Protein AF-A0A937PT64-F1 (afdb_monomer_lite)

pLDDT: mean 83.58, std 12.87, range [31.83, 97.75]

Secondary structure (DSSP, 8-state):
-----HHHHHHHHHHHHHHHHS-SSS------SEEEEETTS-EEEES-EESTTSTTSPPEETTEESEETTEEEEEEEETTSPPP-GGG--S-EEEETTS-EEEEEEEEEE--EEETTEEEPPEEEEEEEEEEE-TTSPEEEEEEE-GGGEEEEE-S----PPP-TTEEEETTS-EEE-SEEEE-SSEEEEEETTEEEEEEGGGEEEEEPPP--HHHHHHHHHHHH-TTS-SPEEEEEETT--EEEEESTT-EEES-SSHHHHHHHHHHHHHHHHHHHHHHHHHHHHHHHHHHHHHHHHHHHHHHHHHHHHHHHHHHHHHHHHHHHHHHHHHHHHHHHHHHHHHHHHHHHHHHHHHHHHHHTS-HHHHHHHHHHHHHHHHHHHHHHHHHHHHHHHHHHHHHHHHHHHHHHHHHHHHHHHHHHHHHHHHHHHHHHHHHHHHHHHHHHHHHHHHHHHHHHT--TTT-EEEE--TTBSS-EEEEGGGEEEEEEE-TTEEEGGGS--SEEE--TTS--EESS-TTSS--EETTEE-SSEEEEESSEEEEEEPPTTEEEEEEEEEE-GGGTTT-EEEEEEEES-TTSPPSEEPPPEESSS-EEE---EE----SSS--EEEEEEE--GGGPPBTB-SSGGG-EEEEEEEEEEEPHHHHHHHHHHHHTTT-GGGTTSEEEE-TT-EEEEEEEEE--TT-SS-EEEEEEEEESS-EEEEEEEE--TT-SEEEEEEE-TTSPPPPGGGSEEEETTEEEPPPPPPPPPTT-SSPPPEEEE-GGGTT-EEEEEEEEPTTPPPBEEEEEEEESS--HHHHHHHHHHHTT-TT----HHHHHHHH-SSS-HHHHHHHHHHHHTTEEEE---SSSS---TT---EEEE-TT--SHHHHHGGGGG-TT--EEEEETTS---HHHHHHHHHH-TT-EEEEESS-PPPP--EEEEEEEE-SSS-EEEEEE-TTS-EEEEEEE-STT-EEEEEEETT-EEEEEETTEEEEEEE--TT-EEEE--TT-

Sequence (1009 aa):
MTSLDISAHISILIAALLSLIAAPAVNAQSEVRYEAALSDGTRVEGNRLTGWHEHNAVPHLEGVRLHDGNRQLLWFRNRRIKPYSPSSNRVGFVEFVGGDRFVGRVVGGQPSSEIDGLDVPAHLLVASSAPLYVPGLQSLTQVRILPGRIQRVVWGRASQRRLQPGTLYYADGRQLGFLRLRWQQNSVLLLLKDGTRNVELSQIAEVHLLKIDPWQAYYQEVAILSPACRSRLVRLETTGGLIATGSRSRFRAAPFATPGQKQRAVDHLKRLDDQITKGNAAREANQKELQQARADYQRQLAEGETRKKAAKQISDKAVADTRQRIDNQRKADAARLATQRKQFEQQLRAAEQAMQQRLAAMPADKRDKELKAFRQKQAQTRKSRAKSFEQERLKLESQRKKELDDFIKGQTQKLKKLEGDLTRQVAPAKQRVAKWEQRLKQLEALRSQRATVARSLKGQPGSWYHMVQPVWSLDPLWMPFRSIHTRWSFAPDQVPLSRVYPAATVSPALLPWHLDRNFDGGPLRSGGRQHGWGFAVHAYSELSFALPQCARSFRSRLGLDRMVGAGGCARARIYVGSTKAKPLYQSPLLIGSKKAADTGWIQLRPPAKGPKHLILQADPAHENRPRGADPLNIRDKLDWLDPQIGLDAAKLQAEVRGQIGGLITASQEWKLTLDKRGVYTWTNYLHKPEGSPVGRFLMIIQAQGQPLRLSREMTIGPADKWLAVYVSLPTGENPPPDAVTLHVGERQIQPRKIPIRQLWQGWPAPLLFALDEYQGKKVTLHLTQPAGGKPLHWQAVKTSKKLPQAYHFVRILELAGQSNLQVPQVLASALYSRRMNDQEKIALIQIYRHGGIMNFRSPTLGTSQPNEIKNVLVGEDWTGGDKTFMAFQKVPSLKSLILVKDSGVSSAAVKKLLAVMPDLEVTRFERTPSSEGQGCIFWMQNRTGKEVEIYWINREGNLSLRDKLDNRGHRKRHTSVVGARFEAHVDGKRISKFTVTPGRIWEIRPPGK

Radius of gyration: 51.93 Å; chains: 1; bounding box: 130×107×173 Å

Foldseek 3Di:
DDDDDPPVVVVVVVVVVVVVVPPDPPPPPVPFFKWWAKPVRDIDTHDDWDDPQFLPGQIDGVNHGCDDPVIHTQKMFGPVADFADPLPDFFKWWAFQQGFIATFAFQFWDPFDQDLNFTDHIWTWTQHPDFFAQQADHTDRTFTFAPPGTQKIFGGNDDPDDADAQKWAWPVGDIDGAPDWDIGGFWIWGHHPVGIDIGGSNGTGMHGHHDDDSVLVLLLQCLQQPLLLPWWKKWFGFNSGGTFIHTSQQKGKHQFRHPVLLVVLVVVLVVLVVVLVVLVVVLVVLVVLLVVLVVVLVVLVVVLVVVLVVLVVVLVVVLVVLVVVLVVVLVVLVVVLVVVVVVVVVVLVVVVVVLVVVLVPDDPVCNVVVVVVSVVVSVVVVVVVVVVSVVVSVVSVVVSVVVSVVSNVVSVVVSVVSVVVSVVVSVVSVVSSVVSVVVSVVSVVVSVVSVVVSVCSSHDLQRMKMWGDGPRTQFIGIDRSVRTRMMGIDRSQKAFCLSFAFPDKDADPVWDKDWQAEPVRHFFAFLNDGFRIWIKGFPQMKGKTFDDPQFWWKKWKKAFGQVLAFAAKKKKFKDWQDPPDDTLDIDDIHGGRNDIDIRPIRTQPHDPDDTTMIMIGIHSPQVDDDPRYDNDSPRNTMIGGRMITGGDSVVSSVSSVVSNCVVQQANPQWDKDDDPPKDKDWHFAFAAFVVRSRTGTFIWIAIAPFKIKTKHKDAQALFQQKKWWFKAASNQDADDQVQKWKDWVNDTFGFDDFADDASPSRHGGTGMTGCNVRHRHTTMIMIIGGHPDGIMGGRHIDGGNDDPLRVLLQVLCVVLVRRPDHDPVLLSLQSSAPVDDSLLNSLSVLCVVQPKDFADDDPDDDDDDSHAGAEIEQFLSGRCALVSLLSVLSNLSYQEYEYEPNSNYDPVSVVVSCVSRVNYHYHYEPHDAFGAADKAKEKEFEQAQAKKFKWWLHRRRDTDTDDIAGGHGRMDMDIDGARTKMFIDDPNHTADIDGDDHYYYHYRYGHPD

Structure (mmCIF, N/CA/C/O backbone):
data_AF-A0A937PT64-F1
#
_entry.id   AF-A0A937PT64-F1
#
loop_
_atom_site.group_PDB
_atom_site.id
_atom_site.type_symbol
_atom_site.label_atom_id
_atom_site.label_alt_id
_atom_site.label_comp_id
_atom_site.label_asym_id
_atom_site.label_entity_id
_atom_site.label_seq_id
_atom_site.pdbx_PDB_ins_code
_atom_site.Cartn_x
_atom_site.Cartn_y
_atom_site.Cartn_z
_atom_site.occupancy
_atom_site.B_iso_or_equiv
_atom_site.auth_seq_id
_atom_site.auth_comp_id
_atom_site.auth_asym_id
_atom_site.auth_atom_id
_atom_site.pdbx_PDB_model_num
ATOM 1 N N . MET A 1 1 ? 74.661 -36.359 -5.642 1.00 48.50 1 MET A N 1
ATOM 2 C CA . MET A 1 1 ? 75.045 -35.406 -6.703 1.00 48.50 1 MET A CA 1
ATOM 3 C C . MET A 1 1 ? 74.459 -35.903 -8.008 1.00 48.50 1 MET A C 1
ATOM 5 O O . MET A 1 1 ? 75.002 -36.850 -8.545 1.00 48.50 1 MET A O 1
ATOM 9 N N . THR A 1 2 ? 73.348 -35.315 -8.446 1.00 31.83 2 THR A N 1
ATOM 10 C CA . THR A 1 2 ? 72.831 -35.304 -9.827 1.00 31.83 2 THR A CA 1
ATOM 11 C C . THR A 1 2 ? 71.560 -34.457 -9.831 1.00 31.83 2 THR A C 1
ATOM 13 O O . THR A 1 2 ? 70.802 -34.434 -8.864 1.00 31.83 2 THR A O 1
ATOM 16 N N . SER A 1 3 ? 71.408 -33.688 -10.901 1.00 44.50 3 SER A N 1
ATOM 17 C CA . SER A 1 3 ? 70.380 -32.687 -11.150 1.00 44.50 3 SER A CA 1
ATOM 18 C C . SER A 1 3 ? 68.970 -33.274 -11.202 1.00 44.50 3 SER A C 1
ATOM 20 O O . SER A 1 3 ? 68.735 -34.204 -11.968 1.00 44.50 3 SER A O 1
ATOM 22 N N . LEU A 1 4 ? 68.022 -32.669 -10.483 1.00 34.28 4 LEU A N 1
ATOM 23 C CA . LEU A 1 4 ? 66.588 -32.892 -10.678 1.00 34.28 4 LEU A CA 1
ATOM 24 C C . LEU A 1 4 ? 65.828 -31.565 -10.518 1.00 34.28 4 LEU A C 1
ATOM 26 O O . LEU A 1 4 ? 65.490 -31.113 -9.431 1.00 34.28 4 LEU A O 1
ATOM 30 N N . ASP A 1 5 ? 65.664 -30.925 -11.672 1.00 43.06 5 ASP A N 1
ATOM 31 C CA . ASP A 1 5 ? 64.421 -30.337 -12.172 1.00 43.06 5 ASP A CA 1
ATOM 32 C C . ASP A 1 5 ? 63.669 -29.287 -11.328 1.00 43.06 5 ASP A C 1
ATOM 34 O O . ASP A 1 5 ? 62.512 -29.434 -10.936 1.00 43.06 5 ASP A O 1
ATOM 38 N N . ILE A 1 6 ? 64.304 -28.125 -11.158 1.00 44.03 6 ILE A N 1
ATOM 39 C CA . ILE A 1 6 ? 63.659 -26.899 -10.650 1.00 44.03 6 ILE A CA 1
ATOM 40 C C . ILE A 1 6 ? 62.669 -26.298 -11.687 1.00 44.03 6 ILE A C 1
ATOM 42 O O . ILE A 1 6 ? 61.808 -25.488 -11.339 1.00 44.03 6 ILE A O 1
ATOM 46 N N . SER A 1 7 ? 62.700 -26.742 -12.952 1.00 37.72 7 SER A N 1
ATOM 47 C CA . SER A 1 7 ? 61.824 -26.235 -14.027 1.00 37.72 7 SER A CA 1
ATOM 48 C C . SER A 1 7 ? 60.372 -26.742 -13.922 1.00 37.72 7 SER A C 1
ATOM 50 O O . SER A 1 7 ? 59.415 -25.997 -14.176 1.00 37.72 7 SER A O 1
ATOM 52 N N . ALA A 1 8 ? 60.176 -27.982 -13.457 1.00 40.47 8 ALA A N 1
ATOM 53 C CA . ALA A 1 8 ? 58.848 -28.590 -13.338 1.00 40.47 8 ALA A CA 1
ATOM 54 C C . ALA A 1 8 ? 58.011 -27.980 -12.196 1.00 40.47 8 ALA A C 1
ATOM 56 O O . ALA A 1 8 ? 56.796 -27.815 -12.324 1.00 40.47 8 ALA A O 1
ATOM 57 N N . HIS A 1 9 ? 58.645 -27.570 -11.094 1.00 42.03 9 HIS A N 1
ATOM 58 C CA . HIS A 1 9 ? 57.938 -26.981 -9.952 1.00 42.03 9 HIS A CA 1
ATOM 59 C C . HIS A 1 9 ? 57.596 -25.502 -10.142 1.00 42.03 9 HIS A C 1
ATOM 61 O O . HIS A 1 9 ? 56.534 -25.073 -9.693 1.00 42.03 9 HIS A O 1
ATOM 67 N N . ILE A 1 10 ? 58.404 -24.743 -10.890 1.00 48.34 10 ILE A N 1
ATOM 68 C CA . ILE A 1 10 ? 58.073 -23.353 -11.241 1.00 48.34 10 ILE A CA 1
ATOM 69 C C . ILE A 1 10 ? 56.930 -23.309 -12.270 1.00 48.34 10 ILE A C 1
ATOM 71 O O . ILE A 1 10 ? 56.031 -22.479 -12.145 1.00 48.34 10 ILE A O 1
ATOM 75 N N . SER A 1 11 ? 56.872 -24.256 -13.212 1.00 41.22 11 SER A N 1
ATOM 76 C CA . SER A 1 11 ? 55.775 -24.338 -14.191 1.00 41.22 11 SER A CA 1
ATOM 77 C C . SER A 1 11 ? 54.439 -24.766 -13.562 1.00 41.22 11 SER A C 1
ATOM 79 O O . SER A 1 11 ? 53.392 -24.239 -13.937 1.00 41.22 11 SER A O 1
ATOM 81 N N . ILE A 1 12 ? 54.454 -25.649 -12.554 1.00 48.56 12 ILE A N 1
ATOM 82 C CA . ILE A 1 12 ? 53.245 -26.054 -11.810 1.00 48.56 12 ILE A CA 1
ATOM 83 C C . ILE A 1 12 ? 52.776 -24.938 -10.863 1.00 48.56 12 ILE A C 1
ATOM 85 O O . ILE A 1 12 ? 51.571 -24.702 -10.769 1.00 48.56 12 ILE A O 1
ATOM 89 N N . LEU A 1 13 ? 53.686 -24.188 -10.226 1.00 41.94 13 LEU A N 1
ATOM 90 C CA . LEU A 1 13 ? 53.301 -23.032 -9.407 1.00 41.94 13 LEU A CA 1
ATOM 91 C C . LEU A 1 13 ? 52.783 -21.864 -10.254 1.00 41.94 13 LEU A C 1
ATOM 93 O O . LEU A 1 13 ? 51.817 -21.227 -9.850 1.00 41.94 13 LEU A O 1
ATOM 97 N N . ILE A 1 14 ? 53.356 -21.609 -11.435 1.00 51.03 14 ILE A N 1
ATOM 98 C CA . ILE A 1 14 ? 52.885 -20.565 -12.356 1.00 51.03 14 ILE A CA 1
ATOM 99 C C . ILE A 1 14 ? 51.558 -20.973 -13.016 1.00 51.03 14 ILE A C 1
ATOM 101 O O . ILE A 1 14 ? 50.676 -20.128 -13.128 1.00 51.03 14 ILE A O 1
ATOM 105 N N . ALA A 1 15 ? 51.336 -22.249 -13.355 1.00 41.44 15 ALA A N 1
ATOM 106 C CA . ALA A 1 15 ? 50.037 -22.736 -13.834 1.00 41.44 15 ALA A CA 1
ATOM 107 C C . ALA A 1 15 ? 48.957 -22.736 -12.733 1.00 41.44 15 ALA A C 1
ATOM 109 O O . ALA A 1 15 ? 47.807 -22.402 -13.019 1.00 41.44 15 ALA A O 1
ATOM 110 N N . ALA A 1 16 ? 49.307 -23.028 -11.475 1.00 44.97 16 ALA A N 1
ATOM 111 C CA . ALA A 1 16 ? 48.401 -22.921 -10.328 1.00 44.97 16 ALA A CA 1
ATOM 112 C C . ALA A 1 16 ? 48.099 -21.453 -9.965 1.00 44.97 16 ALA A C 1
ATOM 114 O O . ALA A 1 16 ? 46.950 -21.125 -9.672 1.00 44.97 16 ALA A O 1
ATOM 115 N N . LEU A 1 17 ? 49.078 -20.541 -10.074 1.00 40.81 17 LEU A N 1
ATOM 116 C CA . LEU A 1 17 ? 48.849 -19.103 -9.884 1.00 40.81 17 LEU A CA 1
ATOM 117 C C . LEU A 1 17 ? 48.059 -18.483 -11.050 1.00 40.81 17 LEU A C 1
ATOM 119 O O . LEU A 1 17 ? 47.181 -17.659 -10.810 1.00 40.81 17 LEU A O 1
ATOM 123 N N . LEU A 1 18 ? 48.296 -18.895 -12.303 1.00 35.69 18 LEU A N 1
ATOM 124 C CA . LEU A 1 18 ? 47.538 -18.419 -13.472 1.00 35.69 18 LEU A CA 1
ATOM 125 C C . LEU A 1 18 ? 46.122 -19.010 -13.551 1.00 35.69 18 LEU A C 1
ATOM 127 O O . LEU A 1 18 ? 45.218 -18.318 -14.016 1.00 35.69 18 LEU A O 1
ATOM 131 N N . SER A 1 19 ? 45.871 -20.218 -13.034 1.00 32.12 19 SER A N 1
ATOM 132 C CA . SER A 1 19 ? 44.503 -20.757 -12.912 1.00 32.12 19 SER A CA 1
ATOM 133 C C . SER A 1 19 ? 43.731 -20.215 -11.697 1.00 32.12 19 SER A C 1
ATOM 135 O O . SER A 1 19 ? 42.501 -20.209 -11.723 1.00 32.12 19 SER A O 1
ATOM 137 N N . LEU A 1 20 ? 44.415 -19.632 -10.704 1.00 37.75 20 LEU A N 1
ATOM 138 C CA . LEU A 1 20 ? 43.808 -18.804 -9.646 1.00 37.75 20 LEU A CA 1
ATOM 139 C C . LEU A 1 20 ? 43.539 -17.346 -10.071 1.00 37.75 20 LEU A C 1
ATOM 141 O O . LEU A 1 20 ? 42.762 -16.659 -9.409 1.00 37.75 20 LEU A O 1
ATOM 145 N N . ILE A 1 21 ? 44.113 -16.880 -11.187 1.00 39.69 21 ILE A N 1
ATOM 146 C CA . ILE A 1 21 ? 43.910 -15.516 -11.718 1.00 39.69 21 ILE A CA 1
ATOM 147 C C . ILE A 1 21 ? 42.981 -15.503 -12.957 1.00 39.69 21 ILE A C 1
ATOM 149 O O . ILE A 1 21 ? 42.411 -14.464 -13.288 1.00 39.69 21 ILE A O 1
ATOM 153 N N . ALA A 1 22 ? 42.706 -16.655 -13.583 1.00 35.84 22 ALA A N 1
ATOM 154 C CA . ALA A 1 22 ? 41.846 -16.775 -14.772 1.00 35.84 22 ALA A CA 1
ATOM 155 C C . ALA A 1 22 ? 40.427 -17.344 -14.526 1.00 35.84 22 ALA A C 1
ATOM 157 O O . ALA A 1 22 ? 39.809 -17.886 -15.442 1.00 35.84 22 ALA A O 1
ATOM 158 N N . ALA A 1 23 ? 39.852 -17.178 -13.329 1.00 38.09 23 ALA A N 1
ATOM 159 C CA . ALA A 1 23 ? 38.404 -17.321 -13.128 1.00 38.09 23 ALA A CA 1
ATOM 160 C C . ALA A 1 23 ? 37.885 -16.326 -12.073 1.00 38.09 23 ALA A C 1
ATOM 162 O O . ALA A 1 23 ? 37.770 -16.653 -10.894 1.00 38.09 23 ALA A O 1
ATOM 163 N N . PRO A 1 24 ? 37.525 -15.103 -12.507 1.00 35.34 24 PRO A N 1
ATOM 164 C CA . PRO A 1 24 ? 36.104 -14.767 -12.461 1.00 35.34 24 PRO A CA 1
ATOM 165 C C . PRO A 1 24 ? 35.690 -13.905 -13.666 1.00 35.34 24 PRO A C 1
ATOM 167 O O . PRO A 1 24 ? 35.247 -12.775 -13.501 1.00 35.34 24 PRO A O 1
ATOM 170 N N . ALA A 1 25 ? 35.822 -14.404 -14.897 1.00 34.56 25 ALA A N 1
ATOM 171 C CA . ALA A 1 25 ? 35.346 -13.664 -16.078 1.00 34.56 25 ALA A CA 1
ATOM 172 C C . ALA A 1 25 ? 34.298 -14.409 -16.922 1.00 34.56 25 ALA A C 1
ATOM 174 O O . ALA A 1 25 ? 33.812 -13.861 -17.906 1.00 34.56 25 ALA A O 1
ATOM 175 N N . VAL A 1 26 ? 33.864 -15.606 -16.506 1.00 35.31 26 VAL A N 1
ATOM 176 C CA . VAL A 1 26 ? 32.751 -16.341 -17.141 1.00 35.31 26 VAL A CA 1
ATOM 177 C C . VAL A 1 26 ? 31.727 -16.778 -16.087 1.00 35.31 26 VAL A C 1
ATOM 179 O O . VAL A 1 26 ? 31.443 -17.953 -15.909 1.00 35.31 26 VAL A O 1
ATOM 182 N N . ASN A 1 27 ? 31.226 -15.818 -15.303 1.00 33.78 27 ASN A N 1
ATOM 183 C CA . ASN A 1 27 ? 29.875 -15.864 -14.710 1.00 33.78 27 ASN A CA 1
ATOM 184 C C . ASN A 1 27 ? 29.462 -14.549 -14.027 1.00 33.78 27 ASN A C 1
ATOM 186 O O . ASN A 1 27 ? 28.580 -14.529 -13.171 1.00 33.78 27 ASN A O 1
ATOM 190 N N . ALA A 1 28 ? 30.028 -13.414 -14.442 1.00 34.94 28 ALA A N 1
ATOM 191 C CA . ALA A 1 28 ? 29.432 -12.117 -14.152 1.00 34.94 28 ALA A CA 1
ATOM 192 C C . ALA A 1 28 ? 28.272 -11.857 -15.133 1.00 34.94 28 ALA A C 1
ATOM 194 O O . ALA A 1 28 ? 28.266 -10.871 -15.866 1.00 34.94 28 ALA A O 1
ATOM 195 N N . GLN A 1 29 ? 27.262 -12.740 -15.157 1.00 38.94 29 GLN A N 1
ATOM 196 C CA . GLN A 1 29 ? 25.928 -12.287 -15.544 1.00 38.94 29 GLN A CA 1
ATOM 197 C C . GLN A 1 29 ? 25.622 -11.137 -14.591 1.00 38.94 29 GLN A C 1
ATOM 199 O O . GLN A 1 29 ? 25.558 -11.359 -13.382 1.00 38.94 29 GLN A O 1
ATOM 204 N N . SER A 1 30 ? 25.524 -9.908 -15.110 1.00 45.44 30 SER A N 1
ATOM 205 C CA . SER A 1 30 ? 25.194 -8.738 -14.296 1.00 45.44 30 SER A CA 1
ATOM 206 C C . SER A 1 30 ? 23.988 -9.122 -13.444 1.00 45.44 30 SER A C 1
ATOM 208 O O . SER A 1 30 ? 22.936 -9.429 -14.011 1.00 45.44 30 SER A O 1
ATOM 210 N N . GLU A 1 31 ? 24.159 -9.230 -12.124 1.00 71.12 31 GLU A N 1
ATOM 211 C CA . GLU A 1 31 ? 23.160 -9.938 -11.333 1.00 71.12 31 GLU A CA 1
ATOM 212 C C . GLU A 1 31 ? 21.831 -9.190 -11.455 1.00 71.12 31 GLU A C 1
ATOM 214 O O . GLU A 1 31 ? 21.723 -7.994 -11.123 1.00 71.12 31 GLU A O 1
ATOM 219 N N . VAL A 1 32 ? 20.855 -9.879 -12.049 1.00 87.69 32 VAL A N 1
ATOM 220 C CA . VAL A 1 32 ? 19.574 -9.290 -12.402 1.00 87.69 32 VAL A CA 1
ATOM 221 C C . VAL A 1 32 ? 18.912 -8.808 -11.121 1.00 87.69 32 VAL A C 1
ATOM 223 O O . VAL A 1 32 ? 18.771 -9.555 -10.152 1.00 87.69 32 VAL A O 1
ATOM 226 N N . ARG A 1 33 ? 18.560 -7.520 -11.076 1.00 90.81 33 ARG A N 1
ATOM 227 C CA . ARG A 1 33 ? 18.151 -6.871 -9.829 1.00 90.81 33 ARG A CA 1
ATOM 228 C C . ARG A 1 33 ? 16.831 -7.404 -9.295 1.00 90.81 33 ARG A C 1
ATOM 230 O O . ARG A 1 33 ? 16.686 -7.530 -8.081 1.00 90.81 33 ARG A O 1
ATOM 237 N N . TYR A 1 34 ? 15.863 -7.646 -10.168 1.00 93.88 34 TYR A N 1
ATOM 238 C CA . TYR A 1 34 ? 14.516 -8.036 -9.788 1.00 93.88 34 TYR A CA 1
ATOM 239 C C . TYR A 1 34 ? 14.141 -9.383 -10.389 1.00 93.88 34 TYR A C 1
ATOM 241 O O . TYR A 1 34 ? 14.442 -9.660 -11.545 1.00 93.88 34 TYR A O 1
ATOM 249 N N . GLU A 1 35 ? 13.427 -10.181 -9.606 1.00 93.56 35 GLU A N 1
ATOM 250 C CA . GLU A 1 35 ? 12.829 -11.446 -10.027 1.00 93.56 35 GLU A CA 1
ATOM 251 C C . GLU A 1 35 ? 11.353 -11.452 -9.617 1.00 93.56 35 GLU A C 1
ATOM 253 O O . GLU A 1 35 ? 11.004 -11.027 -8.511 1.00 93.56 35 GLU A O 1
ATOM 258 N N . ALA A 1 36 ? 10.481 -11.936 -10.495 1.00 94.56 36 ALA A N 1
ATOM 259 C CA . ALA A 1 36 ? 9.064 -12.115 -10.231 1.00 94.56 36 ALA A CA 1
ATOM 260 C C . ALA A 1 36 ? 8.581 -13.498 -10.676 1.00 94.56 36 ALA A C 1
ATOM 262 O O . ALA A 1 36 ? 9.027 -14.035 -11.692 1.00 94.56 36 ALA A O 1
ATOM 263 N N . ALA A 1 37 ? 7.621 -14.038 -9.929 1.00 93.25 37 ALA A N 1
ATOM 264 C CA . ALA A 1 37 ? 6.906 -15.261 -10.268 1.00 93.25 37 ALA A CA 1
ATOM 265 C C . ALA A 1 37 ? 5.412 -14.971 -10.440 1.00 93.25 37 ALA A C 1
ATOM 267 O O . ALA A 1 37 ? 4.799 -14.304 -9.596 1.00 93.25 37 ALA A O 1
ATOM 268 N N . LEU A 1 38 ? 4.832 -15.484 -11.523 1.00 92.44 38 LEU A N 1
ATOM 269 C CA . LEU A 1 38 ? 3.418 -15.331 -11.864 1.00 92.44 38 LEU A CA 1
ATOM 270 C C . LEU A 1 38 ? 2.631 -16.625 -11.589 1.00 92.44 38 LEU A C 1
ATOM 272 O O . LEU A 1 38 ? 3.203 -17.702 -11.409 1.00 92.44 38 LEU A O 1
ATOM 276 N N . SER A 1 39 ? 1.303 -16.514 -11.516 1.00 88.25 39 SER A N 1
ATOM 277 C CA . SER A 1 39 ? 0.386 -17.602 -11.141 1.00 88.25 39 SER A CA 1
ATOM 278 C C . SER A 1 39 ? 0.356 -18.781 -12.116 1.00 88.25 39 SER A C 1
ATOM 280 O O . SER A 1 39 ? 0.006 -19.886 -11.715 1.00 88.25 39 SER A O 1
ATOM 282 N N . ASP A 1 40 ? 0.740 -18.555 -13.369 1.00 86.94 40 ASP A N 1
ATOM 283 C CA . ASP A 1 40 ? 0.897 -19.570 -14.418 1.00 86.94 40 ASP A CA 1
ATOM 284 C C . ASP A 1 40 ? 2.250 -20.311 -14.343 1.00 86.94 40 ASP A C 1
ATOM 286 O O . ASP A 1 40 ? 2.491 -21.243 -15.102 1.00 86.94 40 ASP A O 1
ATOM 290 N N . GLY A 1 41 ? 3.134 -19.920 -13.418 1.00 84.88 41 GLY A N 1
ATOM 291 C CA . GLY A 1 41 ? 4.486 -20.463 -13.278 1.00 84.88 41 GLY A CA 1
ATOM 292 C C . GLY A 1 41 ? 5.566 -19.680 -14.030 1.00 84.88 41 GLY A C 1
ATOM 293 O O . GLY A 1 41 ? 6.748 -19.974 -13.836 1.00 84.88 41 GLY A O 1
ATOM 294 N N . THR A 1 42 ? 5.195 -18.665 -14.820 1.00 90.31 42 THR A N 1
ATOM 295 C CA . THR A 1 42 ? 6.135 -17.816 -15.563 1.00 90.31 42 THR A CA 1
ATOM 296 C C . THR A 1 42 ? 7.083 -17.082 -14.613 1.00 90.31 42 THR A C 1
ATOM 298 O O . THR A 1 42 ? 6.680 -16.575 -13.558 1.00 90.31 42 THR A O 1
ATOM 301 N N . ARG A 1 43 ? 8.359 -17.005 -15.009 1.00 91.31 43 ARG A N 1
ATOM 302 C CA . ARG A 1 43 ? 9.412 -16.250 -14.323 1.00 91.31 43 ARG A CA 1
ATOM 303 C C . ARG A 1 43 ? 9.844 -15.068 -15.163 1.00 91.31 43 ARG A C 1
ATOM 305 O O . ARG A 1 43 ? 10.081 -15.208 -16.356 1.00 91.31 43 ARG A O 1
ATOM 312 N N . VAL A 1 44 ? 9.932 -13.912 -14.518 1.00 93.75 44 VAL A N 1
ATOM 313 C CA . VAL A 1 44 ? 10.373 -12.671 -15.148 1.00 93.75 44 VAL A CA 1
ATOM 314 C C . VAL A 1 44 ? 11.537 -12.133 -14.339 1.00 93.75 44 VAL A C 1
ATOM 316 O O . VAL A 1 44 ? 11.396 -11.871 -13.144 1.00 93.75 44 VAL A O 1
ATOM 319 N N . GLU A 1 45 ? 12.676 -11.958 -14.989 1.00 94.25 45 GLU A N 1
ATOM 320 C CA . GLU A 1 45 ? 13.864 -11.357 -14.398 1.00 94.25 45 GLU A CA 1
ATOM 321 C C . GLU A 1 45 ? 14.181 -10.056 -15.134 1.00 94.25 45 GLU A C 1
ATOM 323 O O . GLU A 1 45 ? 14.040 -9.973 -16.353 1.00 94.25 45 GLU A O 1
ATOM 328 N N . GLY A 1 46 ? 14.578 -9.017 -14.401 1.00 92.00 46 GLY A N 1
ATOM 329 C CA . GLY A 1 46 ? 14.942 -7.754 -15.025 1.00 92.00 46 GLY A CA 1
ATOM 330 C C . GLY A 1 46 ? 15.533 -6.694 -14.109 1.00 92.00 46 GLY A C 1
ATOM 331 O O . GLY A 1 46 ? 15.553 -6.814 -12.885 1.00 92.00 46 GLY A O 1
ATOM 332 N N . ASN A 1 47 ? 15.984 -5.600 -14.712 1.00 90.50 47 ASN A N 1
ATOM 333 C CA . ASN A 1 47 ? 16.499 -4.422 -14.016 1.00 90.50 47 ASN A CA 1
ATOM 334 C C . ASN A 1 47 ? 15.541 -3.227 -14.116 1.00 90.50 47 ASN A C 1
ATOM 336 O O . ASN A 1 47 ? 15.557 -2.342 -13.253 1.00 90.50 47 ASN A O 1
ATOM 340 N N . ARG A 1 48 ? 14.694 -3.196 -15.149 1.00 88.88 48 ARG A N 1
ATOM 341 C CA . ARG A 1 48 ? 13.798 -2.085 -15.454 1.00 88.88 48 ARG A CA 1
ATOM 342 C C . ARG A 1 48 ? 12.384 -2.345 -14.950 1.00 88.88 48 ARG A C 1
ATOM 344 O O . ARG A 1 48 ? 11.630 -3.126 -15.523 1.00 88.88 48 ARG A O 1
ATOM 351 N N . LEU A 1 49 ? 12.009 -1.595 -13.920 1.00 90.69 49 LEU A N 1
ATOM 352 C CA . LEU A 1 49 ? 10.670 -1.590 -13.344 1.00 90.69 49 LEU A CA 1
ATOM 353 C C . LEU A 1 49 ? 9.954 -0.272 -13.669 1.00 90.69 49 LEU A C 1
ATOM 355 O O . LEU A 1 49 ? 10.533 0.801 -13.492 1.00 90.69 49 LEU A O 1
ATOM 359 N N . THR A 1 50 ? 8.700 -0.332 -14.122 1.00 87.69 50 THR A N 1
ATOM 360 C CA . THR A 1 50 ? 7.885 0.855 -14.452 1.00 87.69 50 THR A CA 1
ATOM 361 C C . THR A 1 50 ? 6.456 0.737 -13.919 1.00 87.69 50 THR A C 1
ATOM 363 O O . THR A 1 50 ? 5.981 -0.354 -13.613 1.00 87.69 50 THR A O 1
ATOM 366 N N . GLY A 1 51 ? 5.769 1.873 -13.763 1.00 84.50 51 GLY A N 1
ATOM 367 C CA . GLY A 1 51 ? 4.361 1.946 -13.344 1.00 84.50 51 GLY A CA 1
ATOM 368 C C . GLY A 1 51 ? 4.093 1.713 -11.852 1.00 84.50 51 GLY A C 1
ATOM 369 O O . GLY A 1 51 ? 3.072 2.157 -11.349 1.00 84.50 51 GLY A O 1
ATOM 370 N N . TRP A 1 52 ? 5.002 1.094 -11.090 1.00 88.94 52 TRP A N 1
ATOM 371 C CA . TRP A 1 52 ? 4.713 0.747 -9.686 1.00 88.94 52 TRP A CA 1
ATOM 372 C C . TRP A 1 52 ? 4.642 1.942 -8.714 1.00 88.94 52 TRP A C 1
ATOM 374 O O . TRP A 1 52 ? 4.177 1.792 -7.589 1.00 88.94 52 TRP A O 1
ATOM 384 N N . HIS A 1 53 ? 5.069 3.133 -9.135 1.00 83.75 53 HIS A N 1
ATOM 385 C CA . HIS A 1 53 ? 4.950 4.365 -8.346 1.00 83.75 53 HIS A CA 1
ATOM 386 C C . HIS A 1 53 ? 3.573 5.030 -8.429 1.00 83.75 53 HIS A C 1
ATOM 388 O O . HIS A 1 53 ? 3.311 5.973 -7.681 1.00 83.75 53 HIS A O 1
ATOM 394 N N . GLU A 1 54 ? 2.701 4.557 -9.318 1.00 81.38 54 GLU A N 1
ATOM 395 C CA . GLU A 1 54 ? 1.356 5.085 -9.506 1.00 81.38 54 GLU A CA 1
ATOM 396 C C . GLU A 1 54 ? 0.334 4.099 -8.943 1.00 81.38 54 GLU A C 1
ATOM 398 O O . GLU A 1 54 ? 0.368 2.904 -9.227 1.00 81.38 54 GLU A O 1
ATOM 403 N N . HIS A 1 55 ? -0.601 4.598 -8.134 1.00 77.38 55 HIS A N 1
ATOM 404 C CA . HIS A 1 55 ? -1.569 3.749 -7.437 1.00 77.38 55 HIS A CA 1
ATOM 405 C C . HIS A 1 55 ? -2.416 2.876 -8.382 1.00 77.38 55 HIS A C 1
ATOM 407 O O . HIS A 1 55 ? -2.674 1.716 -8.059 1.00 77.38 55 HIS A O 1
ATOM 413 N N . ASN A 1 56 ? -2.819 3.429 -9.529 1.00 79.25 56 ASN A N 1
ATOM 414 C CA . ASN A 1 56 ? -3.760 2.798 -10.459 1.00 79.25 56 ASN A CA 1
ATOM 415 C C . ASN A 1 56 ? -3.081 2.162 -11.680 1.00 79.25 56 ASN A C 1
ATOM 417 O O . ASN A 1 56 ? -3.767 1.571 -12.511 1.00 79.25 56 ASN A O 1
ATOM 421 N N . ALA A 1 57 ? -1.758 2.271 -11.811 1.00 84.12 57 ALA A N 1
ATOM 422 C CA . ALA A 1 57 ? -1.053 1.700 -12.949 1.00 84.12 57 ALA A CA 1
ATOM 423 C C . ALA A 1 57 ? -0.787 0.202 -12.755 1.00 84.12 57 ALA A C 1
ATOM 425 O O . ALA A 1 57 ? -0.623 -0.302 -11.640 1.00 84.12 57 ALA A O 1
ATOM 426 N N . VAL A 1 58 ? -0.692 -0.515 -13.874 1.00 87.81 58 VAL A N 1
ATOM 427 C CA . VAL A 1 58 ? -0.200 -1.893 -13.889 1.00 87.81 58 VAL A CA 1
ATOM 428 C C . VAL A 1 58 ? 1.333 -1.852 -13.887 1.00 87.81 58 VAL A C 1
ATOM 430 O O . VAL A 1 58 ? 1.921 -1.276 -14.805 1.00 87.81 58 VAL A O 1
ATOM 433 N N . PRO A 1 59 ? 2.015 -2.430 -12.883 1.00 91.50 59 PRO A N 1
ATOM 434 C CA . PRO A 1 59 ? 3.469 -2.460 -12.863 1.00 91.50 59 PRO A CA 1
ATOM 435 C C . PRO A 1 59 ? 4.017 -3.428 -13.915 1.00 91.50 59 PRO A C 1
ATOM 437 O O . PRO A 1 59 ? 3.441 -4.492 -14.158 1.00 91.50 59 PRO A O 1
ATOM 440 N N . HIS A 1 60 ? 5.146 -3.053 -14.516 1.00 93.19 60 HIS A N 1
ATOM 441 C CA . HIS A 1 60 ? 5.846 -3.859 -15.514 1.00 93.19 60 HIS A CA 1
ATOM 442 C C . HIS A 1 60 ? 7.301 -4.102 -15.099 1.00 93.19 60 HIS A C 1
ATOM 444 O O . HIS A 1 60 ? 7.945 -3.191 -14.570 1.00 93.19 60 HIS A O 1
ATOM 450 N N . LEU A 1 61 ? 7.819 -5.298 -15.386 1.00 94.12 61 LEU A N 1
ATOM 451 C CA . LEU A 1 61 ? 9.234 -5.664 -15.277 1.00 94.12 61 LEU A CA 1
ATOM 452 C C . LEU A 1 61 ? 9.742 -6.060 -16.667 1.00 94.12 61 LEU A C 1
ATOM 454 O O . LEU A 1 61 ? 9.193 -6.975 -17.267 1.00 94.12 61 LEU A O 1
ATOM 458 N N . GLU A 1 62 ? 10.724 -5.327 -17.198 1.00 91.81 62 GLU A N 1
ATOM 459 C CA . GLU A 1 62 ? 11.216 -5.479 -18.586 1.00 91.81 62 GLU A CA 1
ATOM 460 C C . GLU A 1 62 ? 10.086 -5.485 -19.629 1.00 91.81 62 GLU A C 1
ATOM 462 O O . GLU A 1 62 ? 10.087 -6.236 -20.596 1.00 91.81 62 GLU A O 1
ATOM 467 N N . GLY A 1 63 ? 9.067 -4.647 -19.409 1.00 90.00 63 GLY A N 1
ATOM 468 C CA . GLY A 1 63 ? 7.896 -4.562 -20.286 1.00 90.00 63 GLY A CA 1
ATOM 469 C C . GLY A 1 63 ? 6.852 -5.665 -20.080 1.00 90.00 63 GLY A C 1
ATOM 470 O O . GLY A 1 63 ? 5.754 -5.545 -20.615 1.00 90.00 63 GLY A O 1
ATOM 471 N N . VAL A 1 64 ? 7.116 -6.680 -19.253 1.00 92.38 64 VAL A N 1
ATOM 472 C CA . VAL A 1 64 ? 6.132 -7.714 -18.902 1.00 92.38 64 VAL A CA 1
ATOM 473 C C . VAL A 1 64 ? 5.215 -7.207 -17.792 1.00 92.38 64 VAL A C 1
ATOM 475 O O . VAL A 1 64 ? 5.683 -6.777 -16.735 1.00 92.38 64 VAL A O 1
ATOM 478 N N . ARG A 1 65 ? 3.896 -7.267 -18.011 1.00 93.31 65 ARG A N 1
ATOM 479 C CA . ARG A 1 65 ? 2.885 -6.939 -16.993 1.00 93.31 65 ARG A CA 1
ATOM 480 C C . ARG A 1 65 ? 2.991 -7.912 -15.822 1.00 93.31 65 ARG A C 1
ATOM 482 O O . ARG A 1 65 ? 2.866 -9.116 -16.004 1.00 93.31 65 ARG A O 1
ATOM 489 N N . LEU A 1 66 ? 3.155 -7.384 -14.611 1.00 92.00 66 LEU A N 1
ATOM 490 C CA . LEU A 1 66 ? 3.169 -8.203 -13.392 1.00 92.00 66 LEU A CA 1
ATOM 491 C C . LEU A 1 66 ? 1.756 -8.551 -12.902 1.00 92.00 66 LEU A C 1
ATOM 493 O O . LEU A 1 66 ? 1.576 -9.453 -12.089 1.00 92.00 66 LEU A O 1
ATOM 497 N N . HIS A 1 67 ? 0.747 -7.826 -13.384 1.00 86.56 67 HIS A N 1
ATOM 498 C CA . HIS A 1 67 ? -0.657 -8.116 -13.132 1.00 86.56 67 HIS A CA 1
ATOM 499 C C . HIS A 1 67 ? -1.429 -8.027 -14.444 1.00 86.56 67 HIS A C 1
ATOM 501 O O . HIS A 1 67 ? -1.591 -6.947 -15.006 1.00 86.56 67 HIS A O 1
ATOM 507 N N . ASP A 1 68 ? -1.919 -9.166 -14.900 1.00 80.38 68 ASP A N 1
ATOM 508 C CA . ASP A 1 68 ? -2.748 -9.329 -16.087 1.00 80.38 68 ASP A CA 1
ATOM 509 C C . ASP A 1 68 ? -3.867 -10.307 -15.703 1.00 80.38 68 ASP A C 1
ATOM 511 O O . ASP A 1 68 ? -3.609 -11.193 -14.894 1.00 80.38 68 ASP A O 1
ATOM 515 N N . GLY A 1 69 ? -5.108 -10.142 -16.166 1.00 75.62 69 GLY A N 1
ATOM 516 C CA . GLY A 1 69 ? -6.285 -10.853 -15.619 1.00 75.62 69 GLY A CA 1
ATOM 517 C C . GLY A 1 69 ? -6.041 -12.345 -15.326 1.00 75.62 69 GLY A C 1
ATOM 518 O O . GLY A 1 69 ? -6.277 -12.797 -14.204 1.00 75.62 69 GLY A O 1
ATOM 519 N N . ASN A 1 70 ? -5.415 -13.042 -16.280 1.00 77.19 70 ASN A N 1
ATOM 520 C CA . ASN A 1 70 ? -5.082 -14.471 -16.208 1.00 77.19 70 ASN A CA 1
ATOM 521 C C . ASN A 1 70 ? -3.700 -14.789 -15.597 1.00 77.19 70 ASN A C 1
ATOM 523 O O . ASN A 1 70 ? -3.417 -15.941 -15.278 1.00 77.19 70 ASN A O 1
ATOM 527 N N . ARG A 1 71 ? -2.826 -13.791 -15.417 1.00 87.19 71 ARG A N 1
ATOM 528 C CA . ARG A 1 71 ? -1.464 -13.933 -14.874 1.00 87.19 71 ARG A CA 1
ATOM 529 C C . ARG A 1 71 ? -1.247 -12.943 -13.740 1.00 87.19 71 ARG A C 1
ATOM 531 O O . ARG A 1 71 ? -0.924 -11.770 -13.935 1.00 87.19 71 ARG A O 1
ATOM 538 N N . GLN A 1 72 ? -1.442 -13.426 -12.522 1.00 90.88 72 GLN A N 1
ATOM 539 C CA . GLN A 1 72 ? -1.296 -12.620 -11.320 1.00 90.88 72 GLN A CA 1
ATOM 540 C C . GLN A 1 72 ? 0.095 -12.809 -10.723 1.00 90.88 72 GLN A C 1
ATOM 542 O O . GLN A 1 72 ? 0.573 -13.936 -10.610 1.00 90.88 72 GLN A O 1
ATOM 547 N N . LEU A 1 73 ? 0.717 -11.722 -10.264 1.00 93.25 73 LEU A N 1
ATOM 548 C CA . LEU A 1 73 ? 1.905 -11.799 -9.418 1.00 93.25 73 LEU A CA 1
ATOM 549 C C . LEU A 1 73 ? 1.641 -12.709 -8.208 1.00 93.25 73 LEU A C 1
ATOM 551 O O . LEU A 1 73 ? 0.690 -12.478 -7.455 1.00 93.25 73 LEU A O 1
ATOM 555 N N . LEU A 1 74 ? 2.509 -13.698 -8.004 1.00 92.38 74 LEU A N 1
ATOM 556 C CA . LEU A 1 74 ? 2.601 -14.459 -6.758 1.00 92.38 74 LEU A CA 1
ATOM 557 C C . LEU A 1 74 ? 3.607 -13.805 -5.825 1.00 92.38 74 LEU A C 1
ATOM 559 O O . LEU A 1 74 ? 3.317 -13.568 -4.654 1.00 92.38 74 LEU A O 1
ATOM 563 N N . TRP A 1 75 ? 4.778 -13.463 -6.357 1.00 93.75 75 TRP A N 1
ATOM 564 C CA . TRP A 1 75 ? 5.771 -12.706 -5.619 1.00 93.75 75 TRP A CA 1
ATOM 565 C C . TRP A 1 75 ? 6.748 -11.963 -6.522 1.00 93.75 75 TRP A C 1
ATOM 567 O O . TRP A 1 75 ? 6.945 -12.306 -7.684 1.00 93.75 75 TRP A O 1
ATOM 577 N N . PHE A 1 76 ? 7.370 -10.940 -5.949 1.00 94.88 76 PHE A N 1
ATOM 578 C CA . PHE A 1 76 ? 8.414 -10.106 -6.528 1.00 94.88 76 PHE A CA 1
ATOM 579 C C . PHE A 1 76 ? 9.530 -9.927 -5.498 1.00 94.88 76 PHE A C 1
ATOM 581 O O . PHE A 1 76 ? 9.237 -9.680 -4.326 1.00 94.88 76 PHE A O 1
ATOM 588 N N . ARG A 1 77 ? 10.792 -10.010 -5.918 1.00 93.19 77 ARG A N 1
ATOM 589 C CA . ARG A 1 77 ? 11.962 -9.894 -5.042 1.00 93.19 77 ARG A CA 1
ATOM 590 C C . ARG A 1 77 ? 13.030 -8.990 -5.645 1.00 93.19 77 ARG A C 1
ATOM 592 O O . ARG A 1 77 ? 13.302 -9.041 -6.841 1.00 93.19 77 ARG A O 1
ATOM 599 N N . ASN A 1 78 ? 13.657 -8.180 -4.797 1.00 92.94 78 ASN A N 1
ATOM 600 C CA . ASN A 1 78 ? 14.861 -7.423 -5.120 1.00 92.94 78 ASN A CA 1
ATOM 601 C C . ASN A 1 78 ? 16.090 -8.209 -4.645 1.00 92.94 78 ASN A C 1
ATOM 603 O O . ASN A 1 78 ? 16.339 -8.308 -3.448 1.00 92.94 78 ASN A O 1
ATOM 607 N N . ARG A 1 79 ? 16.855 -8.754 -5.592 1.00 89.69 79 ARG A N 1
ATOM 608 C CA . ARG A 1 79 ? 18.005 -9.638 -5.353 1.00 89.69 79 ARG A CA 1
ATOM 609 C C . ARG A 1 79 ? 19.251 -8.907 -4.851 1.00 89.69 79 ARG A C 1
ATOM 611 O O . ARG A 1 79 ? 20.146 -9.540 -4.311 1.00 89.69 79 ARG A O 1
ATOM 618 N N . ARG A 1 80 ? 19.305 -7.577 -4.989 1.00 88.56 80 ARG A N 1
ATOM 619 C CA . ARG A 1 80 ? 20.471 -6.765 -4.586 1.00 88.56 80 ARG A CA 1
ATOM 620 C C . ARG A 1 80 ? 20.480 -6.352 -3.119 1.00 88.56 80 ARG A C 1
ATOM 622 O O . ARG A 1 80 ? 21.431 -5.718 -2.675 1.00 88.56 80 ARG A O 1
ATOM 629 N N . ILE A 1 81 ? 19.412 -6.635 -2.381 1.00 87.19 81 ILE A N 1
ATOM 630 C CA . ILE A 1 81 ? 19.312 -6.296 -0.961 1.00 87.19 81 ILE A CA 1
ATOM 631 C C . ILE A 1 81 ? 19.093 -7.570 -0.161 1.00 87.19 81 ILE A C 1
ATOM 633 O O . ILE A 1 81 ? 18.315 -8.432 -0.560 1.00 87.19 81 ILE A O 1
ATOM 637 N N . LYS A 1 82 ? 19.800 -7.698 0.963 1.00 83.50 82 LYS A N 1
ATOM 638 C CA . LYS A 1 82 ? 19.687 -8.877 1.823 1.00 83.50 82 LYS A CA 1
ATOM 639 C C . LYS A 1 82 ? 18.361 -8.844 2.600 1.00 83.50 82 LYS A C 1
ATOM 641 O O . LYS A 1 82 ? 17.936 -7.758 3.006 1.00 83.50 82 LYS A O 1
ATOM 646 N N . PRO A 1 83 ? 17.709 -10.000 2.820 1.00 80.44 83 PRO A N 1
ATOM 647 C CA . PRO A 1 83 ? 16.575 -10.082 3.731 1.00 80.44 83 PRO A CA 1
ATOM 648 C C . PRO A 1 83 ? 16.998 -9.705 5.151 1.00 80.44 83 PRO A C 1
ATOM 650 O O . PRO A 1 83 ? 18.163 -9.836 5.532 1.00 80.44 83 PRO A O 1
ATOM 653 N N . TYR A 1 84 ? 16.033 -9.264 5.950 1.00 81.00 84 TYR A N 1
ATOM 654 C CA . TYR A 1 84 ? 16.268 -9.006 7.363 1.00 81.00 84 TYR A CA 1
ATOM 655 C C . TYR A 1 84 ? 16.515 -10.316 8.126 1.00 81.00 84 TYR A C 1
ATOM 657 O O . TYR A 1 84 ? 15.727 -11.256 8.003 1.00 81.00 84 TYR A O 1
ATOM 665 N N . SER A 1 85 ? 17.559 -10.349 8.962 1.00 72.44 85 SER A N 1
ATOM 666 C CA . SER A 1 85 ? 17.832 -11.461 9.879 1.00 72.44 85 SER A CA 1
ATOM 667 C C . SER A 1 85 ? 17.545 -11.066 11.336 1.00 72.44 85 SER A C 1
ATOM 669 O O . SER A 1 85 ? 18.214 -10.173 11.869 1.00 72.44 85 SER A O 1
ATOM 671 N N . PRO A 1 86 ? 16.597 -11.735 12.023 1.00 64.56 86 PRO A N 1
ATOM 672 C CA . PRO A 1 86 ? 16.286 -11.455 13.425 1.00 64.56 86 PRO A CA 1
ATOM 673 C C . PRO A 1 86 ? 17.466 -11.672 14.378 1.00 64.56 86 PRO A C 1
ATOM 675 O O . PRO A 1 86 ? 17.616 -10.904 15.321 1.00 64.56 86 PRO A O 1
ATOM 678 N N . SER A 1 87 ? 18.324 -12.669 14.126 1.00 61.31 87 SER A N 1
ATOM 679 C CA . SER A 1 87 ? 19.440 -13.027 15.020 1.00 61.31 87 SER A CA 1
ATOM 680 C C . SER A 1 87 ? 20.509 -11.935 15.130 1.00 61.31 87 SER A C 1
ATOM 682 O O . SER A 1 87 ? 21.203 -11.841 16.140 1.00 61.31 87 SER A O 1
ATOM 684 N N . SER A 1 88 ? 20.618 -11.078 14.112 1.00 58.09 88 SER A N 1
ATOM 685 C CA . SER A 1 88 ? 21.553 -9.948 14.103 1.00 58.09 88 SER A CA 1
ATOM 686 C C . SER A 1 88 ? 21.042 -8.693 14.815 1.00 58.09 88 SER A C 1
ATOM 688 O O . SER A 1 88 ? 21.836 -7.789 15.072 1.00 58.09 88 SER A O 1
ATOM 690 N N . ASN A 1 89 ? 19.745 -8.602 15.136 1.00 58.56 89 ASN A N 1
ATOM 691 C CA . ASN A 1 89 ? 19.155 -7.347 15.591 1.00 58.56 89 ASN A CA 1
ATOM 692 C C . ASN A 1 89 ? 18.942 -7.320 17.113 1.00 58.56 89 ASN A C 1
ATOM 694 O O . ASN A 1 89 ? 18.360 -8.232 17.690 1.00 58.56 89 ASN A O 1
ATOM 698 N N . ARG A 1 90 ? 19.392 -6.244 17.771 1.00 66.69 90 ARG A N 1
ATOM 699 C CA . ARG A 1 90 ? 19.211 -6.023 19.223 1.00 66.69 90 ARG A CA 1
ATOM 700 C C . ARG A 1 90 ? 17.884 -5.337 19.571 1.00 66.69 90 ARG A C 1
ATOM 702 O O . ARG A 1 90 ? 17.624 -5.052 20.736 1.00 66.69 90 ARG A O 1
ATOM 709 N N . VAL A 1 91 ? 17.082 -5.025 18.561 1.00 76.62 91 VAL A N 1
ATOM 710 C CA . VAL A 1 91 ? 15.855 -4.241 18.680 1.00 76.62 91 VAL A CA 1
ATOM 711 C C . VAL A 1 91 ? 14.653 -5.155 18.926 1.00 76.62 91 VAL A C 1
ATOM 713 O O . VAL A 1 91 ? 14.533 -6.207 18.299 1.00 76.62 91 VAL A O 1
ATOM 716 N N . GLY A 1 92 ? 13.749 -4.725 19.809 1.00 87.75 92 GLY A N 1
ATOM 717 C CA . GLY A 1 92 ? 12.465 -5.382 20.041 1.00 87.75 92 GLY A CA 1
ATOM 718 C C . GLY A 1 92 ? 11.556 -5.446 18.805 1.00 87.75 92 GLY A C 1
ATOM 719 O O . GLY A 1 92 ? 11.768 -4.773 17.792 1.00 87.75 92 GLY A O 1
ATOM 720 N N . PHE A 1 93 ? 10.521 -6.274 18.877 1.00 92.00 93 PHE A N 1
ATOM 721 C CA . PHE A 1 93 ? 9.526 -6.405 17.821 1.00 92.00 93 PHE A CA 1
ATOM 722 C C . PHE A 1 93 ? 8.171 -6.865 18.363 1.00 92.00 93 PHE A C 1
ATOM 724 O O . PHE A 1 93 ? 8.060 -7.453 19.437 1.00 92.00 93 PHE A O 1
ATOM 731 N N . VAL A 1 94 ? 7.132 -6.631 17.569 1.00 94.44 94 VAL A N 1
ATOM 732 C CA . VAL A 1 94 ? 5.778 -7.150 17.766 1.00 94.44 94 VAL A CA 1
ATOM 733 C C . VAL A 1 94 ? 5.488 -8.127 16.636 1.00 94.44 94 VAL A C 1
ATOM 735 O O . VAL A 1 94 ? 5.614 -7.770 15.465 1.00 94.44 94 VAL A O 1
ATOM 738 N N . GLU A 1 95 ? 5.100 -9.350 16.970 1.00 93.44 95 GLU A N 1
ATOM 739 C CA . GLU A 1 95 ? 4.646 -10.347 16.003 1.00 93.44 95 GLU A CA 1
ATOM 740 C C . GLU A 1 95 ? 3.150 -10.597 16.137 1.00 93.44 95 GLU A C 1
ATOM 742 O O . GLU A 1 95 ? 2.589 -10.630 17.236 1.00 93.44 95 GLU A O 1
ATOM 747 N N . PHE A 1 96 ? 2.510 -10.795 14.990 1.00 95.00 96 PHE A N 1
ATOM 748 C CA . PHE A 1 96 ? 1.071 -10.952 14.876 1.00 95.00 96 PHE A CA 1
ATOM 749 C C . PHE A 1 96 ? 0.710 -12.341 14.372 1.00 95.00 96 PHE A C 1
ATOM 751 O O . PHE A 1 96 ? 1.435 -12.955 13.583 1.00 95.00 96 PHE A O 1
ATOM 758 N N . VAL A 1 97 ? -0.479 -12.793 14.758 1.00 92.00 97 VAL A N 1
ATOM 759 C CA . VAL A 1 97 ? -1.098 -13.979 14.161 1.00 92.00 97 VAL A CA 1
ATOM 760 C C . VAL A 1 97 ? -1.214 -13.761 12.649 1.00 92.00 97 VAL A C 1
ATOM 762 O O . VAL A 1 97 ? -1.651 -12.700 12.205 1.00 92.00 97 VAL A O 1
ATOM 765 N N . GLY A 1 98 ? -0.775 -14.740 11.857 1.00 89.50 98 GLY A N 1
ATOM 766 C CA . GLY A 1 98 ? -0.593 -14.595 10.407 1.00 89.50 98 GLY A CA 1
ATOM 767 C C . GLY A 1 98 ? 0.873 -14.434 9.979 1.00 89.50 98 GLY A C 1
ATOM 768 O O . GLY A 1 98 ? 1.197 -14.583 8.800 1.00 89.50 98 GLY A O 1
ATOM 769 N N . GLY A 1 99 ? 1.783 -14.135 10.911 1.00 89.62 99 GLY A N 1
ATOM 770 C CA . GLY A 1 99 ? 3.214 -13.971 10.634 1.00 89.62 99 GLY A CA 1
ATOM 771 C C . GLY A 1 99 ? 3.619 -12.558 10.199 1.00 89.62 99 GLY A C 1
ATOM 772 O O . GLY A 1 99 ? 4.732 -12.354 9.712 1.00 89.62 99 GLY A O 1
ATOM 773 N N . ASP A 1 100 ? 2.737 -11.568 10.331 1.00 94.94 100 ASP A N 1
ATOM 774 C CA . ASP A 1 100 ? 3.154 -10.165 10.244 1.00 94.94 100 ASP A CA 1
ATOM 775 C C . ASP A 1 100 ? 4.083 -9.817 11.419 1.00 94.94 100 ASP A C 1
ATOM 777 O O . ASP A 1 100 ? 3.993 -10.404 12.500 1.00 94.94 100 ASP A O 1
ATOM 781 N N . ARG A 1 101 ? 4.969 -8.839 11.218 1.00 93.38 101 ARG A N 1
ATOM 782 C CA . ARG A 1 101 ? 5.937 -8.395 12.223 1.00 93.38 101 ARG A CA 1
ATOM 783 C C . ARG A 1 101 ? 6.230 -6.913 12.090 1.00 93.38 101 ARG A C 1
ATOM 785 O O . ARG A 1 101 ? 6.577 -6.447 11.009 1.00 93.38 101 ARG A O 1
ATOM 792 N N . PHE A 1 102 ? 6.202 -6.195 13.201 1.00 94.12 102 PHE A N 1
ATOM 793 C CA . PHE A 1 102 ? 6.646 -4.812 13.296 1.00 94.12 102 PHE A CA 1
ATOM 794 C C . PHE A 1 102 ? 7.915 -4.724 14.148 1.00 94.12 102 PHE A C 1
ATOM 796 O O . PHE A 1 102 ? 7.915 -5.178 15.287 1.00 94.12 102 PHE A O 1
ATOM 803 N N . VAL A 1 103 ? 8.997 -4.156 13.611 1.00 90.88 103 VAL A N 1
ATOM 804 C CA . VAL A 1 103 ? 10.266 -3.991 14.345 1.00 90.88 103 VAL A CA 1
ATOM 805 C C . VAL A 1 103 ? 10.260 -2.642 15.058 1.00 90.88 103 VAL A C 1
ATOM 807 O O . VAL A 1 103 ? 10.213 -1.587 14.421 1.00 90.88 103 VAL A O 1
ATOM 810 N N . GLY A 1 104 ? 10.280 -2.685 16.385 1.00 90.50 104 GLY A N 1
ATOM 811 C CA . GLY A 1 104 ? 10.084 -1.528 17.242 1.00 90.50 104 GLY A CA 1
ATOM 812 C C . GLY A 1 104 ? 9.838 -1.925 18.693 1.00 90.50 104 GLY A C 1
ATOM 813 O O . GLY A 1 104 ? 9.536 -3.078 19.000 1.00 90.50 104 GLY A O 1
ATOM 814 N N . ARG A 1 105 ? 9.951 -0.951 19.594 1.00 91.56 105 ARG A N 1
ATOM 815 C CA . ARG A 1 105 ? 9.750 -1.153 21.033 1.00 91.56 105 ARG A CA 1
ATOM 816 C C . ARG A 1 105 ? 8.371 -0.651 21.435 1.00 91.56 105 ARG A C 1
ATOM 818 O O . ARG A 1 105 ? 8.031 0.495 21.153 1.00 91.56 105 ARG A O 1
ATOM 825 N N . VAL A 1 106 ? 7.584 -1.483 22.113 1.00 93.94 106 VAL A N 1
ATOM 826 C CA . VAL A 1 106 ? 6.335 -1.025 22.736 1.00 93.94 106 VAL A CA 1
ATOM 827 C C . VAL A 1 106 ? 6.701 -0.102 23.897 1.00 93.94 106 VAL A C 1
ATOM 829 O O . VAL A 1 106 ? 7.444 -0.492 24.798 1.00 93.94 106 VAL A O 1
ATOM 832 N N . VAL A 1 107 ? 6.217 1.136 23.843 1.00 93.31 107 VAL A N 1
ATOM 833 C CA . VAL A 1 107 ? 6.517 2.182 24.834 1.00 93.31 107 VAL A CA 1
ATOM 834 C C . VAL A 1 107 ? 5.324 2.512 25.722 1.00 93.31 107 VAL A C 1
ATOM 836 O O . VAL A 1 107 ? 5.506 3.182 26.727 1.00 93.31 107 VAL A O 1
ATOM 839 N N . GLY A 1 108 ? 4.128 2.029 25.378 1.00 93.19 108 GLY A N 1
ATOM 840 C CA . GLY A 1 108 ? 2.963 2.155 26.243 1.00 93.19 108 GLY A CA 1
ATOM 841 C C . GLY A 1 108 ? 1.660 1.677 25.621 1.00 93.19 108 GLY A C 1
ATOM 842 O O . GLY A 1 108 ? 1.584 1.431 24.416 1.00 93.19 108 GLY A O 1
ATOM 843 N N . GLY A 1 109 ? 0.627 1.551 26.449 1.00 92.94 109 GLY A N 1
ATOM 844 C CA . GLY A 1 109 ? -0.755 1.293 26.051 1.00 92.94 109 GLY A CA 1
ATOM 845 C C . GLY A 1 109 ? -1.652 2.507 26.288 1.00 92.94 109 GLY A C 1
ATOM 846 O O . GLY A 1 109 ? -1.513 3.214 27.280 1.00 92.94 109 GLY A O 1
ATOM 847 N N . GLN A 1 110 ? -2.595 2.734 25.381 1.00 90.94 110 GLN A N 1
ATOM 848 C CA . GLN A 1 110 ? -3.628 3.759 25.486 1.00 90.94 110 GLN A CA 1
ATOM 849 C C . GLN A 1 110 ? -4.999 3.084 25.609 1.00 90.94 110 GLN A C 1
ATOM 851 O O . GLN A 1 110 ? -5.298 2.183 24.812 1.00 90.94 110 GLN A O 1
ATOM 856 N N . PRO A 1 111 ? -5.836 3.472 26.591 1.00 86.38 111 PRO A N 1
ATOM 857 C CA . PRO A 1 111 ? -7.211 2.993 26.667 1.00 86.38 111 PRO A CA 1
ATOM 858 C C . PRO A 1 111 ? -8.027 3.512 25.477 1.00 86.38 111 PRO A C 1
ATOM 860 O O . PRO A 1 111 ? -7.602 4.416 24.757 1.00 86.38 111 PRO A O 1
ATOM 863 N N . SER A 1 112 ? -9.210 2.937 25.266 1.00 81.94 112 SER A N 1
ATOM 864 C CA . SER A 1 112 ? -10.162 3.508 24.316 1.00 81.94 112 SER A CA 1
ATOM 865 C C . SER A 1 112 ? -10.553 4.913 24.760 1.00 81.94 112 SER A C 1
ATOM 867 O O . SER A 1 112 ? -10.806 5.137 25.946 1.00 81.94 112 SER A O 1
ATOM 869 N N . SER A 1 113 ? -10.620 5.843 23.819 1.00 73.50 113 SER A N 1
ATOM 870 C CA . SER A 1 113 ? -10.983 7.233 24.078 1.00 73.50 113 SER A CA 1
ATOM 871 C C . SER A 1 113 ? -11.858 7.773 22.957 1.00 73.50 113 SER A C 1
ATOM 873 O O . SER A 1 113 ? -11.817 7.274 21.836 1.00 73.50 113 SER A O 1
ATOM 875 N N . GLU A 1 114 ? -12.649 8.798 23.257 1.00 63.62 114 GLU A N 1
ATOM 876 C CA . GLU A 1 114 ? -13.408 9.534 22.250 1.00 63.62 114 GLU A CA 1
ATOM 877 C C . GLU A 1 114 ? -12.632 10.807 21.889 1.00 63.62 114 GLU A C 1
ATOM 879 O O . GLU A 1 114 ? -12.394 11.655 22.750 1.00 63.62 114 GLU A O 1
ATOM 884 N N . ILE A 1 115 ? -12.196 10.932 20.633 1.00 55.53 115 ILE A N 1
ATOM 885 C CA . ILE A 1 115 ? -11.488 12.117 20.124 1.00 55.53 115 ILE A CA 1
ATOM 886 C C . ILE A 1 115 ? -12.314 12.705 18.984 1.00 55.53 115 ILE A C 1
ATOM 888 O O . ILE A 1 115 ? -12.546 12.030 17.983 1.00 55.53 115 ILE A O 1
ATOM 892 N N . ASP A 1 116 ? -12.767 13.952 19.136 1.00 49.59 116 ASP A N 1
ATOM 893 C CA . ASP A 1 116 ? -13.594 14.664 18.148 1.00 49.59 116 ASP A CA 1
ATOM 894 C C . ASP A 1 116 ? -14.844 13.875 17.699 1.00 49.59 116 ASP A C 1
ATOM 896 O O . ASP A 1 116 ? -15.234 13.912 16.531 1.00 49.59 116 ASP A O 1
ATOM 900 N N . GLY A 1 117 ? -15.463 13.128 18.623 1.00 49.38 117 GLY A N 1
ATOM 901 C CA . GLY A 1 117 ? -16.644 12.300 18.351 1.00 49.38 117 GLY A CA 1
ATOM 902 C C . GLY A 1 117 ? -16.350 10.920 17.750 1.00 49.38 117 GLY A C 1
ATOM 903 O O . GLY A 1 117 ? -17.280 10.224 17.347 1.00 49.38 117 GLY A O 1
ATOM 904 N N . LEU A 1 118 ? -15.079 10.510 17.668 1.00 53.16 118 LEU A N 1
ATOM 905 C CA . LEU A 1 118 ? -14.674 9.179 17.217 1.00 53.16 118 LEU A CA 1
ATOM 906 C C . LEU A 1 118 ? -14.180 8.328 18.374 1.00 53.16 118 LEU A C 1
ATOM 908 O O . LEU A 1 118 ? -13.224 8.706 19.052 1.00 53.16 118 LEU A O 1
ATOM 912 N N . ASP A 1 119 ? -14.722 7.122 18.484 1.00 66.19 119 ASP A N 1
ATOM 913 C CA . ASP A 1 119 ? -14.149 6.097 19.345 1.00 66.19 119 ASP A CA 1
ATOM 914 C C . ASP A 1 119 ? -12.812 5.626 18.744 1.00 66.19 119 ASP A C 1
ATOM 916 O O . ASP A 1 119 ? -12.746 4.936 17.722 1.00 66.19 119 ASP A O 1
ATOM 920 N N . VAL A 1 120 ? -11.713 6.036 19.369 1.00 74.75 120 VAL A N 1
ATOM 921 C CA . VAL A 1 120 ? -10.383 5.489 19.124 1.00 74.75 120 VAL A CA 1
ATOM 922 C C . VAL A 1 120 ? -10.252 4.238 19.989 1.00 74.75 120 VAL A C 1
ATOM 924 O O . VAL A 1 120 ? -10.321 4.336 21.216 1.00 74.75 120 VAL A O 1
ATOM 927 N N . PRO A 1 121 ? -10.066 3.046 19.396 1.00 83.56 121 PRO A N 1
ATOM 928 C CA . PRO A 1 121 ? -9.948 1.823 20.174 1.00 83.56 121 PRO A CA 1
ATOM 929 C C . PRO A 1 121 ? -8.668 1.830 21.013 1.00 83.56 121 PRO A C 1
ATOM 931 O O . PRO A 1 121 ? -7.679 2.491 20.674 1.00 83.56 121 PRO A O 1
ATOM 934 N N . ALA A 1 122 ? -8.672 1.037 22.085 1.00 88.75 122 ALA A N 1
ATOM 935 C CA . ALA A 1 122 ? -7.471 0.800 22.872 1.00 88.75 122 ALA A CA 1
ATOM 936 C C . ALA A 1 122 ? -6.344 0.264 21.972 1.00 88.75 122 ALA A C 1
ATOM 938 O O . ALA A 1 122 ? -6.554 -0.643 21.158 1.00 88.75 122 ALA A O 1
ATOM 939 N N . HIS A 1 123 ? -5.152 0.834 22.104 1.00 93.31 123 HIS A N 1
ATOM 940 C CA . HIS A 1 123 ? -4.026 0.551 21.218 1.00 93.31 123 HIS A CA 1
ATOM 941 C C . HIS A 1 123 ? -2.690 0.685 21.945 1.00 93.31 123 HIS A C 1
ATOM 943 O O . HIS A 1 123 ? -2.588 1.323 22.987 1.00 93.31 123 HIS A O 1
ATOM 949 N N . LEU A 1 124 ? -1.651 0.081 21.383 1.00 95.38 124 LEU A N 1
ATOM 950 C CA . LEU A 1 124 ? -0.274 0.236 21.830 1.00 95.38 124 LEU A CA 1
ATOM 951 C C . LEU A 1 124 ? 0.411 1.339 21.040 1.00 95.38 124 LEU A C 1
ATOM 953 O O . LEU A 1 124 ? 0.206 1.459 19.832 1.00 95.38 124 LEU A O 1
ATOM 957 N N . LEU A 1 125 ? 1.269 2.090 21.715 1.00 94.25 125 LEU A N 1
ATOM 958 C CA . LEU A 1 125 ? 2.242 2.981 21.108 1.00 94.25 125 LEU A CA 1
ATOM 959 C C . LEU A 1 125 ? 3.550 2.216 20.951 1.00 94.25 125 LEU A C 1
ATOM 961 O O . LEU A 1 125 ? 4.133 1.739 21.929 1.00 94.25 125 LEU A O 1
ATOM 965 N N . VAL A 1 126 ? 4.007 2.080 19.709 1.00 94.12 126 VAL A N 1
ATOM 966 C CA . VAL A 1 126 ? 5.234 1.349 19.389 1.00 94.12 126 VAL A CA 1
ATOM 967 C C . VAL A 1 126 ? 6.200 2.285 18.687 1.00 94.12 126 VAL A C 1
ATOM 969 O O . VAL A 1 126 ? 5.914 2.778 17.596 1.00 94.12 126 VAL A O 1
ATOM 972 N N . ALA A 1 127 ? 7.341 2.541 19.323 1.00 91.50 127 ALA A N 1
ATOM 973 C CA . ALA A 1 127 ? 8.417 3.328 18.747 1.00 91.50 127 ALA A CA 1
ATOM 974 C C . ALA A 1 127 ? 9.043 2.546 17.589 1.00 91.50 127 ALA A C 1
ATOM 976 O O . ALA A 1 127 ? 9.537 1.430 17.777 1.00 91.50 127 ALA A O 1
ATOM 977 N N . SER A 1 128 ? 8.993 3.120 16.388 1.00 88.00 128 SER A N 1
ATOM 978 C CA . SER A 1 128 ? 9.498 2.467 15.183 1.00 88.00 128 SER A CA 1
ATOM 979 C C . SER A 1 128 ? 11.020 2.507 15.158 1.00 88.00 128 SER A C 1
ATOM 981 O O . SER A 1 128 ? 11.620 3.561 15.351 1.00 88.00 128 SER A O 1
ATOM 983 N N . SER A 1 129 ? 11.658 1.377 14.862 1.00 79.69 129 SER A N 1
ATOM 984 C CA . SER A 1 129 ? 13.117 1.326 14.681 1.00 79.69 129 SER A CA 1
ATOM 985 C C . SER A 1 129 ? 13.545 1.413 13.219 1.00 79.69 129 SER A C 1
ATOM 987 O O . SER A 1 129 ? 14.724 1.581 12.923 1.00 79.69 129 SER A O 1
ATOM 989 N N . ALA A 1 130 ? 12.582 1.329 12.301 1.00 72.38 130 ALA A N 1
ATOM 990 C CA . ALA A 1 130 ? 12.771 1.627 10.891 1.00 72.38 130 ALA A CA 1
ATOM 991 C C . ALA A 1 130 ? 12.107 2.969 10.555 1.00 72.38 130 ALA A C 1
ATOM 993 O O . ALA A 1 130 ? 11.061 3.304 11.122 1.00 72.38 130 ALA A O 1
ATOM 994 N N . PRO A 1 131 ? 12.656 3.742 9.611 1.00 66.62 131 PRO A N 1
ATOM 995 C CA . PRO A 1 131 ? 12.043 5.000 9.247 1.00 66.62 131 PRO A CA 1
ATOM 996 C C . PRO A 1 131 ? 10.775 4.747 8.417 1.00 66.62 131 PRO A C 1
ATOM 998 O O . PRO A 1 131 ? 10.821 4.208 7.307 1.00 66.62 131 PRO A O 1
ATOM 1001 N N . LEU A 1 132 ? 9.632 5.141 8.976 1.00 77.50 132 LEU A N 1
ATOM 1002 C CA . LEU A 1 132 ? 8.339 5.179 8.299 1.00 77.50 132 LEU A CA 1
ATOM 1003 C C . LEU A 1 132 ? 8.081 6.616 7.863 1.00 77.50 132 LEU A C 1
ATOM 1005 O O . LEU A 1 132 ? 8.151 7.537 8.676 1.00 77.50 132 LEU A O 1
ATOM 1009 N N . TYR A 1 133 ? 7.804 6.824 6.581 1.00 72.88 133 TYR A N 1
ATOM 1010 C CA . TYR A 1 133 ? 7.767 8.165 5.998 1.00 72.88 133 TYR A CA 1
ATOM 1011 C C . TYR A 1 133 ? 6.419 8.449 5.394 1.00 72.88 133 TYR A C 1
ATOM 1013 O O . TYR A 1 133 ? 6.099 7.856 4.377 1.00 72.88 133 TYR A O 1
ATOM 1021 N N . VAL A 1 134 ? 5.675 9.422 5.893 1.00 73.12 134 VAL A N 1
ATOM 1022 C CA . VAL A 1 134 ? 4.493 9.868 5.157 1.00 73.12 134 VAL A CA 1
ATOM 1023 C C . VAL A 1 134 ? 4.950 10.818 4.048 1.00 73.12 134 VAL A C 1
ATOM 1025 O O . VAL A 1 134 ? 5.570 11.838 4.360 1.00 73.12 134 VAL A O 1
ATOM 1028 N N . PRO A 1 135 ? 4.681 10.528 2.758 1.00 68.56 135 PRO A N 1
ATOM 1029 C CA . PRO A 1 135 ? 5.088 11.421 1.686 1.00 68.56 135 PRO A CA 1
ATOM 1030 C C . PRO A 1 135 ? 4.519 12.827 1.899 1.00 68.56 135 PRO A C 1
ATOM 1032 O O . PRO A 1 135 ? 3.308 13.024 1.955 1.00 68.56 135 PRO A O 1
ATOM 1035 N N . GLY A 1 136 ? 5.409 13.807 2.004 1.00 62.84 136 GLY A N 1
ATOM 1036 C CA . GLY A 1 136 ? 5.111 15.212 2.246 1.00 62.84 136 GLY A CA 1
ATOM 1037 C C . GLY A 1 136 ? 5.204 15.673 3.689 1.00 62.84 136 GLY A C 1
ATOM 1038 O O . GLY A 1 136 ? 4.993 16.860 3.916 1.00 62.84 136 GLY A O 1
ATOM 1039 N N . LEU A 1 137 ? 5.568 14.796 4.626 1.00 64.19 137 LEU A N 1
ATOM 1040 C CA . LEU A 1 137 ? 5.674 15.108 6.050 1.00 64.19 137 LEU A CA 1
ATOM 1041 C C . LEU A 1 137 ? 6.945 14.556 6.696 1.00 64.19 137 LEU A C 1
ATOM 1043 O O . LEU A 1 137 ? 7.752 13.874 6.065 1.00 64.19 137 LEU A O 1
ATOM 1047 N N . GLN A 1 138 ? 7.068 14.827 7.995 1.00 62.66 138 GLN A N 1
ATOM 1048 C CA . GLN A 1 138 ? 8.013 14.169 8.885 1.00 62.66 138 GLN A CA 1
ATOM 1049 C C . GLN A 1 138 ? 7.715 12.668 9.046 1.00 62.66 138 GLN A C 1
ATOM 1051 O O . GLN A 1 138 ? 6.599 12.190 8.827 1.00 62.66 138 GLN A O 1
ATOM 1056 N N . SER A 1 139 ? 8.756 11.923 9.412 1.00 68.12 139 SER A N 1
ATOM 1057 C CA . SER A 1 139 ? 8.688 10.492 9.700 1.00 68.12 139 SER A CA 1
ATOM 1058 C C . SER A 1 139 ? 7.818 10.197 10.920 1.00 68.12 139 SER A C 1
ATOM 1060 O O . SER A 1 139 ? 7.869 10.927 11.909 1.00 68.12 139 SER A O 1
ATOM 1062 N N . LEU A 1 140 ? 7.082 9.086 10.879 1.00 73.25 140 LEU A N 1
ATOM 1063 C CA . LEU A 1 140 ? 6.382 8.567 12.051 1.00 73.25 140 LEU A CA 1
ATOM 1064 C C . LEU A 1 140 ? 7.413 7.982 13.021 1.00 73.25 140 LEU A C 1
ATOM 1066 O O . LEU A 1 140 ? 8.112 7.025 12.687 1.00 73.25 140 LEU A O 1
ATOM 1070 N N . THR A 1 141 ? 7.504 8.560 14.216 1.00 78.81 141 THR A N 1
ATOM 1071 C CA . THR A 1 141 ? 8.353 8.055 15.308 1.00 78.81 141 THR A CA 1
ATOM 1072 C C . THR A 1 141 ? 7.655 6.956 16.108 1.00 78.81 141 THR A C 1
ATOM 1074 O O . THR A 1 141 ? 8.315 6.076 16.660 1.00 78.81 141 THR A O 1
ATOM 1077 N N . GLN A 1 142 ? 6.320 6.966 16.125 1.00 88.69 142 GLN A N 1
ATOM 1078 C CA . GLN A 1 142 ? 5.480 5.976 16.788 1.00 88.69 142 GLN A CA 1
ATOM 1079 C C . GLN A 1 142 ? 4.356 5.506 15.864 1.00 88.69 142 GLN A C 1
ATOM 1081 O O . GLN A 1 142 ? 3.851 6.269 15.040 1.00 88.69 142 GLN A O 1
ATOM 1086 N N . VAL A 1 143 ? 3.968 4.243 16.022 1.00 91.25 143 VAL A N 1
ATOM 1087 C CA . VAL A 1 143 ? 2.843 3.614 15.325 1.00 91.25 143 VAL A CA 1
ATOM 1088 C C . VAL A 1 143 ? 1.852 3.092 16.352 1.00 91.25 143 VAL A C 1
ATOM 1090 O O . VAL A 1 143 ? 2.244 2.483 17.350 1.00 91.25 143 VAL A O 1
ATOM 1093 N N . ARG A 1 144 ? 0.563 3.300 16.084 1.00 92.38 144 ARG A N 1
ATOM 1094 C CA . ARG A 1 144 ? -0.541 2.791 16.892 1.00 92.38 144 ARG A CA 1
ATOM 1095 C C . ARG A 1 144 ? -0.929 1.389 16.432 1.00 92.38 144 ARG A C 1
ATOM 1097 O O . ARG A 1 144 ? -1.343 1.186 15.284 1.00 92.38 144 ARG A O 1
ATOM 1104 N N . ILE A 1 145 ? -0.795 0.423 17.336 1.00 94.81 145 ILE A N 1
ATOM 1105 C CA . ILE A 1 145 ? -1.004 -1.004 17.068 1.00 94.81 145 ILE A CA 1
ATOM 1106 C C . ILE A 1 145 ? -2.181 -1.537 17.885 1.00 94.81 145 ILE A C 1
ATOM 1108 O O . ILE A 1 145 ? -2.255 -1.344 19.093 1.00 94.81 145 ILE A O 1
ATOM 1112 N N . LEU A 1 146 ? -3.093 -2.253 17.235 1.00 93.06 146 LEU A N 1
ATOM 1113 C CA . LEU A 1 146 ? -4.214 -2.920 17.886 1.00 93.06 146 LEU A CA 1
ATOM 1114 C C . LEU A 1 146 ? -3.742 -4.201 18.598 1.00 93.06 146 LEU A C 1
ATOM 1116 O O . LEU A 1 146 ? -3.170 -5.083 17.951 1.00 93.06 146 LEU A O 1
ATOM 1120 N N . PRO A 1 147 ? -4.020 -4.361 19.906 1.00 92.00 147 PRO A N 1
ATOM 1121 C CA . PRO A 1 147 ? -3.491 -5.474 20.689 1.00 92.00 147 PRO A CA 1
ATOM 1122 C C . PRO A 1 147 ? -4.131 -6.826 20.347 1.00 92.00 147 PRO A C 1
ATOM 1124 O O . PRO A 1 147 ? -3.482 -7.857 20.490 1.00 92.00 147 PRO A O 1
ATOM 1127 N N . GLY A 1 148 ? -5.371 -6.843 19.842 1.00 88.75 148 GLY A N 1
ATOM 1128 C CA . GLY A 1 148 ? -6.154 -8.069 19.609 1.00 88.75 148 GLY A CA 1
ATOM 1129 C C . GLY A 1 148 ? -5.618 -9.021 18.529 1.00 88.75 148 GLY A C 1
ATOM 1130 O O . GLY A 1 148 ? -6.242 -10.038 18.248 1.00 88.75 148 GLY A O 1
ATOM 1131 N N . ARG A 1 149 ? -4.489 -8.693 17.892 1.00 88.50 149 ARG A N 1
ATOM 1132 C CA . ARG A 1 149 ? -3.815 -9.516 16.870 1.00 88.50 149 ARG A CA 1
ATOM 1133 C C . ARG A 1 149 ? -2.423 -9.972 17.282 1.00 88.50 149 ARG A C 1
ATOM 1135 O O . ARG A 1 149 ? -1.785 -10.716 16.536 1.00 88.50 149 ARG A O 1
ATOM 1142 N N . ILE A 1 150 ? -1.928 -9.470 18.407 1.00 94.88 150 ILE A N 1
ATOM 1143 C CA . ILE A 1 150 ? -0.557 -9.697 18.834 1.00 94.88 150 ILE A CA 1
ATOM 1144 C C . ILE A 1 150 ? -0.435 -11.135 19.318 1.00 94.88 150 ILE A C 1
ATOM 1146 O O . ILE A 1 150 ? -1.201 -11.587 20.163 1.00 94.88 150 ILE A O 1
ATOM 1150 N N . GLN A 1 151 ? 0.548 -11.839 18.774 1.00 93.00 151 GLN A N 1
ATOM 1151 C CA . GLN A 1 151 ? 0.917 -13.184 19.192 1.00 93.00 151 GLN A CA 1
ATOM 1152 C C . GLN A 1 151 ? 2.033 -13.129 20.233 1.00 93.00 151 GLN A C 1
ATOM 1154 O O . GLN A 1 151 ? 1.963 -13.810 21.256 1.00 93.00 151 GLN A O 1
ATOM 1159 N N . ARG A 1 152 ? 3.040 -12.280 19.998 1.00 92.75 152 ARG A N 1
ATOM 1160 C CA . ARG A 1 152 ? 4.084 -11.987 20.979 1.00 92.75 152 ARG A CA 1
ATOM 1161 C C . ARG A 1 152 ? 4.656 -10.587 20.833 1.00 92.75 152 ARG A C 1
ATOM 1163 O O . ARG A 1 152 ? 4.641 -10.006 19.747 1.00 92.75 152 ARG A O 1
ATOM 1170 N N . VAL A 1 153 ? 5.211 -10.083 21.926 1.00 94.56 153 VAL A N 1
ATOM 1171 C CA . VAL A 1 153 ? 6.016 -8.860 21.955 1.00 94.56 153 VAL A CA 1
ATOM 1172 C C . VAL A 1 153 ? 7.361 -9.175 22.585 1.00 94.56 153 VAL A C 1
ATOM 1174 O O . VAL A 1 153 ? 7.408 -9.823 23.624 1.00 94.56 153 VAL A O 1
ATOM 1177 N N . VAL A 1 154 ? 8.437 -8.690 21.976 1.00 91.94 154 VAL A N 1
ATOM 1178 C CA . VAL A 1 154 ? 9.816 -8.834 22.450 1.00 91.94 154 VAL A CA 1
ATOM 1179 C C . VAL A 1 154 ? 10.415 -7.440 22.615 1.00 91.94 154 VAL A C 1
ATOM 1181 O O . VAL A 1 154 ? 10.358 -6.640 21.685 1.00 91.94 154 VAL A O 1
ATOM 1184 N N . TRP A 1 155 ? 10.994 -7.128 23.776 1.00 89.88 155 TRP A N 1
ATOM 1185 C CA . TRP A 1 155 ? 11.594 -5.813 24.059 1.00 89.88 155 TRP A CA 1
ATOM 1186 C C . TRP A 1 155 ? 13.103 -5.745 23.802 1.00 89.88 155 TRP A C 1
ATOM 1188 O O . TRP A 1 155 ? 13.631 -4.645 23.630 1.00 89.88 155 TRP A O 1
ATOM 1198 N N . GLY A 1 156 ? 13.800 -6.884 23.745 1.00 76.56 156 GLY A N 1
ATOM 1199 C CA . GLY A 1 156 ? 15.258 -6.924 23.619 1.00 76.56 156 GLY A CA 1
ATOM 1200 C C . GLY A 1 156 ? 15.809 -8.230 23.047 1.00 76.56 156 GLY A C 1
ATOM 1201 O O . GLY A 1 156 ? 15.121 -8.953 22.333 1.00 76.56 156 GLY A O 1
ATOM 1202 N N . ARG A 1 157 ? 17.079 -8.518 23.358 1.00 66.44 157 ARG A N 1
ATOM 1203 C CA . ARG A 1 157 ? 17.888 -9.625 22.815 1.00 66.44 157 ARG A CA 1
ATOM 1204 C C . ARG A 1 157 ? 17.469 -10.991 23.386 1.00 66.44 157 ARG A C 1
ATOM 1206 O O . ARG A 1 157 ? 18.291 -11.710 23.941 1.00 66.44 157 ARG A O 1
ATOM 1213 N N . ALA A 1 158 ? 16.190 -11.339 23.308 1.00 56.28 158 ALA A N 1
ATOM 1214 C CA . ALA A 1 158 ? 15.747 -12.686 23.631 1.00 56.28 158 ALA A CA 1
ATOM 1215 C C . ALA A 1 158 ? 16.224 -13.640 22.524 1.00 56.28 158 ALA A C 1
ATOM 1217 O O . ALA A 1 158 ? 15.987 -13.395 21.338 1.00 56.28 158 ALA A O 1
ATOM 1218 N N . SER A 1 159 ? 16.890 -14.733 22.904 1.00 57.06 159 SER A N 1
ATOM 1219 C CA . SER A 1 159 ? 16.946 -15.934 22.069 1.00 57.06 159 SER A CA 1
ATOM 1220 C C . SER A 1 159 ? 15.510 -16.268 21.670 1.00 57.06 159 SER A C 1
ATOM 1222 O O . SER A 1 159 ? 14.635 -16.233 22.528 1.00 57.06 159 SER A O 1
ATOM 1224 N N . GLN A 1 160 ? 15.232 -16.492 20.380 1.00 61.88 160 GLN A N 1
ATOM 1225 C CA . GLN A 1 160 ? 13.866 -16.754 19.914 1.00 61.88 160 GLN A CA 1
ATOM 1226 C C . GLN A 1 160 ? 13.274 -17.929 20.699 1.00 61.88 160 GLN A C 1
ATOM 1228 O O . GLN A 1 160 ? 13.583 -19.087 20.421 1.00 61.88 160 GLN A O 1
ATOM 1233 N N . ARG A 1 161 ? 12.441 -17.629 21.702 1.00 78.44 161 ARG A N 1
ATOM 1234 C CA . ARG A 1 161 ? 11.825 -18.652 22.537 1.00 78.44 161 ARG A CA 1
ATOM 1235 C C . ARG A 1 161 ? 10.724 -19.329 21.746 1.00 78.44 161 ARG A C 1
ATOM 1237 O O . ARG A 1 161 ? 10.054 -18.715 20.907 1.00 78.44 161 ARG A O 1
ATOM 1244 N N . ARG A 1 162 ? 10.519 -20.613 22.031 1.00 78.25 162 ARG A N 1
ATOM 1245 C CA . ARG A 1 162 ? 9.340 -21.326 21.546 1.00 78.25 162 ARG A CA 1
ATOM 1246 C C . ARG A 1 162 ? 8.102 -20.628 22.106 1.00 78.25 162 ARG A C 1
ATOM 1248 O O . ARG A 1 162 ? 8.046 -20.337 23.298 1.00 78.25 162 ARG A O 1
ATOM 1255 N N . LEU A 1 163 ? 7.116 -20.379 21.250 1.00 84.38 163 LEU A N 1
ATOM 1256 C CA . LEU A 1 163 ? 5.876 -19.732 21.660 1.00 84.38 163 LEU A CA 1
ATOM 1257 C C . LEU A 1 163 ? 5.158 -20.571 22.731 1.00 84.38 163 LEU A C 1
ATOM 1259 O O . LEU A 1 163 ? 4.841 -21.739 22.507 1.00 84.38 163 LEU A O 1
ATOM 1263 N N . GLN A 1 164 ? 4.879 -19.943 23.867 1.00 89.94 164 GLN A N 1
ATOM 1264 C CA . GLN A 1 164 ? 4.152 -20.487 25.016 1.00 89.94 164 GLN A CA 1
ATOM 1265 C C . GLN A 1 164 ? 3.032 -19.501 25.374 1.00 89.94 164 GLN A C 1
ATOM 1267 O O . GLN A 1 164 ? 3.300 -18.532 26.077 1.00 89.94 164 GLN A O 1
ATOM 1272 N N . PRO A 1 165 ? 1.818 -19.662 24.820 1.00 92.38 165 PRO A N 1
ATOM 1273 C CA . PRO A 1 165 ? 0.728 -18.709 25.020 1.00 92.38 165 PRO A CA 1
ATOM 1274 C C . PRO A 1 165 ? 0.375 -18.493 26.496 1.00 92.38 165 PRO A C 1
ATOM 1276 O O . PRO A 1 165 ? 0.247 -19.462 27.238 1.00 92.38 165 PRO A O 1
ATOM 1279 N N . GLY A 1 166 ? 0.146 -17.238 26.894 1.00 95.56 166 GLY A N 1
ATOM 1280 C CA . GLY A 1 166 ? -0.197 -16.890 28.278 1.00 95.56 166 GLY A CA 1
ATOM 1281 C C . GLY A 1 166 ? 1.008 -16.811 29.218 1.00 95.56 166 GLY A C 1
ATOM 1282 O O . GLY A 1 166 ? 0.843 -16.997 30.419 1.00 95.56 166 GLY A O 1
ATOM 1283 N N . THR A 1 167 ? 2.205 -16.540 28.693 1.00 96.19 167 THR A N 1
ATOM 1284 C CA . THR A 1 167 ? 3.449 -16.473 29.475 1.00 96.19 167 THR A CA 1
ATOM 1285 C C . THR A 1 167 ? 4.140 -15.125 29.290 1.00 96.19 167 THR A C 1
ATOM 1287 O O . THR A 1 167 ? 4.293 -14.635 28.170 1.00 96.19 167 THR A O 1
ATOM 1290 N N . LEU A 1 168 ? 4.583 -14.526 30.392 1.00 95.88 168 LEU A N 1
ATOM 1291 C CA . LEU A 1 168 ? 5.471 -13.369 30.434 1.00 95.88 168 LEU A CA 1
ATOM 1292 C C . LEU A 1 168 ? 6.868 -13.814 30.872 1.00 95.88 168 LEU A C 1
ATOM 1294 O O . LEU A 1 168 ? 6.998 -14.581 31.823 1.00 95.88 168 LEU A O 1
ATOM 1298 N N . TYR A 1 169 ? 7.903 -13.295 30.216 1.00 94.31 169 TYR A N 1
ATOM 1299 C CA . TYR A 1 169 ? 9.302 -13.464 30.602 1.00 94.31 169 TYR A CA 1
ATOM 1300 C C . TYR A 1 169 ? 9.875 -12.129 31.062 1.00 94.31 169 TYR A C 1
ATOM 1302 O O . TYR A 1 169 ? 9.819 -11.126 30.342 1.00 94.31 169 TYR A O 1
ATOM 1310 N N . TYR A 1 170 ? 10.457 -12.131 32.252 1.00 93.75 170 TYR A N 1
ATOM 1311 C CA . TYR A 1 170 ? 11.172 -10.998 32.812 1.00 93.75 170 TYR A CA 1
ATOM 1312 C C . TYR A 1 170 ? 12.548 -10.832 32.156 1.00 93.75 170 TYR A C 1
ATOM 1314 O O . TYR A 1 170 ? 13.124 -11.777 31.610 1.00 93.75 170 TYR A O 1
ATOM 1322 N N . ALA A 1 171 ? 13.090 -9.618 32.234 1.00 90.06 171 ALA A N 1
ATOM 1323 C CA . ALA A 1 171 ? 14.445 -9.292 31.789 1.00 90.06 171 ALA A CA 1
ATOM 1324 C C . ALA A 1 171 ? 15.530 -10.101 32.521 1.00 90.06 171 ALA A C 1
ATOM 1326 O O . ALA A 1 171 ? 16.566 -10.395 31.934 1.00 90.06 171 ALA A O 1
ATOM 1327 N N . ASP A 1 172 ? 15.259 -10.508 33.763 1.00 89.88 172 ASP A N 1
ATOM 1328 C CA . ASP A 1 172 ? 16.134 -11.347 34.590 1.00 89.88 172 ASP A CA 1
ATOM 1329 C C . ASP A 1 172 ? 16.018 -12.858 34.295 1.00 89.88 172 ASP A C 1
ATOM 1331 O O . ASP A 1 172 ? 16.703 -13.665 34.915 1.00 89.88 172 ASP A O 1
ATOM 1335 N N . GLY A 1 173 ? 15.161 -13.256 33.347 1.00 87.00 173 GLY A N 1
ATOM 1336 C CA . GLY A 1 173 ? 14.966 -14.651 32.950 1.00 87.00 173 GLY A CA 1
ATOM 1337 C C . GLY A 1 173 ? 13.841 -15.388 33.679 1.00 87.00 173 GLY A C 1
ATOM 1338 O O . GLY A 1 173 ? 13.472 -16.478 33.236 1.00 87.00 173 GLY A O 1
ATOM 1339 N N . ARG A 1 174 ? 13.233 -14.812 34.728 1.00 93.31 174 ARG A N 1
ATOM 1340 C CA . ARG A 1 174 ? 12.043 -15.403 35.366 1.00 93.31 174 ARG A CA 1
ATOM 1341 C C . ARG A 1 174 ? 10.868 -15.467 34.390 1.00 93.31 174 ARG A C 1
ATOM 1343 O O . ARG A 1 174 ? 10.752 -14.652 33.476 1.00 93.31 174 ARG A O 1
ATOM 1350 N N . GLN A 1 175 ? 9.951 -16.403 34.623 1.00 94.50 175 GLN A N 1
ATOM 1351 C CA . GLN A 1 175 ? 8.720 -16.553 33.844 1.00 94.50 175 GLN A CA 1
ATOM 1352 C C . GLN A 1 175 ? 7.479 -16.491 34.735 1.00 94.50 175 GLN A C 1
ATOM 1354 O O . GLN A 1 175 ? 7.523 -16.878 35.901 1.00 94.50 175 GLN A O 1
ATOM 1359 N N . LEU A 1 176 ? 6.369 -16.019 34.174 1.00 95.44 176 LEU A N 1
ATOM 1360 C CA . LEU A 1 176 ? 5.087 -15.900 34.857 1.00 95.44 176 LEU A CA 1
ATOM 1361 C C . LEU A 1 176 ? 3.941 -16.236 33.899 1.00 95.44 176 LEU A C 1
ATOM 1363 O O . LEU A 1 176 ? 3.780 -15.586 32.868 1.00 95.44 176 LEU A O 1
ATOM 1367 N N . GLY A 1 177 ? 3.135 -17.236 34.251 1.00 96.31 177 GLY A N 1
ATOM 1368 C CA . GLY A 1 177 ? 1.902 -17.554 33.530 1.00 96.31 177 GLY A CA 1
ATOM 1369 C C . GLY A 1 177 ? 0.765 -16.603 33.911 1.00 96.31 177 GLY A C 1
ATOM 1370 O O . GLY A 1 177 ? 0.656 -16.215 35.071 1.00 96.31 177 GLY A O 1
ATOM 1371 N N . PHE A 1 178 ? -0.098 -16.245 32.961 1.00 97.19 178 PHE A N 1
ATOM 1372 C CA . PHE A 1 178 ? -1.258 -15.379 33.183 1.00 97.19 178 PHE A CA 1
ATOM 1373 C C . PHE A 1 178 ? -2.503 -15.870 32.430 1.00 97.19 178 PHE A C 1
ATOM 1375 O O . PHE A 1 178 ? -2.422 -16.482 31.366 1.00 97.19 178 PHE A O 1
ATOM 1382 N N . LEU A 1 179 ? -3.678 -15.555 32.976 1.00 95.88 179 LEU A N 1
ATOM 1383 C CA . LEU A 1 179 ? -4.991 -15.863 32.401 1.00 95.88 179 LEU A CA 1
ATOM 1384 C C . LEU A 1 179 ? -5.499 -14.748 31.487 1.00 95.88 179 LEU A C 1
ATOM 1386 O O . LEU A 1 179 ? -6.154 -15.022 30.486 1.00 95.88 179 LEU A O 1
ATOM 1390 N N . ARG A 1 180 ? -5.221 -13.484 31.830 1.00 94.25 180 ARG A N 1
ATOM 1391 C CA . ARG A 1 180 ? -5.523 -12.301 31.005 1.00 94.25 180 ARG A CA 1
ATOM 1392 C C . ARG A 1 180 ? -4.453 -11.234 31.186 1.00 94.25 180 ARG A C 1
ATOM 1394 O O . ARG A 1 180 ? -3.795 -11.178 32.219 1.00 94.25 180 ARG A O 1
ATOM 1401 N N . LEU A 1 181 ? -4.325 -10.369 30.185 1.00 94.69 181 LEU A N 1
ATOM 1402 C CA . LEU A 1 181 ? -3.421 -9.224 30.196 1.00 94.69 181 LEU A CA 1
ATOM 1403 C C . LEU A 1 181 ? -4.180 -7.975 29.752 1.00 94.69 181 LEU A C 1
ATOM 1405 O O . LEU A 1 181 ? -4.876 -7.997 28.734 1.00 94.69 181 LEU A O 1
ATOM 1409 N N . ARG A 1 182 ? -4.011 -6.877 30.490 1.00 93.44 182 ARG A N 1
ATOM 1410 C CA . ARG A 1 182 ? -4.470 -5.541 30.108 1.00 93.44 182 ARG A CA 1
ATOM 1411 C C . ARG A 1 182 ? -3.276 -4.600 30.002 1.00 93.44 182 ARG A C 1
ATOM 1413 O O . ARG A 1 182 ? -2.492 -4.465 30.934 1.00 93.44 182 ARG A O 1
ATOM 1420 N N . TRP A 1 183 ? -3.171 -3.928 28.863 1.00 94.19 183 TRP A N 1
ATOM 1421 C CA . TRP A 1 183 ? -2.148 -2.917 28.623 1.00 94.19 183 TRP A CA 1
ATOM 1422 C C . TRP A 1 183 ? -2.476 -1.625 29.373 1.00 94.19 183 TRP A C 1
ATOM 1424 O O . TRP A 1 183 ? -3.620 -1.166 29.342 1.00 94.19 183 TRP A O 1
ATOM 1434 N N . GLN A 1 184 ? -1.474 -1.045 30.025 1.00 92.94 184 GLN A N 1
ATOM 1435 C CA . GLN A 1 184 ? -1.535 0.265 30.671 1.00 92.94 184 GLN A CA 1
ATOM 1436 C C . GLN A 1 184 ? -0.462 1.182 30.071 1.00 92.94 184 GLN A C 1
ATOM 1438 O O . GLN A 1 184 ? 0.282 0.777 29.176 1.00 92.94 184 GLN A O 1
ATOM 1443 N N . GLN A 1 185 ? -0.396 2.432 30.534 1.00 91.62 185 GLN A N 1
ATOM 1444 C CA . GLN A 1 185 ? 0.497 3.431 29.950 1.00 91.62 185 GLN A CA 1
ATOM 1445 C C . GLN A 1 185 ? 1.970 3.012 30.015 1.00 91.62 185 GLN A C 1
ATOM 1447 O O . GLN A 1 185 ? 2.629 3.071 28.987 1.00 91.62 185 GLN A O 1
ATOM 1452 N N . ASN A 1 186 ? 2.451 2.523 31.164 1.00 93.75 186 ASN A N 1
ATOM 1453 C CA . ASN A 1 186 ? 3.857 2.132 31.362 1.00 93.75 186 ASN A CA 1
ATOM 1454 C C . ASN A 1 186 ? 4.036 0.694 31.881 1.00 93.75 186 ASN A C 1
ATOM 1456 O O . ASN A 1 186 ? 5.158 0.257 32.129 1.00 93.75 186 ASN A O 1
ATOM 1460 N N . SER A 1 187 ? 2.948 -0.068 31.989 1.00 95.50 187 SER A N 1
ATOM 1461 C CA . SER A 1 187 ? 2.934 -1.401 32.590 1.00 95.50 187 SER A CA 1
ATOM 1462 C C . SER A 1 187 ? 1.912 -2.325 31.916 1.00 95.50 187 SER A C 1
ATOM 1464 O O . SER A 1 187 ? 1.138 -1.923 31.038 1.00 95.50 187 SER A O 1
ATOM 1466 N N . VAL A 1 188 ? 1.910 -3.591 32.325 1.00 95.94 188 VAL A N 1
ATOM 1467 C CA . VAL A 1 188 ? 0.847 -4.555 32.030 1.00 95.94 188 VAL A CA 1
ATOM 1468 C C . VAL A 1 188 ? 0.222 -5.049 33.328 1.00 95.94 188 VAL A C 1
ATOM 1470 O O . VAL A 1 188 ? 0.921 -5.475 34.245 1.00 95.94 188 VAL A O 1
ATOM 1473 N N . LEU A 1 189 ? -1.109 -5.042 33.380 1.00 96.50 189 LEU A N 1
ATOM 1474 C CA . LEU A 1 189 ? -1.872 -5.662 34.454 1.00 96.50 189 LEU A CA 1
ATOM 1475 C C . LEU A 1 189 ? -2.221 -7.096 34.049 1.00 96.50 189 LEU A C 1
ATOM 1477 O O . LEU A 1 189 ? -2.943 -7.322 33.074 1.00 96.50 189 LEU A O 1
ATOM 1481 N N . LEU A 1 190 ? -1.707 -8.059 34.801 1.00 97.06 190 LEU A N 1
ATOM 1482 C CA . LEU A 1 190 ? -1.921 -9.484 34.598 1.00 97.06 190 LEU A CA 1
ATOM 1483 C C . LEU A 1 190 ? -2.984 -9.994 35.564 1.00 97.06 190 LEU A C 1
ATOM 1485 O O . LEU A 1 190 ? -2.934 -9.691 36.753 1.00 97.06 190 LEU A O 1
ATOM 1489 N N . LEU A 1 191 ? -3.901 -10.815 35.061 1.00 97.38 191 LEU A N 1
ATOM 1490 C CA . LEU A 1 191 ? -4.758 -11.661 35.884 1.00 97.38 191 LEU A CA 1
ATOM 1491 C C . LEU A 1 191 ? -4.087 -13.027 36.020 1.00 97.38 191 LEU A C 1
ATOM 1493 O O . LEU A 1 191 ? -3.861 -13.706 35.017 1.00 97.38 191 LEU A O 1
ATOM 1497 N N . LEU A 1 192 ? -3.767 -13.409 37.246 1.00 96.25 192 LEU A N 1
ATOM 1498 C CA . LEU A 1 192 ? -3.207 -14.700 37.632 1.00 96.25 192 LEU A CA 1
ATOM 1499 C C . LEU A 1 192 ? -4.326 -15.579 38.214 1.00 96.25 192 LEU A C 1
ATOM 1501 O O . LEU A 1 192 ? -5.470 -15.139 38.317 1.00 96.25 192 LEU A O 1
ATOM 1505 N N . LYS A 1 193 ? -4.010 -16.823 38.589 1.00 93.31 193 LYS A N 1
ATOM 1506 C CA . LYS A 1 193 ? -4.974 -17.686 39.293 1.00 93.31 193 LYS A CA 1
ATOM 1507 C C . LYS A 1 193 ? -5.365 -17.107 40.660 1.00 93.31 193 LYS A C 1
ATOM 1509 O O . LYS A 1 193 ? -6.545 -17.092 40.981 1.00 93.31 193 LYS A O 1
ATOM 1514 N N . ASP A 1 194 ? -4.392 -16.545 41.378 1.00 92.69 194 ASP A N 1
ATOM 1515 C CA . ASP A 1 194 ? -4.544 -16.129 42.781 1.00 92.69 194 ASP A CA 1
ATOM 1516 C C . ASP A 1 194 ? -4.636 -14.599 42.957 1.00 92.69 194 ASP A C 1
ATOM 1518 O O . ASP A 1 194 ? -4.370 -14.068 44.031 1.00 92.69 194 ASP A O 1
ATOM 1522 N N . GLY A 1 195 ? -4.971 -13.857 41.891 1.00 95.12 195 GLY A N 1
ATOM 1523 C CA . GLY A 1 195 ? -5.155 -12.402 41.950 1.00 95.12 195 GLY A CA 1
ATOM 1524 C C . GLY A 1 195 ? -4.621 -11.656 40.732 1.00 95.12 195 GLY A C 1
ATOM 1525 O O . GLY A 1 195 ? -4.496 -12.208 39.640 1.00 95.12 195 GLY A O 1
ATOM 1526 N N . THR A 1 196 ? -4.303 -10.372 40.901 1.00 97.00 196 THR A N 1
ATOM 1527 C CA . THR A 1 196 ? -3.748 -9.529 39.831 1.00 97.00 196 THR A CA 1
ATOM 1528 C C . THR A 1 196 ? -2.329 -9.083 40.139 1.00 97.00 196 THR A C 1
ATOM 1530 O O . THR A 1 196 ? -2.001 -8.811 41.289 1.00 97.00 196 THR A O 1
ATOM 1533 N N . ARG A 1 197 ? -1.501 -8.923 39.106 1.00 97.06 197 ARG A N 1
ATOM 1534 C CA . ARG A 1 197 ? -0.134 -8.409 39.237 1.00 97.06 197 ARG A CA 1
ATOM 1535 C C . ARG A 1 197 ? 0.148 -7.351 38.184 1.00 97.06 197 ARG A C 1
ATOM 1537 O O . ARG A 1 197 ? -0.044 -7.604 36.999 1.00 97.06 197 ARG A O 1
ATOM 1544 N N . ASN A 1 198 ? 0.632 -6.190 38.609 1.00 97.31 198 ASN A N 1
ATOM 1545 C CA . ASN A 1 198 ? 1.129 -5.163 37.699 1.00 97.31 198 ASN A CA 1
ATOM 1546 C C . ASN A 1 198 ? 2.631 -5.374 37.447 1.00 97.31 198 ASN A C 1
ATOM 1548 O O . ASN A 1 198 ? 3.377 -5.647 38.389 1.00 97.31 198 ASN A O 1
ATOM 1552 N N . VAL A 1 199 ? 3.069 -5.284 36.191 1.00 97.25 199 VAL A N 1
ATOM 1553 C CA . VAL A 1 199 ? 4.477 -5.448 35.792 1.00 97.25 199 VAL A CA 1
ATOM 1554 C C . VAL A 1 199 ? 4.879 -4.300 34.873 1.00 97.25 199 VAL A C 1
ATOM 1556 O O . VAL A 1 199 ? 4.260 -4.094 33.830 1.00 97.25 199 VAL A O 1
ATOM 1559 N N . GLU A 1 200 ? 5.922 -3.562 35.244 1.00 96.50 200 GLU A N 1
ATOM 1560 C CA . GLU A 1 200 ? 6.431 -2.430 34.463 1.00 96.50 200 GLU A CA 1
ATOM 1561 C C . GLU A 1 200 ? 7.031 -2.893 33.133 1.00 96.50 200 GLU A C 1
ATOM 1563 O O . GLU A 1 200 ? 7.739 -3.900 33.080 1.00 96.50 200 GLU A O 1
ATOM 1568 N N . LEU A 1 201 ? 6.825 -2.131 32.052 1.00 94.12 201 LEU A N 1
ATOM 1569 C CA . LEU A 1 201 ? 7.342 -2.495 30.725 1.00 94.12 201 LEU A CA 1
ATOM 1570 C C . LEU A 1 201 ? 8.875 -2.616 30.690 1.00 94.12 201 LEU A C 1
ATOM 1572 O O . LEU A 1 201 ? 9.416 -3.343 29.859 1.00 94.12 201 LEU A O 1
ATOM 1576 N N . SER A 1 202 ? 9.590 -1.923 31.580 1.00 92.31 202 SER A N 1
ATOM 1577 C CA . SER A 1 202 ? 11.051 -2.005 31.714 1.00 92.31 202 SER A CA 1
ATOM 1578 C C . SER A 1 202 ? 11.544 -3.346 32.269 1.00 92.31 202 SER A C 1
ATOM 1580 O O . SER A 1 202 ? 12.692 -3.710 32.028 1.00 92.31 202 SER A O 1
ATOM 1582 N N . GLN A 1 203 ? 10.689 -4.091 32.975 1.00 94.38 203 GLN A N 1
ATOM 1583 C CA . GLN A 1 203 ? 11.022 -5.377 33.594 1.00 94.38 203 GLN A CA 1
ATOM 1584 C C . GLN A 1 203 ? 10.788 -6.568 32.657 1.00 94.38 203 GLN A C 1
ATOM 1586 O O . GLN A 1 203 ? 11.136 -7.698 32.996 1.00 94.38 203 GLN A O 1
ATOM 1591 N N . ILE A 1 204 ? 10.182 -6.338 31.492 1.00 93.62 204 ILE A N 1
ATOM 1592 C CA . ILE A 1 204 ? 9.695 -7.381 30.590 1.00 93.62 204 ILE A CA 1
ATOM 1593 C C . ILE A 1 204 ? 10.702 -7.599 29.460 1.00 93.62 204 ILE A C 1
ATOM 1595 O O . ILE A 1 204 ? 11.075 -6.664 28.755 1.00 93.62 204 ILE A O 1
ATOM 1599 N N . ALA A 1 205 ? 11.104 -8.851 29.240 1.00 91.81 205 ALA A N 1
ATOM 1600 C CA . ALA A 1 205 ? 11.867 -9.245 28.057 1.00 91.81 205 ALA A CA 1
ATOM 1601 C C . ALA A 1 205 ? 10.947 -9.604 26.888 1.00 91.81 205 ALA A C 1
ATOM 1603 O O . ALA A 1 205 ? 11.197 -9.211 25.746 1.00 91.81 205 ALA A O 1
ATOM 1604 N N . GLU A 1 206 ? 9.906 -10.387 27.169 1.00 93.38 206 GLU A N 1
ATOM 1605 C CA . GLU A 1 206 ? 9.034 -10.982 26.161 1.00 93.38 206 GLU A CA 1
ATOM 1606 C C . GLU A 1 206 ? 7.669 -11.332 26.766 1.00 93.38 206 GLU A C 1
ATOM 1608 O O . GLU A 1 206 ? 7.577 -11.734 27.923 1.00 93.38 206 GLU A O 1
ATOM 1613 N N . VAL A 1 207 ? 6.602 -11.197 25.981 1.00 94.75 207 VAL A N 1
ATOM 1614 C CA . VAL A 1 207 ? 5.251 -11.639 26.350 1.00 94.75 207 VAL A CA 1
ATOM 1615 C C . VAL A 1 207 ? 4.673 -12.450 25.207 1.00 94.75 207 VAL A C 1
ATOM 1617 O O . VAL A 1 207 ? 4.625 -11.980 24.071 1.00 94.75 207 VAL A O 1
ATOM 1620 N N . HIS A 1 208 ? 4.180 -13.640 25.521 1.00 94.50 208 HIS A N 1
ATOM 1621 C CA . HIS A 1 208 ? 3.399 -14.485 24.633 1.00 94.50 208 HIS A CA 1
ATOM 1622 C C . HIS A 1 208 ? 1.921 -14.367 24.998 1.00 94.50 208 HIS A C 1
ATOM 1624 O O . HIS A 1 208 ? 1.497 -14.752 26.088 1.00 94.50 208 HIS A O 1
ATOM 1630 N N . LEU A 1 209 ? 1.122 -13.829 24.084 1.00 94.44 209 LEU A N 1
ATOM 1631 C CA . LEU A 1 209 ? -0.296 -13.587 24.322 1.00 94.44 209 LEU A CA 1
ATOM 1632 C C . LEU A 1 209 ? -1.083 -14.902 24.228 1.00 94.44 209 LEU A C 1
ATOM 1634 O O . LEU A 1 209 ? -0.573 -15.928 23.773 1.00 94.44 209 LEU A O 1
ATOM 1638 N N . LEU A 1 210 ? -2.333 -14.878 24.693 1.00 89.81 210 LEU A N 1
ATOM 1639 C CA . LEU A 1 210 ? -3.218 -16.041 24.640 1.00 89.81 210 LEU A CA 1
ATOM 1640 C C . LEU A 1 210 ? -3.407 -16.529 23.200 1.00 89.81 210 LEU A C 1
ATOM 1642 O O . LEU A 1 210 ? -3.375 -15.751 22.245 1.00 89.81 210 LEU A O 1
ATOM 1646 N N . LYS A 1 211 ? -3.624 -17.838 23.052 1.00 87.81 211 LYS A N 1
ATOM 1647 C CA . LYS A 1 211 ? -3.773 -18.475 21.744 1.00 87.81 211 LYS A CA 1
ATOM 1648 C C . LYS A 1 211 ? -5.016 -17.935 21.032 1.00 87.81 211 LYS A C 1
ATOM 1650 O O . LYS A 1 211 ? -6.124 -18.026 21.550 1.00 87.81 211 LYS A O 1
ATOM 1655 N N . ILE A 1 212 ? -4.816 -17.430 19.821 1.00 88.88 212 ILE A N 1
ATOM 1656 C CA . ILE A 1 212 ? -5.877 -17.019 18.898 1.00 88.88 212 ILE A CA 1
ATOM 1657 C C . ILE A 1 212 ? -5.951 -18.071 17.790 1.00 88.88 212 ILE A C 1
ATOM 1659 O O . ILE A 1 212 ? -4.914 -18.520 17.297 1.00 88.88 212 ILE A O 1
ATOM 1663 N N . ASP A 1 213 ? -7.162 -18.463 17.393 1.00 90.12 213 ASP A N 1
ATOM 1664 C CA . ASP A 1 213 ? -7.352 -19.331 16.230 1.00 90.12 213 ASP A CA 1
ATOM 1665 C C . ASP A 1 213 ? -6.858 -18.608 14.955 1.00 90.12 213 ASP A C 1
ATOM 1667 O O . ASP A 1 213 ? -7.361 -17.525 14.625 1.00 90.12 213 ASP A O 1
ATOM 1671 N N . PRO A 1 214 ? -5.870 -19.168 14.229 1.00 91.25 214 PRO A N 1
ATOM 1672 C CA . PRO A 1 214 ? -5.313 -18.534 13.040 1.00 91.25 214 PRO A CA 1
ATOM 1673 C C . PRO A 1 214 ? -6.331 -18.362 11.905 1.00 91.25 214 PRO A C 1
ATOM 1675 O O . PRO A 1 214 ? -6.236 -17.382 11.167 1.00 91.25 214 PRO A O 1
ATOM 1678 N N . TRP A 1 215 ? -7.315 -19.254 11.763 1.00 93.06 215 TRP A N 1
ATOM 1679 C CA . TRP A 1 215 ? -8.339 -19.152 10.719 1.00 93.06 215 TRP A CA 1
ATOM 1680 C C . TRP A 1 215 ? -9.373 -18.093 11.051 1.00 93.06 215 TRP A C 1
ATOM 1682 O O . TRP A 1 215 ? -9.698 -17.266 10.201 1.00 93.06 215 TRP A O 1
ATOM 1692 N N . GLN A 1 216 ? -9.794 -18.032 12.312 1.00 91.94 216 GLN A N 1
ATOM 1693 C CA . GLN A 1 216 ? -10.639 -16.943 12.788 1.00 91.94 216 GLN A CA 1
ATOM 1694 C C . GLN A 1 216 ? -9.941 -15.586 12.616 1.00 91.94 216 GLN A C 1
ATOM 1696 O O . GLN A 1 216 ? -10.551 -14.608 12.175 1.00 91.94 216 GLN A O 1
ATOM 1701 N N . ALA A 1 217 ? -8.634 -15.526 12.896 1.00 92.50 217 ALA A N 1
ATOM 1702 C CA . ALA A 1 217 ? -7.851 -14.325 12.653 1.00 92.50 217 ALA A CA 1
ATOM 1703 C C . ALA A 1 217 ? -7.764 -13.971 11.160 1.00 92.50 217 ALA A C 1
ATOM 1705 O O . ALA A 1 217 ? -7.887 -12.797 10.803 1.00 92.50 217 ALA A O 1
ATOM 1706 N N . TYR A 1 218 ? -7.610 -14.978 10.299 1.00 95.19 218 TYR A N 1
ATOM 1707 C CA . TYR A 1 218 ? -7.585 -14.816 8.851 1.00 95.19 218 TYR A CA 1
ATOM 1708 C C . TYR A 1 218 ? -8.911 -14.280 8.296 1.00 95.19 218 TYR A C 1
ATOM 1710 O O . TYR A 1 218 ? -8.900 -13.323 7.526 1.00 95.19 218 TYR A O 1
ATOM 1718 N N . TYR A 1 219 ? -10.063 -14.813 8.717 1.00 94.81 219 TYR A N 1
ATOM 1719 C CA . TYR A 1 219 ? -11.369 -14.328 8.249 1.00 94.81 219 TYR A CA 1
ATOM 1720 C C . TYR A 1 219 ? -11.606 -12.868 8.607 1.00 94.81 219 TYR A C 1
ATOM 1722 O O . TYR A 1 219 ? -12.088 -12.094 7.782 1.00 94.81 219 TYR A O 1
ATOM 1730 N N . GLN A 1 220 ? -11.223 -12.468 9.816 1.00 92.44 220 GLN A N 1
ATOM 1731 C CA . GLN A 1 220 ? -11.341 -11.080 10.241 1.00 92.44 220 GLN A CA 1
ATOM 1732 C C . GLN A 1 220 ? -10.349 -10.167 9.502 1.00 92.44 220 GLN A C 1
ATOM 1734 O O . GLN A 1 220 ? -10.681 -9.026 9.181 1.00 92.44 220 GLN A O 1
ATOM 1739 N N . GLU A 1 221 ? -9.145 -10.661 9.191 1.00 94.19 221 GLU A N 1
ATOM 1740 C CA . GLU A 1 221 ? -8.197 -9.946 8.336 1.00 94.19 221 GLU A CA 1
ATOM 1741 C C . GLU A 1 221 ? -8.777 -9.728 6.929 1.00 94.19 221 GLU A C 1
ATOM 1743 O O . GLU A 1 221 ? -8.789 -8.600 6.431 1.00 94.19 221 GLU A O 1
ATOM 1748 N N . VAL A 1 222 ? -9.320 -10.780 6.308 1.00 95.00 222 VAL A N 1
ATOM 1749 C CA . VAL A 1 222 ? -9.973 -10.711 4.994 1.00 95.00 222 VAL A CA 1
ATOM 1750 C C . VAL A 1 222 ? -11.193 -9.793 5.037 1.00 95.00 222 VAL A C 1
ATOM 1752 O O . VAL A 1 222 ? -11.361 -8.993 4.124 1.00 95.00 222 VAL A O 1
ATOM 1755 N N . ALA A 1 223 ? -11.993 -9.809 6.101 1.00 91.94 223 ALA A N 1
ATOM 1756 C CA . ALA A 1 223 ? -13.143 -8.917 6.248 1.00 91.94 223 ALA A CA 1
ATOM 1757 C C . ALA A 1 223 ? -12.756 -7.427 6.216 1.00 91.94 223 ALA A C 1
ATOM 1759 O O . ALA A 1 223 ? -13.491 -6.611 5.666 1.00 91.94 223 ALA A O 1
ATOM 1760 N N . ILE A 1 224 ? -11.571 -7.064 6.716 1.00 91.31 224 ILE A N 1
ATOM 1761 C CA . ILE A 1 224 ? -11.058 -5.689 6.629 1.00 91.31 224 ILE A CA 1
ATOM 1762 C C . ILE A 1 224 ? -10.388 -5.435 5.274 1.00 91.31 224 ILE A C 1
ATOM 1764 O O . ILE A 1 224 ? -10.606 -4.401 4.644 1.00 91.31 224 ILE A O 1
ATOM 1768 N N . LEU A 1 225 ? -9.535 -6.348 4.809 1.00 93.19 225 LEU A N 1
ATOM 1769 C CA . LEU A 1 225 ? -8.672 -6.117 3.649 1.00 93.19 225 LEU A CA 1
ATOM 1770 C C . LEU A 1 225 ? -9.371 -6.366 2.304 1.00 93.19 225 LEU A C 1
ATOM 1772 O O . LEU A 1 225 ? -9.067 -5.679 1.324 1.00 93.19 225 LEU A O 1
ATOM 1776 N N . SER A 1 226 ? -10.290 -7.325 2.253 1.00 92.81 226 SER A N 1
ATOM 1777 C CA . SER A 1 226 ? -11.010 -7.810 1.071 1.00 92.81 226 SER A CA 1
ATOM 1778 C C . SER A 1 226 ? -12.409 -8.345 1.452 1.00 92.81 226 SER A C 1
ATOM 1780 O O . SER A 1 226 ? -12.673 -9.536 1.305 1.00 92.81 226 SER A O 1
ATOM 1782 N N . PRO A 1 227 ? -13.335 -7.493 1.933 1.00 88.94 227 PRO A N 1
ATOM 1783 C CA . PRO A 1 227 ? -14.642 -7.923 2.467 1.00 88.94 227 PRO A CA 1
ATOM 1784 C C . PRO A 1 227 ? -15.518 -8.709 1.475 1.00 88.94 227 PRO A C 1
ATOM 1786 O O . PRO A 1 227 ? -16.305 -9.571 1.863 1.00 88.94 227 PRO A O 1
ATOM 1789 N N . ALA A 1 228 ? -15.378 -8.428 0.177 1.00 86.19 228 ALA A N 1
ATOM 1790 C CA . ALA A 1 228 ? -16.050 -9.162 -0.897 1.00 86.19 228 ALA A CA 1
ATOM 1791 C C . ALA A 1 228 ? -15.235 -10.362 -1.425 1.00 86.19 228 ALA A C 1
ATOM 1793 O O . ALA A 1 228 ? -15.556 -10.888 -2.484 1.00 86.19 228 ALA A O 1
ATOM 1794 N N . CYS A 1 229 ? -14.122 -10.712 -0.772 1.00 91.31 229 CYS A N 1
ATOM 1795 C CA . CYS A 1 229 ? -13.160 -11.752 -1.159 1.00 91.31 229 CYS A CA 1
ATOM 1796 C C . CYS A 1 229 ? -12.581 -11.629 -2.585 1.00 91.31 229 CYS A C 1
ATOM 1798 O O . CYS A 1 229 ? -12.020 -12.581 -3.114 1.00 91.31 229 CYS A O 1
ATOM 1800 N N . ARG A 1 230 ? -12.670 -10.448 -3.216 1.00 89.19 230 ARG A N 1
ATOM 1801 C CA . ARG A 1 230 ? -12.209 -10.198 -4.601 1.00 89.19 230 ARG A CA 1
ATOM 1802 C C . ARG A 1 230 ? -10.833 -9.538 -4.689 1.00 89.19 230 ARG A C 1
ATOM 1804 O O . ARG A 1 230 ? -10.085 -9.754 -5.638 1.00 89.19 230 ARG A O 1
ATOM 1811 N N . SER A 1 231 ? -10.497 -8.688 -3.721 1.00 90.88 231 SER A N 1
ATOM 1812 C CA . SER A 1 231 ? -9.216 -7.978 -3.684 1.00 90.88 231 SER A CA 1
ATOM 1813 C C . SER A 1 231 ? -8.113 -8.941 -3.248 1.00 90.88 231 SER A C 1
ATOM 1815 O O . SER A 1 231 ? -8.230 -9.588 -2.206 1.00 90.88 231 SER A O 1
ATOM 1817 N N . ARG A 1 232 ? -7.032 -9.033 -4.029 1.00 93.31 232 ARG A N 1
ATOM 1818 C CA . ARG A 1 232 ? -5.854 -9.819 -3.638 1.00 93.31 232 ARG A CA 1
ATOM 1819 C C . ARG A 1 232 ? -5.190 -9.202 -2.412 1.00 93.31 232 ARG A C 1
ATOM 1821 O O . ARG A 1 232 ? -5.022 -7.976 -2.330 1.00 93.31 232 ARG A O 1
ATOM 1828 N N . LEU A 1 233 ? -4.756 -10.067 -1.507 1.00 95.88 233 LEU A N 1
ATOM 1829 C CA . LEU A 1 233 ? -3.915 -9.688 -0.384 1.00 95.88 233 LEU A CA 1
ATOM 1830 C C . LEU A 1 233 ? -2.484 -9.460 -0.877 1.00 95.88 233 LEU A C 1
ATOM 1832 O O . LEU A 1 233 ? -2.053 -10.003 -1.903 1.00 95.88 233 LEU A O 1
ATOM 1836 N N . VAL A 1 234 ? -1.769 -8.583 -0.179 1.00 94.62 234 VAL A N 1
ATOM 1837 C CA . VAL A 1 234 ? -0.393 -8.196 -0.488 1.00 94.62 234 VAL A CA 1
ATOM 1838 C C . VAL A 1 234 ? 0.396 -8.188 0.805 1.00 94.62 234 VAL A C 1
ATOM 1840 O O . VAL A 1 234 ? 0.086 -7.400 1.692 1.00 94.62 234 VAL A O 1
ATOM 1843 N N . ARG A 1 235 ? 1.445 -9.002 0.888 1.00 95.50 235 ARG A N 1
ATOM 1844 C CA . ARG A 1 235 ? 2.385 -8.997 2.013 1.00 95.50 235 ARG A CA 1
ATOM 1845 C C . ARG A 1 235 ? 3.708 -8.407 1.551 1.00 95.50 235 ARG A C 1
ATOM 1847 O O . ARG A 1 235 ? 4.162 -8.716 0.452 1.00 95.50 235 ARG A O 1
ATOM 1854 N N . LEU A 1 236 ? 4.307 -7.543 2.355 1.00 94.69 236 LEU A N 1
ATOM 1855 C CA . LEU A 1 236 ? 5.602 -6.925 2.077 1.00 94.69 236 LEU A CA 1
ATOM 1856 C C . LEU A 1 236 ? 6.586 -7.308 3.169 1.00 94.69 236 LEU A C 1
ATOM 1858 O O . LEU A 1 236 ? 6.206 -7.333 4.333 1.00 94.69 236 LEU A O 1
ATOM 1862 N N . GLU A 1 237 ? 7.837 -7.539 2.792 1.00 93.38 237 GLU A N 1
ATOM 1863 C CA . GLU A 1 237 ? 8.976 -7.631 3.697 1.00 93.38 237 GLU A CA 1
ATOM 1864 C C . GLU A 1 237 ? 9.977 -6.524 3.366 1.00 93.38 237 GLU A C 1
ATOM 1866 O O . GLU A 1 237 ? 10.360 -6.353 2.202 1.00 93.38 237 GLU A O 1
ATOM 1871 N N . THR A 1 238 ? 10.439 -5.807 4.390 1.00 92.50 238 THR A N 1
ATOM 1872 C CA . THR A 1 238 ? 11.502 -4.809 4.248 1.00 92.50 238 THR A CA 1
ATOM 1873 C C . THR A 1 238 ? 12.838 -5.287 4.811 1.00 92.50 238 THR A C 1
ATOM 1875 O O . THR A 1 238 ? 12.898 -6.157 5.678 1.00 92.50 238 THR A O 1
ATOM 1878 N N . THR A 1 239 ? 13.927 -4.658 4.373 1.00 89.62 239 THR A N 1
ATOM 1879 C CA . THR A 1 239 ? 15.280 -4.865 4.919 1.00 89.62 239 THR A CA 1
ATOM 1880 C C . THR A 1 239 ? 15.396 -4.484 6.397 1.00 89.62 239 THR A C 1
ATOM 1882 O O . THR A 1 239 ? 16.300 -4.956 7.075 1.00 89.62 239 THR A O 1
ATOM 1885 N N . GLY A 1 240 ? 14.476 -3.657 6.909 1.00 86.25 240 GLY A N 1
ATOM 1886 C CA . GLY A 1 240 ? 14.367 -3.312 8.330 1.00 86.25 240 GLY A CA 1
ATOM 1887 C C . GLY A 1 240 ? 13.555 -4.317 9.155 1.00 86.25 240 GLY A C 1
ATOM 1888 O O . GLY A 1 240 ? 13.339 -4.087 10.339 1.00 86.25 240 GLY A O 1
ATOM 1889 N N . GLY A 1 241 ? 13.067 -5.400 8.541 1.00 88.88 241 GLY A N 1
ATOM 1890 C CA . GLY A 1 241 ? 12.383 -6.500 9.222 1.00 88.88 241 GLY A CA 1
ATOM 1891 C C . GLY A 1 241 ? 10.874 -6.359 9.375 1.00 88.88 241 GLY A C 1
ATOM 1892 O O . GLY A 1 241 ? 10.246 -7.301 9.871 1.00 88.88 241 GLY A O 1
ATOM 1893 N N . LEU A 1 242 ? 10.287 -5.246 8.913 1.00 92.75 242 LEU A N 1
ATOM 1894 C CA . LEU A 1 242 ? 8.834 -5.090 8.812 1.00 92.75 242 LEU A CA 1
ATOM 1895 C C . LEU A 1 242 ? 8.277 -6.151 7.863 1.00 92.75 242 LEU A C 1
ATOM 1897 O O . LEU A 1 242 ? 8.710 -6.242 6.713 1.00 92.75 242 LEU A O 1
ATOM 1901 N N . ILE A 1 243 ? 7.278 -6.885 8.338 1.00 94.19 243 ILE A N 1
ATOM 1902 C CA . ILE A 1 243 ? 6.421 -7.745 7.538 1.00 94.19 243 ILE A CA 1
ATOM 1903 C C . ILE A 1 243 ? 4.982 -7.275 7.735 1.00 94.19 243 ILE A C 1
ATOM 1905 O O . ILE A 1 243 ? 4.459 -7.346 8.844 1.00 94.19 243 ILE A O 1
ATOM 1909 N N . ALA A 1 244 ? 4.347 -6.792 6.672 1.00 95.44 244 ALA A N 1
ATOM 1910 C CA . ALA A 1 244 ? 2.999 -6.234 6.748 1.00 95.44 244 ALA A CA 1
ATOM 1911 C C . ALA A 1 244 ? 2.111 -6.755 5.618 1.00 95.44 244 ALA A C 1
ATOM 1913 O O . ALA A 1 244 ? 2.485 -6.682 4.443 1.00 95.44 244 ALA A O 1
ATOM 1914 N N . THR A 1 245 ? 0.923 -7.232 5.980 1.00 96.56 245 THR A N 1
ATOM 1915 C CA . THR A 1 245 ? -0.109 -7.721 5.070 1.00 96.56 245 THR A CA 1
ATOM 1916 C C . THR A 1 245 ? -1.221 -6.688 4.931 1.00 96.56 245 THR A C 1
ATOM 1918 O O . THR A 1 245 ? -1.884 -6.313 5.891 1.00 96.56 245 THR A O 1
ATOM 1921 N N . GLY A 1 246 ? -1.426 -6.213 3.707 1.00 95.38 246 GLY A N 1
ATOM 1922 C CA . GLY A 1 246 ? -2.542 -5.369 3.301 1.00 95.38 246 GLY A CA 1
ATOM 1923 C C . GLY A 1 246 ? -3.278 -5.977 2.107 1.00 95.38 246 GLY A C 1
ATOM 1924 O O . GLY A 1 246 ? -3.208 -7.175 1.840 1.00 95.38 246 GLY A O 1
ATOM 1925 N N . SER A 1 247 ? -3.964 -5.140 1.337 1.00 93.69 247 SER A N 1
ATOM 1926 C CA . SER A 1 247 ? -4.608 -5.543 0.083 1.00 93.69 247 SER A CA 1
ATOM 1927 C C . SER A 1 247 ? -4.359 -4.535 -1.019 1.00 93.69 247 SER A C 1
ATOM 1929 O O . SER A 1 247 ? -3.974 -3.395 -0.759 1.00 93.69 247 SER A O 1
ATOM 1931 N N . ARG A 1 248 ? -4.628 -4.927 -2.268 1.00 88.81 248 ARG A N 1
ATOM 1932 C CA . ARG A 1 248 ? -4.561 -3.994 -3.404 1.00 88.81 248 ARG A CA 1
ATOM 1933 C C . ARG A 1 248 ? -5.492 -2.789 -3.228 1.00 88.81 248 ARG A C 1
ATOM 1935 O O . ARG A 1 248 ? -5.104 -1.679 -3.574 1.00 88.81 248 ARG A O 1
ATOM 1942 N N . SER A 1 249 ? -6.670 -2.979 -2.634 1.00 86.56 249 SER A N 1
ATOM 1943 C CA . SER A 1 249 ? -7.619 -1.892 -2.335 1.00 86.56 249 SER A CA 1
ATOM 1944 C C . SER A 1 249 ? -7.092 -0.901 -1.287 1.00 86.56 249 SER A C 1
ATOM 1946 O O . SER A 1 249 ? -7.368 0.298 -1.376 1.00 86.56 249 SER A O 1
ATOM 1948 N N . ARG A 1 250 ? -6.277 -1.377 -0.335 1.00 88.38 250 ARG A N 1
ATOM 1949 C CA . ARG A 1 250 ? -5.629 -0.562 0.709 1.00 88.38 250 ARG A CA 1
ATOM 1950 C C . ARG A 1 250 ? -4.163 -0.212 0.414 1.00 88.38 250 ARG A C 1
ATOM 1952 O O . ARG A 1 250 ? -3.450 0.262 1.292 1.00 88.38 250 ARG A O 1
ATOM 1959 N N . PHE A 1 251 ? -3.702 -0.436 -0.814 1.00 88.75 251 PHE A N 1
ATOM 1960 C CA . PHE A 1 251 ? -2.353 -0.089 -1.258 1.00 88.75 251 PHE A CA 1
ATOM 1961 C C . PHE A 1 251 ? -2.347 1.315 -1.865 1.00 88.75 251 PHE A C 1
ATOM 1963 O O . PHE A 1 251 ? -3.275 1.670 -2.590 1.00 88.75 251 PHE A O 1
ATOM 1970 N N . ARG A 1 252 ? -1.304 2.112 -1.624 1.00 88.12 252 ARG A N 1
ATOM 1971 C CA . ARG A 1 252 ? -1.026 3.345 -2.386 1.00 88.12 252 ARG A CA 1
ATOM 1972 C C . ARG A 1 252 ? 0.452 3.398 -2.758 1.00 88.12 252 ARG A C 1
ATOM 1974 O O . ARG A 1 252 ? 1.283 2.788 -2.093 1.00 88.12 252 ARG A O 1
ATOM 1981 N N . ALA A 1 253 ? 0.771 4.144 -3.808 1.00 89.00 253 ALA A N 1
ATOM 1982 C CA . ALA A 1 253 ? 2.140 4.400 -4.228 1.00 89.00 253 ALA A CA 1
ATOM 1983 C C . ALA A 1 253 ? 2.347 5.898 -4.464 1.00 89.00 253 ALA A C 1
ATOM 1985 O O . ALA A 1 253 ? 1.398 6.616 -4.794 1.00 89.00 253 ALA A O 1
ATOM 1986 N N . ALA A 1 254 ? 3.576 6.359 -4.253 1.00 84.50 254 ALA A N 1
ATOM 1987 C CA . ALA A 1 254 ? 3.991 7.724 -4.529 1.00 84.50 254 ALA A CA 1
ATOM 1988 C C . ALA A 1 254 ? 5.385 7.736 -5.188 1.00 84.50 254 ALA A C 1
ATOM 1990 O O . ALA A 1 254 ? 6.275 7.012 -4.736 1.00 84.50 254 ALA A O 1
ATOM 1991 N N . PRO A 1 255 ? 5.612 8.571 -6.218 1.00 80.44 255 PRO A N 1
ATOM 1992 C CA . PRO A 1 255 ? 6.905 8.650 -6.906 1.00 80.44 255 PRO A CA 1
ATOM 1993 C C . PRO A 1 255 ? 7.997 9.398 -6.127 1.00 80.44 255 PRO A C 1
ATOM 1995 O O . PRO A 1 255 ? 9.182 9.199 -6.409 1.00 80.44 255 PRO A O 1
ATOM 1998 N N . PHE A 1 256 ? 7.610 10.244 -5.162 1.00 74.56 256 PHE A N 1
ATOM 1999 C CA . PHE A 1 256 ? 8.518 11.107 -4.398 1.00 74.56 256 PHE A CA 1
ATOM 2000 C C . PHE A 1 256 ? 8.128 11.193 -2.925 1.00 74.56 256 PHE A C 1
ATOM 2002 O O . PHE A 1 256 ? 6.957 11.036 -2.574 1.00 74.56 256 PHE A O 1
ATOM 2009 N N . ALA A 1 257 ? 9.111 11.533 -2.088 1.00 66.12 257 ALA A N 1
ATOM 2010 C CA . ALA A 1 257 ? 8.927 11.698 -0.654 1.00 66.12 257 ALA A CA 1
ATOM 2011 C C . ALA A 1 257 ? 8.279 13.035 -0.281 1.00 66.12 257 ALA A C 1
ATOM 2013 O O . ALA A 1 257 ? 7.709 13.119 0.796 1.00 66.12 257 ALA A O 1
ATOM 2014 N N . THR A 1 258 ? 8.369 14.090 -1.106 1.00 63.78 258 THR A N 1
ATOM 2015 C CA . THR A 1 258 ? 7.799 15.410 -0.768 1.00 63.78 258 THR A CA 1
ATOM 2016 C C . THR A 1 258 ? 7.123 16.115 -1.952 1.00 63.78 258 THR A C 1
ATOM 2018 O O . THR A 1 258 ? 7.559 15.954 -3.097 1.00 63.78 258 THR A O 1
ATOM 2021 N N . PRO A 1 259 ? 6.104 16.969 -1.706 1.00 60.75 259 PRO A N 1
ATOM 2022 C CA . PRO A 1 259 ? 5.530 17.858 -2.714 1.00 60.75 259 PRO A CA 1
ATOM 2023 C C . PRO A 1 259 ? 6.573 18.741 -3.401 1.00 60.75 259 PRO A C 1
ATOM 2025 O O . PRO A 1 259 ? 6.484 18.947 -4.602 1.00 60.75 259 PRO A O 1
ATOM 2028 N N . GLY A 1 260 ? 7.602 19.206 -2.684 1.00 63.72 260 GLY A N 1
ATOM 2029 C CA . GLY A 1 260 ? 8.683 20.007 -3.271 1.00 63.72 260 GLY A CA 1
ATOM 2030 C C . GLY A 1 260 ? 9.604 19.213 -4.205 1.00 63.72 260 GLY A C 1
ATOM 2031 O O . GLY A 1 260 ? 10.096 19.757 -5.190 1.00 63.72 260 GLY A O 1
ATOM 2032 N N . GLN A 1 261 ? 9.845 17.924 -3.937 1.00 66.75 261 GLN A N 1
ATOM 2033 C CA . GLN A 1 261 ? 10.524 17.036 -4.892 1.00 66.75 261 GLN A CA 1
ATOM 2034 C C . GLN A 1 261 ? 9.649 16.782 -6.119 1.00 66.75 261 GLN A C 1
ATOM 2036 O O . GLN A 1 261 ? 10.142 16.883 -7.238 1.00 66.75 261 GLN A O 1
ATOM 2041 N N . LYS A 1 262 ? 8.350 16.525 -5.909 1.00 68.12 262 LYS A N 1
ATOM 2042 C CA . LYS A 1 262 ? 7.379 16.374 -6.996 1.00 68.12 262 LYS A CA 1
ATOM 2043 C C . LYS A 1 262 ? 7.331 17.626 -7.870 1.00 68.12 262 LYS A C 1
ATOM 2045 O O . LYS A 1 262 ? 7.417 17.502 -9.082 1.00 68.12 262 LYS A O 1
ATOM 2050 N N . GLN A 1 263 ? 7.244 18.813 -7.272 1.00 67.88 263 GLN A N 1
ATOM 2051 C CA . GLN A 1 263 ? 7.169 20.070 -8.012 1.00 67.88 263 GLN A CA 1
ATOM 2052 C C . GLN A 1 263 ? 8.453 20.326 -8.801 1.00 67.88 263 GLN A C 1
ATOM 2054 O O . GLN A 1 263 ? 8.379 20.568 -9.996 1.00 67.88 263 GLN A O 1
ATOM 2059 N N . ARG A 1 264 ? 9.633 20.150 -8.187 1.00 73.12 264 ARG A N 1
ATOM 2060 C CA . ARG A 1 264 ? 10.916 20.257 -8.904 1.00 73.12 264 ARG A CA 1
ATOM 2061 C C . ARG A 1 264 ? 11.015 19.274 -10.070 1.00 73.12 264 ARG A C 1
ATOM 2063 O O . ARG A 1 264 ? 11.508 19.641 -11.131 1.00 73.12 264 ARG A O 1
ATOM 2070 N N . ALA A 1 265 ? 10.545 18.041 -9.885 1.00 71.00 265 ALA A N 1
ATOM 2071 C CA . ALA A 1 265 ? 10.495 17.051 -10.952 1.00 71.00 265 ALA A CA 1
ATOM 2072 C C . ALA A 1 265 ? 9.525 17.465 -12.069 1.00 71.00 265 ALA A C 1
ATOM 2074 O O . ALA A 1 265 ? 9.883 17.350 -13.234 1.00 71.00 265 ALA A O 1
ATOM 2075 N N . VAL A 1 266 ? 8.343 17.991 -11.731 1.00 74.31 266 VAL A N 1
ATOM 2076 C CA . VAL A 1 266 ? 7.363 18.521 -12.694 1.00 74.31 266 VAL A CA 1
ATOM 2077 C C . VAL A 1 266 ? 7.939 19.702 -13.478 1.00 74.31 266 VAL A C 1
ATOM 2079 O O . VAL A 1 266 ? 7.876 19.700 -14.704 1.00 74.31 266 VAL A O 1
ATOM 2082 N N . ASP A 1 267 ? 8.560 20.667 -12.802 1.00 78.88 267 ASP A N 1
ATOM 2083 C CA . ASP A 1 267 ? 9.160 21.840 -13.442 1.00 78.88 267 ASP A CA 1
ATOM 2084 C C . ASP A 1 267 ? 10.306 21.430 -14.378 1.00 78.88 267 ASP A C 1
ATOM 2086 O O . ASP A 1 267 ? 10.437 21.941 -15.491 1.00 78.88 267 ASP A O 1
ATOM 2090 N N . HIS A 1 268 ? 11.126 20.465 -13.953 1.00 78.56 268 HIS A N 1
ATOM 2091 C CA . HIS A 1 268 ? 12.217 19.936 -14.766 1.00 78.56 268 HIS A CA 1
ATOM 2092 C C . HIS A 1 268 ? 11.697 19.109 -15.953 1.00 78.56 268 HIS A C 1
ATOM 2094 O O . HIS A 1 268 ? 12.210 19.248 -17.061 1.00 78.56 268 HIS A O 1
ATOM 2100 N N . LEU A 1 269 ? 10.649 18.303 -15.757 1.00 77.81 269 LEU A N 1
ATOM 2101 C CA . LEU A 1 269 ? 9.972 17.577 -16.832 1.00 77.81 269 LEU A CA 1
ATOM 2102 C C . LEU A 1 269 ? 9.429 18.535 -17.886 1.00 77.81 269 LEU A C 1
ATOM 2104 O O . LEU A 1 269 ? 9.673 18.309 -19.064 1.00 77.81 269 LEU A O 1
ATOM 2108 N N . LYS A 1 270 ? 8.777 19.626 -17.467 1.00 82.88 270 LYS A N 1
ATOM 2109 C CA . LYS A 1 270 ? 8.284 20.659 -18.382 1.00 82.88 270 LYS A CA 1
ATOM 2110 C C . LYS A 1 270 ? 9.423 21.250 -19.219 1.00 82.88 270 LYS A C 1
ATOM 2112 O O . LYS A 1 270 ? 9.337 21.264 -20.439 1.00 82.88 270 LYS A O 1
ATOM 2117 N N . ARG A 1 271 ? 10.539 21.636 -18.584 1.00 83.81 271 ARG A N 1
ATOM 2118 C CA . ARG A 1 271 ? 11.725 22.147 -19.302 1.00 83.81 271 ARG A CA 1
ATOM 2119 C C . ARG A 1 271 ? 12.300 21.136 -20.295 1.00 83.81 271 ARG A C 1
ATOM 2121 O O . ARG A 1 271 ? 12.739 21.525 -21.373 1.00 83.81 271 ARG A O 1
ATOM 2128 N N . LEU A 1 272 ? 12.348 19.854 -19.934 1.00 82.19 272 LEU A N 1
ATOM 2129 C CA . LEU A 1 272 ? 12.838 18.805 -20.830 1.00 82.19 272 LEU A CA 1
ATOM 2130 C C . LEU A 1 272 ? 11.893 18.567 -22.003 1.00 82.19 272 LEU A C 1
ATOM 2132 O O . LEU A 1 272 ? 12.373 18.349 -23.110 1.00 82.19 272 LEU A O 1
ATOM 2136 N N . ASP A 1 273 ? 10.585 18.622 -21.775 1.00 78.69 273 ASP A N 1
ATOM 2137 C CA . ASP A 1 273 ? 9.578 18.467 -22.824 1.00 78.69 273 ASP A CA 1
ATOM 2138 C C . ASP A 1 273 ? 9.653 19.625 -23.831 1.00 78.69 273 ASP A C 1
ATOM 2140 O O . ASP A 1 273 ? 9.734 19.398 -25.041 1.00 78.69 273 ASP A O 1
ATOM 2144 N N . ASP A 1 274 ? 9.811 20.859 -23.338 1.00 84.94 274 ASP A N 1
ATOM 2145 C CA . ASP A 1 274 ? 10.087 22.036 -24.169 1.00 84.94 274 ASP A CA 1
ATOM 2146 C C . ASP A 1 274 ? 11.381 21.849 -24.990 1.00 84.94 274 ASP A C 1
ATOM 2148 O O . ASP A 1 274 ? 11.437 22.154 -26.184 1.00 84.94 274 ASP A O 1
ATOM 2152 N N . GLN A 1 275 ? 12.442 21.309 -24.377 1.00 83.56 275 GLN A N 1
ATOM 2153 C CA . GLN A 1 275 ? 13.713 21.029 -25.055 1.00 83.56 275 GLN A CA 1
ATOM 2154 C C . GLN A 1 275 ? 13.624 19.894 -26.086 1.00 83.56 275 GLN A C 1
ATOM 2156 O O . GLN A 1 275 ? 14.328 19.942 -27.098 1.00 83.56 275 GLN A O 1
ATOM 2161 N N . ILE A 1 276 ? 12.820 18.858 -25.834 1.00 81.81 276 ILE A N 1
ATOM 2162 C CA . ILE A 1 276 ? 12.569 17.764 -26.782 1.00 81.81 276 ILE A CA 1
ATOM 2163 C C . ILE A 1 276 ? 11.767 18.297 -27.967 1.00 81.81 276 ILE A C 1
ATOM 2165 O O . ILE A 1 276 ? 12.131 18.021 -29.106 1.00 81.81 276 ILE A O 1
ATOM 2169 N N . THR A 1 277 ? 10.750 19.119 -27.711 1.00 85.19 277 THR A N 1
ATOM 2170 C CA . THR A 1 277 ? 9.925 19.757 -28.744 1.00 85.19 277 THR A CA 1
ATOM 2171 C C . THR A 1 277 ? 10.771 20.647 -29.651 1.00 85.19 277 THR A C 1
ATOM 2173 O O . THR A 1 277 ? 10.788 20.452 -30.866 1.00 85.19 277 THR A O 1
ATOM 2176 N N . LYS A 1 278 ? 11.588 21.540 -29.071 1.00 86.19 278 LYS A N 1
ATOM 2177 C CA . LYS A 1 278 ? 12.563 22.346 -29.829 1.00 86.19 278 LYS A CA 1
ATOM 2178 C C . LYS A 1 278 ? 13.562 21.477 -30.600 1.00 86.19 278 LYS A C 1
ATOM 2180 O O . LYS A 1 278 ? 13.914 21.792 -31.733 1.00 86.19 278 LYS A O 1
ATOM 2185 N N . GLY A 1 279 ? 14.010 20.370 -30.005 1.00 84.50 279 GLY A N 1
ATOM 2186 C CA . GLY A 1 279 ? 14.898 19.406 -30.658 1.00 84.50 279 GLY A CA 1
ATOM 2187 C C . GLY A 1 279 ? 14.257 18.695 -31.854 1.00 84.50 279 GLY A C 1
ATOM 2188 O O . GLY A 1 279 ? 14.937 18.476 -32.853 1.00 84.50 279 GLY A O 1
ATOM 2189 N N . ASN A 1 280 ? 12.963 18.370 -31.783 1.00 83.75 280 ASN A N 1
ATOM 2190 C CA . ASN A 1 280 ? 12.216 17.774 -32.893 1.00 83.75 280 ASN A CA 1
ATOM 2191 C C . ASN A 1 280 ? 12.066 18.766 -34.053 1.00 83.75 280 ASN A C 1
ATOM 2193 O O . ASN A 1 280 ? 12.370 18.402 -35.184 1.00 83.75 280 ASN A O 1
ATOM 2197 N N . ALA A 1 281 ? 11.723 20.026 -33.769 1.00 86.25 281 ALA A N 1
ATOM 2198 C CA . ALA A 1 281 ? 11.675 21.073 -34.791 1.00 86.25 281 ALA A CA 1
ATOM 2199 C C . ALA A 1 281 ? 13.046 21.278 -35.471 1.00 86.25 281 ALA A C 1
ATOM 2201 O O . ALA A 1 281 ? 13.142 21.343 -36.695 1.00 86.25 281 ALA A O 1
ATOM 2202 N N . ALA A 1 282 ? 14.136 21.292 -34.693 1.00 86.06 282 ALA A N 1
ATOM 2203 C CA . ALA A 1 282 ? 15.493 21.376 -35.239 1.00 86.06 282 ALA A CA 1
ATOM 2204 C C . ALA A 1 282 ? 15.884 20.141 -36.075 1.00 86.06 282 ALA A C 1
ATOM 2206 O O . ALA A 1 282 ? 16.615 20.264 -37.056 1.00 86.06 282 ALA A O 1
ATOM 2207 N N . ARG A 1 283 ? 15.404 18.944 -35.706 1.00 88.81 283 ARG A N 1
ATOM 2208 C CA . ARG A 1 283 ? 15.593 17.716 -36.493 1.00 88.81 283 ARG A CA 1
ATOM 2209 C C . ARG A 1 283 ? 14.886 17.823 -37.839 1.00 88.81 283 ARG A C 1
ATOM 2211 O O . ARG A 1 283 ? 15.509 17.516 -38.847 1.00 88.81 283 ARG A O 1
ATOM 2218 N N . GLU A 1 284 ? 13.630 18.258 -37.858 1.00 88.19 284 GLU A N 1
ATOM 2219 C CA . GLU A 1 284 ? 12.867 18.437 -39.098 1.00 88.19 284 GLU A CA 1
ATOM 2220 C C . GLU A 1 284 ? 13.532 19.457 -40.027 1.00 88.19 284 GLU A C 1
ATOM 2222 O O . GLU A 1 284 ? 13.711 19.175 -41.211 1.00 88.19 284 GLU A O 1
ATOM 2227 N N . ALA A 1 285 ? 13.985 20.594 -39.489 1.00 88.25 285 ALA A N 1
ATOM 2228 C CA . ALA A 1 285 ? 14.739 21.585 -40.256 1.00 88.25 285 ALA A CA 1
ATOM 2229 C C . ALA A 1 285 ? 16.029 20.988 -40.852 1.00 88.25 285 ALA A C 1
ATOM 2231 O O . ALA A 1 285 ? 16.244 21.056 -42.060 1.00 88.25 285 ALA A O 1
ATOM 2232 N N . ASN A 1 286 ? 16.846 20.305 -40.043 1.00 88.12 286 ASN A N 1
ATOM 2233 C CA . ASN A 1 286 ? 18.084 19.678 -40.524 1.00 88.12 286 ASN A CA 1
ATOM 2234 C C . ASN A 1 286 ? 17.835 18.523 -41.507 1.00 88.12 286 ASN A C 1
ATOM 2236 O O . ASN A 1 286 ? 18.691 18.223 -42.336 1.00 88.12 286 ASN A O 1
ATOM 2240 N N . GLN A 1 287 ? 16.688 17.851 -41.418 1.00 89.88 287 GLN A N 1
ATOM 2241 C CA . GLN A 1 287 ? 16.308 16.801 -42.357 1.00 89.88 287 GLN A CA 1
ATOM 2242 C C . GLN A 1 287 ? 15.976 17.385 -43.736 1.00 89.88 287 GLN A C 1
ATOM 2244 O O . GLN A 1 287 ? 16.374 16.795 -44.740 1.00 89.88 287 GLN A O 1
ATOM 2249 N N . LYS A 1 288 ? 15.339 18.563 -43.789 1.00 91.06 288 LYS A N 1
ATOM 2250 C CA . LYS A 1 288 ? 15.155 19.322 -45.037 1.00 91.06 288 LYS A CA 1
ATOM 2251 C C . LYS A 1 288 ? 16.498 19.758 -45.629 1.00 91.06 288 LYS A C 1
ATOM 2253 O O . LYS A 1 288 ? 16.743 19.527 -46.808 1.00 91.06 288 LYS A O 1
ATOM 2258 N N . GLU A 1 289 ? 17.408 20.276 -44.804 1.00 90.88 289 GLU A N 1
ATOM 2259 C CA . GLU A 1 289 ? 18.767 20.644 -45.241 1.00 90.88 289 GLU A CA 1
ATOM 2260 C C . GLU A 1 289 ? 19.562 19.444 -45.777 1.00 90.88 289 GLU A C 1
ATOM 2262 O O . GLU A 1 289 ? 20.248 19.544 -46.793 1.00 90.88 289 GLU A O 1
ATOM 2267 N N . LEU A 1 290 ? 19.446 18.273 -45.138 1.00 91.81 290 LEU A N 1
ATOM 2268 C CA . LEU A 1 290 ? 20.065 17.044 -45.635 1.00 91.81 290 LEU A CA 1
ATOM 2269 C C . LEU A 1 290 ? 19.476 16.624 -46.989 1.00 91.81 290 LEU A C 1
ATOM 2271 O O . LEU A 1 290 ? 20.226 16.203 -47.870 1.00 91.81 290 LEU A O 1
ATOM 2275 N N . GLN A 1 291 ? 18.155 16.721 -47.165 1.00 89.62 291 GLN A N 1
ATOM 2276 C CA . GLN A 1 291 ? 17.506 16.430 -48.446 1.00 89.62 291 GLN A CA 1
ATOM 2277 C C . GLN A 1 291 ? 18.011 17.369 -49.544 1.00 89.62 291 GLN A C 1
ATOM 2279 O O . GLN A 1 291 ? 18.404 16.886 -50.606 1.00 89.62 291 GLN A O 1
ATOM 2284 N N . GLN A 1 292 ? 18.101 18.670 -49.263 1.00 90.19 292 GLN A N 1
ATOM 2285 C CA . GLN A 1 292 ? 18.650 19.648 -50.201 1.00 90.19 292 GLN A CA 1
ATOM 2286 C C . GLN A 1 292 ? 20.123 19.362 -50.521 1.00 90.19 292 GLN A C 1
ATOM 2288 O O . GLN A 1 292 ? 20.517 19.316 -51.683 1.00 90.19 292 GLN A O 1
ATOM 2293 N N . ALA A 1 293 ? 20.945 19.081 -49.506 1.00 89.12 293 ALA A N 1
ATOM 2294 C CA . ALA A 1 293 ? 22.352 18.750 -49.703 1.00 89.12 293 ALA A CA 1
ATOM 2295 C C . ALA A 1 293 ? 22.546 17.475 -50.540 1.00 89.12 293 ALA A C 1
ATOM 2297 O O . ALA A 1 293 ? 23.464 17.423 -51.359 1.00 89.12 293 ALA A O 1
ATOM 2298 N N . ARG A 1 294 ? 21.682 16.465 -50.361 1.00 91.38 294 ARG A N 1
ATOM 2299 C CA . ARG A 1 294 ? 21.673 15.245 -51.181 1.00 91.38 294 ARG A CA 1
ATOM 2300 C C . ARG A 1 294 ? 21.254 15.537 -52.618 1.00 91.38 294 ARG A C 1
ATOM 2302 O O . ARG A 1 294 ? 21.903 15.028 -53.525 1.00 91.38 294 ARG A O 1
ATOM 2309 N N . ALA A 1 295 ? 20.222 16.354 -52.824 1.00 89.44 295 ALA A N 1
ATOM 2310 C CA . ALA A 1 295 ? 19.783 16.759 -54.157 1.00 89.44 295 ALA A CA 1
ATOM 2311 C C . ALA A 1 295 ? 20.898 17.498 -54.915 1.00 89.44 295 ALA A C 1
ATOM 2313 O O . ALA A 1 295 ? 21.201 17.148 -56.054 1.00 89.44 295 ALA A O 1
ATOM 2314 N N . ASP A 1 296 ? 21.575 18.442 -54.258 1.00 87.88 296 ASP A N 1
ATOM 2315 C CA . ASP A 1 296 ? 22.692 19.187 -54.847 1.00 87.88 296 ASP A CA 1
ATOM 2316 C C . ASP A 1 296 ? 23.884 18.272 -55.177 1.00 87.88 296 ASP A C 1
ATOM 2318 O O . ASP A 1 296 ? 24.468 18.379 -56.254 1.00 87.88 296 ASP A O 1
ATOM 2322 N N . TYR A 1 297 ? 24.227 17.333 -54.286 1.00 89.81 297 TYR A N 1
ATOM 2323 C CA . TYR A 1 297 ? 25.281 16.343 -54.538 1.00 89.81 297 TYR A CA 1
ATOM 2324 C C . TYR A 1 297 ? 24.955 15.447 -55.743 1.00 89.81 297 TYR A C 1
ATOM 2326 O O . TYR A 1 297 ? 25.814 15.227 -56.595 1.00 89.81 297 TYR A O 1
ATOM 2334 N N . GLN A 1 298 ? 23.711 14.967 -55.852 1.00 87.88 298 GLN A N 1
ATOM 2335 C CA . GLN A 1 298 ? 23.268 14.152 -56.989 1.00 87.88 298 GLN A CA 1
ATOM 2336 C C . GLN A 1 298 ? 23.268 14.942 -58.301 1.00 87.88 298 GLN A C 1
ATOM 2338 O O . GLN A 1 298 ? 23.698 14.420 -59.329 1.00 87.88 298 GLN A O 1
ATOM 2343 N N . ARG A 1 299 ? 22.858 16.216 -58.268 1.00 88.88 299 ARG A N 1
ATOM 2344 C CA . ARG A 1 299 ? 22.925 17.106 -59.432 1.00 88.88 299 ARG A CA 1
ATOM 2345 C C . ARG A 1 299 ? 24.364 17.267 -59.928 1.00 88.88 299 ARG A C 1
ATOM 2347 O O . ARG A 1 299 ? 24.621 17.058 -61.108 1.00 88.88 299 ARG A O 1
ATOM 2354 N N . GLN A 1 300 ? 25.309 17.551 -59.030 1.00 87.69 300 GLN A N 1
ATOM 2355 C CA . GLN A 1 300 ? 26.724 17.711 -59.392 1.00 87.69 300 GLN A CA 1
ATOM 2356 C C . GLN A 1 300 ? 27.359 16.413 -59.912 1.00 87.69 300 GLN A C 1
ATOM 2358 O O . GLN A 1 300 ? 28.177 16.456 -60.831 1.00 87.69 300 GLN A O 1
ATOM 2363 N N . LEU A 1 301 ? 26.969 15.253 -59.369 1.00 85.88 301 LEU A N 1
ATOM 2364 C CA . LEU A 1 301 ? 27.375 13.952 -59.910 1.00 85.88 301 LEU A CA 1
ATOM 2365 C C . LEU A 1 301 ? 26.864 13.746 -61.341 1.00 85.88 301 LEU A C 1
ATOM 2367 O O . LEU A 1 301 ? 27.637 13.351 -62.212 1.00 85.88 301 LEU A O 1
ATOM 2371 N N . ALA A 1 302 ? 25.587 14.042 -61.597 1.00 85.06 302 ALA A N 1
ATOM 2372 C CA . ALA A 1 302 ? 24.987 13.908 -62.923 1.00 85.06 302 ALA A CA 1
ATOM 2373 C C . ALA A 1 302 ? 25.623 14.864 -63.950 1.00 85.06 302 ALA A C 1
ATOM 2375 O O . ALA A 1 302 ? 25.921 14.463 -65.079 1.00 85.06 302 ALA A O 1
ATOM 2376 N N . GLU A 1 303 ? 25.894 16.112 -63.559 1.00 85.88 303 GLU A N 1
ATOM 2377 C CA . GLU A 1 303 ? 26.622 17.086 -64.382 1.00 85.88 303 GLU A CA 1
ATOM 2378 C C . GLU A 1 303 ? 28.057 16.621 -64.676 1.00 85.88 303 GLU A C 1
ATOM 2380 O O . GLU A 1 303 ? 28.521 16.714 -65.816 1.00 85.88 303 GLU A O 1
ATOM 2385 N N . GLY A 1 304 ? 28.750 16.067 -63.675 1.00 86.06 304 GLY A N 1
ATOM 2386 C CA . GLY A 1 304 ? 30.092 15.505 -63.828 1.00 86.06 304 GLY A CA 1
ATOM 2387 C C . GLY A 1 304 ? 30.137 14.313 -64.787 1.00 86.06 304 GLY A C 1
ATOM 2388 O O . GLY A 1 304 ? 30.984 14.277 -65.679 1.00 86.06 304 GLY A O 1
ATOM 2389 N N . GLU A 1 305 ? 29.189 13.381 -64.673 1.00 84.44 305 GLU A N 1
ATOM 2390 C CA . GLU A 1 305 ? 29.029 12.252 -65.602 1.00 84.44 305 GLU A CA 1
ATOM 2391 C C . GLU A 1 305 ? 28.737 12.721 -67.031 1.00 84.44 305 GLU A C 1
ATOM 2393 O O . GLU A 1 305 ? 29.318 12.217 -67.995 1.00 84.44 305 GLU A O 1
ATOM 2398 N N . THR A 1 306 ? 27.892 13.741 -67.184 1.00 84.88 306 THR A N 1
ATOM 2399 C CA . THR A 1 306 ? 27.581 14.329 -68.495 1.00 84.88 306 THR A CA 1
ATOM 2400 C C . THR A 1 306 ? 28.833 14.935 -69.136 1.00 84.88 306 THR A C 1
ATOM 2402 O O . THR A 1 306 ? 29.134 14.657 -70.299 1.00 84.88 306 THR A O 1
ATOM 2405 N N . ARG A 1 307 ? 29.631 15.689 -68.367 1.00 85.06 307 ARG A N 1
ATOM 2406 C CA . ARG A 1 307 ? 30.915 16.249 -68.827 1.00 85.06 307 ARG A CA 1
ATOM 2407 C C . ARG A 1 307 ? 31.936 15.165 -69.168 1.00 85.06 307 ARG A C 1
ATOM 2409 O O . ARG A 1 307 ? 32.632 15.289 -70.173 1.00 85.06 307 ARG A O 1
ATOM 2416 N N . LYS A 1 308 ? 32.005 14.089 -68.377 1.00 85.25 308 LYS A N 1
ATOM 2417 C CA . LYS A 1 308 ? 32.883 12.938 -68.635 1.00 85.25 308 LYS A CA 1
ATOM 2418 C C . LYS A 1 308 ? 32.514 12.239 -69.945 1.00 85.25 308 LYS A C 1
ATOM 2420 O O . LYS A 1 308 ? 33.402 11.953 -70.747 1.00 85.25 308 LYS A O 1
ATOM 2425 N N . LYS A 1 309 ? 31.218 12.020 -70.200 1.00 84.25 309 LYS A N 1
ATOM 2426 C CA . LYS A 1 309 ? 30.719 11.449 -71.464 1.00 84.25 309 LYS A CA 1
ATOM 2427 C C . LYS A 1 309 ? 31.047 12.340 -72.663 1.00 84.25 309 LYS A C 1
ATOM 2429 O O . LYS A 1 309 ? 31.582 11.832 -73.645 1.00 84.25 309 LYS A O 1
ATOM 2434 N N . ALA A 1 310 ? 30.806 13.648 -72.564 1.00 83.94 310 ALA A N 1
ATOM 2435 C CA . ALA A 1 310 ? 31.127 14.600 -73.630 1.00 83.94 310 ALA A CA 1
ATOM 2436 C C . ALA A 1 310 ? 32.638 14.651 -73.928 1.00 83.94 310 ALA A C 1
ATOM 2438 O O . ALA A 1 310 ? 33.052 14.550 -75.081 1.00 83.94 310 ALA A O 1
ATOM 2439 N N . ALA A 1 311 ? 33.483 14.726 -72.894 1.00 83.69 311 ALA A N 1
ATOM 2440 C CA . ALA A 1 311 ? 34.937 14.726 -73.055 1.00 83.69 311 ALA A CA 1
ATOM 2441 C C . ALA A 1 311 ? 35.460 13.415 -73.659 1.00 83.69 311 ALA A C 1
ATOM 2443 O O . ALA A 1 311 ? 36.361 13.440 -74.498 1.00 83.69 311 ALA A O 1
ATOM 2444 N N . LYS A 1 312 ? 34.873 12.273 -73.278 1.00 86.62 312 LYS A N 1
ATOM 2445 C CA . LYS A 1 312 ? 35.194 10.973 -73.873 1.00 86.62 312 LYS A CA 1
ATOM 2446 C C . LYS A 1 312 ? 34.814 10.925 -75.353 1.00 86.62 312 LYS A C 1
ATOM 2448 O O . LYS A 1 312 ? 35.643 10.531 -76.156 1.00 86.62 312 LYS A O 1
ATOM 2453 N N . GLN A 1 313 ? 33.625 11.393 -75.732 1.00 85.62 313 GLN A N 1
ATOM 2454 C CA . GLN A 1 313 ? 33.215 11.457 -77.141 1.00 85.62 313 GLN A CA 1
ATOM 2455 C C . GLN A 1 313 ? 34.155 12.331 -77.984 1.00 85.62 313 GLN A C 1
ATOM 2457 O O . GLN A 1 313 ? 34.536 11.938 -79.085 1.00 85.62 313 GLN A O 1
ATOM 2462 N N . ILE A 1 314 ? 34.574 13.488 -77.460 1.00 85.00 314 ILE A N 1
ATOM 2463 C CA . ILE A 1 314 ? 35.546 14.370 -78.127 1.00 85.00 314 ILE A CA 1
ATOM 2464 C C . ILE A 1 314 ? 36.906 13.671 -78.273 1.00 85.00 314 ILE A C 1
ATOM 2466 O O . ILE A 1 314 ? 37.512 13.716 -79.341 1.00 85.00 314 ILE A O 1
ATOM 2470 N N . SER A 1 315 ? 37.371 13.003 -77.214 1.00 85.94 315 SER A N 1
ATOM 2471 C CA . SER A 1 315 ? 38.608 12.218 -77.209 1.00 85.94 315 SER A CA 1
ATOM 2472 C C . SER A 1 315 ? 38.567 11.081 -78.234 1.00 85.94 315 SER A C 1
ATOM 2474 O O . SER A 1 315 ? 39.489 10.945 -79.035 1.00 85.94 315 SER A O 1
ATOM 2476 N N . ASP A 1 316 ? 37.495 10.289 -78.239 1.00 84.56 316 ASP A N 1
ATOM 2477 C CA . ASP A 1 316 ? 37.303 9.153 -79.143 1.00 84.56 316 ASP A CA 1
ATOM 2478 C C . ASP A 1 316 ? 37.260 9.622 -80.607 1.00 84.56 316 ASP A C 1
ATOM 2480 O O . ASP A 1 316 ? 37.920 9.030 -81.463 1.00 84.56 316 ASP A O 1
ATOM 2484 N N . LYS A 1 317 ? 36.577 10.743 -80.888 1.00 87.75 317 LYS A N 1
ATOM 2485 C CA . LYS A 1 317 ? 36.575 11.378 -82.214 1.00 87.75 317 LYS A CA 1
ATOM 2486 C C . LYS A 1 317 ? 37.976 11.832 -82.631 1.00 87.75 317 LYS A C 1
ATOM 2488 O O . LYS A 1 317 ? 38.424 11.501 -83.722 1.00 87.75 317 LYS A O 1
ATOM 2493 N N . ALA A 1 318 ? 38.710 12.512 -81.750 1.00 84.75 318 ALA A N 1
ATOM 2494 C CA . ALA A 1 318 ? 40.069 12.970 -82.043 1.00 84.75 318 ALA A CA 1
ATOM 2495 C C . ALA A 1 318 ? 41.048 11.806 -82.301 1.00 84.75 318 ALA A C 1
ATOM 2497 O O . ALA A 1 318 ? 41.952 11.920 -83.135 1.00 84.75 318 ALA A O 1
ATOM 2498 N N . VAL A 1 319 ? 40.877 10.679 -81.599 1.00 86.94 319 VAL A N 1
ATOM 2499 C CA . VAL A 1 319 ? 41.637 9.442 -81.845 1.00 86.94 319 VAL A CA 1
ATOM 2500 C C . VAL A 1 319 ? 41.273 8.845 -83.205 1.00 86.94 319 VAL A C 1
ATOM 2502 O O . VAL A 1 319 ? 42.180 8.469 -83.949 1.00 86.94 319 VAL A O 1
ATOM 2505 N N . ALA A 1 320 ? 39.986 8.794 -83.560 1.00 83.88 320 ALA A N 1
ATOM 2506 C CA . ALA A 1 320 ? 39.531 8.307 -84.862 1.00 83.88 320 ALA A CA 1
ATOM 2507 C C . ALA A 1 320 ? 40.088 9.150 -86.024 1.00 83.88 320 ALA A C 1
ATOM 2509 O O . ALA A 1 320 ? 40.692 8.593 -86.943 1.00 83.88 320 ALA A O 1
ATOM 2510 N N . ASP A 1 321 ? 39.992 10.480 -85.932 1.00 87.00 321 ASP A N 1
ATOM 2511 C CA . ASP A 1 321 ? 40.509 11.415 -86.940 1.00 87.00 321 ASP A CA 1
ATOM 2512 C C . ASP A 1 321 ? 42.032 11.262 -87.115 1.00 87.00 321 ASP A C 1
ATOM 2514 O O . ASP A 1 321 ? 42.560 11.228 -88.231 1.00 87.00 321 ASP A O 1
ATOM 2518 N N . THR A 1 322 ? 42.764 11.101 -86.006 1.00 87.38 322 THR A N 1
ATOM 2519 C CA . THR A 1 322 ? 44.222 10.900 -86.030 1.00 87.38 322 THR A CA 1
ATOM 2520 C C . THR A 1 322 ? 44.599 9.559 -86.653 1.00 87.38 322 THR A C 1
ATOM 2522 O O . THR A 1 322 ? 45.559 9.491 -87.424 1.00 87.38 322 THR A O 1
ATOM 2525 N N . ARG A 1 323 ? 43.834 8.500 -86.368 1.00 86.94 323 ARG A N 1
ATOM 2526 C CA . ARG A 1 323 ? 44.024 7.176 -86.970 1.00 86.94 323 ARG A CA 1
ATOM 2527 C C . ARG A 1 323 ? 43.841 7.235 -88.484 1.00 86.94 323 ARG A C 1
ATOM 2529 O O . ARG A 1 323 ? 44.711 6.771 -89.214 1.00 86.94 323 ARG A O 1
ATOM 2536 N N . GLN A 1 324 ? 42.783 7.900 -88.947 1.00 86.44 324 GLN A N 1
ATOM 2537 C CA . GLN A 1 324 ? 42.521 8.104 -90.371 1.00 86.44 324 GLN A CA 1
ATOM 2538 C C . GLN A 1 324 ? 43.632 8.916 -91.051 1.00 86.44 324 GLN A C 1
ATOM 2540 O O . GLN A 1 324 ? 44.081 8.562 -92.142 1.00 86.44 324 GLN A O 1
ATOM 2545 N N . ARG A 1 325 ? 44.138 9.970 -90.397 1.00 87.44 325 ARG A N 1
ATOM 2546 C CA . ARG A 1 325 ? 45.285 10.743 -90.896 1.00 87.44 325 ARG A CA 1
ATOM 2547 C C . ARG A 1 325 ? 46.539 9.877 -91.038 1.00 87.44 325 ARG A C 1
ATOM 2549 O O . ARG A 1 325 ? 47.212 9.962 -92.062 1.00 87.44 325 ARG A O 1
ATOM 2556 N N . ILE A 1 326 ? 46.843 9.047 -90.040 1.00 86.69 326 ILE A N 1
ATOM 2557 C CA . ILE A 1 326 ? 47.999 8.140 -90.070 1.00 86.69 326 ILE A CA 1
ATOM 2558 C C . ILE A 1 326 ? 47.840 7.078 -91.164 1.00 86.69 326 ILE A C 1
ATOM 2560 O O . ILE A 1 326 ? 48.805 6.782 -91.865 1.00 86.69 326 ILE A O 1
ATOM 2564 N N . ASP A 1 327 ? 46.638 6.545 -91.379 1.00 83.56 327 ASP A N 1
ATOM 2565 C CA . ASP A 1 327 ? 46.389 5.587 -92.460 1.00 83.56 327 ASP A CA 1
ATOM 2566 C C . ASP A 1 327 ? 46.522 6.232 -93.850 1.00 83.56 327 ASP A C 1
ATOM 2568 O O . ASP A 1 327 ? 47.087 5.625 -94.763 1.00 83.56 327 ASP A O 1
ATOM 2572 N N . ASN A 1 328 ? 46.101 7.489 -94.011 1.00 85.06 328 ASN A N 1
ATOM 2573 C CA . ASN A 1 328 ? 46.352 8.256 -95.234 1.00 85.06 328 ASN A CA 1
ATOM 2574 C C . ASN A 1 328 ? 47.854 8.493 -95.459 1.00 85.06 328 ASN A C 1
ATOM 2576 O O . ASN A 1 328 ? 48.339 8.342 -96.580 1.00 85.06 328 ASN A O 1
ATOM 2580 N N . GLN A 1 329 ? 48.609 8.799 -94.398 1.00 84.88 329 GLN A N 1
ATOM 2581 C CA . GLN A 1 329 ? 50.068 8.928 -94.466 1.00 84.88 329 GLN A CA 1
ATOM 2582 C C . GLN A 1 329 ? 50.741 7.602 -94.826 1.00 84.88 329 GLN A C 1
ATOM 2584 O O . GLN A 1 329 ? 51.610 7.595 -95.687 1.00 84.88 329 GLN A O 1
ATOM 2589 N N . ARG A 1 330 ? 50.298 6.471 -94.262 1.00 85.31 330 ARG A N 1
ATOM 2590 C CA . ARG A 1 330 ? 50.790 5.133 -94.638 1.00 85.31 330 ARG A CA 1
ATOM 2591 C C . ARG A 1 330 ? 50.578 4.842 -96.121 1.00 85.31 330 ARG A C 1
ATOM 2593 O O . ARG A 1 330 ? 51.485 4.334 -96.775 1.00 85.31 330 ARG A O 1
ATOM 2600 N N . LYS A 1 331 ? 49.407 5.188 -96.668 1.00 83.50 331 LYS A N 1
ATOM 2601 C CA . LYS A 1 331 ? 49.121 5.052 -98.107 1.00 83.50 331 LYS A CA 1
ATOM 2602 C C . LYS A 1 331 ? 50.038 5.938 -98.955 1.00 83.50 331 LYS A C 1
ATOM 2604 O O . LYS A 1 331 ? 50.545 5.473 -99.972 1.00 83.50 331 LYS A O 1
ATOM 2609 N N . ALA A 1 332 ? 50.284 7.178 -98.530 1.00 82.31 332 ALA A N 1
ATOM 2610 C CA . ALA A 1 332 ? 51.196 8.094 -99.214 1.00 82.31 332 ALA A CA 1
ATOM 2611 C C . ALA A 1 332 ? 52.660 7.616 -99.154 1.00 82.31 332 ALA A C 1
ATOM 2613 O O . ALA A 1 332 ? 53.345 7.608 -100.176 1.00 82.31 332 ALA A O 1
ATOM 2614 N N . ASP A 1 333 ? 53.117 7.150 -97.989 1.00 84.62 333 ASP A N 1
ATOM 2615 C CA . ASP A 1 333 ? 54.449 6.580 -97.771 1.00 84.62 333 ASP A CA 1
ATOM 2616 C C . ASP A 1 333 ? 54.647 5.322 -98.648 1.00 84.62 333 ASP A C 1
ATOM 2618 O O . ASP A 1 333 ? 55.666 5.185 -99.329 1.00 84.62 333 ASP A O 1
ATOM 2622 N N . ALA A 1 334 ? 53.635 4.449 -98.735 1.00 81.12 334 ALA A N 1
ATOM 2623 C CA . ALA A 1 334 ? 53.642 3.278 -99.614 1.00 81.12 334 ALA A CA 1
ATOM 2624 C C . ALA A 1 334 ? 53.670 3.651 -101.109 1.00 81.12 334 ALA A C 1
ATOM 2626 O O . ALA A 1 334 ? 54.440 3.067 -101.875 1.00 81.12 334 ALA A O 1
ATOM 2627 N N . ALA A 1 335 ? 52.881 4.645 -101.532 1.00 81.44 335 ALA A N 1
ATOM 2628 C CA . ALA A 1 335 ? 52.879 5.141 -102.910 1.00 81.44 335 ALA A CA 1
ATOM 2629 C C . ALA A 1 335 ? 54.223 5.789 -103.293 1.00 81.44 335 ALA A C 1
ATOM 2631 O O . ALA A 1 335 ? 54.727 5.586 -104.404 1.00 81.44 335 ALA A O 1
ATOM 2632 N N . ARG A 1 336 ? 54.849 6.518 -102.359 1.00 84.31 336 ARG A N 1
ATOM 2633 C CA . ARG A 1 336 ? 56.186 7.100 -102.525 1.00 84.31 336 ARG A CA 1
ATOM 2634 C C . ARG A 1 336 ? 57.246 6.013 -102.702 1.00 84.31 336 ARG A C 1
ATOM 2636 O O . ARG A 1 336 ? 58.013 6.079 -103.661 1.00 84.31 336 ARG A O 1
ATOM 2643 N N . LEU A 1 337 ? 57.253 4.996 -101.838 1.00 83.81 337 LEU A N 1
ATOM 2644 C CA . LEU A 1 337 ? 58.175 3.858 -101.942 1.00 83.81 337 LEU A CA 1
ATOM 2645 C C . LEU A 1 337 ? 57.962 3.068 -103.246 1.00 83.81 337 LEU A C 1
ATOM 2647 O O . LEU A 1 337 ? 58.932 2.681 -103.897 1.00 83.81 337 LEU A O 1
ATOM 2651 N N . ALA A 1 338 ? 56.712 2.884 -103.684 1.00 79.44 338 ALA A N 1
ATOM 2652 C CA . ALA A 1 338 ? 56.394 2.242 -104.962 1.00 79.44 338 ALA A CA 1
ATOM 2653 C C . ALA A 1 338 ? 56.911 3.049 -106.168 1.00 79.44 338 ALA A C 1
ATOM 2655 O O . ALA A 1 338 ? 57.475 2.479 -107.103 1.00 79.44 338 ALA A O 1
ATOM 2656 N N . THR A 1 339 ? 56.783 4.377 -106.126 1.00 80.50 339 THR A N 1
ATOM 2657 C CA . THR A 1 339 ? 57.293 5.277 -107.174 1.00 80.50 339 THR A CA 1
ATOM 2658 C C . THR A 1 339 ? 58.820 5.241 -107.241 1.00 80.50 339 THR A C 1
ATOM 2660 O O . THR A 1 339 ? 59.384 5.077 -108.321 1.00 80.50 339 THR A O 1
ATOM 2663 N N . GLN A 1 340 ? 59.497 5.303 -106.090 1.00 81.06 340 GLN A N 1
ATOM 2664 C CA . GLN A 1 340 ? 60.956 5.188 -106.006 1.00 81.06 340 GLN A CA 1
ATOM 2665 C C . GLN A 1 340 ? 61.459 3.827 -106.501 1.00 81.06 340 GLN A C 1
ATOM 2667 O O . GLN A 1 340 ? 62.479 3.754 -107.187 1.00 81.06 340 GLN A O 1
ATOM 2672 N N . ARG A 1 341 ? 60.729 2.745 -106.203 1.00 80.75 341 ARG A N 1
ATOM 2673 C CA . ARG A 1 341 ? 61.029 1.403 -106.715 1.00 80.75 341 ARG A CA 1
ATOM 2674 C C . ARG A 1 341 ? 60.896 1.339 -108.238 1.00 80.75 341 ARG A C 1
ATOM 2676 O O . ARG A 1 341 ? 61.787 0.807 -108.893 1.00 80.75 341 ARG A O 1
ATOM 2683 N N . LYS A 1 342 ? 59.848 1.944 -108.804 1.00 80.00 342 LYS A N 1
ATOM 2684 C CA . LYS A 1 342 ? 59.622 2.018 -110.257 1.00 80.00 342 LYS A CA 1
ATOM 2685 C C . LYS A 1 342 ? 60.703 2.836 -110.976 1.00 80.00 342 LYS A C 1
ATOM 2687 O O . LYS A 1 342 ? 61.206 2.404 -112.008 1.00 80.00 342 LYS A O 1
ATOM 2692 N N . GLN A 1 343 ? 61.104 3.978 -110.413 1.00 79.50 343 GLN A N 1
ATOM 2693 C CA . GLN A 1 343 ? 62.206 4.797 -110.936 1.00 79.50 343 GLN A CA 1
ATOM 2694 C C . GLN A 1 343 ? 63.543 4.047 -110.891 1.00 79.50 343 GLN A C 1
ATOM 2696 O O . GLN A 1 343 ? 64.309 4.083 -111.851 1.00 79.50 343 GLN A O 1
ATOM 2701 N N . PHE A 1 344 ? 63.806 3.312 -109.809 1.00 81.75 344 PHE A N 1
ATOM 2702 C CA . PHE A 1 344 ? 64.996 2.472 -109.696 1.00 81.75 344 PHE A CA 1
ATOM 2703 C C . PHE A 1 344 ? 65.000 1.319 -110.718 1.00 81.75 344 PHE A C 1
ATOM 2705 O O . PHE A 1 344 ? 66.028 1.039 -111.331 1.00 81.75 344 PHE A O 1
ATOM 2712 N N . GLU A 1 345 ? 63.852 0.683 -110.970 1.00 76.50 345 GLU A N 1
ATOM 2713 C CA . GLU A 1 345 ? 63.710 -0.330 -112.028 1.00 76.50 345 GLU A CA 1
ATOM 2714 C C . GLU A 1 345 ? 63.919 0.255 -113.433 1.00 76.50 345 GLU A C 1
ATOM 2716 O O . GLU A 1 345 ? 64.559 -0.378 -114.272 1.00 76.50 345 GLU A O 1
ATOM 2721 N N . GLN A 1 346 ? 63.444 1.476 -113.692 1.00 76.81 346 GLN A N 1
ATOM 2722 C CA . GLN A 1 346 ? 63.704 2.185 -114.949 1.00 76.81 346 GLN A CA 1
ATOM 2723 C C . GLN A 1 346 ? 65.191 2.521 -115.126 1.00 76.81 346 GLN A C 1
ATOM 2725 O O . GLN A 1 346 ? 65.727 2.319 -116.213 1.00 76.81 346 GLN A O 1
ATOM 2730 N N . GLN A 1 347 ? 65.881 2.956 -114.067 1.00 77.12 347 GLN A N 1
ATOM 2731 C CA . GLN A 1 347 ? 67.332 3.184 -114.090 1.00 77.12 347 GLN A CA 1
ATOM 2732 C C . GLN A 1 347 ? 68.115 1.893 -114.368 1.00 77.12 347 GLN A C 1
ATOM 2734 O O . GLN A 1 347 ? 69.075 1.909 -115.136 1.00 77.12 347 GLN A O 1
ATOM 2739 N N . LEU A 1 348 ? 67.686 0.761 -113.796 1.00 76.44 348 LEU A N 1
ATOM 2740 C CA . LEU A 1 348 ? 68.270 -0.553 -114.083 1.00 76.44 348 LEU A CA 1
ATOM 2741 C C . LEU A 1 348 ? 68.084 -0.961 -115.551 1.00 76.44 348 LEU A C 1
ATOM 2743 O O . LEU A 1 348 ? 69.036 -1.465 -116.145 1.00 76.44 348 LEU A O 1
ATOM 2747 N N . ARG A 1 349 ? 66.907 -0.709 -116.142 1.00 73.50 349 ARG A N 1
ATOM 2748 C CA . ARG A 1 349 ? 66.635 -0.975 -117.568 1.00 73.50 349 ARG A CA 1
ATOM 2749 C C . ARG A 1 349 ? 67.435 -0.063 -118.498 1.00 73.50 349 ARG A C 1
ATOM 2751 O O . ARG A 1 349 ? 67.983 -0.537 -119.485 1.00 73.50 349 ARG A O 1
ATOM 2758 N N . ALA A 1 350 ? 67.556 1.223 -118.170 1.00 72.81 350 ALA A N 1
ATOM 2759 C CA . ALA A 1 350 ? 68.389 2.156 -118.928 1.00 72.81 350 ALA A CA 1
ATOM 2760 C C . ALA A 1 350 ? 69.874 1.747 -118.883 1.00 72.81 350 ALA A C 1
ATOM 2762 O O . ALA A 1 350 ? 70.561 1.778 -119.902 1.00 72.81 350 ALA A O 1
ATOM 2763 N N . ALA A 1 351 ? 70.357 1.280 -117.726 1.00 72.19 351 ALA A N 1
ATOM 2764 C CA . ALA A 1 351 ? 71.701 0.722 -117.597 1.00 72.19 351 ALA A CA 1
ATOM 2765 C C . ALA A 1 351 ? 71.877 -0.587 -118.393 1.00 72.19 351 ALA A C 1
ATOM 2767 O O . ALA A 1 351 ? 72.949 -0.809 -118.953 1.00 72.19 351 ALA A O 1
ATOM 2768 N N . GLU A 1 352 ? 70.851 -1.449 -118.469 1.00 74.19 352 GLU A N 1
ATOM 2769 C CA . GLU A 1 352 ? 70.852 -2.650 -119.327 1.00 74.19 352 GLU A CA 1
ATOM 2770 C C . GLU A 1 352 ? 70.955 -2.277 -120.813 1.00 74.19 352 GLU A C 1
ATOM 2772 O O . GLU A 1 352 ? 71.775 -2.854 -121.525 1.00 74.19 352 GLU A O 1
ATOM 2777 N N . GLN A 1 353 ? 70.189 -1.285 -121.272 1.00 70.88 353 GLN A N 1
ATOM 2778 C CA . GLN A 1 353 ? 70.208 -0.814 -122.663 1.00 70.88 353 GLN A CA 1
ATOM 2779 C C . GLN A 1 353 ? 71.541 -0.151 -123.042 1.00 70.88 353 GLN A C 1
ATOM 2781 O O . GLN A 1 353 ? 72.100 -0.457 -124.094 1.00 70.88 353 GLN A O 1
ATOM 2786 N N . ALA A 1 354 ? 72.102 0.688 -122.165 1.00 70.88 354 ALA A N 1
ATOM 2787 C CA . ALA A 1 354 ? 73.422 1.288 -122.372 1.00 70.88 354 ALA A CA 1
ATOM 2788 C C . ALA A 1 354 ? 74.535 0.223 -122.434 1.00 70.88 354 ALA A C 1
ATOM 2790 O O . ALA A 1 354 ? 75.459 0.325 -123.242 1.00 70.88 354 ALA A O 1
ATOM 2791 N N . MET A 1 355 ? 74.434 -0.838 -121.624 1.00 72.62 355 MET A N 1
ATOM 2792 C CA . MET A 1 355 ? 75.366 -1.967 -121.682 1.00 72.62 355 MET A CA 1
ATOM 2793 C C . MET A 1 355 ? 75.204 -2.774 -122.977 1.00 72.62 355 MET A C 1
ATOM 2795 O O . MET A 1 355 ? 76.202 -3.177 -123.565 1.00 72.62 355 MET A O 1
ATOM 2799 N N . GLN A 1 356 ? 73.975 -2.985 -123.460 1.00 67.06 356 GLN A N 1
ATOM 2800 C CA . GLN A 1 356 ? 73.733 -3.660 -124.741 1.00 67.06 356 GLN A CA 1
ATOM 2801 C C . GLN A 1 356 ? 74.343 -2.899 -125.924 1.00 67.06 356 GLN A C 1
ATOM 2803 O O . GLN A 1 356 ? 74.971 -3.515 -126.783 1.00 67.06 356 GLN A O 1
ATOM 2808 N N . GLN A 1 357 ? 74.233 -1.568 -125.937 1.00 70.31 357 GLN A N 1
ATOM 2809 C CA . GLN A 1 357 ? 74.884 -0.725 -126.945 1.00 70.31 357 GLN A CA 1
ATOM 2810 C C . GLN A 1 357 ? 76.416 -0.809 -126.860 1.00 70.31 357 GLN A C 1
ATOM 2812 O O . GLN A 1 357 ? 77.089 -0.926 -127.882 1.00 70.31 357 GLN A O 1
ATOM 2817 N N . ARG A 1 358 ? 76.974 -0.830 -125.643 1.00 70.69 358 ARG A N 1
ATOM 2818 C CA . ARG A 1 358 ? 78.420 -0.976 -125.414 1.00 70.69 358 ARG A CA 1
ATOM 2819 C C . ARG A 1 358 ? 78.952 -2.347 -125.848 1.00 70.69 358 ARG A C 1
ATOM 2821 O O . ARG A 1 358 ? 80.015 -2.421 -126.454 1.00 70.69 358 ARG A O 1
ATOM 2828 N N . LEU A 1 359 ? 78.194 -3.417 -125.606 1.00 64.50 359 LEU A N 1
ATOM 2829 C CA . LEU A 1 359 ? 78.537 -4.777 -126.035 1.00 64.50 359 LEU A CA 1
ATOM 2830 C C . LEU A 1 359 ? 78.513 -4.933 -127.565 1.00 64.50 359 LEU A C 1
ATOM 2832 O O . LEU A 1 359 ? 79.324 -5.686 -128.107 1.00 64.50 359 LEU A O 1
ATOM 2836 N N . ALA A 1 360 ? 77.636 -4.211 -128.274 1.00 63.44 360 ALA A N 1
ATOM 2837 C CA . ALA A 1 360 ? 77.569 -4.232 -129.739 1.00 63.44 360 ALA A CA 1
ATOM 2838 C C . ALA A 1 360 ? 78.846 -3.676 -130.403 1.00 63.44 360 ALA A C 1
ATOM 2840 O O . ALA A 1 360 ? 79.269 -4.196 -131.433 1.00 63.44 360 ALA A O 1
ATOM 2841 N N . ALA A 1 361 ? 79.505 -2.699 -129.770 1.00 63.22 361 ALA A N 1
ATOM 2842 C CA . ALA A 1 361 ? 80.751 -2.088 -130.241 1.00 63.22 361 ALA A CA 1
ATOM 2843 C C . ALA A 1 361 ? 82.028 -2.871 -129.864 1.00 63.22 361 ALA A C 1
ATOM 2845 O O . ALA A 1 361 ? 83.130 -2.456 -130.221 1.00 63.22 361 ALA A O 1
ATOM 2846 N N . MET A 1 362 ? 81.911 -3.988 -129.134 1.00 69.75 362 MET A N 1
ATOM 2847 C CA . MET A 1 362 ? 83.065 -4.770 -128.675 1.00 69.75 362 MET A CA 1
ATOM 2848 C C . MET A 1 362 ? 83.364 -6.001 -129.548 1.00 69.75 362 MET A C 1
ATOM 2850 O O . MET A 1 362 ? 82.424 -6.654 -130.017 1.00 69.75 362 MET A O 1
ATOM 2854 N N . PRO A 1 363 ? 84.655 -6.370 -129.694 1.00 66.25 363 PRO A N 1
ATOM 2855 C CA . PRO A 1 363 ? 85.098 -7.642 -130.270 1.00 66.25 363 PRO A CA 1
ATOM 2856 C C . PRO A 1 363 ? 84.481 -8.866 -129.567 1.00 66.25 363 PRO A C 1
ATOM 2858 O O . PRO A 1 363 ? 84.265 -8.860 -128.350 1.00 66.25 363 PRO A O 1
ATOM 2861 N N . ALA A 1 364 ? 84.169 -9.914 -130.338 1.00 60.22 364 ALA A N 1
ATOM 2862 C CA . ALA A 1 364 ? 83.385 -11.069 -129.884 1.00 60.22 364 ALA A CA 1
ATOM 2863 C C . ALA A 1 364 ? 84.025 -11.851 -128.715 1.00 60.22 364 ALA A C 1
ATOM 2865 O O . ALA A 1 364 ? 83.304 -12.386 -127.877 1.00 60.22 364 ALA A O 1
ATOM 2866 N N . ASP A 1 365 ? 85.354 -11.841 -128.599 1.00 65.94 365 ASP A N 1
ATOM 2867 C CA . ASP A 1 365 ? 86.149 -12.485 -127.544 1.00 65.94 365 ASP A CA 1
ATOM 2868 C C . ASP A 1 365 ? 86.037 -11.797 -126.166 1.00 65.94 365 ASP A C 1
ATOM 2870 O O . ASP A 1 365 ? 86.355 -12.400 -125.138 1.00 65.94 365 ASP A O 1
ATOM 2874 N N . LYS A 1 366 ? 85.536 -10.551 -126.108 1.00 64.00 366 LYS A N 1
ATOM 2875 C CA . LYS A 1 366 ? 85.376 -9.777 -124.858 1.00 64.00 366 LYS A CA 1
ATOM 2876 C C . LYS A 1 366 ? 83.932 -9.656 -124.353 1.00 64.00 366 LYS A C 1
ATOM 2878 O O . LYS A 1 366 ? 83.739 -9.328 -123.179 1.00 64.00 366 LYS A O 1
ATOM 2883 N N . ARG A 1 367 ? 82.920 -9.959 -125.180 1.00 65.75 367 ARG A N 1
ATOM 2884 C CA . ARG A 1 367 ? 81.488 -9.782 -124.838 1.00 65.75 367 ARG A CA 1
ATOM 2885 C C . ARG A 1 367 ? 81.023 -10.618 -123.645 1.00 65.75 367 ARG A C 1
ATOM 2887 O O . ARG A 1 367 ? 80.347 -10.094 -122.759 1.00 65.75 367 ARG A O 1
ATOM 2894 N N . ASP A 1 368 ? 81.397 -11.894 -123.586 1.00 67.94 368 ASP A N 1
ATOM 2895 C CA . ASP A 1 368 ? 80.859 -12.815 -122.573 1.00 67.94 368 ASP A CA 1
ATOM 2896 C C . ASP A 1 368 ? 81.349 -12.505 -121.153 1.00 67.94 368 ASP A C 1
ATOM 2898 O O . ASP A 1 368 ? 80.594 -12.617 -120.179 1.00 67.94 368 ASP A O 1
ATOM 2902 N N . LYS A 1 369 ? 82.598 -12.045 -121.016 1.00 73.69 369 LYS A N 1
ATOM 2903 C CA . LYS A 1 369 ? 83.188 -11.712 -119.713 1.00 73.69 369 LYS A CA 1
ATOM 2904 C C . LYS A 1 369 ? 82.560 -10.449 -119.115 1.00 73.69 369 LYS A C 1
ATOM 2906 O O . LYS A 1 369 ? 82.258 -10.420 -117.920 1.00 73.69 369 LYS A O 1
ATOM 2911 N N . GLU A 1 370 ? 82.305 -9.431 -119.937 1.00 72.88 370 GLU A N 1
ATOM 2912 C CA . GLU A 1 370 ? 81.694 -8.172 -119.494 1.00 72.88 370 GLU A CA 1
ATOM 2913 C C . GLU A 1 370 ? 80.189 -8.319 -119.203 1.00 72.88 370 GLU A C 1
ATOM 2915 O O . GLU A 1 370 ? 79.697 -7.792 -118.200 1.00 72.88 370 GLU A O 1
ATOM 2920 N N . LEU A 1 371 ? 79.460 -9.113 -119.999 1.00 73.38 371 LEU A N 1
ATOM 2921 C CA . LEU A 1 371 ? 78.040 -9.397 -119.767 1.00 73.38 371 LEU A CA 1
ATOM 2922 C C . LEU A 1 371 ? 77.809 -10.142 -118.440 1.00 73.38 371 LEU A C 1
ATOM 2924 O O . LEU A 1 371 ? 76.875 -9.823 -117.694 1.00 73.38 371 LEU A O 1
ATOM 2928 N N . LYS A 1 372 ? 78.673 -11.112 -118.112 1.00 74.38 372 LYS A N 1
ATOM 2929 C CA . LYS A 1 372 ? 78.577 -11.880 -116.861 1.00 74.38 372 LYS A CA 1
ATOM 2930 C C . LYS A 1 372 ? 78.864 -11.001 -115.636 1.00 74.38 372 LYS A C 1
ATOM 2932 O O . LYS A 1 372 ? 78.096 -11.041 -114.673 1.00 74.38 372 LYS A O 1
ATOM 2937 N N . ALA A 1 373 ? 79.886 -10.142 -115.703 1.00 75.62 373 ALA A N 1
ATOM 2938 C CA . ALA A 1 373 ? 80.211 -9.186 -114.640 1.00 75.62 373 ALA A CA 1
ATOM 2939 C C . ALA A 1 373 ? 79.090 -8.151 -114.412 1.00 75.62 373 ALA A C 1
ATOM 2941 O O . ALA A 1 373 ? 78.733 -7.853 -113.268 1.00 75.62 373 ALA A O 1
ATOM 2942 N N . PHE A 1 374 ? 78.472 -7.646 -115.484 1.00 78.81 374 PHE A N 1
ATOM 2943 C CA . PHE A 1 374 ? 77.352 -6.707 -115.396 1.00 78.81 374 PHE A CA 1
ATOM 2944 C C . PHE A 1 374 ? 76.102 -7.334 -114.761 1.00 78.81 374 PHE A C 1
ATOM 2946 O O . PHE A 1 374 ? 75.510 -6.738 -113.858 1.00 78.81 374 PHE A O 1
ATOM 2953 N N . ARG A 1 375 ? 75.727 -8.560 -115.161 1.00 76.00 375 ARG A N 1
ATOM 2954 C CA . ARG A 1 375 ? 74.589 -9.290 -114.563 1.00 76.00 375 ARG A CA 1
ATOM 2955 C C . ARG A 1 375 ? 74.792 -9.554 -113.072 1.00 76.00 375 ARG A C 1
ATOM 2957 O O . ARG A 1 375 ? 73.856 -9.397 -112.288 1.00 76.00 375 ARG A O 1
ATOM 2964 N N . GLN A 1 376 ? 76.013 -9.902 -112.666 1.00 77.44 376 GLN A N 1
ATOM 2965 C CA . GLN A 1 376 ? 76.340 -10.147 -111.262 1.00 77.44 376 GLN A CA 1
ATOM 2966 C C . GLN A 1 376 ? 76.264 -8.853 -110.433 1.00 77.44 376 GLN A C 1
ATOM 2968 O O . GLN A 1 376 ? 75.651 -8.842 -109.363 1.00 77.44 376 GLN A O 1
ATOM 2973 N N . LYS A 1 377 ? 76.769 -7.733 -110.973 1.00 78.50 377 LYS A N 1
ATOM 2974 C CA . LYS A 1 377 ? 76.645 -6.401 -110.360 1.00 78.50 377 LYS A CA 1
ATOM 2975 C C . LYS A 1 377 ? 75.179 -5.965 -110.240 1.00 78.50 377 LYS A C 1
ATOM 2977 O O . LYS A 1 377 ? 74.757 -5.565 -109.158 1.00 78.50 377 LYS A O 1
ATOM 2982 N N . GLN A 1 378 ? 74.376 -6.131 -111.294 1.00 75.38 378 GLN A N 1
ATOM 2983 C CA . GLN A 1 378 ? 72.933 -5.847 -111.290 1.00 75.38 378 GLN A CA 1
ATOM 2984 C C . GLN A 1 378 ? 72.165 -6.655 -110.237 1.00 75.38 378 GLN A C 1
ATOM 2986 O O . GLN A 1 378 ? 71.356 -6.091 -109.498 1.00 75.38 378 GLN A O 1
ATOM 2991 N N . ALA A 1 379 ? 72.425 -7.961 -110.129 1.00 74.69 379 ALA A N 1
ATOM 2992 C CA . ALA A 1 379 ? 71.782 -8.815 -109.131 1.00 74.69 379 ALA A CA 1
ATOM 2993 C C . ALA A 1 379 ? 72.112 -8.363 -107.697 1.00 74.69 379 ALA A C 1
ATOM 2995 O O . ALA A 1 379 ? 71.230 -8.311 -106.834 1.00 74.69 379 ALA A O 1
ATOM 2996 N N . GLN A 1 380 ? 73.362 -7.961 -107.449 1.00 78.12 380 GLN A N 1
ATOM 2997 C CA . GLN A 1 380 ? 73.801 -7.462 -106.147 1.00 78.12 380 GLN A CA 1
ATOM 2998 C C . GLN A 1 380 ? 73.182 -6.092 -105.815 1.00 78.12 380 GLN A C 1
ATOM 3000 O O . GLN A 1 380 ? 72.730 -5.888 -104.686 1.00 78.12 380 GLN A O 1
ATOM 3005 N N . THR A 1 381 ? 73.061 -5.189 -106.798 1.00 78.38 381 THR A N 1
ATOM 3006 C CA . THR A 1 381 ? 72.381 -3.889 -106.633 1.00 78.38 381 THR A CA 1
ATOM 3007 C C . THR A 1 381 ? 70.872 -4.049 -106.399 1.00 78.38 381 THR A C 1
ATOM 3009 O O . THR A 1 381 ? 70.315 -3.372 -105.535 1.00 78.38 381 THR A O 1
ATOM 3012 N N . ARG A 1 382 ? 70.196 -4.981 -107.091 1.00 77.50 382 ARG A N 1
ATOM 3013 C CA . ARG A 1 382 ? 68.774 -5.296 -106.839 1.00 77.50 382 ARG A CA 1
ATOM 3014 C C . ARG A 1 382 ? 68.560 -5.803 -105.411 1.00 77.50 382 ARG A C 1
ATOM 3016 O O . ARG A 1 382 ? 67.646 -5.342 -104.731 1.00 77.50 382 ARG A O 1
ATOM 3023 N N . LYS A 1 383 ? 69.425 -6.703 -104.929 1.00 78.56 383 LYS A N 1
ATOM 3024 C CA . LYS A 1 383 ? 69.322 -7.289 -103.582 1.00 78.56 383 LYS A CA 1
ATOM 3025 C C . LYS A 1 383 ? 69.579 -6.264 -102.470 1.00 78.56 383 LYS A C 1
ATOM 3027 O O . LYS A 1 383 ? 68.833 -6.239 -101.492 1.00 78.56 383 LYS A O 1
ATOM 3032 N N . SER A 1 384 ? 70.590 -5.398 -102.611 1.00 79.50 384 SER A N 1
ATOM 3033 C CA . SER A 1 384 ? 70.881 -4.363 -101.605 1.00 79.50 384 SER A CA 1
ATOM 3034 C C . SER A 1 384 ? 69.788 -3.292 -101.546 1.00 79.50 384 SER A C 1
ATOM 3036 O O . SER A 1 384 ? 69.364 -2.906 -100.455 1.00 79.50 384 SER A O 1
ATOM 3038 N N . ARG A 1 385 ? 69.258 -2.862 -102.700 1.00 80.56 385 ARG A N 1
ATOM 3039 C CA . ARG A 1 385 ? 68.215 -1.832 -102.750 1.00 80.56 385 ARG A CA 1
ATOM 3040 C C . ARG A 1 385 ? 66.846 -2.344 -102.303 1.00 80.56 385 ARG A C 1
ATOM 3042 O O . ARG A 1 385 ? 66.153 -1.626 -101.590 1.00 80.56 385 ARG A O 1
ATOM 3049 N N . ALA A 1 386 ? 66.489 -3.590 -102.623 1.00 78.19 386 ALA A N 1
ATOM 3050 C CA . ALA A 1 386 ? 65.277 -4.223 -102.094 1.00 78.19 386 ALA A CA 1
ATOM 3051 C C . ALA A 1 386 ? 65.293 -4.289 -100.556 1.00 78.19 386 ALA A C 1
ATOM 3053 O O . ALA A 1 386 ? 64.301 -3.952 -99.915 1.00 78.19 386 ALA A O 1
ATOM 3054 N N . LYS A 1 387 ? 66.444 -4.633 -99.957 1.00 81.50 387 LYS A N 1
ATOM 3055 C CA . LYS A 1 387 ? 66.616 -4.631 -98.496 1.00 81.50 387 LYS A CA 1
ATOM 3056 C C . LYS A 1 387 ? 66.513 -3.219 -97.901 1.00 81.50 387 LYS A C 1
ATOM 3058 O O . LYS A 1 387 ? 65.906 -3.056 -96.848 1.00 81.50 387 LYS A O 1
ATOM 3063 N N . SER A 1 388 ? 67.050 -2.207 -98.588 1.00 81.31 388 SER A N 1
ATOM 3064 C CA . SER A 1 388 ? 66.934 -0.797 -98.184 1.00 81.31 388 SER A CA 1
ATOM 3065 C C . SER A 1 388 ? 65.479 -0.312 -98.171 1.00 81.31 388 SER A C 1
ATOM 3067 O O . SER A 1 388 ? 65.070 0.312 -97.197 1.00 81.31 388 SER A O 1
ATOM 3069 N N . PHE A 1 389 ? 64.688 -0.617 -99.207 1.00 82.81 389 PHE A N 1
ATOM 3070 C CA . PHE A 1 389 ? 63.270 -0.233 -99.259 1.00 82.81 389 PHE A CA 1
ATOM 3071 C C . PHE A 1 389 ? 62.435 -0.931 -98.179 1.00 82.81 389 PHE A C 1
ATOM 3073 O O . PHE A 1 389 ? 61.554 -0.315 -97.586 1.00 82.81 389 PHE A O 1
ATOM 3080 N N . GLU A 1 390 ? 62.735 -2.198 -97.884 1.00 82.06 390 GLU A N 1
ATOM 3081 C CA . GLU A 1 390 ? 62.047 -2.945 -96.827 1.00 82.06 390 GLU A CA 1
ATOM 3082 C C . GLU A 1 390 ? 62.362 -2.388 -95.428 1.00 82.06 390 GLU A C 1
ATOM 3084 O O . GLU A 1 390 ? 61.468 -2.225 -94.599 1.00 82.06 390 GLU A O 1
ATOM 3089 N N . GLN A 1 391 ? 63.620 -2.016 -95.174 1.00 83.25 391 GLN A N 1
ATOM 3090 C CA . GLN A 1 391 ? 64.010 -1.349 -93.929 1.00 83.25 391 GLN A CA 1
ATOM 3091 C C . GLN A 1 391 ? 63.362 0.033 -93.785 1.00 83.25 391 GLN A C 1
ATOM 3093 O O . GLN A 1 391 ? 62.937 0.399 -92.689 1.00 83.25 391 GLN A O 1
ATOM 3098 N N . GLU A 1 392 ? 63.254 0.791 -94.877 1.00 84.38 392 GLU A N 1
ATOM 3099 C CA . GLU A 1 392 ? 62.586 2.094 -94.887 1.00 84.38 392 GLU A CA 1
ATOM 3100 C C . GLU A 1 392 ? 61.077 1.960 -94.620 1.00 84.38 392 GLU A C 1
ATOM 3102 O O . GLU A 1 392 ? 60.537 2.704 -93.800 1.00 84.38 392 GLU A O 1
ATOM 3107 N N . ARG A 1 393 ? 60.419 0.942 -95.196 1.00 85.25 393 ARG A N 1
ATOM 3108 C CA . ARG A 1 393 ? 59.018 0.595 -94.904 1.00 85.25 393 ARG A CA 1
ATOM 3109 C C . ARG A 1 393 ? 58.801 0.292 -93.422 1.00 85.25 393 ARG A C 1
ATOM 3111 O O . ARG A 1 393 ? 57.951 0.918 -92.793 1.00 85.25 393 ARG A O 1
ATOM 3118 N N . LEU A 1 394 ? 59.590 -0.620 -92.850 1.00 84.50 394 LEU A N 1
ATOM 3119 C CA . LEU A 1 394 ? 59.471 -1.009 -91.439 1.00 84.50 394 LEU A CA 1
ATOM 3120 C C . LEU A 1 394 ? 59.756 0.162 -90.487 1.00 84.50 394 LEU A C 1
ATOM 3122 O O . LEU A 1 394 ? 59.096 0.305 -89.455 1.00 84.50 394 LEU A O 1
ATOM 3126 N N . LYS A 1 395 ? 60.713 1.033 -90.837 1.00 85.94 395 LYS A N 1
ATOM 3127 C CA . LYS A 1 395 ? 61.017 2.244 -90.065 1.00 85.94 395 LYS A CA 1
ATOM 3128 C C . LYS A 1 395 ? 59.834 3.214 -90.060 1.00 85.94 395 LYS A C 1
ATOM 3130 O O . LYS A 1 395 ? 59.457 3.687 -88.988 1.00 85.94 395 LYS A O 1
ATOM 3135 N N . LEU A 1 396 ? 59.232 3.473 -91.223 1.00 85.38 396 LEU A N 1
ATOM 3136 C CA . LEU A 1 396 ? 58.056 4.337 -91.342 1.00 85.38 396 LEU A CA 1
ATOM 3137 C C . LEU A 1 396 ? 56.849 3.737 -90.609 1.00 85.38 396 LEU A C 1
ATOM 3139 O O . LEU A 1 396 ? 56.198 4.440 -89.843 1.00 85.38 396 LEU A O 1
ATOM 3143 N N . GLU A 1 397 ? 56.584 2.436 -90.739 1.00 84.25 397 GLU A N 1
ATOM 3144 C CA . GLU A 1 397 ? 55.492 1.771 -90.013 1.00 84.25 397 GLU A CA 1
ATOM 3145 C C . GLU A 1 397 ? 55.652 1.852 -88.490 1.00 84.25 397 GLU A C 1
ATOM 3147 O O . GLU A 1 397 ? 54.690 2.173 -87.785 1.00 84.25 397 GLU A O 1
ATOM 3152 N N . SER A 1 398 ? 56.865 1.607 -87.987 1.00 85.31 398 SER A N 1
ATOM 3153 C CA . SER A 1 398 ? 57.195 1.729 -86.564 1.00 85.31 398 SER A CA 1
ATOM 3154 C C . SER A 1 398 ? 57.015 3.166 -86.065 1.00 85.31 398 SER A C 1
ATOM 3156 O O . SER A 1 398 ? 56.393 3.392 -85.025 1.00 85.31 398 SER A O 1
ATOM 3158 N N . GLN A 1 399 ? 57.468 4.153 -86.846 1.00 86.56 399 GLN A N 1
ATOM 3159 C CA . GLN A 1 399 ? 57.301 5.569 -86.524 1.00 86.56 399 GLN A CA 1
ATOM 3160 C C . GLN A 1 399 ? 55.820 5.973 -86.474 1.00 86.56 399 GLN A C 1
ATOM 3162 O O . GLN A 1 399 ? 55.384 6.565 -85.488 1.00 86.56 399 GLN A O 1
ATOM 3167 N N . ARG A 1 400 ? 55.018 5.583 -87.474 1.00 85.69 400 ARG A N 1
ATOM 3168 C CA . ARG A 1 400 ? 53.569 5.855 -87.512 1.00 85.69 400 ARG A CA 1
ATOM 3169 C C . ARG A 1 400 ? 52.814 5.184 -86.370 1.00 85.69 400 ARG A C 1
ATOM 3171 O O . ARG A 1 400 ? 51.882 5.764 -85.820 1.00 85.69 400 ARG A O 1
ATOM 3178 N N . LYS A 1 401 ? 53.206 3.962 -86.002 1.00 86.38 401 LYS A N 1
ATOM 3179 C CA . LYS A 1 401 ? 52.620 3.253 -84.859 1.00 86.38 401 LYS A CA 1
ATOM 3180 C C . LYS A 1 401 ? 52.910 3.992 -83.551 1.00 86.38 401 LYS A C 1
ATOM 3182 O O . LYS A 1 401 ? 51.985 4.245 -82.787 1.00 86.38 401 LYS A O 1
ATOM 3187 N N . LYS A 1 402 ? 54.162 4.408 -83.341 1.00 88.94 402 LYS A N 1
ATOM 3188 C CA . LYS A 1 402 ? 54.566 5.180 -82.161 1.00 88.94 402 LYS A CA 1
ATOM 3189 C C . LYS A 1 402 ? 53.828 6.522 -82.063 1.00 88.94 402 LYS A C 1
ATOM 3191 O O . LYS A 1 402 ? 53.336 6.857 -80.992 1.00 88.94 402 LYS A O 1
ATOM 3196 N N . GLU A 1 403 ? 53.685 7.248 -83.175 1.00 87.56 403 GLU A N 1
ATOM 3197 C CA . GLU A 1 403 ? 52.927 8.511 -83.233 1.00 87.56 403 GLU A CA 1
ATOM 3198 C C . GLU A 1 403 ? 51.459 8.336 -82.791 1.00 87.56 403 GLU A C 1
ATOM 3200 O O . GLU A 1 403 ? 50.931 9.173 -82.053 1.00 87.56 403 GLU A O 1
ATOM 3205 N N . LEU A 1 404 ? 50.801 7.243 -83.199 1.00 88.31 404 LEU A N 1
ATOM 3206 C CA . LEU A 1 404 ? 49.429 6.935 -82.780 1.00 88.31 404 LEU A CA 1
ATOM 3207 C C . LEU A 1 404 ? 49.347 6.583 -81.288 1.00 88.31 404 LEU A C 1
ATOM 3209 O O . LEU A 1 404 ? 48.475 7.093 -80.581 1.00 88.31 404 LEU A O 1
ATOM 3213 N N . ASP A 1 405 ? 50.253 5.729 -80.811 1.00 86.62 405 ASP A N 1
ATOM 3214 C CA . ASP A 1 405 ? 50.277 5.271 -79.419 1.00 86.62 405 ASP A CA 1
ATOM 3215 C C . ASP A 1 405 ? 50.546 6.437 -78.449 1.00 86.62 405 ASP A C 1
ATOM 3217 O O . ASP A 1 405 ? 49.854 6.578 -77.434 1.00 86.62 405 ASP A O 1
ATOM 3221 N N . ASP A 1 406 ? 51.481 7.331 -78.789 1.00 88.62 406 ASP A N 1
ATOM 3222 C CA . ASP A 1 406 ? 51.783 8.533 -78.003 1.00 88.62 406 ASP A CA 1
ATOM 3223 C C . ASP A 1 406 ? 50.578 9.492 -77.950 1.00 88.62 406 ASP A C 1
ATOM 3225 O O . ASP A 1 406 ? 50.269 10.056 -76.892 1.00 88.62 406 ASP A O 1
ATOM 3229 N N . PHE A 1 407 ? 49.823 9.626 -79.047 1.00 89.38 407 PHE A N 1
ATOM 3230 C CA . PHE A 1 407 ? 48.602 10.435 -79.074 1.00 89.38 407 PHE A CA 1
ATOM 3231 C C . PHE A 1 407 ? 47.486 9.847 -78.197 1.00 89.38 407 PHE A C 1
ATOM 3233 O O . PHE A 1 407 ? 46.890 10.566 -77.387 1.00 89.38 407 PHE A O 1
ATOM 3240 N N . ILE A 1 408 ? 47.227 8.537 -78.302 1.00 86.75 408 ILE A N 1
ATOM 3241 C CA . ILE A 1 408 ? 46.233 7.829 -77.473 1.00 86.75 408 ILE A CA 1
ATOM 3242 C C . ILE A 1 408 ? 46.593 7.951 -75.987 1.00 86.75 408 ILE A C 1
ATOM 3244 O O . ILE A 1 408 ? 45.729 8.229 -75.143 1.00 86.75 408 ILE A O 1
ATOM 3248 N N . LYS A 1 409 ? 47.879 7.806 -75.652 1.00 88.31 409 LYS A N 1
ATOM 3249 C CA . LYS A 1 409 ? 48.388 7.986 -74.289 1.00 88.31 409 LYS A CA 1
ATOM 3250 C C . LYS A 1 409 ? 48.137 9.409 -73.779 1.00 88.31 409 LYS A C 1
ATOM 3252 O O . LYS A 1 409 ? 47.654 9.570 -72.655 1.00 88.31 409 LYS A O 1
ATOM 3257 N N . GLY A 1 410 ? 48.384 10.426 -74.606 1.00 87.94 410 GLY A N 1
ATOM 3258 C CA . GLY A 1 410 ? 48.103 11.827 -74.278 1.00 87.94 410 GLY A CA 1
ATOM 3259 C C . GLY A 1 410 ? 46.617 12.106 -74.011 1.00 87.94 410 GLY A C 1
ATOM 3260 O O . GLY A 1 410 ? 46.280 12.773 -73.031 1.00 87.94 410 GLY A O 1
ATOM 3261 N N . GLN A 1 411 ? 45.708 11.554 -74.821 1.00 88.38 411 GLN A N 1
ATOM 3262 C CA . GLN A 1 411 ? 44.258 11.688 -74.603 1.00 88.38 411 GLN A CA 1
ATOM 3263 C C . GLN A 1 411 ? 43.793 10.978 -73.323 1.00 88.38 411 GLN A C 1
ATOM 3265 O O . GLN A 1 411 ? 43.031 11.536 -72.530 1.00 88.38 411 GLN A O 1
ATOM 3270 N N . THR A 1 412 ? 44.333 9.789 -73.051 1.00 84.50 412 THR A N 1
ATOM 3271 C CA . THR A 1 412 ? 44.035 9.030 -71.825 1.00 84.50 412 THR A CA 1
ATOM 3272 C C . THR A 1 412 ? 44.443 9.804 -70.567 1.00 84.50 412 THR A C 1
ATOM 3274 O O . THR A 1 412 ? 43.703 9.837 -69.582 1.00 84.50 412 THR A O 1
ATOM 3277 N N . GLN A 1 413 ? 45.602 10.469 -70.587 1.00 86.31 413 GLN A N 1
ATOM 3278 C CA . GLN A 1 413 ? 46.050 11.312 -69.475 1.00 86.31 413 GLN A CA 1
ATOM 3279 C C . GLN A 1 413 ? 45.142 12.533 -69.264 1.00 86.31 413 GLN A C 1
ATOM 3281 O O . GLN A 1 413 ? 44.832 12.861 -68.117 1.00 86.31 413 GLN A O 1
ATOM 3286 N N . LYS A 1 414 ? 44.661 13.172 -70.341 1.00 86.00 414 LYS A N 1
ATOM 3287 C CA . LYS A 1 414 ? 43.695 14.283 -70.252 1.00 86.00 414 LYS A CA 1
ATOM 3288 C C . LYS A 1 414 ? 42.379 13.848 -69.600 1.00 86.00 414 LYS A C 1
ATOM 3290 O O . LYS A 1 414 ? 41.894 14.545 -68.710 1.00 86.00 414 LYS A O 1
ATOM 3295 N N . LEU A 1 415 ? 41.844 12.683 -69.976 1.00 85.81 415 LEU A N 1
ATOM 3296 C CA . LEU A 1 415 ? 40.629 12.128 -69.367 1.00 85.81 415 LEU A CA 1
ATOM 3297 C C . LEU A 1 415 ? 40.821 11.794 -67.878 1.00 85.81 415 LEU A C 1
ATOM 3299 O O . LEU A 1 415 ? 39.966 12.143 -67.066 1.00 85.81 415 LEU A O 1
ATOM 3303 N N . LYS A 1 416 ? 41.962 11.200 -67.497 1.00 84.69 416 LYS A N 1
ATOM 3304 C CA . LYS A 1 416 ? 42.289 10.937 -66.081 1.00 84.69 416 LYS A CA 1
ATOM 3305 C C . LYS A 1 416 ? 42.402 12.220 -65.255 1.00 84.69 416 LYS A C 1
ATOM 3307 O O . LYS A 1 416 ? 41.944 12.259 -64.116 1.00 84.69 416 LYS A O 1
ATOM 3312 N N . LYS A 1 417 ? 42.996 13.278 -65.819 1.00 87.38 417 LYS A N 1
ATOM 3313 C CA . LYS A 1 417 ? 43.092 14.584 -65.151 1.00 87.38 417 LYS A CA 1
ATOM 3314 C C . LYS A 1 417 ? 41.703 15.185 -64.911 1.00 87.38 417 LYS A C 1
ATOM 3316 O O . LYS A 1 417 ? 41.404 15.570 -63.785 1.00 87.38 417 LYS A O 1
ATOM 3321 N N . LEU A 1 418 ? 40.841 15.173 -65.931 1.00 86.44 418 LEU A N 1
ATOM 3322 C CA . LEU A 1 418 ? 39.455 15.638 -65.827 1.00 86.44 418 LEU A CA 1
ATOM 3323 C C . LEU A 1 418 ? 38.668 14.878 -64.748 1.00 86.44 418 LEU A C 1
ATOM 3325 O O . LEU A 1 418 ? 37.945 15.489 -63.967 1.00 86.44 418 LEU A O 1
ATOM 3329 N N . GLU A 1 419 ? 38.825 13.555 -64.670 1.00 84.00 419 GLU A N 1
ATOM 3330 C CA . GLU A 1 419 ? 38.187 12.726 -63.641 1.00 84.00 419 GLU A CA 1
ATOM 3331 C C . GLU A 1 419 ? 38.643 13.102 -62.219 1.00 84.00 419 GLU A C 1
ATOM 3333 O O . GLU A 1 419 ? 37.823 13.208 -61.301 1.00 84.00 419 GLU A O 1
ATOM 3338 N N . GLY A 1 420 ? 39.936 13.387 -62.039 1.00 82.38 420 GLY A N 1
ATOM 3339 C CA . GLY A 1 420 ? 40.481 13.885 -60.775 1.00 82.38 420 GLY A CA 1
ATOM 3340 C C . GLY A 1 420 ? 39.975 15.283 -60.390 1.00 82.38 420 GLY A C 1
ATOM 3341 O O . GLY A 1 420 ? 39.759 15.553 -59.205 1.00 82.38 420 GLY A O 1
ATOM 3342 N N . ASP A 1 421 ? 39.766 16.166 -61.366 1.00 85.06 421 ASP A N 1
ATOM 3343 C CA . ASP A 1 421 ? 39.252 17.524 -61.141 1.00 85.06 421 ASP A CA 1
ATOM 3344 C C . ASP A 1 421 ? 37.746 17.512 -60.820 1.00 85.06 421 ASP A C 1
ATOM 3346 O O . ASP A 1 421 ? 37.316 18.153 -59.860 1.00 85.06 421 ASP A O 1
ATOM 3350 N N . LEU A 1 422 ? 36.955 16.694 -61.527 1.00 85.38 422 LEU A N 1
ATOM 3351 C CA . LEU A 1 422 ? 35.533 16.468 -61.231 1.00 85.38 422 LEU A CA 1
ATOM 3352 C C . LEU A 1 422 ? 35.334 15.879 -59.827 1.00 85.38 422 LEU A C 1
ATOM 3354 O O . LEU A 1 422 ? 34.473 16.334 -59.075 1.00 85.38 422 LEU A O 1
ATOM 3358 N N . THR A 1 423 ? 36.171 14.918 -59.427 1.00 82.50 423 THR A N 1
ATOM 3359 C CA . THR A 1 423 ? 36.123 14.338 -58.074 1.00 82.50 423 THR A CA 1
ATOM 3360 C C . THR A 1 423 ? 36.361 15.400 -56.995 1.00 82.50 423 THR A C 1
ATOM 3362 O O . THR A 1 423 ? 35.666 15.422 -55.976 1.00 82.50 423 THR A O 1
ATOM 3365 N N . ARG A 1 424 ? 37.307 16.322 -57.224 1.00 84.38 424 ARG A N 1
ATOM 3366 C CA . ARG A 1 424 ? 37.570 17.453 -56.319 1.00 84.38 424 ARG A CA 1
ATOM 3367 C C . ARG A 1 424 ? 36.422 18.460 -56.292 1.00 84.38 424 ARG A C 1
ATOM 3369 O O . ARG A 1 424 ? 36.103 18.963 -55.220 1.00 84.38 424 ARG A O 1
ATOM 3376 N N . GLN A 1 425 ? 35.769 18.708 -57.426 1.00 84.69 425 GLN A N 1
ATOM 3377 C CA . GLN A 1 425 ? 34.642 19.638 -57.524 1.00 84.69 425 GLN A CA 1
ATOM 3378 C C . GLN A 1 425 ? 33.418 19.179 -56.713 1.00 84.69 425 GLN A C 1
ATOM 3380 O O . GLN A 1 425 ? 32.746 20.003 -56.099 1.00 84.69 425 GLN A O 1
ATOM 3385 N N . VAL A 1 426 ? 33.147 17.871 -56.670 1.00 87.06 426 VAL A N 1
ATOM 3386 C CA . VAL A 1 426 ? 31.987 17.295 -55.960 1.00 87.06 426 VAL A CA 1
ATOM 3387 C C . VAL A 1 426 ? 32.270 17.074 -54.456 1.00 87.06 426 VAL A C 1
ATOM 3389 O O . VAL A 1 426 ? 31.350 16.943 -53.638 1.00 87.06 426 VAL A O 1
ATOM 3392 N N . ALA A 1 427 ? 33.542 17.069 -54.040 1.00 84.00 427 ALA A N 1
ATOM 3393 C CA . ALA A 1 427 ? 33.948 16.808 -52.656 1.00 84.00 427 ALA A CA 1
ATOM 3394 C C . ALA A 1 427 ? 33.288 17.730 -51.598 1.00 84.00 427 ALA A C 1
ATOM 3396 O O . ALA A 1 427 ? 32.839 17.199 -50.577 1.00 84.00 427 ALA A O 1
ATOM 3397 N N . PRO A 1 428 ? 33.134 19.056 -51.809 1.00 87.69 428 PRO A N 1
ATOM 3398 C CA . PRO A 1 428 ? 32.452 19.935 -50.855 1.00 87.69 428 PRO A CA 1
ATOM 3399 C C . PRO A 1 428 ? 30.977 19.569 -50.642 1.00 87.69 428 PRO A C 1
ATOM 3401 O O . PRO A 1 428 ? 30.494 19.566 -49.508 1.00 87.69 428 PRO A O 1
ATOM 3404 N N . ALA A 1 429 ? 30.255 19.198 -51.707 1.00 83.88 429 ALA A N 1
ATOM 3405 C CA . ALA A 1 429 ? 28.859 18.770 -51.606 1.00 83.88 429 ALA A CA 1
ATOM 3406 C C . ALA A 1 429 ? 28.735 17.453 -50.822 1.00 83.88 429 ALA A C 1
ATOM 3408 O O . ALA A 1 429 ? 27.885 17.336 -49.935 1.00 83.88 429 ALA A O 1
ATOM 3409 N N . LYS A 1 430 ? 29.648 16.500 -51.061 1.00 87.75 430 LYS A N 1
ATOM 3410 C CA . LYS A 1 430 ? 29.740 15.244 -50.298 1.00 87.75 430 LYS A CA 1
ATOM 3411 C C . LYS A 1 430 ? 30.021 15.487 -48.812 1.00 87.75 430 LYS A C 1
ATOM 3413 O O . LYS A 1 430 ? 29.376 14.889 -47.952 1.00 87.75 430 LYS A O 1
ATOM 3418 N N . GLN A 1 431 ? 30.949 16.391 -48.495 1.00 88.69 431 GLN A N 1
ATOM 3419 C CA . GLN A 1 431 ? 31.248 16.784 -47.114 1.00 88.69 431 GLN A CA 1
ATOM 3420 C C . GLN A 1 431 ? 30.043 17.443 -46.435 1.00 88.69 431 GLN A C 1
ATOM 3422 O O . GLN A 1 431 ? 29.778 17.182 -45.261 1.00 88.69 431 GLN A O 1
ATOM 3427 N N . ARG A 1 432 ? 29.271 18.254 -47.167 1.00 88.75 432 ARG A N 1
ATOM 3428 C CA . ARG A 1 432 ? 28.054 18.890 -46.648 1.00 88.75 432 ARG A CA 1
ATOM 3429 C C . ARG A 1 432 ? 26.976 17.861 -46.289 1.00 88.75 432 ARG A C 1
ATOM 3431 O O . ARG A 1 432 ? 26.364 17.993 -45.232 1.00 88.75 432 ARG A O 1
ATOM 3438 N N . VAL A 1 433 ? 26.793 16.814 -47.102 1.00 88.69 433 VAL A N 1
ATOM 3439 C CA . VAL A 1 433 ? 25.915 15.671 -46.771 1.00 88.69 433 VAL A CA 1
ATOM 3440 C C . VAL A 1 433 ? 26.389 14.982 -45.488 1.00 88.69 433 VAL A C 1
ATOM 3442 O O . VAL A 1 433 ? 25.612 14.864 -44.540 1.00 88.69 433 VAL A O 1
ATOM 3445 N N . ALA A 1 434 ? 27.672 14.615 -45.409 1.00 88.62 434 ALA A N 1
ATOM 3446 C CA . ALA A 1 434 ? 28.238 13.945 -44.235 1.00 88.62 434 ALA A CA 1
ATOM 3447 C C . ALA A 1 434 ? 28.102 14.785 -42.948 1.00 88.62 434 ALA A C 1
ATOM 3449 O O . ALA A 1 434 ? 27.752 14.261 -41.887 1.00 88.62 434 ALA A O 1
ATOM 3450 N N . LYS A 1 435 ? 28.308 16.106 -43.041 1.00 92.62 435 LYS A N 1
ATOM 3451 C CA . LYS A 1 435 ? 28.123 17.053 -41.931 1.00 92.62 435 LYS A CA 1
ATOM 3452 C C . LYS A 1 435 ? 26.691 17.017 -41.391 1.00 92.62 435 LYS A C 1
ATOM 3454 O O . LYS A 1 435 ? 26.493 16.955 -40.176 1.00 92.62 435 LYS A O 1
ATOM 3459 N N . TRP A 1 436 ? 25.692 17.052 -42.272 1.00 89.19 436 TRP A N 1
ATOM 3460 C CA . TRP A 1 436 ? 24.286 17.026 -41.863 1.00 89.19 436 TRP A CA 1
ATOM 3461 C C . TRP A 1 436 ? 23.856 15.665 -41.305 1.00 89.19 436 TRP A C 1
ATOM 3463 O O . TRP A 1 436 ? 23.129 15.622 -40.310 1.00 89.19 436 TRP A O 1
ATOM 3473 N N . GLU A 1 437 ? 24.365 14.559 -41.852 1.00 89.81 437 GLU A N 1
ATOM 3474 C CA . GLU A 1 437 ? 24.153 13.214 -41.296 1.00 89.81 437 GLU A CA 1
ATOM 3475 C C . GLU A 1 437 ? 24.729 13.089 -39.878 1.00 89.81 437 GLU A C 1
ATOM 3477 O O . GLU A 1 437 ? 24.045 12.630 -38.956 1.00 89.81 437 GLU A O 1
ATOM 3482 N N . GLN A 1 438 ? 25.952 13.581 -39.659 1.00 90.38 438 GLN A N 1
ATOM 3483 C CA . GLN A 1 438 ? 26.564 13.625 -38.332 1.00 90.38 438 GLN A CA 1
ATOM 3484 C C . GLN A 1 438 ? 25.750 14.497 -37.364 1.00 90.38 438 GLN A C 1
ATOM 3486 O O . GLN A 1 438 ? 25.546 14.118 -36.205 1.00 90.38 438 GLN A O 1
ATOM 3491 N N . ARG A 1 439 ? 25.237 15.643 -37.828 1.00 88.94 439 ARG A N 1
ATOM 3492 C CA . ARG A 1 439 ? 24.411 16.546 -37.016 1.00 88.94 439 ARG A CA 1
ATOM 3493 C C . ARG A 1 439 ? 23.086 15.904 -36.597 1.00 88.94 439 ARG A C 1
ATOM 3495 O O . ARG A 1 439 ? 22.692 16.041 -35.438 1.00 88.94 439 ARG A O 1
ATOM 3502 N N . LEU A 1 440 ? 22.420 15.175 -37.493 1.00 88.56 440 LEU A N 1
ATOM 3503 C CA . LEU A 1 440 ? 21.199 14.426 -37.175 1.00 88.56 440 LEU A CA 1
ATOM 3504 C C . LEU A 1 440 ? 21.463 13.319 -36.145 1.00 88.56 440 LEU A C 1
ATOM 3506 O O . LEU A 1 440 ? 20.713 13.203 -35.174 1.00 88.56 440 LEU A O 1
ATOM 3510 N N . LYS A 1 441 ? 22.575 12.585 -36.282 1.00 89.31 441 LYS A N 1
ATOM 3511 C CA . LYS A 1 441 ? 22.997 11.566 -35.306 1.00 89.31 441 LYS A CA 1
ATOM 3512 C C . LYS A 1 441 ? 23.221 12.158 -33.907 1.00 89.31 441 LYS A C 1
ATOM 3514 O O . LYS A 1 441 ? 22.788 11.578 -32.912 1.00 89.31 441 LYS A O 1
ATOM 3519 N N . GLN A 1 442 ? 23.843 13.338 -33.814 1.00 87.62 442 GLN A N 1
ATOM 3520 C CA . GLN A 1 442 ? 24.018 14.058 -32.541 1.00 87.62 442 GLN A CA 1
ATOM 3521 C C . GLN A 1 442 ? 22.678 14.463 -31.907 1.00 87.62 442 GLN A C 1
ATOM 3523 O O . GLN A 1 442 ? 22.492 14.300 -30.699 1.00 87.62 442 GLN A O 1
ATOM 3528 N N . LEU A 1 443 ? 21.731 14.973 -32.704 1.00 86.25 443 LEU A N 1
ATOM 3529 C CA . LEU A 1 443 ? 20.404 15.359 -32.209 1.00 86.25 443 LEU A CA 1
ATOM 3530 C C . LEU A 1 443 ? 19.608 14.157 -31.686 1.00 86.25 443 LEU A C 1
ATOM 3532 O O . LEU A 1 443 ? 18.933 14.267 -30.661 1.00 86.25 443 LEU A O 1
ATOM 3536 N N . GLU A 1 444 ? 19.711 13.001 -32.340 1.00 84.06 444 GLU A N 1
ATOM 3537 C CA . GLU A 1 444 ? 19.046 11.772 -31.903 1.00 84.06 444 GLU A CA 1
ATOM 3538 C C . GLU A 1 444 ? 19.635 11.212 -30.598 1.00 84.06 444 GLU A C 1
ATOM 3540 O O . GLU A 1 444 ? 18.887 10.797 -29.704 1.00 84.06 444 GLU A O 1
ATOM 3545 N N . ALA A 1 445 ? 20.959 11.293 -30.430 1.00 82.75 445 ALA A N 1
ATOM 3546 C CA . ALA A 1 445 ? 21.626 10.959 -29.174 1.00 82.75 445 ALA A CA 1
ATOM 3547 C C . ALA A 1 445 ? 21.178 11.886 -28.027 1.00 82.75 445 ALA A C 1
ATOM 3549 O O . ALA A 1 445 ? 20.771 11.405 -26.966 1.00 82.75 445 ALA A O 1
ATOM 3550 N N . LEU A 1 446 ? 21.156 13.207 -28.255 1.00 83.25 446 LEU A N 1
ATOM 3551 C CA . LEU A 1 446 ? 20.681 14.193 -27.274 1.00 83.25 446 LEU A CA 1
ATOM 3552 C C . LEU A 1 446 ? 19.209 13.977 -26.902 1.00 83.25 446 LEU A C 1
ATOM 3554 O O . LEU A 1 446 ? 18.850 14.042 -25.724 1.00 83.25 446 LEU A O 1
ATOM 3558 N N . ARG A 1 447 ? 18.345 13.682 -27.881 1.00 84.19 447 ARG A N 1
ATOM 3559 C CA . ARG A 1 447 ? 16.935 13.345 -27.634 1.00 84.19 447 ARG A CA 1
ATOM 3560 C C . ARG A 1 447 ? 16.811 12.091 -26.771 1.00 84.19 447 ARG A C 1
ATOM 3562 O O . ARG A 1 447 ? 16.054 12.095 -25.801 1.00 84.19 447 ARG A O 1
ATOM 3569 N N . SER A 1 448 ? 17.565 11.043 -27.088 1.00 74.69 448 SER A N 1
ATOM 3570 C CA . SER A 1 448 ? 17.558 9.782 -26.335 1.00 74.69 448 SER A CA 1
ATOM 3571 C C . SER A 1 448 ? 18.047 9.969 -24.895 1.00 74.69 448 SER A C 1
ATOM 3573 O O . SER A 1 448 ? 17.452 9.427 -23.955 1.00 74.69 448 SER A O 1
ATOM 3575 N N . GLN A 1 449 ? 19.074 10.800 -24.695 1.00 78.62 449 GLN A N 1
ATOM 3576 C CA . GLN A 1 449 ? 19.563 11.188 -23.373 1.00 78.62 449 GLN A CA 1
ATOM 3577 C C . GLN A 1 449 ? 18.489 11.955 -22.589 1.00 78.62 449 GLN A C 1
ATOM 3579 O O . GLN A 1 449 ? 18.139 11.557 -21.477 1.00 78.62 449 GLN A O 1
ATOM 3584 N N . ARG A 1 450 ? 17.888 12.997 -23.180 1.00 81.44 450 ARG A N 1
ATOM 3585 C CA . ARG A 1 450 ? 16.825 13.800 -22.546 1.00 81.44 450 ARG A CA 1
ATOM 3586 C C . ARG A 1 450 ? 15.587 12.975 -22.205 1.00 81.44 450 ARG A C 1
ATOM 3588 O O . ARG A 1 450 ? 15.077 13.090 -21.096 1.00 81.44 450 ARG A O 1
ATOM 3595 N N . ALA A 1 451 ? 15.147 12.082 -23.090 1.00 72.31 451 ALA A N 1
ATOM 3596 C CA . ALA A 1 451 ? 14.043 11.159 -22.819 1.00 72.31 451 ALA A CA 1
ATOM 3597 C C . ALA A 1 451 ? 14.365 10.183 -21.671 1.00 72.31 451 ALA A C 1
ATOM 3599 O O . ALA A 1 451 ? 13.481 9.742 -20.933 1.00 72.31 451 ALA A O 1
ATOM 3600 N N . THR A 1 452 ? 15.637 9.835 -21.489 1.00 72.12 452 THR A N 1
ATOM 3601 C CA . THR A 1 452 ? 16.091 9.005 -20.366 1.00 72.12 452 THR A CA 1
ATOM 3602 C C . THR A 1 452 ? 16.086 9.782 -19.051 1.00 72.12 452 THR A C 1
ATOM 3604 O O . THR A 1 452 ? 15.577 9.266 -18.056 1.00 72.12 452 THR A O 1
ATOM 3607 N N . VAL A 1 453 ? 16.533 11.041 -19.057 1.00 72.62 453 VAL A N 1
ATOM 3608 C CA . VAL A 1 453 ? 16.435 11.943 -17.895 1.00 72.62 453 VAL A CA 1
ATOM 3609 C C . VAL A 1 453 ? 14.972 12.243 -17.546 1.00 72.62 453 VAL A C 1
ATOM 3611 O O . VAL A 1 453 ? 14.585 12.170 -16.386 1.00 72.62 453 VAL A O 1
ATOM 3614 N N . ALA A 1 454 ? 14.106 12.489 -18.530 1.00 69.25 454 ALA A N 1
ATOM 3615 C CA . ALA A 1 454 ? 12.677 12.687 -18.285 1.00 69.25 454 ALA A CA 1
ATOM 3616 C C . ALA A 1 454 ? 12.044 11.450 -17.622 1.00 69.25 454 ALA A C 1
ATOM 3618 O O . ALA A 1 454 ? 11.277 11.556 -16.667 1.00 69.25 454 ALA A O 1
ATOM 3619 N N . ARG A 1 455 ? 12.416 10.241 -18.060 1.00 66.12 455 ARG A N 1
ATOM 3620 C CA . ARG A 1 455 ? 11.968 9.002 -17.409 1.00 66.12 455 ARG A CA 1
ATOM 3621 C C . ARG A 1 455 ? 12.499 8.857 -15.981 1.00 66.12 455 ARG A C 1
ATOM 3623 O O . ARG A 1 455 ? 11.740 8.416 -15.123 1.00 66.12 455 ARG A O 1
ATOM 3630 N N . SER A 1 456 ? 13.747 9.240 -15.698 1.00 62.62 456 SER A N 1
ATOM 3631 C CA . SER A 1 456 ? 14.288 9.194 -14.330 1.00 62.62 456 SER A CA 1
ATOM 3632 C C . SER A 1 456 ? 13.625 10.218 -13.404 1.00 62.62 456 SER A C 1
ATOM 3634 O O . SER A 1 456 ? 13.415 9.933 -12.225 1.00 62.62 456 SER A O 1
ATOM 3636 N N . LEU A 1 457 ? 13.216 11.367 -13.947 1.00 66.31 457 LEU A N 1
ATOM 3637 C CA . LEU A 1 457 ? 12.512 12.418 -13.218 1.00 66.31 457 LEU A CA 1
ATOM 3638 C C . LEU A 1 457 ? 11.066 12.073 -12.879 1.00 66.31 457 LEU A C 1
ATOM 3640 O O . LEU A 1 457 ? 10.561 12.650 -11.931 1.00 66.31 457 LEU A O 1
ATOM 3644 N N . LYS A 1 458 ? 10.418 11.105 -13.546 1.00 64.31 458 LYS A N 1
ATOM 3645 C CA . LYS A 1 458 ? 9.138 10.519 -13.079 1.00 64.31 458 LYS A CA 1
ATOM 3646 C C . LYS A 1 458 ? 9.305 9.631 -11.827 1.00 64.31 458 LYS A C 1
ATOM 3648 O O . LYS A 1 458 ? 8.336 9.081 -11.312 1.00 64.31 458 LYS A O 1
ATOM 3653 N N . GLY A 1 459 ? 10.532 9.544 -11.311 1.00 63.12 459 GLY A N 1
ATOM 3654 C CA . GLY A 1 459 ? 10.941 8.739 -10.173 1.00 63.12 459 GLY A CA 1
ATOM 3655 C C . GLY A 1 459 ? 11.545 7.424 -10.651 1.00 63.12 459 GLY A C 1
ATOM 3656 O O . GLY A 1 459 ? 10.907 6.658 -11.371 1.00 63.12 459 GLY A O 1
ATOM 3657 N N . GLN A 1 460 ? 12.766 7.127 -10.216 1.00 74.62 460 GLN A N 1
ATOM 3658 C CA . GLN A 1 460 ? 13.323 5.777 -10.308 1.00 74.62 460 GLN A CA 1
ATOM 3659 C C . GLN A 1 460 ? 12.848 4.945 -9.111 1.00 74.62 460 GLN A C 1
ATOM 3661 O O . GLN A 1 460 ? 12.540 5.526 -8.072 1.00 74.62 460 GLN A O 1
ATOM 3666 N N . PRO A 1 461 ? 12.886 3.599 -9.170 1.00 81.69 461 PRO A N 1
ATOM 3667 C CA . PRO A 1 461 ? 12.566 2.745 -8.022 1.00 81.69 461 PRO A CA 1
ATOM 3668 C C . PRO A 1 461 ? 13.219 3.168 -6.691 1.00 81.69 461 PRO A C 1
ATOM 3670 O O . PRO A 1 461 ? 12.665 2.935 -5.621 1.00 81.69 461 PRO A O 1
ATOM 3673 N N . GLY A 1 462 ? 14.379 3.836 -6.734 1.00 79.00 462 GLY A N 1
ATOM 3674 C CA . GLY A 1 462 ? 15.041 4.401 -5.554 1.00 79.00 462 GLY A CA 1
ATOM 3675 C C . GLY A 1 462 ? 14.279 5.523 -4.828 1.00 79.00 462 GLY A C 1
ATOM 3676 O O . GLY A 1 462 ? 14.477 5.684 -3.621 1.00 79.00 462 GLY A O 1
ATOM 3677 N N . SER A 1 463 ? 13.419 6.278 -5.522 1.00 77.75 463 SER A N 1
ATOM 3678 C CA . SER A 1 463 ? 12.646 7.404 -4.973 1.00 77.75 463 SER A CA 1
ATOM 3679 C C . SER A 1 463 ? 11.198 7.057 -4.627 1.00 77.75 463 SER A C 1
ATOM 3681 O O . SER A 1 463 ? 10.518 7.873 -4.008 1.00 77.75 463 SER A O 1
ATOM 3683 N N . TRP A 1 464 ? 10.717 5.882 -5.035 1.00 88.44 464 TRP A N 1
ATOM 3684 C CA . TRP A 1 464 ? 9.326 5.483 -4.845 1.00 88.44 464 TRP A CA 1
ATOM 3685 C C . TRP A 1 464 ? 9.030 5.129 -3.390 1.00 88.44 464 TRP A C 1
ATOM 3687 O O . TRP A 1 464 ? 9.897 4.642 -2.663 1.00 88.44 464 TRP A O 1
ATOM 3697 N N . TYR A 1 465 ? 7.776 5.317 -2.993 1.00 88.69 465 TYR A N 1
ATOM 3698 C CA . TYR A 1 465 ? 7.243 4.937 -1.691 1.00 88.69 465 TYR A CA 1
ATOM 3699 C C . TYR A 1 465 ? 5.970 4.130 -1.875 1.00 88.69 465 TYR A C 1
ATOM 3701 O O . TYR A 1 465 ? 5.114 4.478 -2.690 1.00 88.69 465 TYR A O 1
ATOM 3709 N N . HIS A 1 466 ? 5.837 3.065 -1.096 1.00 91.31 466 HIS A N 1
ATOM 3710 C CA . HIS A 1 466 ? 4.648 2.229 -1.052 1.00 91.31 466 HIS A CA 1
ATOM 3711 C C . HIS A 1 466 ? 3.989 2.351 0.315 1.00 91.31 466 HIS A C 1
ATOM 3713 O O . HIS A 1 466 ? 4.668 2.351 1.340 1.00 91.31 466 HIS A O 1
ATOM 3719 N N . MET A 1 467 ? 2.665 2.419 0.310 1.00 90.81 467 MET A N 1
ATOM 3720 C CA . MET A 1 467 ? 1.838 2.395 1.502 1.00 90.81 467 MET A CA 1
ATOM 3721 C C . MET A 1 467 ? 1.069 1.089 1.591 1.00 90.81 467 MET A C 1
ATOM 3723 O O . MET A 1 467 ? 0.457 0.654 0.610 1.00 90.81 467 MET A O 1
ATOM 3727 N N . VAL A 1 468 ? 1.042 0.526 2.791 1.00 91.31 468 VAL A N 1
ATOM 3728 C CA . VAL A 1 468 ? 0.083 -0.499 3.199 1.00 91.31 468 VAL A CA 1
ATOM 3729 C C . VAL A 1 468 ? -0.510 -0.115 4.549 1.00 91.31 468 VAL A C 1
ATOM 3731 O O . VAL A 1 468 ? 0.189 0.433 5.397 1.00 91.31 468 VAL A O 1
ATOM 3734 N N . GLN A 1 469 ? -1.789 -0.415 4.768 1.00 91.69 469 GLN A N 1
ATOM 3735 C CA . GLN A 1 469 ? -2.383 -0.365 6.105 1.00 91.69 469 GLN A CA 1
ATOM 3736 C C . GLN A 1 469 ? -2.822 -1.776 6.522 1.00 91.69 469 GLN A C 1
ATOM 3738 O O . GLN A 1 469 ? -3.905 -2.217 6.105 1.00 91.69 469 GLN A O 1
ATOM 3743 N N . PRO A 1 470 ? -1.990 -2.491 7.301 1.00 93.88 470 PRO A N 1
ATOM 3744 C CA . PRO A 1 470 ? -2.349 -3.801 7.819 1.00 93.88 470 PRO A CA 1
ATOM 3745 C C . PRO A 1 470 ? -3.440 -3.697 8.885 1.00 93.88 470 PRO A C 1
ATOM 3747 O O . PRO A 1 470 ? -3.653 -2.642 9.479 1.00 93.88 470 PRO A O 1
ATOM 3750 N N . VAL A 1 471 ? -4.143 -4.800 9.140 1.00 92.50 471 VAL A N 1
ATOM 3751 C CA . VAL A 1 471 ? -5.315 -4.815 10.039 1.00 92.50 471 VAL A CA 1
ATOM 3752 C C . VAL A 1 471 ? -4.981 -4.554 11.501 1.00 92.50 471 VAL A C 1
ATOM 3754 O O . VAL A 1 471 ? -5.855 -4.169 12.268 1.00 92.50 471 VAL A O 1
ATOM 3757 N N . TRP A 1 472 ? -3.726 -4.759 11.889 1.00 93.62 472 TRP A N 1
ATOM 3758 C CA . TRP A 1 472 ? -3.236 -4.490 13.234 1.00 93.62 472 TRP A CA 1
ATOM 3759 C C . TRP A 1 472 ? -2.772 -3.042 13.428 1.00 93.62 472 TRP A C 1
ATOM 3761 O O . TRP A 1 472 ? -2.458 -2.679 14.555 1.00 93.62 472 TRP A O 1
ATOM 3771 N N . SER A 1 473 ? -2.719 -2.204 12.383 1.00 92.50 473 SER A N 1
ATOM 3772 C CA . SER A 1 473 ? -2.270 -0.811 12.505 1.00 92.50 473 SER A CA 1
ATOM 3773 C C . SER A 1 473 ? -3.400 0.186 12.270 1.00 92.50 473 SER A C 1
ATOM 3775 O O . SER A 1 473 ? -4.091 0.152 11.246 1.00 92.50 473 SER A O 1
ATOM 3777 N N . LEU A 1 474 ? -3.544 1.135 13.198 1.00 87.44 474 LEU A N 1
ATOM 3778 C CA . LEU A 1 474 ? -4.427 2.290 13.007 1.00 87.44 474 LEU A CA 1
ATOM 3779 C C . LEU A 1 474 ? -3.832 3.313 12.027 1.00 87.44 474 LEU A C 1
ATOM 3781 O O . LEU A 1 474 ? -4.573 4.133 11.482 1.00 87.44 474 LEU A O 1
ATOM 3785 N N . ASP A 1 475 ? -2.526 3.234 11.765 1.00 86.81 475 ASP A N 1
ATOM 3786 C CA . ASP A 1 475 ? -1.786 4.166 10.921 1.00 86.81 475 ASP A CA 1
ATOM 3787 C C . ASP A 1 475 ? -1.412 3.532 9.568 1.00 86.81 475 ASP A C 1
ATOM 3789 O O . ASP A 1 475 ? -0.976 2.380 9.500 1.00 86.81 475 ASP A O 1
ATOM 3793 N N . PRO A 1 476 ? -1.535 4.264 8.449 1.00 88.31 476 PRO A N 1
ATOM 3794 C CA . PRO A 1 476 ? -0.939 3.849 7.185 1.00 88.31 476 PRO A CA 1
ATOM 3795 C C . PRO A 1 476 ? 0.591 3.793 7.268 1.00 88.31 476 PRO A C 1
ATOM 3797 O O . PRO A 1 476 ? 1.249 4.778 7.610 1.00 88.31 476 PRO A O 1
ATOM 3800 N N . LEU A 1 477 ? 1.171 2.660 6.876 1.00 89.75 477 LEU A N 1
ATOM 3801 C CA . LEU A 1 477 ? 2.613 2.440 6.901 1.00 89.75 477 LEU A CA 1
ATOM 3802 C C . LEU A 1 477 ? 3.194 2.704 5.521 1.00 89.75 477 LEU A C 1
ATOM 3804 O O . LEU A 1 477 ? 2.980 1.942 4.576 1.00 89.75 477 LEU A O 1
ATOM 3808 N N . TRP A 1 478 ? 3.950 3.787 5.415 1.00 89.12 478 TRP A N 1
ATOM 3809 C CA . TRP A 1 478 ? 4.647 4.166 4.199 1.00 89.12 478 TRP A CA 1
ATOM 3810 C C . TRP A 1 478 ? 6.134 3.829 4.303 1.00 89.12 478 TRP A C 1
ATOM 3812 O O . TRP A 1 478 ? 6.824 4.255 5.231 1.00 89.12 478 TRP A O 1
ATOM 3822 N N . MET A 1 479 ? 6.638 3.094 3.315 1.00 89.38 479 MET A N 1
ATOM 3823 C CA . MET A 1 479 ? 8.027 2.645 3.251 1.00 89.38 479 MET A CA 1
ATOM 3824 C C . MET A 1 479 ? 8.658 2.962 1.891 1.00 89.38 479 MET A C 1
ATOM 3826 O O . MET A 1 479 ? 7.974 2.881 0.864 1.00 89.38 479 MET A O 1
ATOM 3830 N N . PRO A 1 480 ? 9.960 3.299 1.850 1.00 88.81 480 PRO A N 1
ATOM 3831 C CA . PRO A 1 480 ? 10.677 3.449 0.592 1.00 88.81 480 PRO A CA 1
ATOM 3832 C C . PRO A 1 480 ? 10.654 2.132 -0.192 1.00 88.81 480 PRO A C 1
ATOM 3834 O O . PRO A 1 480 ? 10.994 1.085 0.347 1.00 88.81 480 PRO A O 1
ATOM 3837 N N . PHE A 1 481 ? 10.343 2.163 -1.486 1.00 91.19 481 PHE A N 1
ATOM 3838 C CA . PHE A 1 481 ? 10.358 0.962 -2.328 1.00 91.19 481 PHE A CA 1
ATOM 3839 C C . PHE A 1 481 ? 11.725 0.269 -2.316 1.00 91.19 481 PHE A C 1
ATOM 3841 O O . PHE A 1 481 ? 11.809 -0.955 -2.312 1.00 91.19 481 PHE A O 1
ATOM 3848 N N . ARG A 1 482 ? 12.808 1.052 -2.233 1.00 88.00 482 ARG A N 1
ATOM 3849 C CA . ARG A 1 482 ? 14.180 0.536 -2.138 1.00 88.00 482 ARG A CA 1
ATOM 3850 C C . ARG A 1 482 ? 14.452 -0.334 -0.907 1.00 88.00 482 ARG A C 1
ATOM 3852 O O . ARG A 1 482 ? 15.418 -1.085 -0.949 1.00 88.00 482 ARG A O 1
ATOM 3859 N N . SER A 1 483 ? 13.649 -0.234 0.158 1.00 90.44 483 SER A N 1
ATOM 3860 C CA . SER A 1 483 ? 13.776 -1.109 1.329 1.00 90.44 483 SER A CA 1
ATOM 3861 C C . SER A 1 483 ? 12.914 -2.364 1.230 1.00 90.44 483 SER A C 1
ATOM 3863 O O . SER A 1 483 ? 13.081 -3.253 2.056 1.00 90.44 483 SER A O 1
ATOM 3865 N N . ILE A 1 484 ? 12.014 -2.477 0.246 1.00 93.25 484 ILE A N 1
ATOM 3866 C CA . ILE A 1 484 ? 11.169 -3.663 0.067 1.00 93.25 484 ILE A CA 1
ATOM 3867 C C . ILE A 1 484 ? 12.008 -4.769 -0.576 1.00 93.25 484 ILE A C 1
ATOM 3869 O O . ILE A 1 484 ? 12.350 -4.701 -1.758 1.00 93.25 484 ILE A O 1
ATOM 3873 N N . HIS A 1 485 ? 12.323 -5.790 0.219 1.00 92.88 485 HIS A N 1
ATOM 3874 C CA . HIS A 1 485 ? 13.049 -6.979 -0.213 1.00 92.88 485 HIS A CA 1
ATOM 3875 C C . HIS A 1 485 ? 12.144 -7.900 -1.028 1.00 92.88 485 HIS A C 1
ATOM 3877 O O . HIS A 1 485 ? 12.469 -8.233 -2.166 1.00 92.88 485 HIS A O 1
ATOM 3883 N N . THR A 1 486 ? 11.000 -8.287 -0.462 1.00 93.38 486 THR A N 1
ATOM 3884 C CA . THR A 1 486 ? 10.042 -9.186 -1.112 1.00 93.38 486 THR A CA 1
ATOM 3885 C C . THR A 1 486 ? 8.626 -8.640 -0.985 1.00 93.38 486 THR A C 1
ATOM 3887 O O . THR A 1 486 ? 8.245 -8.046 0.023 1.00 93.38 486 THR A O 1
ATOM 3890 N N . ARG A 1 487 ? 7.831 -8.850 -2.031 1.00 94.38 487 ARG A N 1
ATOM 3891 C CA . ARG A 1 487 ? 6.389 -8.633 -2.052 1.00 94.38 487 ARG A CA 1
ATOM 3892 C C . ARG A 1 487 ? 5.713 -9.918 -2.484 1.00 94.38 487 ARG A C 1
ATOM 3894 O O . ARG A 1 487 ? 6.033 -10.430 -3.547 1.00 94.38 487 ARG A O 1
ATOM 3901 N N . TRP A 1 488 ? 4.734 -10.371 -1.721 1.00 94.44 488 TRP A N 1
ATOM 3902 C CA . TRP A 1 488 ? 3.863 -11.488 -2.064 1.00 94.44 488 TRP A CA 1
ATOM 3903 C C . TRP A 1 488 ? 2.468 -10.989 -2.413 1.00 94.44 488 TRP A C 1
ATOM 3905 O O . TRP A 1 488 ? 2.027 -9.946 -1.922 1.00 94.44 488 TRP A O 1
ATOM 3915 N N . SER A 1 489 ? 1.756 -11.741 -3.244 1.00 93.94 489 SER A N 1
ATOM 3916 C CA . SER A 1 489 ? 0.344 -11.520 -3.512 1.00 93.94 489 SER A CA 1
ATOM 3917 C C . SER A 1 489 ? -0.388 -12.835 -3.732 1.00 93.94 489 SER A C 1
ATOM 3919 O O . SER A 1 489 ? 0.022 -13.670 -4.532 1.00 93.94 489 SER A O 1
ATOM 3921 N N . PHE A 1 490 ? -1.515 -12.987 -3.049 1.00 94.19 490 PHE A N 1
ATOM 3922 C CA . PHE A 1 490 ? -2.337 -14.191 -3.079 1.00 94.19 490 PHE A CA 1
ATOM 3923 C C . PHE A 1 490 ? -3.821 -13.819 -3.023 1.00 94.19 490 PHE A C 1
ATOM 3925 O O . PHE A 1 490 ? -4.186 -12.712 -2.608 1.00 94.19 490 PHE A O 1
ATOM 3932 N N . ALA A 1 491 ? -4.672 -14.710 -3.526 1.00 94.44 491 ALA A N 1
ATOM 3933 C CA . ALA A 1 491 ? -6.116 -14.536 -3.450 1.00 94.44 491 ALA A CA 1
ATOM 3934 C C . ALA A 1 491 ? -6.621 -14.923 -2.043 1.00 94.44 491 ALA A C 1
ATOM 3936 O O . ALA A 1 491 ? -5.982 -15.755 -1.396 1.00 94.44 491 ALA A O 1
ATOM 3937 N N . PRO A 1 492 ? -7.726 -14.337 -1.542 1.00 95.94 492 PRO A N 1
ATOM 3938 C CA . PRO A 1 492 ? -8.268 -14.683 -0.221 1.00 95.94 492 PRO A CA 1
ATOM 3939 C C . PRO A 1 492 ? -8.657 -16.163 -0.051 1.00 95.94 492 PRO A C 1
ATOM 3941 O O . PRO A 1 492 ? -8.687 -16.683 1.056 1.00 95.94 492 PRO A O 1
ATOM 3944 N N . ASP A 1 493 ? -8.958 -16.850 -1.147 1.00 96.19 493 ASP A N 1
ATOM 3945 C CA . ASP A 1 493 ? -9.314 -18.268 -1.204 1.00 96.19 493 ASP A CA 1
ATOM 3946 C C . ASP A 1 493 ? -8.117 -19.190 -1.489 1.00 96.19 493 ASP A C 1
ATOM 3948 O O . ASP A 1 493 ? -8.264 -20.407 -1.480 1.00 96.19 493 ASP A O 1
ATOM 3952 N N . GLN A 1 494 ? -6.924 -18.635 -1.713 1.00 95.00 494 GLN A N 1
ATOM 3953 C CA . GLN A 1 494 ? -5.681 -19.376 -1.949 1.00 95.00 494 GLN A CA 1
ATOM 3954 C C . GLN A 1 494 ? -4.651 -18.964 -0.904 1.00 95.00 494 GLN A C 1
ATOM 3956 O O . GLN A 1 494 ? -3.777 -18.130 -1.149 1.00 95.00 494 GLN A O 1
ATOM 3961 N N . VAL A 1 495 ? -4.786 -19.519 0.295 1.00 95.38 495 VAL A N 1
ATOM 3962 C CA . VAL A 1 495 ? -4.043 -19.072 1.473 1.00 95.38 495 VAL A CA 1
ATOM 3963 C C . VAL A 1 495 ? -2.660 -19.722 1.490 1.00 95.38 495 VAL A C 1
ATOM 3965 O O . VAL A 1 495 ? -2.583 -20.950 1.561 1.00 95.38 495 VAL A O 1
ATOM 3968 N N . PRO A 1 496 ? -1.555 -18.951 1.461 1.00 95.38 496 PRO A N 1
ATOM 3969 C CA . PRO A 1 496 ? -0.224 -19.490 1.710 1.00 95.38 496 PRO A CA 1
ATOM 3970 C C . PRO A 1 496 ? -0.191 -20.155 3.083 1.00 95.38 496 PRO A C 1
ATOM 3972 O O . PRO A 1 496 ? -0.514 -19.514 4.083 1.00 95.38 496 PRO A O 1
ATOM 3975 N N . LEU A 1 497 ? 0.226 -21.419 3.155 1.00 94.38 497 LEU A N 1
ATOM 3976 C CA . LEU A 1 497 ? 0.247 -22.142 4.426 1.00 94.38 497 LEU A CA 1
ATOM 3977 C C . LEU A 1 497 ? 1.233 -21.511 5.424 1.00 94.38 497 LEU A C 1
ATOM 3979 O O . LEU A 1 497 ? 1.020 -21.608 6.623 1.00 94.38 497 LEU A O 1
ATOM 3983 N N . SER A 1 498 ? 2.231 -20.752 4.951 1.00 91.62 498 SER A N 1
ATOM 3984 C CA . SER A 1 498 ? 3.136 -19.957 5.797 1.00 91.62 498 SER A CA 1
ATOM 3985 C C . SER A 1 498 ? 2.452 -18.829 6.590 1.00 91.62 498 SER A C 1
ATOM 3987 O O . SER A 1 498 ? 3.075 -18.220 7.457 1.00 91.62 498 SER A O 1
ATOM 3989 N N . ARG A 1 499 ? 1.165 -18.545 6.331 1.00 92.25 499 ARG A N 1
ATOM 3990 C CA . ARG A 1 499 ? 0.322 -17.669 7.167 1.00 92.25 499 ARG A CA 1
ATOM 3991 C C . ARG A 1 499 ? -0.197 -18.363 8.425 1.00 92.25 499 ARG A C 1
ATOM 3993 O O . ARG A 1 499 ? -0.661 -17.689 9.340 1.00 92.25 499 ARG A O 1
ATOM 4000 N N . VAL A 1 500 ? -0.161 -19.690 8.473 1.00 90.06 500 VAL A N 1
ATOM 4001 C CA . VAL A 1 500 ? -0.720 -20.490 9.560 1.00 90.06 500 VAL A CA 1
ATOM 4002 C C . VAL A 1 500 ? 0.417 -21.273 10.192 1.00 90.06 500 VAL A C 1
ATOM 4004 O O . VAL A 1 500 ? 1.053 -22.091 9.540 1.00 90.06 500 VAL A O 1
ATOM 4007 N N . TYR A 1 501 ? 0.690 -21.027 11.471 1.00 87.12 501 TYR A N 1
ATOM 4008 C CA . TYR A 1 501 ? 1.679 -21.822 12.192 1.00 87.12 501 TYR A CA 1
ATOM 4009 C C . TYR A 1 501 ? 1.176 -23.257 12.408 1.00 87.12 501 TYR A C 1
ATOM 4011 O O . TYR A 1 501 ? -0.027 -23.449 12.622 1.00 87.12 501 TYR A O 1
ATOM 4019 N N . PRO A 1 502 ? 2.072 -24.260 12.390 1.00 90.00 502 PRO A N 1
ATOM 4020 C CA . PRO A 1 502 ? 1.688 -25.627 12.705 1.00 90.00 502 PRO A CA 1
ATOM 4021 C C . PRO A 1 502 ? 1.151 -25.704 14.140 1.00 90.00 502 PRO A C 1
ATOM 4023 O O . PRO A 1 502 ? 1.717 -25.135 15.074 1.00 90.00 502 PRO A O 1
ATOM 4026 N N . ALA A 1 503 ? 0.036 -26.409 14.310 1.00 88.00 503 ALA A N 1
ATOM 4027 C CA . ALA A 1 503 ? -0.585 -26.672 15.603 1.00 88.00 503 ALA A CA 1
ATOM 4028 C C . ALA A 1 503 ? 0.228 -27.678 16.432 1.00 88.00 503 ALA A C 1
ATOM 4030 O O . ALA A 1 503 ? 0.224 -27.600 17.660 1.00 88.00 503 ALA A O 1
ATOM 4031 N N . ALA A 1 504 ? 0.922 -28.598 15.759 1.00 88.50 504 ALA A N 1
ATOM 4032 C CA . ALA A 1 504 ? 1.856 -29.544 16.352 1.00 88.50 504 ALA A CA 1
ATOM 4033 C C . ALA A 1 504 ? 3.000 -29.835 15.374 1.00 88.50 504 ALA A C 1
ATOM 4035 O O . ALA A 1 504 ? 2.819 -29.762 14.155 1.00 88.50 504 ALA A O 1
ATOM 4036 N N . THR A 1 505 ? 4.171 -30.160 15.914 1.00 91.44 505 THR A N 1
ATOM 4037 C CA . THR A 1 505 ? 5.375 -30.453 15.131 1.00 91.44 505 THR A CA 1
ATOM 4038 C C . THR A 1 505 ? 6.143 -31.610 15.745 1.00 91.44 505 THR A C 1
ATOM 4040 O O . THR A 1 505 ? 6.343 -31.623 16.961 1.00 91.44 505 THR A O 1
ATOM 4043 N N . VAL A 1 506 ? 6.627 -32.516 14.902 1.00 91.69 506 VAL A N 1
ATOM 4044 C CA . VAL A 1 506 ? 7.603 -33.553 15.251 1.00 91.69 506 VAL A CA 1
ATOM 4045 C C . VAL A 1 506 ? 8.869 -33.259 14.452 1.00 91.69 506 VAL A C 1
ATOM 4047 O O . VAL A 1 506 ? 8.812 -33.141 13.230 1.00 91.69 506 VAL A O 1
ATOM 4050 N N . SER A 1 507 ? 9.998 -33.064 15.124 1.00 85.44 507 SER A N 1
ATOM 4051 C CA . SER A 1 507 ? 11.303 -32.836 14.490 1.00 85.44 507 SER A CA 1
ATOM 4052 C C . SER A 1 507 ? 12.428 -33.064 15.507 1.00 85.44 507 SER A C 1
ATOM 4054 O O . SER A 1 507 ? 12.184 -32.915 16.709 1.00 85.44 507 SER A O 1
ATOM 4056 N N . PRO A 1 508 ? 13.663 -33.361 15.067 1.00 77.19 508 PRO A N 1
ATOM 4057 C CA . PRO A 1 508 ? 14.828 -33.376 15.944 1.00 77.19 508 PRO A CA 1
ATOM 4058 C C . PRO A 1 508 ? 14.994 -32.027 16.653 1.00 77.19 508 PRO A C 1
ATOM 4060 O O . PRO A 1 508 ? 14.895 -30.972 16.025 1.00 77.19 508 PRO A O 1
ATOM 4063 N N . ALA A 1 509 ? 15.272 -32.046 17.960 1.00 67.44 509 ALA A N 1
ATOM 4064 C CA . ALA A 1 509 ? 15.345 -30.829 18.775 1.00 67.44 509 ALA A CA 1
ATOM 4065 C C . ALA A 1 509 ? 16.407 -29.823 18.285 1.00 67.44 509 ALA A C 1
ATOM 4067 O O . ALA A 1 509 ? 16.213 -28.616 18.411 1.00 67.44 509 ALA A O 1
ATOM 4068 N N . LEU A 1 510 ? 17.505 -30.315 17.700 1.00 73.06 510 LEU A N 1
ATOM 4069 C CA . LEU A 1 510 ? 18.621 -29.500 17.207 1.00 73.06 510 LEU A CA 1
ATOM 4070 C C . LEU A 1 510 ? 18.393 -28.906 15.805 1.00 73.06 510 LEU A C 1
ATOM 4072 O O . LEU A 1 510 ? 19.151 -28.034 15.391 1.00 73.06 510 LEU A O 1
ATOM 4076 N N . LEU A 1 511 ? 17.372 -29.361 15.072 1.00 78.44 511 LEU A N 1
ATOM 4077 C CA . LEU A 1 511 ? 17.083 -28.933 13.699 1.00 78.44 511 LEU A CA 1
ATOM 4078 C C . LEU A 1 511 ? 15.604 -28.532 13.579 1.00 78.44 511 LEU A C 1
ATOM 4080 O O . LEU A 1 511 ? 14.807 -29.265 12.985 1.00 78.44 511 LEU A O 1
ATOM 4084 N N . PRO A 1 512 ? 15.207 -27.387 14.172 1.00 83.00 512 PRO A N 1
ATOM 4085 C CA . PRO A 1 512 ? 13.843 -26.894 14.057 1.00 83.00 512 PRO A CA 1
ATOM 4086 C C . PRO A 1 512 ? 13.517 -26.537 12.603 1.00 83.00 512 PRO A C 1
ATOM 4088 O O . PRO A 1 512 ? 14.396 -26.299 11.778 1.00 83.00 512 PRO A O 1
ATOM 4091 N N . TRP A 1 513 ? 12.229 -26.471 12.289 1.00 90.38 513 TRP A N 1
ATOM 4092 C CA . TRP A 1 513 ? 11.767 -26.003 10.987 1.00 90.38 513 TRP A CA 1
ATOM 4093 C C . TRP A 1 513 ? 11.942 -24.479 10.851 1.00 90.38 513 TRP A C 1
ATOM 4095 O O . TRP A 1 513 ? 11.872 -23.740 11.835 1.00 90.38 513 TRP A O 1
ATOM 4105 N N . HIS A 1 514 ? 12.126 -23.997 9.621 1.00 89.50 514 HIS A N 1
ATOM 4106 C CA . HIS A 1 514 ? 12.270 -22.572 9.309 1.00 89.50 514 HIS A CA 1
ATOM 4107 C C . HIS A 1 514 ? 11.131 -22.087 8.405 1.00 89.50 514 HIS A C 1
ATOM 4109 O O . HIS A 1 514 ? 10.771 -22.744 7.429 1.00 89.50 514 HIS A O 1
ATOM 4115 N N . LEU A 1 515 ? 10.563 -20.918 8.724 1.00 89.88 515 LEU A N 1
ATOM 4116 C CA . LEU A 1 515 ? 9.508 -20.278 7.932 1.00 89.88 515 LEU A CA 1
ATOM 4117 C C . LEU A 1 515 ? 10.101 -19.424 6.811 1.00 89.88 515 LEU A C 1
ATOM 4119 O O . LEU A 1 515 ? 10.913 -18.538 7.076 1.00 89.88 515 LEU A O 1
ATOM 4123 N N . ASP A 1 516 ? 9.637 -19.629 5.579 1.00 91.12 516 ASP A N 1
ATOM 4124 C CA . ASP A 1 516 ? 9.957 -18.826 4.389 1.00 91.12 516 ASP A CA 1
ATOM 4125 C C . ASP A 1 516 ? 11.468 -18.691 4.085 1.00 91.12 516 ASP A C 1
ATOM 4127 O O . ASP A 1 516 ? 11.872 -17.856 3.267 1.00 91.12 516 ASP A O 1
ATOM 4131 N N . ARG A 1 517 ? 12.313 -19.495 4.738 1.00 89.62 517 ARG A N 1
ATOM 4132 C CA . ARG A 1 517 ? 13.778 -19.477 4.678 1.00 89.62 517 ARG A CA 1
ATOM 4133 C C . ARG A 1 517 ? 14.323 -20.890 4.796 1.00 89.62 517 ARG A C 1
ATOM 4135 O O . ARG A 1 517 ? 13.705 -21.719 5.456 1.00 89.62 517 ARG A O 1
ATOM 4142 N N . ASN A 1 518 ? 15.487 -21.123 4.200 1.00 90.75 518 ASN A N 1
ATOM 4143 C CA . ASN A 1 518 ? 16.237 -22.356 4.407 1.00 90.75 518 ASN A CA 1
ATOM 4144 C C . ASN A 1 518 ? 17.076 -22.298 5.700 1.00 90.75 518 ASN A C 1
ATOM 4146 O O . ASN A 1 518 ? 17.072 -21.287 6.410 1.00 90.75 518 ASN A O 1
ATOM 4150 N N . PHE A 1 519 ? 17.805 -23.375 6.004 1.00 87.88 519 PHE A N 1
ATOM 4151 C CA . PHE A 1 519 ? 18.602 -23.491 7.235 1.00 87.88 519 PHE A CA 1
ATOM 4152 C C . PHE A 1 519 ? 19.759 -22.477 7.343 1.00 87.88 519 PHE A C 1
ATOM 4154 O O . PHE A 1 519 ? 20.168 -22.163 8.456 1.00 87.88 519 PHE A O 1
ATOM 4161 N N . ASP A 1 520 ? 20.227 -21.898 6.230 1.00 84.75 520 ASP A N 1
ATOM 4162 C CA . ASP A 1 520 ? 21.240 -20.825 6.228 1.00 84.75 520 ASP A CA 1
ATOM 4163 C C . ASP A 1 520 ? 20.615 -19.416 6.322 1.00 84.75 520 ASP A C 1
ATOM 4165 O O . ASP A 1 520 ? 21.301 -18.398 6.216 1.00 84.75 520 ASP A O 1
ATOM 4169 N N . GLY A 1 521 ? 19.288 -19.321 6.466 1.00 81.69 521 GLY A N 1
ATOM 4170 C CA . GLY A 1 521 ? 18.554 -18.051 6.454 1.00 81.69 521 GLY A CA 1
ATOM 4171 C C . GLY A 1 521 ? 18.403 -17.427 5.059 1.00 81.69 521 GLY A C 1
ATOM 4172 O O . GLY A 1 521 ? 17.919 -16.299 4.933 1.00 81.69 521 GLY A O 1
ATOM 4173 N N . GLY A 1 522 ? 18.796 -18.151 4.010 1.00 84.38 522 GLY A N 1
ATOM 4174 C CA . GLY A 1 522 ? 18.599 -17.795 2.611 1.00 84.38 522 GLY A CA 1
ATOM 4175 C C . GLY A 1 522 ? 17.188 -18.120 2.103 1.00 84.38 522 GLY A C 1
ATOM 4176 O O . GLY A 1 522 ? 16.334 -18.616 2.843 1.00 84.38 522 GLY A O 1
ATOM 4177 N N . PRO A 1 523 ? 16.892 -17.809 0.830 1.00 87.81 523 PRO A N 1
ATOM 4178 C CA . PRO A 1 523 ? 15.611 -18.149 0.225 1.00 87.81 523 PRO A CA 1
ATOM 4179 C C . PRO A 1 523 ? 15.503 -19.654 -0.054 1.00 87.81 523 PRO A C 1
ATOM 4181 O O . PRO A 1 523 ? 16.476 -20.263 -0.490 1.00 87.81 523 PRO A O 1
ATOM 4184 N N . LEU A 1 524 ? 14.296 -20.205 0.089 1.00 92.19 524 LEU A N 1
ATOM 4185 C CA . LEU A 1 524 ? 13.977 -21.592 -0.273 1.00 92.19 524 LEU A CA 1
ATOM 4186 C C . LEU A 1 524 ? 14.285 -21.850 -1.755 1.00 92.19 524 LEU A C 1
ATOM 4188 O O . LEU A 1 524 ? 13.812 -21.101 -2.631 1.00 92.19 524 LEU A O 1
ATOM 4192 N N . ARG A 1 525 ? 15.090 -22.877 -2.043 1.00 92.56 525 ARG A N 1
ATOM 4193 C CA . ARG A 1 525 ? 15.590 -23.153 -3.398 1.00 92.56 525 ARG A CA 1
ATOM 4194 C C . ARG A 1 525 ? 15.668 -24.644 -3.677 1.00 92.56 525 ARG A C 1
ATOM 4196 O O . ARG A 1 525 ? 16.443 -25.349 -3.050 1.00 92.56 525 ARG A O 1
ATOM 4203 N N . SER A 1 526 ? 14.979 -25.091 -4.720 1.00 94.25 526 SER A N 1
ATOM 4204 C CA . SER A 1 526 ? 15.095 -26.457 -5.233 1.00 94.25 526 SER A CA 1
ATOM 4205 C C . SER A 1 526 ? 14.768 -26.500 -6.725 1.00 94.25 526 SER A C 1
ATOM 4207 O O . SER A 1 526 ? 14.136 -25.587 -7.260 1.00 94.25 526 SER A O 1
ATOM 4209 N N . GLY A 1 527 ? 15.237 -27.522 -7.441 1.00 91.12 527 GLY A N 1
ATOM 4210 C CA . GLY A 1 527 ? 14.983 -27.662 -8.878 1.00 91.12 527 GLY A CA 1
ATOM 4211 C C . GLY A 1 527 ? 15.554 -26.518 -9.725 1.00 91.12 527 GLY A C 1
ATOM 4212 O O . GLY A 1 527 ? 14.954 -26.132 -10.725 1.00 91.12 527 GLY A O 1
ATOM 4213 N N . GLY A 1 528 ? 16.652 -25.898 -9.272 1.00 87.56 528 GLY A N 1
ATOM 4214 C CA . GLY A 1 528 ? 17.227 -24.698 -9.894 1.00 87.56 528 GLY A CA 1
ATOM 4215 C C . GLY A 1 528 ? 16.374 -23.431 -9.750 1.00 87.56 528 GLY A C 1
ATOM 4216 O O . GLY A 1 528 ? 16.695 -22.410 -10.352 1.00 87.56 528 GLY A O 1
ATOM 4217 N N . ARG A 1 529 ? 15.293 -23.470 -8.961 1.00 87.88 529 ARG A N 1
ATOM 4218 C CA . ARG A 1 529 ? 14.329 -22.377 -8.817 1.00 87.88 529 ARG A CA 1
ATOM 4219 C C . ARG A 1 529 ? 14.264 -21.879 -7.385 1.00 87.88 529 ARG A C 1
ATOM 4221 O O . ARG A 1 529 ? 14.472 -22.615 -6.426 1.00 87.88 529 ARG A O 1
ATOM 4228 N N . GLN A 1 530 ? 13.947 -20.599 -7.258 1.00 89.19 530 GLN A N 1
ATOM 4229 C CA . GLN A 1 530 ? 13.672 -19.961 -5.984 1.00 89.19 530 GLN A CA 1
ATOM 4230 C C . GLN A 1 530 ? 12.170 -19.920 -5.722 1.00 89.19 530 GLN A C 1
ATOM 4232 O O . GLN A 1 530 ? 11.377 -19.744 -6.652 1.00 89.19 530 GLN A O 1
ATOM 4237 N N . HIS A 1 531 ? 11.785 -20.018 -4.454 1.00 91.12 531 HIS A N 1
ATOM 4238 C CA . HIS A 1 531 ? 10.391 -19.999 -4.028 1.00 91.12 531 HIS A CA 1
ATOM 4239 C C . HIS A 1 531 ? 10.090 -18.824 -3.097 1.00 91.12 531 HIS A C 1
ATOM 4241 O O . HIS A 1 531 ? 10.986 -18.193 -2.516 1.00 91.12 531 HIS A O 1
ATOM 4247 N N . GLY A 1 532 ? 8.812 -18.449 -3.066 1.00 87.19 532 GLY A N 1
ATOM 4248 C CA . GLY A 1 532 ? 8.363 -17.232 -2.406 1.00 87.19 532 GLY A CA 1
ATOM 4249 C C . GLY A 1 532 ? 8.205 -17.432 -0.908 1.00 87.19 532 GLY A C 1
ATOM 4250 O O . GLY A 1 532 ? 8.606 -16.556 -0.144 1.00 87.19 532 GLY A O 1
ATOM 4251 N N . TRP A 1 533 ? 7.616 -18.560 -0.521 1.00 92.50 533 TRP A N 1
ATOM 4252 C CA . TRP A 1 533 ? 7.251 -18.912 0.848 1.00 92.50 533 TRP A CA 1
ATOM 4253 C C . TRP A 1 533 ? 7.281 -20.428 1.040 1.00 92.50 533 TRP A C 1
ATOM 4255 O O . TRP A 1 533 ? 7.325 -21.176 0.060 1.00 92.50 533 TRP A O 1
ATOM 4265 N N . GLY A 1 534 ? 7.239 -20.882 2.289 1.00 95.06 534 GLY A N 1
ATOM 4266 C CA . GLY A 1 534 ? 7.258 -22.305 2.596 1.00 95.06 534 GLY A CA 1
ATOM 4267 C C . GLY A 1 534 ? 7.865 -22.654 3.942 1.00 95.06 534 GLY A C 1
ATOM 4268 O O . GLY A 1 534 ? 7.981 -21.803 4.822 1.00 95.06 534 GLY A O 1
ATOM 4269 N N . PHE A 1 535 ? 8.252 -23.918 4.079 1.00 95.75 535 PHE A N 1
ATOM 4270 C CA . PHE A 1 535 ? 8.864 -24.457 5.288 1.00 95.75 535 PHE A CA 1
ATOM 4271 C C . PHE A 1 535 ? 10.097 -25.271 4.917 1.00 95.75 535 PHE A C 1
ATOM 4273 O O . PHE A 1 535 ? 9.967 -26.221 4.148 1.00 95.75 535 PHE A O 1
ATOM 4280 N N . ALA A 1 536 ? 11.254 -24.936 5.480 1.00 95.38 536 ALA A N 1
ATOM 4281 C CA . ALA A 1 536 ? 12.413 -25.821 5.443 1.00 95.38 536 ALA A CA 1
ATOM 4282 C C . ALA A 1 536 ? 12.381 -26.736 6.667 1.00 95.38 536 ALA A C 1
ATOM 4284 O O . ALA A 1 536 ? 12.220 -26.263 7.797 1.00 95.38 536 ALA A O 1
ATOM 4285 N N . VAL A 1 537 ? 12.505 -28.040 6.440 1.00 95.75 537 VAL A N 1
ATOM 4286 C CA . VAL A 1 537 ? 12.507 -29.078 7.473 1.00 95.75 537 VAL A CA 1
ATOM 4287 C C . VAL A 1 537 ? 13.670 -30.038 7.255 1.00 95.75 537 VAL A C 1
ATOM 4289 O O . VAL A 1 537 ? 14.219 -30.144 6.161 1.00 95.75 537 VAL A O 1
ATOM 4292 N N . HIS A 1 538 ? 14.048 -30.755 8.304 1.00 95.12 538 HIS A N 1
ATOM 4293 C CA . HIS A 1 538 ? 15.000 -31.858 8.224 1.00 95.12 538 HIS A CA 1
ATOM 4294 C C . HIS A 1 538 ? 14.248 -33.173 8.433 1.00 95.12 538 HIS A C 1
ATOM 4296 O O . HIS A 1 538 ? 13.376 -33.236 9.297 1.00 95.12 538 HIS A O 1
ATOM 4302 N N . ALA A 1 539 ? 14.511 -34.194 7.619 1.00 92.56 539 ALA A N 1
ATOM 4303 C CA . ALA A 1 539 ? 13.848 -35.487 7.757 1.00 92.56 539 ALA A CA 1
ATOM 4304 C C . ALA A 1 539 ? 14.503 -36.322 8.884 1.00 92.56 539 ALA A C 1
ATOM 4306 O O . ALA A 1 539 ? 15.716 -36.495 8.913 1.00 92.56 539 ALA A O 1
ATOM 4307 N N . TYR A 1 540 ? 13.773 -36.926 9.820 1.00 93.56 540 TYR A N 1
ATOM 4308 C CA . TYR A 1 540 ? 12.318 -37.018 9.915 1.00 93.56 540 TYR A CA 1
ATOM 4309 C C . TYR A 1 540 ? 11.652 -35.745 10.456 1.00 93.56 540 TYR A C 1
ATOM 4311 O O . TYR A 1 540 ? 12.061 -35.224 11.492 1.00 93.56 540 TYR A O 1
ATOM 4319 N N . SER A 1 541 ? 10.567 -35.293 9.823 1.00 95.88 541 SER A N 1
ATOM 4320 C CA . SER A 1 541 ? 9.729 -34.227 10.383 1.00 95.88 541 SER A CA 1
ATOM 4321 C C . SER A 1 541 ? 8.255 -34.372 10.020 1.00 95.88 541 SER A C 1
ATOM 4323 O O . SER A 1 541 ? 7.922 -34.782 8.911 1.00 95.88 541 SER A O 1
ATOM 4325 N N . GLU A 1 542 ? 7.374 -33.968 10.938 1.00 96.38 542 GLU A N 1
ATOM 4326 C CA . GLU A 1 542 ? 5.946 -33.763 10.703 1.00 96.38 542 GLU A CA 1
ATOM 4327 C C . GLU A 1 542 ? 5.525 -32.346 11.095 1.00 96.38 542 GLU A C 1
ATOM 4329 O O . GLU A 1 542 ? 5.793 -31.890 12.210 1.00 96.38 542 GLU A O 1
ATOM 4334 N N . LEU A 1 543 ? 4.789 -31.674 10.211 1.00 95.88 543 LEU A N 1
ATOM 4335 C CA . LEU A 1 543 ? 4.108 -30.414 10.499 1.00 95.88 543 LEU A CA 1
ATOM 4336 C C . LEU A 1 543 ? 2.594 -30.628 10.396 1.00 95.88 543 LEU A C 1
ATOM 4338 O O . LEU A 1 543 ? 2.089 -30.942 9.318 1.00 95.88 543 LEU A O 1
ATOM 4342 N N . SER A 1 544 ? 1.869 -30.450 11.502 1.00 95.00 544 SER A N 1
ATOM 4343 C CA . SER A 1 544 ? 0.412 -30.621 11.566 1.00 95.00 544 SER A CA 1
ATOM 4344 C C . SER A 1 544 ? -0.301 -29.273 11.634 1.00 95.00 544 SER A C 1
ATOM 4346 O O . SER A 1 544 ? -0.028 -28.462 12.518 1.00 95.00 544 SER A O 1
ATOM 4348 N N . PHE A 1 545 ? -1.252 -29.035 10.733 1.00 94.19 545 PHE A N 1
ATOM 4349 C CA . PHE A 1 545 ? -2.017 -27.793 10.624 1.00 94.19 545 PHE A CA 1
ATOM 4350 C C . PHE A 1 545 ? -3.503 -28.072 10.810 1.00 94.19 545 PHE A C 1
ATOM 4352 O O . PHE A 1 545 ? -4.050 -28.971 10.174 1.00 94.19 545 PHE A O 1
ATOM 4359 N N . ALA A 1 546 ? -4.178 -27.292 11.654 1.00 91.81 546 ALA A N 1
ATOM 4360 C CA . ALA A 1 546 ? -5.637 -27.327 11.718 1.00 91.81 546 ALA A CA 1
ATOM 4361 C C . ALA A 1 546 ? -6.224 -26.807 10.397 1.00 91.81 546 ALA A C 1
ATOM 4363 O O . ALA A 1 546 ? -5.768 -25.785 9.880 1.00 91.81 546 ALA A O 1
ATOM 4364 N N . LEU A 1 547 ? -7.226 -27.498 9.857 1.00 92.44 547 LEU A N 1
ATOM 4365 C CA . LEU A 1 547 ? -7.944 -27.098 8.652 1.00 92.44 547 LEU A CA 1
ATOM 4366 C C . LEU A 1 547 ? -9.286 -26.446 9.009 1.00 92.44 547 LEU A C 1
ATOM 4368 O O . LEU A 1 547 ? -10.020 -26.970 9.851 1.00 92.44 547 LEU A O 1
ATOM 4372 N N . PRO A 1 548 ? -9.657 -25.354 8.325 1.00 91.69 548 PRO A N 1
ATOM 4373 C CA . PRO A 1 548 ? -10.963 -24.745 8.469 1.00 91.69 548 PRO A CA 1
ATOM 4374 C C . PRO A 1 548 ? -12.031 -25.585 7.767 1.00 91.69 548 PRO A C 1
ATOM 4376 O O . PRO A 1 548 ? -11.743 -26.367 6.858 1.00 91.69 548 PRO A O 1
ATOM 4379 N N . GLN A 1 549 ? -13.302 -25.366 8.111 1.00 88.44 549 GLN A N 1
ATOM 4380 C CA . GLN A 1 549 ? -14.411 -26.070 7.456 1.00 88.44 549 GLN A CA 1
ATOM 4381 C C . GLN A 1 549 ? -14.523 -25.772 5.954 1.00 88.44 549 GLN A C 1
ATOM 4383 O O . GLN A 1 549 ? -14.997 -26.618 5.195 1.00 88.44 549 GLN A O 1
ATOM 4388 N N . CYS A 1 550 ? -14.092 -24.585 5.522 1.00 92.25 550 CYS A N 1
ATOM 4389 C CA . CYS A 1 550 ? -14.090 -24.188 4.120 1.00 92.25 550 CYS A CA 1
ATOM 4390 C C . CYS A 1 550 ? -12.863 -24.682 3.337 1.00 92.25 550 CYS A C 1
ATOM 4392 O O . CYS A 1 550 ? -12.802 -24.435 2.135 1.00 92.25 550 CYS A O 1
ATOM 4394 N N . ALA A 1 551 ? -11.902 -25.384 3.953 1.00 94.00 551 ALA A N 1
ATOM 4395 C CA . ALA A 1 551 ? -10.789 -25.962 3.203 1.00 94.00 551 ALA A CA 1
ATOM 4396 C C . ALA A 1 551 ? -11.270 -27.065 2.259 1.00 94.00 551 ALA A C 1
ATOM 4398 O O . ALA A 1 551 ? -11.988 -27.983 2.654 1.00 94.00 551 ALA A O 1
ATOM 4399 N N . ARG A 1 552 ? -10.835 -26.964 1.003 1.00 94.56 552 ARG A N 1
ATOM 4400 C CA . ARG A 1 552 ? -11.225 -27.861 -0.087 1.00 94.56 552 ARG A CA 1
ATOM 4401 C C . ARG A 1 552 ? -10.033 -28.570 -0.706 1.00 94.56 552 ARG A C 1
ATOM 4403 O O . ARG A 1 552 ? -10.158 -29.707 -1.142 1.00 94.56 552 ARG A O 1
ATOM 4410 N N . SER A 1 553 ? -8.888 -27.904 -0.799 1.00 96.00 553 SER A N 1
ATOM 4411 C CA . SER A 1 553 ? -7.734 -28.457 -1.505 1.00 96.00 553 SER A CA 1
ATOM 4412 C C . SER A 1 553 ? -6.411 -27.971 -0.931 1.00 96.00 553 SER A C 1
ATOM 4414 O O . SER A 1 553 ? -6.355 -26.953 -0.243 1.00 96.00 553 SER A O 1
ATOM 4416 N N . PHE A 1 554 ? -5.346 -28.713 -1.210 1.00 96.69 554 PHE A N 1
ATOM 4417 C CA . PHE A 1 554 ? -3.975 -28.369 -0.859 1.00 96.69 554 PHE A CA 1
ATOM 4418 C C . PHE A 1 554 ? -3.076 -28.532 -2.080 1.00 96.69 554 PHE A C 1
ATOM 4420 O O . PHE A 1 554 ? -3.254 -29.463 -2.863 1.00 96.69 554 PHE A O 1
ATOM 4427 N N . ARG A 1 555 ? -2.095 -27.647 -2.231 1.00 96.06 555 ARG A N 1
ATOM 4428 C CA . ARG A 1 555 ? -1.022 -27.789 -3.216 1.00 96.06 555 ARG A CA 1
ATOM 4429 C C . ARG A 1 555 ? 0.295 -27.351 -2.606 1.00 96.06 555 ARG A C 1
ATOM 4431 O O . ARG A 1 555 ? 0.339 -26.348 -1.904 1.00 96.06 555 ARG A O 1
ATOM 4438 N N . SER A 1 556 ? 1.369 -28.053 -2.934 1.00 96.25 556 SER A N 1
ATOM 4439 C CA . SER A 1 556 ? 2.736 -27.629 -2.659 1.00 96.25 556 SER A CA 1
ATOM 4440 C C . SER A 1 556 ? 3.648 -28.067 -3.793 1.00 96.25 556 SER A C 1
ATOM 4442 O O . SER A 1 556 ? 3.391 -29.046 -4.490 1.00 96.25 556 SER A O 1
ATOM 4444 N N . ARG A 1 557 ? 4.763 -27.370 -3.946 1.00 95.38 557 ARG A N 1
ATOM 4445 C CA . ARG A 1 557 ? 5.968 -27.963 -4.522 1.00 95.38 557 ARG A CA 1
ATOM 4446 C C . ARG A 1 557 ? 6.840 -28.464 -3.386 1.00 95.38 557 ARG A C 1
ATOM 4448 O O . ARG A 1 557 ? 6.649 -28.066 -2.239 1.00 95.38 557 ARG A O 1
ATOM 4455 N N . LEU A 1 558 ? 7.761 -29.359 -3.680 1.00 95.12 558 LEU A N 1
ATOM 4456 C CA . LEU A 1 558 ? 8.673 -29.891 -2.681 1.00 95.12 558 LEU A CA 1
ATOM 4457 C C . LEU A 1 558 ? 9.946 -30.396 -3.333 1.00 95.12 558 LEU A C 1
ATOM 4459 O O . LEU A 1 558 ? 9.941 -30.843 -4.479 1.00 95.12 558 LEU A O 1
ATOM 4463 N N . GLY A 1 559 ? 11.042 -30.299 -2.606 1.00 96.31 559 GLY A N 1
ATOM 4464 C CA . GLY A 1 559 ? 12.356 -30.667 -3.099 1.00 96.31 559 GLY A CA 1
ATOM 4465 C C . GLY A 1 559 ? 13.383 -30.529 -1.994 1.00 96.31 559 GLY A C 1
ATOM 4466 O O . GLY A 1 559 ? 13.112 -29.916 -0.964 1.00 96.31 559 GLY A O 1
ATOM 4467 N N . LEU A 1 560 ? 14.558 -31.106 -2.198 1.00 96.31 560 LEU A N 1
ATOM 4468 C CA . LEU A 1 560 ? 15.666 -30.892 -1.277 1.00 96.31 560 LEU A CA 1
ATOM 4469 C C . LEU A 1 560 ? 16.275 -29.508 -1.518 1.00 96.31 560 LEU A C 1
ATOM 4471 O O . LEU A 1 560 ? 16.413 -29.096 -2.679 1.00 96.31 560 LEU A O 1
ATOM 4475 N N . ASP A 1 561 ? 16.622 -28.798 -0.443 1.00 95.38 561 ASP A N 1
ATOM 4476 C CA . ASP A 1 561 ? 17.194 -27.450 -0.543 1.00 95.38 561 ASP A CA 1
ATOM 4477 C C . ASP A 1 561 ? 18.529 -27.488 -1.302 1.00 95.38 561 ASP A C 1
ATOM 4479 O O . ASP A 1 561 ? 19.316 -28.428 -1.182 1.00 95.38 561 ASP A O 1
ATOM 4483 N N . ARG A 1 562 ? 18.826 -26.445 -2.080 1.00 93.62 562 ARG A N 1
ATOM 4484 C CA . ARG A 1 562 ? 20.076 -26.305 -2.842 1.00 93.62 562 ARG A CA 1
ATOM 4485 C C . ARG A 1 562 ? 21.327 -26.622 -2.015 1.00 93.62 562 ARG A C 1
ATOM 4487 O O . ARG A 1 562 ? 22.280 -27.171 -2.570 1.00 93.62 562 ARG A O 1
ATOM 4494 N N . MET A 1 563 ? 21.332 -26.294 -0.725 1.00 90.69 563 MET A N 1
ATOM 4495 C CA . MET A 1 563 ? 22.471 -26.500 0.167 1.00 90.69 563 MET A CA 1
ATOM 4496 C C . MET A 1 563 ? 22.878 -27.969 0.333 1.00 90.69 563 MET A C 1
ATOM 4498 O O . MET A 1 563 ? 24.013 -28.241 0.714 1.00 90.69 563 MET A O 1
ATOM 4502 N N . VAL A 1 564 ? 21.989 -28.927 0.044 1.00 91.06 564 VAL A N 1
ATOM 4503 C CA . VAL A 1 564 ? 22.300 -30.358 0.203 1.00 91.06 564 VAL A CA 1
ATOM 4504 C C . VAL A 1 564 ? 23.161 -30.912 -0.935 1.00 91.06 564 VAL A C 1
ATOM 4506 O O . VAL A 1 564 ? 23.630 -32.049 -0.863 1.00 91.06 564 VAL A O 1
ATOM 4509 N N . GLY A 1 565 ? 23.353 -30.141 -2.012 1.00 88.44 565 GLY A N 1
ATOM 4510 C CA . GLY A 1 565 ? 24.095 -30.583 -3.189 1.00 88.44 565 GLY A CA 1
ATOM 4511 C C . GLY A 1 565 ? 23.460 -31.816 -3.836 1.00 88.44 565 GLY A C 1
ATOM 4512 O O . GLY A 1 565 ? 22.269 -31.809 -4.163 1.00 88.44 565 GLY A O 1
ATOM 4513 N N . ALA A 1 566 ? 24.269 -32.856 -4.049 1.00 89.00 566 ALA A N 1
ATOM 4514 C CA . ALA A 1 566 ? 23.842 -34.120 -4.649 1.00 89.00 566 ALA A CA 1
ATOM 4515 C C . ALA A 1 566 ? 23.457 -35.208 -3.625 1.00 89.00 566 ALA A C 1
ATOM 4517 O O . ALA A 1 566 ? 22.805 -36.166 -4.020 1.00 89.00 566 ALA A O 1
ATOM 4518 N N . GLY A 1 567 ? 23.836 -35.063 -2.346 1.00 87.31 567 GLY A N 1
ATOM 4519 C CA . GLY A 1 567 ? 23.826 -36.171 -1.376 1.00 87.31 567 GLY A CA 1
ATOM 4520 C C . GLY A 1 567 ? 22.548 -36.344 -0.546 1.00 87.31 567 GLY A C 1
ATOM 4521 O O . GLY A 1 567 ? 22.306 -37.435 -0.046 1.00 87.31 567 GLY A O 1
ATOM 4522 N N . GLY A 1 568 ? 21.709 -35.314 -0.390 1.00 91.44 568 GLY A N 1
ATOM 4523 C CA . GLY A 1 568 ? 20.470 -35.445 0.394 1.00 91.44 568 GLY A CA 1
ATOM 4524 C C . GLY A 1 568 ? 19.469 -36.425 -0.233 1.00 91.44 568 GLY A C 1
ATOM 4525 O O . GLY A 1 568 ? 19.380 -36.503 -1.463 1.00 91.44 568 GLY A O 1
ATOM 4526 N N . CYS A 1 569 ? 18.692 -37.132 0.596 1.00 93.94 569 CYS A N 1
ATOM 4527 C CA . CYS A 1 569 ? 17.671 -38.075 0.141 1.00 93.94 569 CYS A CA 1
ATOM 4528 C C . CYS A 1 569 ? 16.438 -38.061 1.047 1.00 93.94 569 CYS A C 1
ATOM 4530 O O . CYS A 1 569 ? 16.524 -38.373 2.225 1.00 93.94 569 CYS A O 1
ATOM 4532 N N . ALA A 1 570 ? 15.266 -37.733 0.509 1.00 95.12 570 ALA A N 1
ATOM 4533 C CA . ALA A 1 570 ? 14.041 -37.736 1.307 1.00 95.12 570 ALA A CA 1
ATOM 4534 C C . ALA A 1 570 ? 12.810 -38.091 0.476 1.00 95.12 570 ALA A C 1
ATOM 4536 O O . ALA A 1 570 ? 12.799 -38.009 -0.757 1.00 95.12 570 ALA A O 1
ATOM 4537 N N . ARG A 1 571 ? 11.734 -38.448 1.173 1.00 95.69 571 ARG A N 1
ATOM 4538 C CA . ARG A 1 571 ? 10.408 -38.659 0.601 1.00 95.69 571 ARG A CA 1
ATOM 4539 C C . ARG A 1 571 ? 9.392 -37.793 1.329 1.00 95.69 571 ARG A C 1
ATOM 4541 O O . ARG A 1 571 ? 9.334 -37.785 2.552 1.00 95.69 571 ARG A O 1
ATOM 4548 N N . ALA A 1 572 ? 8.567 -37.083 0.574 1.00 97.25 572 ALA A N 1
ATOM 4549 C CA . ALA A 1 572 ? 7.481 -36.300 1.139 1.00 97.25 572 ALA A CA 1
ATOM 4550 C C . ALA A 1 572 ? 6.174 -37.089 1.109 1.00 97.25 572 ALA A C 1
ATOM 4552 O O . ALA A 1 572 ? 5.827 -37.689 0.086 1.00 97.25 572 ALA A O 1
ATOM 4553 N N . ARG A 1 573 ? 5.416 -37.029 2.204 1.00 97.69 573 ARG A N 1
ATOM 4554 C CA . ARG A 1 573 ? 4.055 -37.565 2.288 1.00 97.69 573 ARG A CA 1
ATOM 4555 C C . ARG A 1 573 ? 3.099 -36.541 2.878 1.00 97.69 573 ARG A C 1
ATOM 4557 O O . ARG A 1 573 ? 3.474 -35.733 3.725 1.00 97.69 573 ARG A O 1
ATOM 4564 N N . ILE A 1 574 ? 1.859 -36.573 2.404 1.00 97.06 574 ILE A N 1
ATOM 4565 C CA . ILE A 1 574 ? 0.795 -35.671 2.846 1.00 97.06 574 ILE A CA 1
ATOM 4566 C C . ILE A 1 574 ? -0.375 -36.506 3.345 1.00 97.06 574 ILE A C 1
ATOM 4568 O O . ILE A 1 574 ? -0.887 -37.357 2.615 1.00 97.06 574 ILE A O 1
ATOM 4572 N N . TYR A 1 575 ? -0.829 -36.220 4.560 1.00 94.75 575 TYR A N 1
ATOM 4573 C CA . TYR A 1 575 ? -1.937 -36.919 5.203 1.00 94.75 575 TYR A CA 1
ATOM 4574 C C . TYR A 1 575 ? -3.028 -35.950 5.642 1.00 94.75 575 TYR A C 1
ATOM 4576 O O . TYR A 1 575 ? -2.781 -34.761 5.860 1.00 94.75 575 TYR A O 1
ATOM 4584 N N . VAL A 1 576 ? -4.233 -36.487 5.831 1.00 90.69 576 VAL A N 1
ATOM 4585 C CA . VAL A 1 576 ? -5.317 -35.803 6.538 1.00 90.69 576 VAL A CA 1
ATOM 4586 C C . VAL A 1 576 ? -5.741 -36.649 7.736 1.00 90.69 576 VAL A C 1
ATOM 4588 O O . VAL A 1 576 ? -5.970 -37.848 7.607 1.00 90.69 576 VAL A O 1
ATOM 4591 N N . GLY A 1 577 ? -5.834 -36.023 8.908 1.00 86.50 577 GLY A N 1
ATOM 4592 C CA . GLY A 1 577 ? -6.229 -36.658 10.167 1.00 86.50 577 GLY A CA 1
ATOM 4593 C C . GLY A 1 577 ? -5.087 -37.387 10.881 1.00 86.50 577 GLY A C 1
ATOM 4594 O O . GLY A 1 577 ? -4.747 -37.009 11.997 1.00 86.50 577 GLY A O 1
ATOM 4595 N N . SER A 1 578 ? -4.487 -38.408 10.258 1.00 88.44 578 SER A N 1
ATOM 4596 C CA . SER A 1 578 ? -3.445 -39.243 10.886 1.00 88.44 578 SER A CA 1
ATOM 4597 C C . SER A 1 578 ? -2.382 -39.718 9.893 1.00 88.44 578 SER A C 1
ATOM 4599 O O . SER A 1 578 ? -2.706 -40.061 8.758 1.00 88.44 578 SER A O 1
ATOM 4601 N N . THR A 1 579 ? -1.126 -39.815 10.342 1.00 90.31 579 THR A N 1
ATOM 4602 C CA . THR A 1 579 ? -0.007 -40.425 9.594 1.00 90.31 579 THR A CA 1
ATOM 4603 C C . THR A 1 579 ? -0.120 -41.946 9.456 1.00 90.31 579 THR A C 1
ATOM 4605 O O . THR A 1 579 ? 0.563 -42.527 8.617 1.00 90.31 579 THR A O 1
ATOM 4608 N N . LYS A 1 580 ? -1.012 -42.592 10.223 1.00 89.69 580 LYS A N 1
ATOM 4609 C CA . LYS A 1 580 ? -1.344 -44.022 10.077 1.00 89.69 580 LYS A CA 1
ATOM 4610 C C . LYS A 1 580 ? -2.296 -44.304 8.907 1.00 89.69 580 LYS A C 1
ATOM 4612 O O . LYS A 1 580 ? -2.457 -45.454 8.515 1.00 89.69 580 LYS A O 1
ATOM 4617 N N . ALA A 1 581 ? -2.961 -43.279 8.371 1.00 87.12 581 ALA A N 1
ATOM 4618 C CA . ALA A 1 581 ? -3.842 -43.426 7.216 1.00 87.12 581 ALA A CA 1
ATOM 4619 C C . ALA A 1 581 ? -3.034 -43.549 5.913 1.00 87.12 581 ALA A C 1
ATOM 4621 O O . ALA A 1 581 ? -1.848 -43.234 5.869 1.00 87.12 581 ALA A O 1
ATOM 4622 N N . LYS A 1 582 ? -3.681 -43.942 4.810 1.00 91.62 582 LYS A N 1
ATOM 4623 C CA . LYS A 1 582 ? -3.055 -43.875 3.481 1.00 91.62 582 LYS A CA 1
ATOM 4624 C C . LYS A 1 582 ? -2.734 -42.407 3.136 1.00 91.62 582 LYS A C 1
ATOM 4626 O O . LYS A 1 582 ? -3.635 -41.570 3.241 1.00 91.62 582 LYS A O 1
ATOM 4631 N N . PRO A 1 583 ? -1.500 -42.069 2.711 1.00 94.56 583 PRO A N 1
ATOM 4632 C CA . PRO A 1 583 ? -1.179 -40.703 2.317 1.00 94.56 583 PRO A CA 1
ATOM 4633 C C . PRO A 1 583 ? -2.021 -40.291 1.104 1.00 94.56 583 PRO A C 1
ATOM 4635 O O . PRO A 1 583 ? -2.185 -41.062 0.158 1.00 94.56 583 PRO A O 1
ATOM 4638 N N . LEU A 1 584 ? -2.524 -39.055 1.111 1.00 94.81 584 LEU A N 1
ATOM 4639 C CA . LEU A 1 584 ? -3.205 -38.467 -0.049 1.00 94.81 584 LEU A CA 1
ATOM 4640 C C . LEU A 1 584 ? -2.237 -38.223 -1.207 1.00 94.81 584 LEU A C 1
ATOM 4642 O O . LEU A 1 584 ? -2.644 -38.171 -2.364 1.00 94.81 584 LEU A O 1
ATOM 4646 N N . TYR A 1 585 ? -0.959 -38.046 -0.881 1.00 97.06 585 TYR A N 1
ATOM 4647 C CA . TYR A 1 585 ? 0.117 -37.893 -1.839 1.00 97.06 585 TYR A CA 1
ATOM 4648 C C . TYR A 1 585 ? 1.421 -38.414 -1.245 1.00 97.06 585 TYR A C 1
ATOM 4650 O O . TYR A 1 585 ? 1.722 -38.179 -0.072 1.00 97.06 585 TYR A O 1
ATOM 4658 N N . GLN A 1 586 ? 2.210 -39.068 -2.089 1.00 97.25 586 GLN A N 1
ATOM 4659 C CA . GLN A 1 586 ? 3.578 -39.470 -1.809 1.00 97.25 586 GLN A CA 1
ATOM 4660 C C . GLN A 1 586 ? 4.443 -39.054 -2.997 1.00 97.25 586 GLN A C 1
ATOM 4662 O O . GLN A 1 586 ? 4.118 -39.372 -4.140 1.00 97.25 586 GLN A O 1
ATOM 4667 N N . SER A 1 587 ? 5.542 -38.349 -2.738 1.00 96.56 587 SER A N 1
ATOM 4668 C CA . SER A 1 587 ? 6.487 -38.003 -3.796 1.00 96.56 587 SER A CA 1
ATOM 4669 C C . SER A 1 587 ? 7.258 -39.239 -4.274 1.00 96.56 587 SER A C 1
ATOM 4671 O O . SER A 1 587 ? 7.443 -40.189 -3.504 1.00 96.56 587 SER A O 1
ATOM 4673 N N . PRO A 1 588 ? 7.829 -39.202 -5.490 1.00 93.31 588 PRO A N 1
ATOM 4674 C CA . PRO A 1 588 ? 8.996 -40.019 -5.797 1.00 93.31 588 PRO A CA 1
ATOM 4675 C C . PRO A 1 588 ? 10.104 -39.792 -4.760 1.00 93.31 588 PRO A C 1
ATOM 4677 O O . PRO A 1 588 ? 10.091 -38.801 -4.019 1.00 93.31 588 PRO A O 1
ATOM 4680 N N . LEU A 1 589 ? 11.084 -40.691 -4.722 1.00 92.88 589 LEU A N 1
ATOM 4681 C CA . LEU A 1 589 ? 12.273 -40.467 -3.912 1.00 92.88 589 LEU A CA 1
ATOM 4682 C C . LEU A 1 589 ? 13.059 -39.272 -4.471 1.00 92.88 589 LEU A C 1
ATOM 4684 O O . LEU A 1 589 ? 13.388 -39.239 -5.657 1.00 92.88 589 LEU A O 1
ATOM 4688 N N . LEU A 1 590 ? 13.310 -38.271 -3.629 1.00 93.25 590 LEU A N 1
ATOM 4689 C CA . LEU A 1 590 ? 14.023 -37.053 -4.004 1.00 93.25 590 LEU A CA 1
ATOM 4690 C C . LEU A 1 590 ? 15.495 -37.241 -3.664 1.00 93.25 590 LEU A C 1
ATOM 4692 O O . LEU A 1 590 ? 15.806 -37.574 -2.526 1.00 93.25 590 LEU A O 1
ATOM 4696 N N . ILE A 1 591 ? 16.379 -37.018 -4.636 1.00 91.88 591 ILE A N 1
ATOM 4697 C CA . ILE A 1 591 ? 17.827 -37.197 -4.485 1.00 91.88 591 ILE A CA 1
ATOM 4698 C C . ILE A 1 591 ? 18.517 -35.940 -5.001 1.00 91.88 591 ILE A C 1
ATOM 4700 O O . ILE A 1 591 ? 18.344 -35.557 -6.165 1.00 91.88 591 ILE A O 1
ATOM 4704 N N . GLY A 1 592 ? 19.285 -35.295 -4.127 1.00 91.19 592 GLY A N 1
ATOM 4705 C CA . GLY A 1 592 ? 19.891 -33.998 -4.395 1.00 91.19 592 GLY A CA 1
ATOM 4706 C C . GLY A 1 592 ? 18.878 -32.893 -4.733 1.00 91.19 592 GLY A C 1
ATOM 4707 O O . GLY A 1 592 ? 17.663 -33.077 -4.781 1.00 91.19 592 GLY A O 1
ATOM 4708 N N . SER A 1 593 ? 19.389 -31.695 -5.000 1.00 92.69 593 SER A N 1
ATOM 4709 C CA . SER A 1 593 ? 18.564 -30.483 -5.155 1.00 92.69 593 SER A CA 1
ATOM 4710 C C . SER A 1 593 ? 18.163 -30.138 -6.598 1.00 92.69 593 SER A C 1
ATOM 4712 O O . SER A 1 593 ? 17.563 -29.091 -6.857 1.00 92.69 593 SER A O 1
ATOM 4714 N N . LYS A 1 594 ? 18.493 -30.996 -7.576 1.00 90.88 594 LYS A N 1
ATOM 4715 C CA . LYS A 1 594 ? 18.301 -30.709 -9.014 1.00 90.88 594 LYS A CA 1
ATOM 4716 C C . LYS A 1 594 ? 16.852 -30.818 -9.489 1.00 90.88 594 LYS A C 1
ATOM 4718 O O . LYS A 1 594 ? 16.528 -30.263 -10.536 1.00 90.88 594 LYS A O 1
ATOM 4723 N N . LYS A 1 595 ? 15.988 -31.525 -8.758 1.00 91.38 595 LYS A N 1
ATOM 4724 C CA . LYS A 1 595 ? 14.576 -31.725 -9.111 1.00 91.38 595 LYS A CA 1
ATOM 4725 C C . LYS A 1 595 ? 13.678 -31.294 -7.956 1.00 91.38 595 LYS A C 1
ATOM 4727 O O . LYS A 1 595 ? 14.014 -31.501 -6.796 1.00 91.38 595 LYS A O 1
ATOM 4732 N N . ALA A 1 596 ? 12.523 -30.742 -8.303 1.00 92.81 596 ALA A N 1
ATOM 4733 C CA . ALA A 1 596 ? 11.421 -30.503 -7.383 1.00 92.81 596 ALA A CA 1
ATOM 4734 C C . ALA A 1 596 ? 10.171 -31.202 -7.932 1.00 92.81 596 ALA A C 1
ATOM 4736 O O . ALA A 1 596 ? 9.967 -31.238 -9.147 1.00 92.81 596 ALA A O 1
ATOM 4737 N N . ALA A 1 597 ? 9.347 -31.750 -7.046 1.00 94.75 597 ALA A N 1
ATOM 4738 C CA . ALA A 1 597 ? 8.045 -32.310 -7.377 1.00 94.75 597 ALA A CA 1
ATOM 4739 C C . ALA A 1 597 ? 6.942 -31.267 -7.138 1.00 94.75 597 ALA A C 1
ATOM 4741 O O . ALA A 1 597 ? 7.056 -30.423 -6.249 1.00 94.75 597 ALA A O 1
ATOM 4742 N N . ASP A 1 598 ? 5.867 -31.331 -7.922 1.00 94.75 598 ASP A N 1
ATOM 4743 C CA . ASP A 1 598 ? 4.637 -30.561 -7.711 1.00 94.75 598 ASP A CA 1
ATOM 4744 C C . ASP A 1 598 ? 3.533 -31.552 -7.360 1.00 94.75 598 ASP A C 1
ATOM 4746 O O . ASP A 1 598 ? 3.330 -32.534 -8.070 1.00 94.75 598 ASP A O 1
ATOM 4750 N N . THR A 1 599 ? 2.830 -31.308 -6.260 1.00 96.38 599 THR A N 1
ATOM 4751 C CA . THR A 1 599 ? 1.748 -32.192 -5.825 1.00 96.38 599 THR A CA 1
ATOM 4752 C C . THR A 1 599 ? 0.514 -32.085 -6.719 1.00 96.38 599 THR A C 1
ATOM 4754 O O . THR A 1 599 ? -0.389 -32.911 -6.616 1.00 96.38 599 THR A O 1
ATOM 4757 N N . GLY A 1 600 ? 0.412 -31.018 -7.524 1.00 94.50 600 GLY A N 1
ATOM 4758 C CA . GLY A 1 600 ? -0.868 -30.572 -8.062 1.00 94.50 600 GLY A CA 1
ATOM 4759 C C . GLY A 1 600 ? -1.834 -30.159 -6.943 1.00 94.50 600 GLY A C 1
ATOM 4760 O O . GLY A 1 600 ? -1.469 -30.093 -5.766 1.00 94.50 600 GLY A O 1
ATOM 4761 N N . TRP A 1 601 ? -3.079 -29.849 -7.305 1.00 94.81 601 TRP A N 1
ATOM 4762 C CA . TRP A 1 601 ? -4.137 -29.610 -6.321 1.00 94.81 601 TRP A CA 1
ATOM 4763 C C . TRP A 1 601 ? -4.722 -30.939 -5.838 1.00 94.81 601 TRP A C 1
ATOM 4765 O O . TRP A 1 601 ? -5.490 -31.586 -6.546 1.00 94.81 601 TRP A O 1
ATOM 4775 N N . ILE A 1 602 ? -4.390 -31.315 -4.608 1.00 95.44 602 ILE A N 1
ATOM 4776 C CA . ILE A 1 602 ? -4.946 -32.470 -3.907 1.00 95.44 602 ILE A CA 1
ATOM 4777 C C . ILE A 1 602 ? -6.269 -32.048 -3.270 1.00 95.44 602 ILE A C 1
ATOM 4779 O O . ILE A 1 602 ? -6.326 -31.042 -2.561 1.00 95.44 602 ILE A O 1
ATOM 4783 N N . GLN A 1 603 ? -7.342 -32.807 -3.493 1.00 94.38 603 GLN A N 1
ATOM 4784 C CA . GLN A 1 603 ? -8.614 -32.557 -2.813 1.00 94.38 603 GLN A CA 1
ATOM 4785 C C . GLN A 1 603 ? -8.521 -32.996 -1.349 1.00 94.38 603 GLN A C 1
ATOM 4787 O O . GLN A 1 603 ? -8.199 -34.143 -1.044 1.00 94.38 603 GLN A O 1
ATOM 4792 N N . LEU A 1 604 ? -8.847 -32.083 -0.441 1.00 90.62 604 LEU A N 1
ATOM 4793 C CA . LEU A 1 604 ? -8.992 -32.372 0.975 1.00 90.62 604 LEU A CA 1
ATOM 4794 C C . LEU A 1 604 ? -10.426 -32.857 1.188 1.00 90.62 604 LEU A C 1
ATOM 4796 O O . LEU A 1 604 ? -11.373 -32.079 1.104 1.00 90.62 604 LEU A O 1
ATOM 4800 N N . ARG A 1 605 ? -10.591 -34.155 1.450 1.00 75.88 605 ARG A N 1
ATOM 4801 C CA . ARG A 1 605 ? -11.853 -34.737 1.926 1.00 75.88 605 ARG A CA 1
ATOM 4802 C C . ARG A 1 605 ? -11.731 -34.935 3.435 1.00 75.88 605 ARG A C 1
ATOM 4804 O O . ARG A 1 605 ? -11.315 -36.011 3.861 1.00 75.88 605 ARG A O 1
ATOM 4811 N N . PRO A 1 606 ? -11.972 -33.898 4.257 1.00 61.53 606 PRO A N 1
ATOM 4812 C CA . PRO A 1 606 ? -11.865 -34.065 5.693 1.00 61.53 606 PRO A CA 1
ATOM 4813 C C . PRO A 1 606 ? -12.877 -35.122 6.172 1.00 61.53 606 PRO A C 1
ATOM 4815 O O . PRO A 1 606 ? -14.007 -35.130 5.678 1.00 61.53 606 PRO A O 1
ATOM 4818 N N . PRO A 1 607 ? -12.501 -35.995 7.119 1.00 60.66 607 PRO A N 1
ATOM 4819 C CA . PRO A 1 607 ? -13.397 -37.021 7.643 1.00 60.66 607 PRO A CA 1
ATOM 4820 C C . PRO A 1 607 ? -14.655 -36.398 8.273 1.00 60.66 607 PRO A C 1
ATOM 4822 O O . PRO A 1 607 ? -14.616 -35.282 8.802 1.00 60.66 607 PRO A O 1
ATOM 4825 N N . ALA A 1 608 ? -15.780 -37.119 8.200 1.00 59.00 608 ALA A N 1
ATOM 4826 C CA . ALA A 1 608 ? -17.083 -36.654 8.691 1.00 59.00 608 ALA A CA 1
ATOM 4827 C C . ALA A 1 608 ? -17.104 -36.419 10.216 1.00 59.00 608 ALA A C 1
ATOM 4829 O O . ALA A 1 608 ? -17.841 -35.560 10.695 1.00 59.00 608 ALA A O 1
ATOM 4830 N N . LYS A 1 609 ? -16.267 -37.147 10.968 1.00 55.41 609 LYS A N 1
ATOM 4831 C CA . LYS A 1 609 ? -16.042 -36.991 12.412 1.00 55.41 609 LYS A CA 1
ATOM 4832 C C . LYS A 1 609 ? -14.535 -36.984 12.703 1.00 55.41 609 LYS A C 1
ATOM 4834 O O . LYS A 1 609 ? -13.781 -37.694 12.042 1.00 55.41 609 LYS A O 1
ATOM 4839 N N . GLY A 1 610 ? -14.111 -36.199 13.695 1.00 56.19 610 GLY A N 1
ATOM 4840 C CA . GLY A 1 610 ? -12.715 -36.090 14.139 1.00 56.19 610 GLY A CA 1
ATOM 4841 C C . GLY A 1 610 ? -12.000 -34.801 13.699 1.00 56.19 610 GLY A C 1
ATOM 4842 O O . GLY A 1 610 ? -12.502 -34.052 12.854 1.00 56.19 610 GLY A O 1
ATOM 4843 N N . PRO A 1 611 ? -10.837 -34.500 14.301 1.00 57.47 611 PRO A N 1
ATOM 4844 C CA . PRO A 1 611 ? -10.128 -33.253 14.059 1.00 57.47 611 PRO A CA 1
ATOM 4845 C C . PRO A 1 611 ? -9.494 -33.220 12.657 1.00 57.47 611 PRO A C 1
ATOM 4847 O O . PRO A 1 611 ? -8.800 -34.141 12.222 1.00 57.47 611 PRO A O 1
ATOM 4850 N N . LYS A 1 612 ? -9.757 -32.134 11.922 1.00 80.19 612 LYS A N 1
ATOM 4851 C CA . LYS A 1 612 ? -9.365 -31.955 10.518 1.00 80.19 612 LYS A CA 1
ATOM 4852 C C . LYS A 1 612 ? -7.950 -31.390 10.446 1.00 80.19 612 LYS A C 1
ATOM 4854 O O . LYS A 1 612 ? -7.777 -30.178 10.367 1.00 80.19 612 LYS A O 1
ATOM 4859 N N . HIS A 1 613 ? -6.943 -32.253 10.497 1.00 90.69 613 HIS A N 1
ATOM 4860 C CA . HIS A 1 613 ? -5.543 -31.837 10.385 1.00 90.69 613 HIS A CA 1
ATOM 4861 C C . HIS A 1 613 ? -4.956 -32.177 9.020 1.00 90.69 613 HIS A C 1
ATOM 4863 O O . HIS A 1 613 ? -5.160 -33.284 8.536 1.00 90.69 613 HIS A O 1
ATOM 4869 N N . LEU A 1 614 ? -4.208 -31.251 8.422 1.00 94.88 614 LEU A N 1
ATOM 4870 C CA . LEU A 1 614 ? -3.273 -31.534 7.333 1.00 94.88 614 LEU A CA 1
ATOM 4871 C C . LEU A 1 614 ? -1.908 -31.831 7.948 1.00 94.88 614 LEU A C 1
ATOM 4873 O O . LEU A 1 614 ? -1.406 -31.005 8.708 1.00 94.88 614 LEU A O 1
ATOM 4877 N N . ILE A 1 615 ? -1.308 -32.969 7.607 1.00 96.12 615 ILE A N 1
ATOM 4878 C CA . ILE A 1 615 ? 0.019 -33.350 8.098 1.00 96.12 615 ILE A CA 1
ATOM 4879 C C . ILE A 1 615 ? 0.978 -33.430 6.915 1.00 96.12 615 ILE A C 1
ATOM 4881 O O . ILE A 1 615 ? 0.742 -34.177 5.963 1.00 96.12 615 ILE A O 1
ATOM 4885 N N . LEU A 1 616 ? 2.053 -32.649 6.988 1.00 97.75 616 LEU A N 1
ATOM 4886 C CA . LEU A 1 616 ? 3.156 -32.652 6.036 1.00 97.75 616 LEU A CA 1
ATOM 4887 C C . LEU A 1 616 ? 4.322 -33.431 6.645 1.00 97.75 616 LEU A C 1
ATOM 4889 O O . LEU A 1 616 ? 4.897 -32.977 7.631 1.00 97.75 616 LEU A O 1
ATOM 4893 N N . GLN A 1 617 ? 4.655 -34.590 6.077 1.00 97.62 617 GLN A N 1
ATOM 4894 C CA . GLN A 1 617 ? 5.722 -35.465 6.566 1.00 97.62 617 GLN A CA 1
ATOM 4895 C C . GLN A 1 617 ? 6.915 -35.467 5.603 1.00 97.62 617 GLN A C 1
ATOM 4897 O O . GLN A 1 617 ? 6.753 -35.726 4.408 1.00 97.62 617 GLN A O 1
ATOM 4902 N N . ALA A 1 618 ? 8.112 -35.228 6.135 1.00 96.81 618 ALA A N 1
ATOM 4903 C CA . ALA A 1 618 ? 9.384 -35.500 5.478 1.00 96.81 618 ALA A CA 1
ATOM 4904 C C . ALA A 1 618 ? 9.989 -36.780 6.074 1.00 96.81 618 ALA A C 1
ATOM 4906 O O . ALA A 1 618 ? 10.364 -36.798 7.243 1.00 96.81 618 ALA A O 1
ATOM 4907 N N . ASP A 1 619 ? 10.061 -37.843 5.277 1.00 94.19 619 ASP A N 1
ATOM 4908 C CA . ASP A 1 619 ? 10.627 -39.146 5.635 1.00 94.19 619 ASP A CA 1
ATOM 4909 C C . ASP A 1 619 ? 12.067 -39.266 5.092 1.00 94.19 619 ASP A C 1
ATOM 4911 O O . ASP A 1 619 ? 12.273 -39.020 3.897 1.00 94.19 619 ASP A O 1
ATOM 4915 N N . PRO A 1 620 ? 13.062 -39.649 5.920 1.00 91.94 620 PRO A N 1
ATOM 4916 C CA . PRO A 1 620 ? 14.444 -39.879 5.483 1.00 91.94 620 PRO A CA 1
ATOM 4917 C C . PRO A 1 620 ? 14.612 -41.096 4.552 1.00 91.94 620 PRO A C 1
ATOM 4919 O O . PRO A 1 620 ? 15.705 -41.325 4.034 1.00 91.94 620 PRO A O 1
ATOM 4922 N N . ALA A 1 621 ? 13.564 -41.903 4.353 1.00 88.56 621 ALA A N 1
ATOM 4923 C CA . ALA A 1 621 ? 13.508 -43.031 3.424 1.00 88.56 621 ALA A CA 1
ATOM 4924 C C . ALA A 1 621 ? 14.668 -44.036 3.590 1.00 88.56 621 ALA A C 1
ATOM 4926 O O . ALA A 1 621 ? 15.212 -44.520 2.596 1.00 88.56 621 ALA A O 1
ATOM 4927 N N . HIS A 1 622 ? 15.049 -44.341 4.840 1.00 8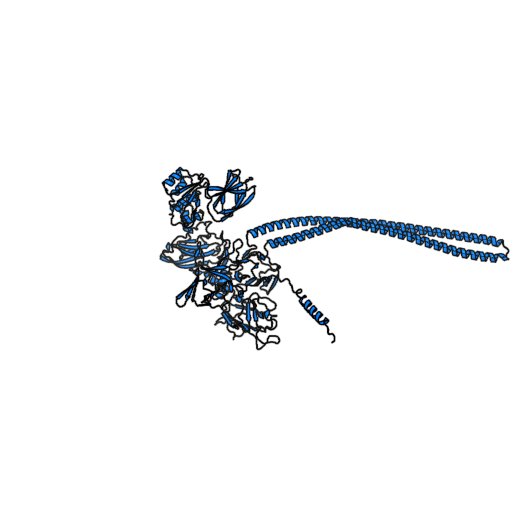4.56 622 HIS A N 1
ATOM 4928 C CA . HIS A 1 622 ? 16.224 -45.160 5.178 1.00 84.56 622 HIS A CA 1
ATOM 4929 C C . HIS A 1 622 ? 16.264 -46.517 4.468 1.00 84.56 622 HIS A C 1
ATOM 4931 O O . HIS A 1 622 ? 17.307 -46.889 3.942 1.00 84.56 622 HIS A O 1
ATOM 4937 N N . GLU A 1 623 ? 15.131 -47.211 4.385 1.00 77.94 623 GLU A N 1
ATOM 4938 C CA . GLU A 1 623 ? 15.047 -48.562 3.812 1.00 77.94 623 GLU A CA 1
ATOM 4939 C C . GLU A 1 623 ? 15.321 -48.617 2.300 1.00 77.94 623 GLU A C 1
ATOM 4941 O O . GLU A 1 623 ? 15.663 -49.668 1.777 1.00 77.94 623 GLU A O 1
ATOM 4946 N N . ASN A 1 624 ? 15.175 -47.500 1.576 1.00 75.81 624 ASN A N 1
ATOM 4947 C CA . ASN A 1 624 ? 15.218 -47.470 0.109 1.00 75.81 624 ASN A CA 1
ATOM 4948 C C . ASN A 1 624 ? 16.196 -46.413 -0.426 1.00 75.81 624 ASN A C 1
ATOM 4950 O O . ASN A 1 624 ? 15.918 -45.754 -1.433 1.00 75.81 624 ASN A O 1
ATOM 4954 N N . ARG A 1 625 ? 17.321 -46.196 0.268 1.00 85.50 625 ARG A N 1
ATOM 4955 C CA . ARG A 1 625 ? 18.312 -45.192 -0.142 1.00 85.50 625 ARG A CA 1
ATOM 4956 C C . ARG A 1 625 ? 19.095 -45.643 -1.383 1.00 85.50 625 ARG A C 1
ATOM 4958 O O . ARG A 1 625 ? 19.671 -46.727 -1.382 1.00 85.50 625 ARG A O 1
ATOM 4965 N N . PRO A 1 626 ? 19.152 -44.822 -2.443 1.00 82.38 626 PRO A N 1
ATOM 4966 C CA . PRO A 1 626 ? 19.812 -45.165 -3.691 1.00 82.38 626 PRO A CA 1
ATOM 4967 C C . PRO A 1 626 ? 21.311 -44.866 -3.624 1.00 82.38 626 PRO A C 1
ATOM 4969 O O . PRO A 1 626 ? 21.767 -43.996 -2.878 1.00 82.38 626 PRO A O 1
ATOM 4972 N N . ARG A 1 627 ? 22.084 -45.538 -4.482 1.00 77.00 627 ARG A N 1
ATOM 4973 C CA . ARG A 1 627 ? 23.520 -45.284 -4.646 1.00 77.00 627 ARG A CA 1
ATOM 4974 C C . ARG A 1 627 ? 23.747 -43.825 -5.078 1.00 77.00 627 ARG A C 1
ATOM 4976 O O . ARG A 1 627 ? 23.207 -43.394 -6.094 1.00 77.00 627 ARG A O 1
ATOM 4983 N N . GLY A 1 628 ? 24.533 -43.074 -4.302 1.00 70.81 628 GLY A N 1
ATOM 4984 C CA . GLY A 1 628 ? 24.819 -41.646 -4.526 1.00 70.81 628 GLY A CA 1
ATOM 4985 C C . GLY A 1 628 ? 24.144 -40.681 -3.541 1.00 70.81 628 GLY A C 1
ATOM 4986 O O . GLY A 1 628 ? 24.526 -39.513 -3.502 1.00 70.81 628 GLY A O 1
ATOM 4987 N N . ALA A 1 629 ? 23.194 -41.155 -2.729 1.00 81.06 629 ALA A N 1
ATOM 4988 C CA . ALA A 1 629 ? 22.731 -40.446 -1.537 1.00 81.06 629 ALA A CA 1
ATOM 4989 C C . ALA A 1 629 ? 23.665 -40.704 -0.342 1.00 81.06 629 ALA A C 1
ATOM 4991 O O . ALA A 1 629 ? 24.314 -41.750 -0.271 1.00 81.06 629 ALA A O 1
ATOM 4992 N N . ASP A 1 630 ? 23.702 -39.779 0.616 1.00 83.19 630 ASP A N 1
ATOM 4993 C CA . ASP A 1 630 ? 24.438 -39.968 1.865 1.00 83.19 630 ASP A CA 1
ATOM 4994 C C . ASP A 1 630 ? 23.828 -41.156 2.654 1.00 83.19 630 ASP A C 1
ATOM 4996 O O . ASP A 1 630 ? 22.599 -41.307 2.688 1.00 83.19 630 ASP A O 1
ATOM 5000 N N . PRO A 1 631 ? 24.640 -42.006 3.319 1.00 78.12 631 PRO A N 1
ATOM 5001 C CA . PRO A 1 631 ? 24.129 -43.176 4.048 1.00 78.12 631 PRO A CA 1
ATOM 5002 C C . PRO A 1 631 ? 23.197 -42.815 5.215 1.00 78.12 631 PRO A C 1
ATOM 5004 O O . PRO A 1 631 ? 22.275 -43.560 5.542 1.00 78.12 631 PRO A O 1
ATOM 5007 N N . LEU A 1 632 ? 23.420 -41.646 5.823 1.00 84.75 632 LEU A N 1
ATOM 5008 C CA . LEU A 1 632 ? 22.660 -41.107 6.952 1.00 84.75 632 LEU A CA 1
ATOM 5009 C C . LEU A 1 632 ? 21.824 -39.896 6.529 1.00 84.75 632 LEU A C 1
ATOM 5011 O O . LEU A 1 632 ? 22.074 -39.268 5.501 1.00 84.75 632 LEU A O 1
ATOM 5015 N N . ASN A 1 633 ? 20.859 -39.501 7.357 1.00 84.38 633 ASN A N 1
ATOM 5016 C CA . ASN A 1 633 ? 19.959 -38.382 7.071 1.00 84.38 633 ASN A CA 1
ATOM 5017 C C . ASN A 1 633 ? 20.585 -36.986 7.239 1.00 84.38 633 ASN A C 1
ATOM 5019 O O . ASN A 1 633 ? 19.872 -35.988 7.253 1.00 84.38 633 ASN A O 1
ATOM 5023 N N . ILE A 1 634 ? 21.911 -36.871 7.345 1.00 86.31 634 ILE A N 1
ATOM 5024 C CA . ILE A 1 634 ? 22.623 -35.619 7.662 1.00 86.31 634 ILE A CA 1
ATOM 5025 C C . ILE A 1 634 ? 22.231 -34.480 6.703 1.00 86.31 634 ILE A C 1
ATOM 5027 O O . ILE A 1 634 ? 22.064 -33.334 7.128 1.00 86.31 634 ILE A O 1
ATOM 5031 N N . ARG A 1 635 ? 22.031 -34.789 5.417 1.00 90.25 635 ARG A N 1
ATOM 5032 C CA . ARG A 1 635 ? 21.689 -33.812 4.373 1.00 90.25 635 ARG A CA 1
ATOM 5033 C C . ARG A 1 635 ? 20.230 -33.855 3.914 1.00 90.25 635 ARG A C 1
ATOM 5035 O O . ARG A 1 635 ? 19.911 -33.257 2.891 1.00 90.25 635 ARG A O 1
ATOM 5042 N N . ASP A 1 636 ? 19.319 -34.465 4.665 1.00 93.25 636 ASP A N 1
ATOM 5043 C CA . ASP A 1 636 ? 17.912 -34.602 4.255 1.00 93.25 636 ASP A CA 1
ATOM 5044 C C . ASP A 1 636 ? 17.082 -33.356 4.587 1.00 93.25 636 ASP A C 1
ATOM 5046 O O . ASP A 1 636 ? 16.054 -33.403 5.265 1.00 93.25 636 ASP A O 1
ATOM 5050 N N . LYS A 1 637 ? 17.563 -32.202 4.121 1.00 95.06 637 LYS A N 1
ATOM 5051 C CA . LYS A 1 637 ? 16.901 -30.908 4.282 1.00 95.06 637 LYS A CA 1
ATOM 5052 C C . LYS A 1 637 ? 15.893 -30.736 3.151 1.00 95.06 637 LYS A C 1
ATOM 5054 O O . LYS A 1 637 ? 16.269 -30.454 2.011 1.00 95.06 637 LYS A O 1
ATOM 5059 N N . LEU A 1 638 ? 14.624 -30.963 3.469 1.00 96.31 638 LEU A N 1
ATOM 5060 C CA . LEU A 1 638 ? 13.502 -30.886 2.544 1.00 96.31 638 LEU A CA 1
ATOM 5061 C C . LEU A 1 638 ? 12.768 -29.559 2.717 1.00 96.31 638 LEU A C 1
ATOM 5063 O O . LEU A 1 638 ? 12.423 -29.168 3.829 1.00 96.31 638 LEU A O 1
ATOM 5067 N N . ASP A 1 639 ? 12.451 -28.918 1.600 1.00 97.19 639 ASP A N 1
ATOM 5068 C CA . ASP A 1 639 ? 11.617 -27.728 1.574 1.00 97.19 639 ASP A CA 1
ATOM 5069 C C . ASP A 1 639 ? 10.205 -28.066 1.085 1.00 97.19 639 ASP A C 1
ATOM 5071 O O . ASP A 1 639 ? 10.012 -28.646 0.012 1.00 97.19 639 ASP A O 1
ATOM 5075 N N . TRP A 1 640 ? 9.200 -27.619 1.835 1.00 97.50 640 TRP A N 1
ATOM 5076 C CA . TRP A 1 640 ? 7.826 -27.461 1.367 1.00 97.50 640 TRP A CA 1
ATOM 5077 C C . TRP A 1 640 ? 7.697 -26.092 0.702 1.00 97.50 640 TRP A C 1
ATOM 5079 O O . TRP A 1 640 ? 7.669 -25.067 1.380 1.00 97.50 640 TRP A O 1
ATOM 5089 N N . LEU A 1 641 ? 7.643 -26.070 -0.627 1.00 95.69 641 LEU A N 1
ATOM 5090 C CA . LEU A 1 641 ? 7.801 -24.893 -1.481 1.00 95.69 641 LEU A CA 1
ATOM 5091 C C . LEU A 1 641 ? 6.450 -24.363 -1.984 1.00 95.69 641 LEU A C 1
ATOM 5093 O O . LEU A 1 641 ? 5.681 -25.080 -2.620 1.00 95.69 641 LEU A O 1
ATOM 5097 N N . ASP A 1 642 ? 6.177 -23.081 -1.747 1.00 93.81 642 ASP A N 1
ATOM 5098 C CA . ASP A 1 642 ? 4.914 -22.404 -2.061 1.00 93.81 642 ASP A CA 1
ATOM 5099 C C . ASP A 1 642 ? 3.624 -23.160 -1.618 1.00 93.81 642 ASP A C 1
ATOM 5101 O O . ASP A 1 642 ? 2.655 -23.178 -2.386 1.00 93.81 642 ASP A O 1
ATOM 5105 N N . PRO A 1 643 ? 3.552 -23.779 -0.415 1.00 96.31 643 PRO A N 1
ATOM 5106 C CA . PRO A 1 643 ? 2.372 -24.525 0.022 1.00 96.31 643 PRO A CA 1
ATOM 5107 C C . PRO A 1 643 ? 1.148 -23.610 0.161 1.00 96.31 643 PRO A C 1
ATOM 5109 O O . PRO A 1 643 ? 1.247 -22.496 0.690 1.00 96.31 643 PRO A O 1
ATOM 5112 N N . GLN A 1 644 ? -0.011 -24.075 -0.305 1.00 95.69 644 GLN A N 1
ATOM 5113 C CA . GLN A 1 644 ? -1.264 -23.321 -0.357 1.00 95.69 644 GLN A CA 1
ATOM 5114 C C . GLN A 1 644 ? -2.469 -24.182 0.021 1.00 95.69 644 GLN A C 1
ATOM 5116 O O . GLN A 1 644 ? -2.584 -25.332 -0.403 1.00 95.69 644 GLN A O 1
ATOM 5121 N N . ILE A 1 645 ? -3.403 -23.579 0.755 1.00 96.25 645 ILE A N 1
ATOM 5122 C CA . ILE A 1 645 ? -4.735 -24.123 1.023 1.00 96.25 645 ILE A CA 1
ATOM 5123 C C . ILE A 1 645 ? -5.739 -23.408 0.121 1.00 96.25 645 ILE A C 1
ATOM 5125 O O . ILE A 1 645 ? -5.878 -22.187 0.183 1.00 96.25 645 ILE A O 1
ATOM 5129 N N . GLY A 1 646 ? -6.444 -24.180 -0.700 1.00 96.25 646 GLY A N 1
ATOM 5130 C CA . GLY A 1 646 ? -7.583 -23.718 -1.480 1.00 96.25 646 GLY A CA 1
ATOM 5131 C C . GLY A 1 646 ? -8.859 -23.816 -0.650 1.00 96.25 646 GLY A C 1
ATOM 5132 O O . GLY A 1 646 ? -9.218 -24.904 -0.182 1.00 96.25 646 GLY A O 1
ATOM 5133 N N . LEU A 1 647 ? -9.539 -22.688 -0.476 1.00 96.00 647 LEU A N 1
ATOM 5134 C CA . LEU A 1 647 ? -10.802 -22.568 0.239 1.00 96.00 647 LEU A CA 1
ATOM 5135 C C . LEU A 1 647 ? -11.976 -22.562 -0.743 1.00 96.00 647 LEU A C 1
ATOM 5137 O O . LEU A 1 647 ? -11.879 -22.073 -1.865 1.00 96.00 647 LEU A O 1
ATOM 5141 N N . ASP A 1 648 ? -13.112 -23.088 -0.307 1.00 95.19 648 ASP A N 1
ATOM 5142 C CA . ASP A 1 648 ? -14.377 -22.888 -0.999 1.00 95.19 648 ASP A CA 1
ATOM 5143 C C . ASP A 1 648 ? -14.782 -21.408 -0.918 1.00 95.19 648 ASP A C 1
ATOM 5145 O O . ASP A 1 648 ? -14.970 -20.868 0.175 1.00 95.19 648 ASP A O 1
ATOM 5149 N N . ALA A 1 649 ? -14.905 -20.749 -2.072 1.00 93.31 649 ALA A N 1
ATOM 5150 C CA . ALA A 1 649 ? -15.137 -19.309 -2.146 1.00 93.31 649 ALA A CA 1
ATOM 5151 C C . ALA A 1 649 ? -16.474 -18.879 -1.517 1.00 93.31 649 ALA A C 1
ATOM 5153 O O . ALA A 1 649 ? -16.540 -17.829 -0.877 1.00 93.31 649 ALA A O 1
ATOM 5154 N N . ALA A 1 650 ? -17.534 -19.683 -1.660 1.00 91.62 650 ALA A N 1
ATOM 5155 C CA . ALA A 1 650 ? -18.847 -19.361 -1.107 1.00 91.62 650 ALA A CA 1
ATOM 5156 C C . ALA A 1 650 ? -18.845 -19.487 0.421 1.00 91.62 650 ALA A C 1
ATOM 5158 O O . ALA A 1 650 ? -19.314 -18.584 1.118 1.00 91.62 650 ALA A O 1
ATOM 5159 N N . LYS A 1 651 ? -18.251 -20.564 0.952 1.00 94.06 651 LYS A N 1
ATOM 5160 C CA . LYS A 1 651 ? -18.090 -20.754 2.399 1.00 94.06 651 LYS A CA 1
ATOM 5161 C C . LYS A 1 651 ? -17.153 -19.711 3.004 1.00 94.06 651 LYS A C 1
ATOM 5163 O O . LYS A 1 651 ? -17.484 -19.146 4.038 1.00 94.06 651 LYS A O 1
ATOM 5168 N N . LEU A 1 652 ? -16.037 -19.385 2.344 1.00 94.81 652 LEU A N 1
ATOM 5169 C CA . LEU A 1 652 ? -15.154 -18.294 2.771 1.00 94.81 652 LEU A CA 1
ATOM 5170 C C . LEU A 1 652 ? -15.914 -16.965 2.839 1.00 94.81 652 LEU A C 1
ATOM 5172 O O . LEU A 1 652 ? -15.815 -16.254 3.834 1.00 94.81 652 LEU A O 1
ATOM 5176 N N . GLN A 1 653 ? -16.696 -16.633 1.810 1.00 91.25 653 GLN A N 1
ATOM 5177 C CA . GLN A 1 653 ? -17.484 -15.404 1.804 1.00 91.25 653 GLN A CA 1
ATOM 5178 C C . GLN A 1 653 ? -18.518 -15.378 2.940 1.00 91.25 653 GLN A C 1
ATOM 5180 O O . GLN A 1 653 ? -18.799 -14.297 3.462 1.00 91.25 653 GLN A O 1
ATOM 5185 N N . ALA A 1 654 ? -19.075 -16.529 3.329 1.00 88.94 654 ALA A N 1
ATOM 5186 C CA . ALA A 1 654 ? -19.970 -16.646 4.478 1.00 88.94 654 ALA A CA 1
ATOM 5187 C C . ALA A 1 654 ? -19.234 -16.395 5.806 1.00 88.94 654 ALA A C 1
ATOM 5189 O O . ALA A 1 654 ? -19.687 -15.553 6.581 1.00 88.94 654 ALA A O 1
ATOM 5190 N N . GLU A 1 655 ? -18.074 -17.027 6.020 1.00 92.81 655 GLU A N 1
ATOM 5191 C CA . GLU A 1 655 ? -17.227 -16.796 7.204 1.00 92.81 655 GLU A CA 1
ATOM 5192 C C . GLU A 1 655 ? -16.826 -15.323 7.320 1.00 92.81 655 GLU A C 1
ATOM 5194 O O . GLU A 1 655 ? -17.004 -14.693 8.362 1.00 92.81 655 GLU A O 1
ATOM 5199 N N . VAL A 1 656 ? -16.359 -14.735 6.214 1.00 91.56 656 VAL A N 1
ATOM 5200 C CA . VAL A 1 656 ? -15.968 -13.324 6.133 1.00 91.56 656 VAL A CA 1
ATOM 5201 C C . VAL A 1 656 ? -17.154 -12.411 6.431 1.00 91.56 656 VAL A C 1
ATOM 5203 O O . VAL A 1 656 ? -17.011 -11.499 7.240 1.00 91.56 656 VAL A O 1
ATOM 5206 N N . ARG A 1 657 ? -18.341 -12.665 5.857 1.00 84.88 657 ARG A N 1
ATOM 5207 C CA . ARG A 1 657 ? -19.565 -11.898 6.170 1.00 84.88 657 ARG A CA 1
ATOM 5208 C C . ARG A 1 657 ? -19.929 -11.973 7.649 1.00 84.88 657 ARG A C 1
ATOM 5210 O O . ARG A 1 657 ? -20.303 -10.945 8.208 1.00 84.88 657 ARG A O 1
ATOM 5217 N N . GLY A 1 658 ? -19.766 -13.138 8.275 1.00 85.06 658 GLY A N 1
ATOM 5218 C CA . GLY A 1 658 ? -19.959 -13.316 9.715 1.00 85.06 658 GLY A CA 1
ATOM 5219 C C . GLY A 1 658 ? -19.054 -12.412 10.558 1.00 85.06 658 GLY A C 1
ATOM 5220 O O . GLY A 1 658 ? -19.473 -11.932 11.606 1.00 85.06 658 GLY A O 1
ATOM 5221 N N . GLN A 1 659 ? -17.849 -12.095 10.071 1.00 87.31 659 GLN A N 1
ATOM 5222 C CA . GLN A 1 659 ? -16.925 -11.189 10.764 1.00 87.31 659 GLN A CA 1
ATOM 5223 C C . GLN A 1 659 ? -17.257 -9.706 10.578 1.00 87.31 659 GLN A C 1
ATOM 5225 O O . GLN A 1 659 ? -16.917 -8.893 11.438 1.00 87.31 659 GLN A O 1
ATOM 5230 N N . ILE A 1 660 ? -17.905 -9.325 9.471 1.00 78.94 660 ILE A N 1
ATOM 5231 C CA . ILE A 1 660 ? -18.117 -7.910 9.134 1.00 78.94 660 ILE A CA 1
ATOM 5232 C C . ILE A 1 660 ? -19.036 -7.205 10.143 1.00 78.94 660 ILE A C 1
ATOM 5234 O O . ILE A 1 660 ? -18.831 -6.025 10.424 1.00 78.94 660 ILE A O 1
ATOM 5238 N N . GLY A 1 661 ? -19.992 -7.915 10.750 1.00 72.50 661 GLY A N 1
ATOM 5239 C CA . GLY A 1 661 ? -20.835 -7.344 11.807 1.00 72.50 661 GLY A CA 1
ATOM 5240 C C . GLY A 1 661 ? -20.034 -6.805 13.001 1.00 72.50 661 GLY A C 1
ATOM 5241 O O . GLY A 1 661 ? -20.446 -5.832 13.617 1.00 72.50 661 GLY A O 1
ATOM 5242 N N . GLY A 1 662 ? -18.854 -7.364 13.289 1.00 74.44 662 GLY A N 1
ATOM 5243 C CA . GLY A 1 662 ? -17.949 -6.834 14.315 1.00 74.44 662 GLY A CA 1
ATOM 5244 C C . GLY A 1 662 ? -17.092 -5.645 13.859 1.00 74.44 662 GLY A C 1
ATOM 5245 O O . GLY A 1 662 ? -16.431 -5.020 14.683 1.00 74.44 662 GLY A O 1
ATOM 5246 N N . LEU A 1 663 ? -17.069 -5.339 12.556 1.00 74.88 663 LEU A N 1
ATOM 5247 C CA . LEU A 1 663 ? -16.290 -4.242 11.966 1.00 74.88 663 LEU A CA 1
ATOM 5248 C C . LEU A 1 663 ? -17.100 -2.955 11.800 1.00 74.88 663 LEU A C 1
ATOM 5250 O O . LEU A 1 663 ? -16.510 -1.880 11.709 1.00 74.88 663 LEU A O 1
ATOM 5254 N N . ILE A 1 664 ? -18.431 -3.051 11.761 1.00 80.56 664 ILE A N 1
ATOM 5255 C CA . ILE A 1 664 ? -19.295 -1.882 11.894 1.00 80.56 664 ILE A CA 1
ATOM 5256 C C . ILE A 1 664 ? -19.301 -1.501 13.374 1.00 80.56 664 ILE A C 1
ATOM 5258 O O . ILE A 1 664 ? -19.961 -2.127 14.194 1.00 80.56 664 ILE A O 1
ATOM 5262 N N . THR A 1 665 ? -18.549 -0.468 13.742 1.00 76.94 665 THR A N 1
ATOM 5263 C CA . THR A 1 665 ? -18.455 -0.037 15.145 1.00 76.94 665 THR A CA 1
ATOM 5264 C C . THR A 1 665 ? -19.832 0.319 15.723 1.00 76.94 665 THR A C 1
ATOM 5266 O O . THR A 1 665 ? -20.121 0.003 16.875 1.00 76.94 665 THR A O 1
ATOM 5269 N N . ALA A 1 666 ? -20.740 0.835 14.888 1.00 83.69 666 ALA A N 1
ATOM 5270 C CA . ALA A 1 666 ? -22.131 1.100 15.250 1.00 83.69 666 ALA A CA 1
ATOM 5271 C C . ALA A 1 666 ? -22.950 -0.136 15.684 1.00 83.69 666 ALA A C 1
ATOM 5273 O O . ALA A 1 666 ? -23.990 0.043 16.314 1.00 83.69 666 ALA A O 1
ATOM 5274 N N . SER A 1 667 ? -22.525 -1.370 15.378 1.00 84.38 667 SER A N 1
ATOM 5275 C CA . SER A 1 667 ? -23.260 -2.593 15.738 1.00 84.38 667 SER A CA 1
ATOM 5276 C C . SER A 1 667 ? -22.795 -3.282 17.018 1.00 84.38 667 SER A C 1
ATOM 5278 O O . SER A 1 667 ? -23.312 -4.347 17.333 1.00 84.38 667 SER A O 1
ATOM 5280 N N . GLN A 1 668 ? -21.888 -2.691 17.806 1.00 79.56 668 GLN A N 1
ATOM 5281 C CA . GLN A 1 668 ? -21.414 -3.308 19.059 1.00 79.56 668 GLN A CA 1
ATOM 5282 C C . GLN A 1 668 ? -22.537 -3.626 20.070 1.00 79.56 668 GLN A C 1
ATOM 5284 O O . GLN A 1 668 ? -22.389 -4.545 20.867 1.00 79.56 668 GLN A O 1
ATOM 5289 N N . GLU A 1 669 ? -23.683 -2.942 19.981 1.00 86.19 669 GLU A N 1
ATOM 5290 C CA . GLU A 1 669 ? -24.883 -3.189 20.804 1.00 86.19 669 GLU A CA 1
ATOM 5291 C C . GLU A 1 669 ? -26.161 -3.374 19.965 1.00 86.19 669 GLU A C 1
ATOM 5293 O O . GLU A 1 669 ? -27.278 -3.325 20.481 1.00 86.19 669 GLU A O 1
ATOM 5298 N N . TRP A 1 670 ? -26.009 -3.549 18.650 1.00 90.31 670 TRP A N 1
ATOM 5299 C CA . TRP A 1 670 ? -27.124 -3.636 17.710 1.00 90.31 670 TRP A CA 1
ATOM 5300 C C . TRP A 1 670 ? -27.001 -4.888 16.859 1.00 90.31 670 TRP A C 1
ATOM 5302 O O . TRP A 1 670 ? -25.945 -5.198 16.309 1.00 90.31 670 TRP A O 1
ATOM 5312 N N . LYS A 1 671 ? -28.115 -5.588 16.664 1.00 90.69 671 LYS A N 1
ATOM 5313 C CA . LYS A 1 671 ? -28.165 -6.724 15.749 1.00 90.69 671 LYS A CA 1
ATOM 5314 C C . LYS A 1 671 ? -28.178 -6.215 14.310 1.00 90.69 671 LYS A C 1
ATOM 5316 O O . LYS A 1 671 ? -29.167 -5.639 13.857 1.00 90.69 671 LYS A O 1
ATOM 5321 N N . LEU A 1 672 ? -27.089 -6.458 13.585 1.00 89.25 672 LEU A N 1
ATOM 5322 C CA . LEU A 1 672 ? -27.018 -6.231 12.145 1.00 89.25 672 LEU A CA 1
ATOM 5323 C C . LEU A 1 672 ? -27.757 -7.340 11.393 1.00 89.25 672 LEU A C 1
ATOM 5325 O O . LEU A 1 672 ? -27.432 -8.518 11.531 1.00 89.25 672 LEU A O 1
ATOM 5329 N N . THR A 1 673 ? -28.717 -6.949 10.560 1.00 87.38 673 THR A N 1
ATOM 5330 C CA . THR A 1 673 ? -29.468 -7.850 9.684 1.00 87.38 673 THR A CA 1
ATOM 5331 C C . THR A 1 673 ? -29.260 -7.441 8.229 1.00 87.38 673 THR A C 1
ATOM 5333 O O . THR A 1 673 ? -29.514 -6.297 7.846 1.00 87.38 673 THR A O 1
ATOM 5336 N N . LEU A 1 674 ? -28.799 -8.397 7.424 1.00 85.25 674 LEU A N 1
ATOM 5337 C CA . LEU A 1 674 ? -28.595 -8.269 5.982 1.00 85.25 674 LEU A CA 1
ATOM 5338 C C . LEU A 1 674 ? -29.473 -9.319 5.283 1.00 85.25 674 LEU A C 1
ATOM 5340 O O . LEU A 1 674 ? -29.376 -10.503 5.612 1.00 85.25 674 LEU A O 1
ATOM 5344 N N . ASP A 1 675 ? -30.331 -8.910 4.345 1.00 84.75 675 ASP A N 1
ATOM 5345 C CA . ASP A 1 675 ? -31.163 -9.841 3.568 1.00 84.75 675 ASP A CA 1
ATOM 5346 C C . ASP A 1 675 ? -30.262 -10.652 2.622 1.00 84.75 675 ASP A C 1
ATOM 5348 O O . ASP A 1 675 ? -29.387 -10.106 1.950 1.00 84.75 675 ASP A O 1
ATOM 5352 N N . LYS A 1 676 ? -30.469 -11.970 2.547 1.00 79.56 676 LYS A N 1
ATOM 5353 C CA . LYS A 1 676 ? -29.669 -12.865 1.694 1.00 79.56 676 LYS A CA 1
ATOM 5354 C C . LYS A 1 676 ? -29.784 -12.533 0.199 1.00 79.56 676 LYS A C 1
ATOM 5356 O O . LYS A 1 676 ? -28.855 -12.832 -0.547 1.00 79.56 676 LYS A O 1
ATOM 5361 N N . ARG A 1 677 ? -30.901 -11.932 -0.225 1.00 83.56 677 ARG A N 1
ATOM 5362 C CA . ARG A 1 677 ? -31.162 -11.445 -1.591 1.00 83.56 677 ARG A CA 1
ATOM 5363 C C . ARG A 1 677 ? -30.549 -10.064 -1.842 1.00 83.56 677 ARG A C 1
ATOM 5365 O O . ARG A 1 677 ? -30.469 -9.633 -2.987 1.00 83.56 677 ARG A O 1
ATOM 5372 N N . GLY A 1 678 ? -30.138 -9.365 -0.784 1.00 81.88 678 GLY A N 1
ATOM 5373 C CA . GLY A 1 678 ? -29.479 -8.069 -0.866 1.00 81.88 678 GLY A CA 1
ATOM 5374 C C . GLY A 1 678 ? -28.049 -8.164 -1.380 1.00 81.88 678 GLY A C 1
ATOM 5375 O O . GLY A 1 678 ? -27.308 -9.100 -1.067 1.00 81.88 678 GLY A O 1
ATOM 5376 N N . VAL A 1 679 ? -27.628 -7.147 -2.128 1.00 84.44 679 VAL A N 1
ATOM 5377 C CA . VAL A 1 679 ? -26.234 -6.963 -2.532 1.00 84.44 679 VAL A CA 1
ATOM 5378 C C . VAL A 1 679 ? -25.643 -5.836 -1.693 1.00 84.44 679 VAL A C 1
ATOM 5380 O O . VAL A 1 679 ? -26.078 -4.694 -1.765 1.00 84.44 679 VAL A O 1
ATOM 5383 N N . TYR A 1 680 ? -24.631 -6.147 -0.885 1.00 86.38 680 TYR A N 1
ATOM 5384 C CA . TYR A 1 680 ? -23.978 -5.169 -0.012 1.00 86.38 680 TYR A CA 1
ATOM 5385 C C . TYR A 1 680 ? -22.537 -4.955 -0.460 1.00 86.38 680 TYR A C 1
ATOM 5387 O O . TYR A 1 680 ? -21.716 -5.878 -0.420 1.00 86.38 680 TYR A O 1
ATOM 5395 N N . THR A 1 681 ? -22.231 -3.734 -0.895 1.00 87.50 681 THR A N 1
ATOM 5396 C CA . THR A 1 681 ? -20.906 -3.367 -1.398 1.00 87.50 681 THR A CA 1
ATOM 5397 C C . THR A 1 681 ? -20.098 -2.698 -0.299 1.00 87.50 681 THR A C 1
ATOM 5399 O O . THR A 1 681 ? -20.392 -1.580 0.122 1.00 87.50 681 THR A O 1
ATOM 5402 N N . TRP A 1 682 ? -19.045 -3.385 0.136 1.00 86.56 682 TRP A N 1
ATOM 5403 C CA . TRP A 1 682 ? -18.104 -2.921 1.150 1.00 86.56 682 TRP A CA 1
ATOM 5404 C C . TRP A 1 682 ? -16.859 -2.350 0.482 1.00 86.56 682 TRP A C 1
ATOM 5406 O O . TRP A 1 682 ? -16.158 -3.058 -0.246 1.00 86.56 682 TRP A O 1
ATOM 5416 N N . THR A 1 683 ? -16.553 -1.085 0.748 1.00 86.19 683 THR A N 1
ATOM 5417 C CA . THR A 1 683 ? -15.415 -0.399 0.132 1.00 86.19 683 THR A CA 1
ATOM 5418 C C . THR A 1 683 ? -14.446 0.107 1.191 1.00 86.19 683 THR A C 1
ATOM 5420 O O . THR A 1 683 ? -14.828 0.753 2.162 1.00 86.19 683 THR A O 1
ATOM 5423 N N . ASN A 1 684 ? -13.158 -0.164 0.974 1.00 86.31 684 ASN A N 1
ATOM 5424 C CA . ASN A 1 684 ? -12.072 0.458 1.724 1.00 86.31 684 ASN A CA 1
ATOM 5425 C C . ASN A 1 684 ? -11.789 1.846 1.144 1.00 86.31 684 ASN A C 1
ATOM 5427 O O . ASN A 1 684 ? -11.102 1.973 0.127 1.00 86.31 684 ASN A O 1
ATOM 5431 N N . TYR A 1 685 ? -12.306 2.884 1.791 1.00 86.12 685 TYR A N 1
ATOM 5432 C CA . TYR A 1 685 ? -12.170 4.263 1.341 1.00 86.12 685 TYR A CA 1
ATOM 5433 C C . TYR A 1 685 ? -11.054 4.985 2.098 1.00 86.12 685 TYR A C 1
ATOM 5435 O O . TYR A 1 685 ? -11.071 5.044 3.323 1.00 86.12 685 TYR A O 1
ATOM 5443 N N . LEU A 1 686 ? -10.078 5.554 1.384 1.00 84.56 686 LEU A N 1
ATOM 5444 C CA . LEU A 1 686 ? -9.021 6.358 2.003 1.00 84.56 686 LEU A CA 1
ATOM 5445 C C . LEU A 1 686 ? -9.541 7.775 2.256 1.00 84.56 686 LEU A C 1
ATOM 5447 O O . LEU A 1 686 ? -9.490 8.624 1.368 1.00 84.56 686 LEU A O 1
ATOM 5451 N N . HIS A 1 687 ? -10.005 8.028 3.472 1.00 78.50 687 HIS A N 1
ATOM 5452 C CA . HIS A 1 687 ? -10.421 9.350 3.906 1.00 78.50 687 HIS A CA 1
ATOM 5453 C C . HIS A 1 687 ? -9.198 10.199 4.267 1.00 78.50 687 HIS A C 1
ATOM 5455 O O . HIS A 1 687 ? -8.348 9.780 5.055 1.00 78.50 687 HIS A O 1
ATOM 5461 N N . LYS A 1 688 ? -9.101 11.396 3.686 1.00 73.06 688 LYS A N 1
ATOM 5462 C CA . LYS A 1 688 ? -8.051 12.384 3.961 1.00 73.06 688 LYS A CA 1
ATOM 5463 C C . LYS A 1 688 ? -8.710 13.669 4.464 1.00 73.06 688 LYS A C 1
ATOM 5465 O O . LYS A 1 688 ? -9.090 14.489 3.631 1.00 73.06 688 LYS A O 1
ATOM 5470 N N . PRO A 1 689 ? -8.900 13.817 5.785 1.00 62.88 689 PRO A N 1
ATOM 5471 C CA . PRO A 1 689 ? -9.438 15.050 6.335 1.00 62.88 689 PRO A CA 1
ATOM 5472 C C . PRO A 1 689 ? -8.513 16.225 6.016 1.00 62.88 689 PRO A C 1
ATOM 5474 O O . PRO A 1 689 ? -7.293 16.062 5.908 1.00 62.88 689 PRO A O 1
ATOM 5477 N N . GLU A 1 690 ? -9.091 17.414 5.889 1.00 52.03 690 GLU A N 1
ATOM 5478 C CA . GLU A 1 690 ? -8.333 18.652 5.737 1.00 52.03 690 GLU A CA 1
ATOM 5479 C C . GLU A 1 690 ? -7.388 18.827 6.940 1.00 52.03 690 GLU A C 1
ATOM 5481 O O . GLU A 1 690 ? -7.770 18.600 8.085 1.00 52.03 690 GLU A O 1
ATOM 5486 N N . GLY A 1 691 ? -6.106 19.102 6.682 1.00 49.31 691 GLY A N 1
ATOM 5487 C CA . GLY A 1 691 ? -5.074 19.152 7.727 1.00 49.31 691 GLY A CA 1
ATOM 5488 C C . GLY A 1 691 ? -4.538 17.795 8.214 1.00 49.31 691 GLY A C 1
ATOM 5489 O O . GLY A 1 691 ? -3.554 17.786 8.952 1.00 49.31 691 GLY A O 1
ATOM 5490 N N . SER A 1 692 ? -5.092 16.653 7.775 1.00 55.97 692 SER A N 1
ATOM 5491 C CA . SER A 1 692 ? -4.551 15.314 8.066 1.00 55.97 692 SER A CA 1
ATOM 5492 C C . SER A 1 692 ? -3.832 14.711 6.848 1.00 55.97 692 SER A C 1
ATOM 5494 O O . SER A 1 692 ? -4.439 14.096 5.966 1.00 55.97 692 SER A O 1
ATOM 5496 N N . PRO A 1 693 ? -2.505 14.851 6.779 1.00 53.69 693 PRO A N 1
ATOM 5497 C CA . PRO A 1 693 ? -1.721 14.458 5.607 1.00 53.69 693 PRO A CA 1
ATOM 5498 C C . PRO A 1 693 ? -1.514 12.938 5.432 1.00 53.69 693 PRO A C 1
ATOM 5500 O O . PRO A 1 693 ? -1.205 12.493 4.325 1.00 53.69 693 PRO A O 1
ATOM 5503 N N . VAL A 1 694 ? -1.709 12.123 6.478 1.00 65.12 694 VAL A N 1
ATOM 5504 C CA . VAL A 1 694 ? -1.525 10.655 6.417 1.00 65.12 694 VAL A CA 1
ATOM 5505 C C . VAL A 1 694 ? -2.738 9.949 5.790 1.00 65.12 694 VAL A C 1
ATOM 5507 O O . VAL A 1 694 ? -2.581 8.959 5.069 1.00 65.12 694 VAL A O 1
ATOM 5510 N N . GLY A 1 695 ? -3.942 10.495 6.000 1.00 71.94 695 GLY A N 1
ATOM 5511 C CA . GLY A 1 695 ? -5.210 9.831 5.689 1.00 71.94 695 GLY A CA 1
ATOM 5512 C C . GLY A 1 695 ? -5.450 8.570 6.530 1.00 71.94 695 GLY A C 1
ATOM 5513 O O . GLY A 1 695 ? -4.569 8.094 7.240 1.00 71.94 695 GLY A O 1
ATOM 5514 N N . ARG A 1 696 ? -6.658 8.011 6.456 1.00 76.88 696 ARG A N 1
ATOM 5515 C CA . ARG A 1 696 ? -7.030 6.746 7.107 1.00 76.88 696 ARG A CA 1
ATOM 5516 C C . ARG A 1 696 ? -8.044 5.982 6.270 1.00 76.88 696 ARG A C 1
ATOM 5518 O O . ARG A 1 696 ? -8.894 6.595 5.627 1.00 76.88 696 ARG A O 1
ATOM 5525 N N . PHE A 1 697 ? -7.974 4.655 6.267 1.00 84.31 697 PHE A N 1
ATOM 5526 C CA . PHE A 1 697 ? -8.985 3.855 5.585 1.00 84.31 697 PHE A CA 1
ATOM 5527 C C . PHE A 1 697 ? -10.229 3.680 6.458 1.00 84.31 697 PHE A C 1
ATOM 5529 O O . PHE A 1 697 ? -10.149 3.135 7.555 1.00 84.31 697 PHE A O 1
ATOM 5536 N N . LEU A 1 698 ? -11.373 4.104 5.929 1.00 81.69 698 LEU A N 1
ATOM 5537 C CA . LEU A 1 698 ? -12.703 3.865 6.476 1.00 81.69 698 LEU A CA 1
ATOM 5538 C C . LEU A 1 698 ? -13.368 2.723 5.709 1.00 81.69 698 LEU A C 1
ATOM 5540 O O . LEU A 1 698 ? -13.167 2.580 4.498 1.00 81.69 698 LEU A O 1
ATOM 5544 N N . MET A 1 699 ? -14.173 1.926 6.405 1.00 84.88 699 MET A N 1
ATOM 5545 C CA . MET A 1 699 ? -15.044 0.948 5.764 1.00 84.88 699 MET A CA 1
ATOM 5546 C C . MET A 1 699 ? -16.384 1.614 5.468 1.00 84.88 699 MET A C 1
ATOM 5548 O O . MET A 1 699 ? -17.086 2.021 6.386 1.00 84.88 699 MET A O 1
ATOM 5552 N N . ILE A 1 700 ? -16.733 1.741 4.192 1.00 88.56 700 ILE A N 1
ATOM 5553 C CA . ILE A 1 700 ? -18.040 2.263 3.779 1.00 88.56 700 ILE A CA 1
ATOM 5554 C C . ILE A 1 700 ? -18.880 1.130 3.201 1.00 88.56 700 ILE A C 1
ATOM 5556 O O . ILE A 1 700 ? -18.354 0.274 2.485 1.00 88.56 700 ILE A O 1
ATOM 5560 N N . ILE A 1 701 ? -20.173 1.133 3.505 1.00 89.81 701 ILE A N 1
ATOM 5561 C CA . ILE A 1 701 ? -21.139 0.160 3.005 1.00 89.81 701 ILE A CA 1
ATOM 5562 C C . ILE A 1 701 ? -22.225 0.842 2.182 1.00 89.81 701 ILE A C 1
ATOM 5564 O O . ILE A 1 701 ? -22.802 1.854 2.581 1.00 89.81 701 ILE A O 1
ATOM 5568 N N . GLN A 1 702 ? -22.527 0.239 1.039 1.00 91.12 702 GLN A N 1
ATOM 5569 C CA . GLN A 1 702 ? -23.708 0.533 0.246 1.00 91.12 702 GLN A CA 1
ATOM 5570 C C . GLN A 1 702 ? -24.624 -0.690 0.194 1.00 91.12 702 GLN A C 1
ATOM 5572 O O . GLN A 1 702 ? -24.169 -1.786 -0.136 1.00 91.12 702 GLN A O 1
ATOM 5577 N N . ALA A 1 703 ? -25.906 -0.490 0.485 1.00 90.38 703 ALA A N 1
ATOM 5578 C CA . ALA A 1 703 ? -26.947 -1.493 0.312 1.00 90.38 703 ALA A CA 1
ATOM 5579 C C . ALA A 1 703 ? -27.576 -1.357 -1.087 1.00 90.38 703 ALA A C 1
ATOM 5581 O O . ALA A 1 703 ? -27.934 -0.256 -1.502 1.00 90.38 703 ALA A O 1
ATOM 5582 N N . GLN A 1 704 ? -27.694 -2.454 -1.833 1.00 89.06 704 GLN A N 1
ATOM 5583 C CA . GLN A 1 704 ? -28.294 -2.519 -3.169 1.00 89.06 704 GLN A CA 1
ATOM 5584 C C . GLN A 1 704 ? -29.348 -3.630 -3.202 1.00 89.06 704 GLN A C 1
ATOM 5586 O O . GLN A 1 704 ? -29.142 -4.718 -2.660 1.00 89.06 704 GLN A O 1
ATOM 5591 N N . GLY A 1 705 ? -30.490 -3.356 -3.834 1.00 88.56 705 GLY A N 1
ATOM 5592 C CA . GLY A 1 705 ? -31.633 -4.273 -3.920 1.00 88.56 705 GLY A CA 1
ATOM 5593 C C . GLY A 1 705 ? -32.412 -4.441 -2.609 1.00 88.56 705 GLY A C 1
ATOM 5594 O O . GLY A 1 705 ? -33.631 -4.349 -2.621 1.00 88.56 705 GLY A O 1
ATOM 5595 N N . GLN A 1 706 ? -31.728 -4.638 -1.478 1.00 92.38 706 GLN A N 1
ATOM 5596 C CA . GLN A 1 706 ? -32.333 -4.756 -0.146 1.00 92.38 706 GLN A CA 1
ATOM 5597 C C . GLN A 1 706 ? -31.650 -3.816 0.854 1.00 92.38 706 GLN A C 1
ATOM 5599 O O . GLN A 1 706 ? -30.450 -3.565 0.719 1.00 92.38 706 GLN A O 1
ATOM 5604 N N . PRO A 1 707 ? -32.381 -3.287 1.852 1.00 93.31 707 PRO A N 1
ATOM 5605 C CA . PRO A 1 707 ? -31.825 -2.369 2.837 1.00 93.31 707 PRO A CA 1
ATOM 5606 C C . PRO A 1 707 ? -30.874 -3.072 3.814 1.00 93.31 707 PRO A C 1
ATOM 5608 O O . PRO A 1 707 ? -30.905 -4.292 3.986 1.00 93.31 707 PRO A O 1
ATOM 5611 N N . LEU A 1 708 ? -30.040 -2.287 4.494 1.00 92.25 708 LEU A N 1
ATOM 5612 C CA . LEU A 1 708 ? -29.301 -2.730 5.680 1.00 92.25 708 LEU A CA 1
ATOM 5613 C C . LEU A 1 708 ? -30.073 -2.294 6.925 1.00 92.25 708 LEU A C 1
ATOM 5615 O O . LEU A 1 708 ? -30.514 -1.146 6.988 1.00 92.25 708 LEU A O 1
ATOM 5619 N N . ARG A 1 709 ? -30.212 -3.184 7.917 1.00 93.19 709 ARG A N 1
ATOM 5620 C CA . ARG A 1 709 ? -30.926 -2.885 9.167 1.00 93.19 709 ARG A CA 1
ATOM 5621 C C . ARG A 1 709 ? -30.069 -3.157 10.400 1.00 93.19 709 ARG A C 1
ATOM 5623 O O . ARG A 1 709 ? -29.488 -4.233 10.523 1.00 93.19 709 ARG A O 1
ATOM 5630 N N . LEU A 1 710 ? -30.048 -2.208 11.330 1.00 94.19 710 LEU A N 1
ATOM 5631 C CA . LEU A 1 710 ? -29.607 -2.411 12.709 1.00 94.19 710 LEU A CA 1
ATOM 5632 C C . LEU A 1 710 ? -30.841 -2.416 13.610 1.00 94.19 710 LEU A C 1
ATOM 5634 O O . LEU A 1 710 ? -31.669 -1.512 13.518 1.00 94.19 710 LEU A O 1
ATOM 5638 N N . SER A 1 711 ? -30.964 -3.411 14.483 1.00 94.81 711 SER A N 1
ATOM 5639 C CA . SER A 1 711 ? -32.072 -3.493 15.438 1.00 94.81 711 SER A CA 1
ATOM 5640 C C . SER A 1 711 ? -31.594 -3.663 16.872 1.00 94.81 711 SER A C 1
ATOM 5642 O O . SER A 1 711 ? -30.666 -4.438 17.116 1.00 94.81 711 SER A O 1
ATOM 5644 N N . ARG A 1 712 ? -32.266 -3.004 17.815 1.00 94.88 712 ARG A N 1
ATOM 5645 C CA . ARG A 1 712 ? -32.028 -3.162 19.252 1.00 94.88 712 ARG A CA 1
ATOM 5646 C C . ARG A 1 712 ? -33.343 -3.072 20.011 1.00 94.88 712 ARG A C 1
ATOM 5648 O O . ARG A 1 712 ? -34.137 -2.170 19.768 1.00 94.88 712 ARG A O 1
ATOM 5655 N N . GLU A 1 713 ? -33.548 -3.993 20.940 1.00 95.62 713 GLU A N 1
ATOM 5656 C CA . GLU A 1 713 ? -34.588 -3.868 21.956 1.00 95.62 713 GLU A CA 1
ATOM 5657 C C . GLU A 1 713 ? -33.986 -3.192 23.191 1.00 95.62 713 GLU A C 1
ATOM 5659 O O . GLU A 1 713 ? -32.900 -3.571 23.636 1.00 95.62 713 GLU A O 1
ATOM 5664 N N . MET A 1 714 ? -34.656 -2.170 23.722 1.00 94.50 714 MET A N 1
ATOM 5665 C CA . MET A 1 714 ? -34.235 -1.512 24.956 1.00 94.50 714 MET A CA 1
ATOM 5666 C C . MET A 1 714 ? -35.396 -0.808 25.658 1.00 94.50 714 MET A C 1
ATOM 5668 O O . MET A 1 714 ? -36.391 -0.442 25.034 1.00 94.50 714 MET A O 1
ATOM 5672 N N . THR A 1 715 ? -35.246 -0.585 26.960 1.00 95.38 715 THR A N 1
ATOM 5673 C CA . THR A 1 715 ? -36.120 0.308 27.729 1.00 95.38 715 THR A CA 1
ATOM 5674 C C . THR A 1 715 ? -35.553 1.719 27.669 1.00 95.38 715 THR A C 1
ATOM 5676 O O . THR A 1 715 ? -34.380 1.910 27.984 1.00 95.38 715 THR A O 1
ATOM 5679 N N . ILE A 1 716 ? -36.358 2.702 27.261 1.00 94.69 716 ILE A N 1
ATOM 5680 C CA . ILE A 1 716 ? -35.910 4.099 27.177 1.00 94.69 716 ILE A CA 1
ATOM 5681 C C . ILE A 1 716 ? -35.921 4.708 28.578 1.00 94.69 716 ILE A C 1
ATOM 5683 O O . ILE A 1 716 ? -36.982 4.982 29.141 1.00 94.69 716 ILE A O 1
ATOM 5687 N N . GLY A 1 717 ? -34.743 4.917 29.158 1.00 93.00 717 GLY A N 1
ATOM 5688 C CA . GLY A 1 717 ? -34.605 5.537 30.467 1.00 93.00 717 GLY A CA 1
ATOM 5689 C C . GLY A 1 717 ? -34.661 7.072 30.420 1.00 93.00 717 GLY A C 1
ATOM 5690 O O . GLY A 1 717 ? -34.574 7.686 29.352 1.00 93.00 717 GLY A O 1
ATOM 5691 N N . PRO A 1 718 ? -34.694 7.740 31.588 1.00 88.00 718 PRO A N 1
ATOM 5692 C CA . PRO A 1 718 ? -34.606 9.204 31.683 1.00 88.00 718 PRO A CA 1
ATOM 5693 C C . PRO A 1 718 ? -33.309 9.793 31.096 1.00 88.00 718 PRO A C 1
ATOM 5695 O O . PRO A 1 718 ? -33.219 10.995 30.827 1.00 88.00 718 PRO A O 1
ATOM 5698 N N . ALA A 1 719 ? -32.277 8.961 30.925 1.00 89.44 719 ALA A N 1
ATOM 5699 C CA . ALA A 1 719 ? -31.006 9.332 30.316 1.00 89.44 719 ALA A CA 1
ATOM 5700 C C . ALA A 1 719 ? -30.970 9.142 28.786 1.00 89.44 719 ALA A C 1
ATOM 5702 O O . ALA A 1 719 ? -30.023 9.607 28.165 1.00 89.44 719 ALA A O 1
ATOM 5703 N N . ASP A 1 720 ? -31.990 8.543 28.165 1.00 91.25 720 ASP A N 1
ATOM 5704 C CA . ASP A 1 720 ? -31.988 8.151 26.746 1.00 91.25 720 ASP A CA 1
ATOM 5705 C C . ASP A 1 720 ? -32.820 9.090 25.865 1.00 91.25 720 ASP A C 1
ATOM 5707 O O . ASP A 1 720 ? -33.444 8.671 24.896 1.00 91.25 720 ASP A O 1
ATOM 5711 N N . LYS A 1 721 ? -32.850 10.384 26.201 1.00 92.50 721 LYS A N 1
ATOM 5712 C CA . LYS A 1 721 ? -33.704 11.378 25.526 1.00 92.50 721 LYS A CA 1
ATOM 5713 C C . LYS A 1 721 ? -33.470 11.458 24.010 1.00 92.50 721 LYS A C 1
ATOM 5715 O O . LYS A 1 721 ? -34.396 11.753 23.257 1.00 92.50 721 LYS A O 1
ATOM 5720 N N . TRP A 1 722 ? -32.240 11.225 23.569 1.00 93.44 722 TRP A N 1
ATOM 5721 C CA . TRP A 1 722 ? -31.836 11.327 22.172 1.00 93.44 722 TRP A CA 1
ATOM 5722 C C . TRP A 1 722 ? -31.137 10.062 21.703 1.00 93.44 722 TRP A C 1
ATOM 5724 O O . TRP A 1 722 ? -30.290 9.539 22.422 1.00 93.44 722 TRP A O 1
ATOM 5734 N N . LEU A 1 723 ? -31.400 9.656 20.461 1.00 94.88 723 LEU A N 1
ATOM 5735 C CA . LEU A 1 723 ? -30.590 8.683 19.731 1.00 94.88 723 LEU A CA 1
ATOM 5736 C C . LEU A 1 723 ? -29.718 9.408 18.704 1.00 94.88 723 LEU A C 1
ATOM 5738 O O . LEU A 1 723 ? -30.231 9.978 17.740 1.00 94.88 723 LEU A O 1
ATOM 5742 N N . ALA A 1 724 ? -28.404 9.381 18.903 1.00 92.06 724 ALA A N 1
ATOM 5743 C CA . ALA A 1 724 ? -27.423 9.946 17.987 1.00 92.06 724 ALA A CA 1
ATOM 5744 C C . ALA A 1 724 ? -26.812 8.839 17.114 1.00 92.06 724 ALA A C 1
ATOM 5746 O O . ALA A 1 724 ? -26.136 7.934 17.609 1.00 92.06 724 ALA A O 1
ATOM 5747 N N . VAL A 1 725 ? -27.040 8.930 15.805 1.00 93.00 725 VAL A N 1
ATOM 5748 C CA . VAL A 1 725 ? -26.540 8.000 14.790 1.00 93.00 725 VAL A CA 1
ATOM 5749 C C . VAL A 1 725 ? -25.409 8.674 14.018 1.00 93.00 725 VAL A C 1
ATOM 5751 O O . VAL A 1 725 ? -25.626 9.543 13.171 1.00 93.00 725 VAL A O 1
ATOM 5754 N N . TYR A 1 726 ? -24.178 8.277 14.327 1.00 88.38 726 TYR A N 1
ATOM 5755 C CA . TYR A 1 726 ? -22.967 8.801 13.709 1.00 88.38 726 TYR A CA 1
ATOM 5756 C C . TYR A 1 726 ? -22.687 8.036 12.417 1.00 88.38 726 TYR A C 1
ATOM 5758 O O . TYR A 1 726 ? -22.100 6.950 12.412 1.00 88.38 726 TYR A O 1
ATOM 5766 N N . VAL A 1 727 ? -23.125 8.627 11.309 1.00 89.81 727 VAL A N 1
ATOM 5767 C CA . VAL A 1 727 ? -22.861 8.152 9.951 1.00 89.81 727 VAL A CA 1
ATOM 5768 C C . VAL A 1 727 ? -22.239 9.268 9.123 1.00 89.81 727 VAL A C 1
ATOM 5770 O O . VAL A 1 727 ? -22.535 10.444 9.319 1.00 89.81 727 VAL A O 1
ATOM 5773 N N . SER A 1 728 ? -21.360 8.911 8.189 1.00 85.38 728 SER A N 1
ATOM 5774 C CA . SER A 1 728 ? -20.709 9.893 7.316 1.00 85.38 728 SER A CA 1
ATOM 5775 C C . SER A 1 728 ? -20.630 9.425 5.875 1.00 85.38 728 SER A C 1
ATOM 5777 O O . SER A 1 728 ? -20.343 8.252 5.613 1.00 85.38 728 SER A O 1
ATOM 5779 N N . LEU A 1 729 ? -20.774 10.368 4.944 1.00 86.06 729 LEU A N 1
ATOM 5780 C CA . LEU A 1 729 ? -20.420 10.145 3.547 1.00 86.06 729 LEU A CA 1
ATOM 5781 C C . LEU A 1 729 ? -18.889 10.064 3.385 1.00 86.06 729 LEU A C 1
ATOM 5783 O O . LEU A 1 729 ? -18.150 10.663 4.172 1.00 86.06 729 LEU A O 1
ATOM 5787 N N . PRO A 1 730 ? -18.373 9.369 2.353 1.00 78.25 730 PRO A N 1
ATOM 5788 C CA . PRO A 1 730 ? -16.930 9.246 2.126 1.00 78.25 730 PRO A CA 1
ATOM 5789 C C . PRO A 1 730 ? -16.243 10.606 1.925 1.00 78.25 730 PRO A C 1
ATOM 5791 O O . PRO A 1 730 ? -15.105 10.815 2.354 1.00 78.25 730 PRO A O 1
ATOM 5794 N N . THR A 1 731 ? -16.949 11.559 1.316 1.00 72.50 731 THR A N 1
ATOM 5795 C CA . THR A 1 731 ? -16.473 12.929 1.077 1.00 72.50 731 THR A CA 1
ATOM 5796 C C . THR A 1 731 ? -16.333 13.752 2.362 1.00 72.50 731 THR A C 1
ATOM 5798 O O . THR A 1 731 ? -15.758 14.835 2.337 1.00 72.50 731 THR A O 1
ATOM 5801 N N . GLY A 1 732 ? -16.796 13.232 3.506 1.00 71.25 732 GLY A N 1
ATOM 5802 C CA . GLY A 1 732 ? -16.805 13.941 4.787 1.00 71.25 732 GLY A CA 1
ATOM 5803 C C . GLY A 1 732 ? -17.959 14.937 4.924 1.00 71.25 732 GLY A C 1
ATOM 5804 O O . GLY A 1 732 ? -18.033 15.641 5.925 1.00 71.25 732 GLY A O 1
ATOM 5805 N N . GLU A 1 733 ? -18.852 15.009 3.936 1.00 77.75 733 GLU A N 1
ATOM 5806 C CA . GLU A 1 733 ? -20.099 15.770 4.014 1.00 77.75 733 GLU A CA 1
ATOM 5807 C C . GLU A 1 733 ? -21.044 15.211 5.085 1.00 77.75 733 GLU A C 1
ATOM 5809 O O . GLU A 1 733 ? -20.984 14.028 5.446 1.00 77.75 733 GLU A O 1
ATOM 5814 N N . ASN A 1 734 ? -21.948 16.077 5.555 1.00 82.44 734 ASN A N 1
ATOM 5815 C CA . ASN A 1 734 ? -23.068 15.650 6.382 1.00 82.44 734 ASN A CA 1
ATOM 5816 C C . ASN A 1 734 ? -23.905 14.606 5.623 1.00 82.44 734 ASN A C 1
ATOM 5818 O O . ASN A 1 734 ? -24.129 14.764 4.418 1.00 82.44 734 ASN A O 1
ATOM 5822 N N . PRO A 1 735 ? -24.372 13.544 6.299 1.00 87.25 735 PRO A N 1
ATOM 5823 C CA . PRO A 1 735 ? -25.323 12.623 5.691 1.00 87.25 735 PRO A CA 1
ATOM 5824 C C . PRO A 1 735 ? -26.618 13.378 5.345 1.00 87.25 735 PRO A C 1
ATOM 5826 O O . PRO A 1 735 ? -26.991 14.292 6.082 1.00 87.25 735 PRO A O 1
ATOM 5829 N N . PRO A 1 736 ? -27.325 13.033 4.255 1.00 88.69 736 PRO A N 1
ATOM 5830 C CA . PRO A 1 736 ? -28.667 13.559 4.053 1.00 88.69 736 PRO A CA 1
ATOM 5831 C C . PRO A 1 736 ? -29.621 13.011 5.141 1.00 88.69 736 PRO A C 1
ATOM 5833 O O . PRO A 1 736 ? -29.361 11.930 5.679 1.00 88.69 736 PRO A O 1
ATOM 5836 N N . PRO A 1 737 ? -30.702 13.730 5.503 1.00 88.44 737 PRO A N 1
ATOM 5837 C CA . PRO A 1 737 ? -31.614 13.315 6.578 1.00 88.44 737 PRO A CA 1
ATOM 5838 C C . PRO A 1 737 ? -32.231 11.922 6.381 1.00 88.44 737 PRO A C 1
ATOM 5840 O O . PRO A 1 737 ? -32.473 11.209 7.344 1.00 88.44 737 PRO A O 1
ATOM 5843 N N . ASP A 1 738 ? -32.438 11.507 5.137 1.00 90.19 738 ASP A N 1
ATOM 5844 C CA . ASP A 1 738 ? -32.990 10.208 4.745 1.00 90.19 738 ASP A CA 1
ATOM 5845 C C . ASP A 1 738 ? -31.927 9.102 4.588 1.00 90.19 738 ASP A C 1
ATOM 5847 O O . ASP A 1 738 ? -32.260 7.962 4.262 1.00 90.19 738 ASP A O 1
ATOM 5851 N N . ALA A 1 739 ? -30.645 9.397 4.852 1.00 92.38 739 ALA A N 1
ATOM 5852 C CA . ALA A 1 739 ? -29.563 8.412 4.770 1.00 92.38 739 ALA A CA 1
ATOM 5853 C C . ALA A 1 739 ? -29.797 7.205 5.687 1.00 92.38 739 ALA A C 1
ATOM 5855 O O . ALA A 1 739 ? -29.392 6.086 5.362 1.00 92.38 739 ALA A O 1
ATOM 5856 N N . VAL A 1 740 ? -30.415 7.453 6.843 1.00 94.75 740 VAL A N 1
ATOM 5857 C CA . VAL A 1 740 ? -30.842 6.434 7.797 1.00 94.75 740 VAL A CA 1
ATOM 5858 C C . VAL A 1 740 ? -32.201 6.832 8.346 1.00 94.75 740 VAL A C 1
ATOM 5860 O O . VAL A 1 740 ? -32.372 7.946 8.833 1.00 94.75 740 VAL A O 1
ATOM 5863 N N . THR A 1 741 ? -33.148 5.902 8.328 1.00 95.12 741 THR A N 1
ATOM 5864 C CA . THR A 1 741 ? -34.454 6.075 8.971 1.00 95.12 741 THR A CA 1
ATOM 5865 C C . THR A 1 741 ? -34.502 5.307 10.286 1.00 95.12 741 THR A C 1
ATOM 5867 O O . THR A 1 741 ? -33.966 4.201 10.376 1.00 95.12 741 THR A O 1
ATOM 5870 N N . LEU A 1 742 ? -35.139 5.886 11.305 1.00 97.12 742 LEU A N 1
ATOM 5871 C CA . LEU A 1 742 ? -35.438 5.211 12.565 1.00 97.12 742 LEU A CA 1
ATOM 5872 C C . LEU A 1 742 ? -36.916 4.824 12.593 1.00 97.12 742 LEU A C 1
ATOM 5874 O O . LEU A 1 742 ? -37.772 5.677 12.376 1.00 97.12 742 LEU A O 1
ATOM 5878 N N . HIS A 1 743 ? -37.203 3.570 12.923 1.00 96.75 743 HIS A N 1
ATOM 5879 C CA . HIS A 1 743 ? -38.534 3.130 13.334 1.00 96.75 743 HIS A CA 1
ATOM 5880 C C . HIS A 1 743 ? -38.506 2.698 14.800 1.00 96.75 743 HIS A C 1
ATOM 5882 O O . HIS A 1 743 ? -37.556 2.043 15.237 1.00 96.75 743 HIS A O 1
ATOM 5888 N N . VAL A 1 744 ? -39.544 3.070 15.544 1.00 95.44 744 VAL A N 1
ATOM 5889 C CA . VAL A 1 744 ? -39.794 2.640 16.923 1.00 95.44 744 VAL A CA 1
ATOM 5890 C C . VAL A 1 744 ? -41.124 1.892 16.920 1.00 95.44 744 VAL A C 1
ATOM 5892 O O . VAL A 1 744 ? -42.186 2.507 16.806 1.00 95.44 744 VAL A O 1
ATOM 5895 N N . GLY A 1 745 ? -41.064 0.558 16.958 1.00 87.75 745 GLY A N 1
ATOM 5896 C CA . GLY A 1 745 ? -42.204 -0.271 16.551 1.00 87.75 745 GLY A CA 1
ATOM 5897 C C . GLY A 1 745 ? -42.567 -0.005 15.084 1.00 87.75 745 GLY A C 1
ATOM 5898 O O . GLY A 1 745 ? -41.694 -0.044 14.218 1.00 87.75 745 GLY A O 1
ATOM 5899 N N . GLU A 1 746 ? -43.831 0.314 14.811 1.00 86.88 746 GLU A N 1
ATOM 5900 C CA . GLU A 1 746 ? -44.324 0.626 13.457 1.00 86.88 746 GLU A CA 1
ATOM 5901 C C . GLU A 1 746 ? -44.184 2.109 13.074 1.00 86.88 746 GLU A C 1
ATOM 5903 O O . GLU A 1 746 ? -44.329 2.472 11.908 1.00 86.88 746 GLU A O 1
ATOM 5908 N N . ARG A 1 747 ? -43.867 2.993 14.032 1.00 93.94 747 ARG A N 1
ATOM 5909 C CA . ARG A 1 747 ? -43.793 4.439 13.788 1.00 93.94 747 ARG A CA 1
ATOM 5910 C C . ARG A 1 747 ? -42.403 4.852 13.315 1.00 93.94 747 ARG A C 1
ATOM 5912 O O . ARG A 1 747 ? -41.412 4.632 14.012 1.00 93.94 747 ARG A O 1
ATOM 5919 N N . GLN A 1 748 ? -42.334 5.525 12.169 1.00 94.81 748 GLN A N 1
ATOM 5920 C CA . GLN A 1 748 ? -41.112 6.175 11.697 1.00 94.81 748 GLN A CA 1
ATOM 5921 C C . GLN A 1 748 ? -40.885 7.505 12.432 1.00 94.81 748 GLN A C 1
ATOM 5923 O O . GLN A 1 748 ? -41.787 8.336 12.533 1.00 94.81 748 GLN A O 1
ATOM 5928 N N . ILE A 1 749 ? -39.658 7.728 12.903 1.00 94.88 749 ILE A N 1
ATOM 5929 C CA . ILE A 1 749 ? -39.222 8.974 13.538 1.00 94.88 749 ILE A CA 1
ATOM 5930 C C . ILE A 1 749 ? -38.292 9.714 12.582 1.00 94.88 749 ILE A C 1
ATOM 5932 O O . ILE A 1 749 ? -37.312 9.155 12.087 1.00 94.88 749 ILE A O 1
ATOM 5936 N N . GLN A 1 750 ? -38.592 10.987 12.331 1.00 93.06 750 GLN A N 1
ATOM 5937 C CA . GLN A 1 750 ? -37.749 11.843 11.502 1.00 93.06 750 GLN A CA 1
ATOM 5938 C C . GLN A 1 750 ? -36.559 12.379 12.310 1.00 93.06 750 GLN A C 1
ATOM 5940 O O . GLN A 1 750 ? -36.720 12.720 13.489 1.00 93.06 750 GLN A O 1
ATOM 5945 N N . PRO A 1 751 ? -35.361 12.478 11.711 1.00 93.06 751 PRO A N 1
ATOM 5946 C CA . PRO A 1 751 ? -34.238 13.104 12.385 1.00 93.06 751 PRO A CA 1
ATOM 5947 C C . PRO A 1 751 ? -34.451 14.617 12.499 1.00 93.06 751 PRO A C 1
ATOM 5949 O O . PRO A 1 751 ? -35.084 15.257 11.658 1.00 93.06 751 PRO A O 1
ATOM 5952 N N . ARG A 1 752 ? -33.862 15.217 13.534 1.00 89.75 752 ARG A N 1
ATOM 5953 C CA . ARG A 1 752 ? -33.734 16.672 13.674 1.00 89.75 752 ARG A CA 1
ATOM 5954 C C . ARG A 1 752 ? -32.978 17.258 12.477 1.00 89.75 752 ARG A C 1
ATOM 5956 O O . ARG A 1 752 ? -32.099 16.614 11.903 1.00 89.75 752 ARG A O 1
ATOM 5963 N N . LYS A 1 753 ? -33.273 18.523 12.157 1.00 87.25 753 LYS A N 1
ATOM 5964 C CA . LYS A 1 753 ? -32.560 19.283 11.123 1.00 87.25 753 LYS A CA 1
ATOM 5965 C C . LYS A 1 753 ? -31.056 19.276 11.407 1.00 87.25 753 LYS A C 1
ATOM 5967 O O . LYS A 1 753 ? -30.621 19.695 12.479 1.00 87.25 753 LYS A O 1
ATOM 5972 N N . ILE A 1 754 ? -30.279 18.798 10.439 1.00 86.19 754 ILE A N 1
ATOM 5973 C CA . ILE A 1 754 ? -28.834 18.625 10.588 1.00 86.19 754 ILE A CA 1
ATOM 5974 C C . ILE A 1 754 ? -28.150 20.005 10.597 1.00 86.19 754 ILE A C 1
ATOM 5976 O O . ILE A 1 754 ? -28.392 20.804 9.688 1.00 86.19 754 ILE A O 1
ATOM 5980 N N . PRO A 1 755 ? -27.277 20.286 11.582 1.00 80.38 755 PRO A N 1
ATOM 5981 C CA . PRO A 1 755 ? -26.459 21.492 11.636 1.00 80.38 755 PRO A CA 1
ATOM 5982 C C . PRO A 1 755 ? -25.661 21.770 10.364 1.00 80.38 755 PRO A C 1
ATOM 5984 O O . PRO A 1 755 ? -25.095 20.850 9.769 1.00 80.38 755 PRO A O 1
ATOM 5987 N N . ILE A 1 756 ? -25.502 23.049 10.007 1.00 79.88 756 ILE A N 1
ATOM 5988 C CA . ILE A 1 756 ? -24.515 23.432 8.993 1.00 79.88 756 ILE A CA 1
ATOM 5989 C C . ILE A 1 756 ? -23.117 23.109 9.499 1.00 79.88 756 ILE A C 1
ATOM 5991 O O . ILE A 1 756 ? -22.699 23.531 10.583 1.00 79.88 756 ILE A O 1
ATOM 5995 N N . ARG A 1 757 ? -22.397 22.349 8.673 1.00 77.88 757 ARG A N 1
ATOM 5996 C CA . ARG A 1 757 ? -21.034 21.922 8.950 1.00 77.88 757 ARG A CA 1
ATOM 5997 C C . ARG A 1 757 ? -20.117 23.137 9.048 1.00 77.88 757 ARG A C 1
ATOM 5999 O O . ARG A 1 757 ? -20.048 23.954 8.130 1.00 77.88 757 ARG A O 1
ATOM 6006 N N . GLN A 1 758 ? -19.392 23.225 10.154 1.00 77.06 758 GLN A N 1
ATOM 6007 C CA . GLN A 1 758 ? -18.391 24.261 10.368 1.00 77.06 758 GLN A CA 1
ATOM 6008 C C . GLN A 1 758 ? -17.059 23.838 9.738 1.00 77.06 758 GLN A C 1
ATOM 6010 O O . GLN A 1 758 ? -16.706 22.662 9.772 1.00 77.06 758 GLN A O 1
ATOM 6015 N N . LEU A 1 759 ? -16.289 24.781 9.187 1.00 68.38 759 LEU A N 1
ATOM 6016 C CA . LEU A 1 759 ? -15.040 24.469 8.467 1.00 68.38 759 LEU A CA 1
ATOM 6017 C C . LEU A 1 759 ? -13.980 23.786 9.347 1.00 68.38 759 LEU A C 1
ATOM 6019 O O . LEU A 1 759 ? -13.197 22.976 8.866 1.00 68.38 759 LEU A O 1
ATOM 6023 N N . TRP A 1 760 ? -13.973 24.083 10.646 1.00 68.12 760 TRP A N 1
ATOM 6024 C CA . TRP A 1 760 ? -13.080 23.458 11.626 1.00 68.12 760 TRP A CA 1
ATOM 6025 C C . TRP A 1 760 ? -13.594 22.102 12.142 1.00 68.12 760 TRP A C 1
ATOM 6027 O O . TRP A 1 760 ? -12.876 21.417 12.866 1.00 68.12 760 TRP A O 1
ATOM 6037 N N . GLN A 1 761 ? -14.818 21.686 11.791 1.00 69.06 761 GLN A N 1
ATOM 6038 C CA . GLN A 1 761 ? -15.336 20.366 12.155 1.00 69.06 761 GLN A CA 1
ATOM 6039 C C . GLN A 1 761 ? -14.790 19.299 11.200 1.00 69.06 761 GLN A C 1
ATOM 6041 O O . GL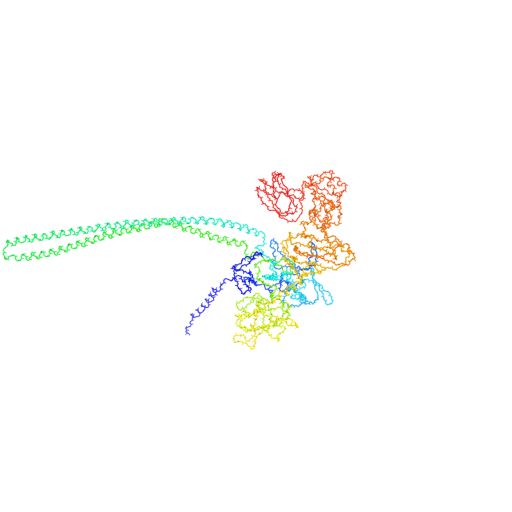N A 1 761 ? -15.197 19.171 10.038 1.00 69.06 761 GLN A O 1
ATOM 6046 N N . GLY A 1 762 ? -13.886 18.476 11.732 1.00 61.81 762 GLY A N 1
ATOM 6047 C CA . GLY A 1 762 ? -13.314 17.334 11.018 1.00 61.81 762 GLY A CA 1
ATOM 6048 C C . GLY A 1 762 ? -14.322 16.224 10.691 1.00 61.81 762 GLY A C 1
ATOM 6049 O O . GLY A 1 762 ? -14.050 15.426 9.796 1.00 61.81 762 GLY A O 1
ATOM 6050 N N . TRP A 1 763 ? -15.484 16.194 11.359 1.00 67.88 763 TRP A N 1
ATOM 6051 C CA . TRP A 1 763 ? -16.503 15.142 11.241 1.00 67.88 763 TRP A CA 1
ATOM 6052 C C . TRP A 1 763 ? -17.914 15.712 11.052 1.00 67.88 763 TRP A C 1
ATOM 6054 O O . TRP A 1 763 ? -18.191 16.812 11.536 1.00 67.88 763 TRP A O 1
ATOM 6064 N N . PRO A 1 764 ? -18.804 14.992 10.340 1.00 76.44 764 PRO A N 1
ATOM 6065 C CA . PRO A 1 764 ? -20.181 15.422 10.143 1.00 76.44 764 PRO A CA 1
ATOM 6066 C C . PRO A 1 764 ? -21.009 15.300 11.423 1.00 76.44 764 PRO A C 1
ATOM 6068 O O . PRO A 1 764 ? -20.724 14.478 12.296 1.00 76.44 764 PRO A O 1
ATOM 6071 N N . ALA A 1 765 ? -22.065 16.108 11.516 1.00 83.38 765 ALA A N 1
ATOM 6072 C CA . ALA A 1 765 ? -23.021 16.009 12.613 1.00 83.38 765 ALA A CA 1
ATOM 6073 C C . ALA A 1 765 ? -23.793 14.671 12.543 1.00 83.38 765 ALA A C 1
ATOM 6075 O O . ALA A 1 765 ? -24.133 14.229 11.442 1.00 83.38 765 ALA A O 1
ATOM 6076 N N . PRO A 1 766 ? -24.096 14.025 13.689 1.00 88.75 766 PRO A N 1
ATOM 6077 C CA . PRO A 1 766 ? -24.878 12.791 13.690 1.00 88.75 766 PRO A CA 1
ATOM 6078 C C . PRO A 1 766 ? -26.321 13.059 13.257 1.00 88.75 766 PRO A C 1
ATOM 6080 O O . PRO A 1 766 ? -26.837 14.156 13.475 1.00 88.75 766 PRO A O 1
ATOM 6083 N N . LEU A 1 767 ? -27.003 12.045 12.725 1.00 92.62 767 LEU A N 1
ATOM 6084 C CA . LEU A 1 767 ? -28.463 12.063 12.622 1.00 92.62 767 LEU A CA 1
ATOM 6085 C C . LEU A 1 767 ? -29.037 11.900 14.027 1.00 92.62 767 LEU A C 1
ATOM 6087 O O . LEU A 1 767 ? -28.630 10.998 14.760 1.00 92.62 767 LEU A O 1
ATOM 6091 N N . LEU A 1 768 ? -29.939 12.792 14.422 1.00 92.88 768 LEU A N 1
ATOM 6092 C CA . LEU A 1 768 ? -30.414 12.860 15.797 1.00 92.88 768 LEU A CA 1
ATOM 6093 C C . LEU A 1 768 ? -31.922 12.644 15.871 1.00 92.88 768 LEU A C 1
ATOM 6095 O O . LEU A 1 768 ? -32.681 13.449 15.340 1.00 92.88 768 LEU A O 1
ATOM 6099 N N . PHE A 1 769 ? -32.347 11.609 16.586 1.00 95.38 769 PHE A N 1
ATOM 6100 C CA . PHE A 1 769 ? -33.756 11.264 16.759 1.00 95.38 769 PHE A CA 1
ATOM 6101 C C . PHE A 1 769 ? -34.197 11.504 18.204 1.00 95.38 769 PHE A C 1
ATOM 6103 O O . PHE A 1 769 ? -33.460 11.203 19.146 1.00 95.38 769 PHE A O 1
ATOM 6110 N N . ALA A 1 770 ? -35.389 12.072 18.368 1.00 94.31 770 ALA A N 1
ATOM 6111 C CA . ALA A 1 770 ? -36.026 12.277 19.664 1.00 94.31 770 ALA A CA 1
ATOM 6112 C C . ALA A 1 770 ? -36.635 10.957 20.160 1.00 94.31 770 ALA A C 1
ATOM 6114 O O . ALA A 1 770 ? -37.311 10.274 19.393 1.00 94.31 770 ALA A O 1
ATOM 6115 N N . LEU A 1 771 ? -36.383 10.598 21.420 1.00 94.69 771 LEU A N 1
ATOM 6116 C CA . LEU A 1 771 ? -36.937 9.398 22.060 1.00 94.69 771 LEU A CA 1
ATOM 6117 C C . LEU A 1 771 ? -37.785 9.723 23.302 1.00 94.69 771 LEU A C 1
ATOM 6119 O O . LEU A 1 771 ? -38.244 8.812 23.985 1.00 94.69 771 LEU A O 1
ATOM 6123 N N . ASP A 1 772 ? -38.002 11.001 23.619 1.00 90.88 772 ASP A N 1
ATOM 6124 C CA . ASP A 1 772 ? -38.687 11.438 24.840 1.00 90.88 772 ASP A CA 1
ATOM 6125 C C . ASP A 1 772 ? -40.115 10.890 24.989 1.00 90.88 772 ASP A C 1
ATOM 6127 O O . ASP A 1 772 ? -40.477 10.465 26.083 1.00 90.88 772 ASP A O 1
ATOM 6131 N N . GLU A 1 773 ? -40.879 10.776 23.899 1.00 92.94 773 GLU A N 1
ATOM 6132 C CA . GLU A 1 773 ? -42.238 10.193 23.896 1.00 92.94 773 GLU A CA 1
ATOM 6133 C C . GLU A 1 773 ? -42.287 8.703 24.315 1.00 92.94 773 GLU A C 1
ATOM 6135 O O . GLU A 1 773 ? -43.359 8.133 24.574 1.00 92.94 773 GLU A O 1
ATOM 6140 N N . TYR A 1 774 ? -41.122 8.053 24.376 1.00 94.00 774 TYR A N 1
ATOM 6141 C CA . TYR A 1 774 ? -40.968 6.638 24.692 1.00 94.00 774 TYR A CA 1
ATOM 6142 C C . TYR A 1 774 ? -40.352 6.381 26.070 1.00 94.00 774 TYR A C 1
ATOM 6144 O O . TYR A 1 774 ? -40.142 5.220 26.412 1.00 94.00 774 TYR A O 1
ATOM 6152 N N . GLN A 1 775 ? -40.085 7.416 26.877 1.00 93.19 775 GLN A N 1
ATOM 6153 C CA . GLN A 1 775 ? -39.529 7.238 28.223 1.00 93.19 775 GLN A CA 1
ATOM 6154 C C . GLN A 1 775 ? -40.363 6.272 29.077 1.00 93.19 775 GLN A C 1
ATOM 6156 O O . GLN A 1 775 ? -41.592 6.300 29.066 1.00 93.19 775 GLN A O 1
ATOM 6161 N N . GLY A 1 776 ? -39.672 5.391 29.799 1.00 92.31 776 GLY A N 1
ATOM 6162 C CA . GLY A 1 776 ? -40.266 4.331 30.615 1.00 92.31 776 GLY A CA 1
ATOM 6163 C C . GLY A 1 776 ? -40.789 3.130 29.819 1.00 92.31 776 GLY A C 1
ATOM 6164 O O . GLY A 1 776 ? -41.116 2.112 30.423 1.00 92.31 776 GLY A O 1
ATOM 6165 N N . LYS A 1 777 ? -40.843 3.197 28.481 1.00 94.88 777 LYS A N 1
ATOM 6166 C CA . LYS A 1 777 ? -41.360 2.114 27.634 1.00 94.88 777 LYS A CA 1
ATOM 6167 C C . LYS A 1 777 ? -40.232 1.207 27.148 1.00 94.88 777 LYS A C 1
ATOM 6169 O O . LYS A 1 777 ? -39.139 1.665 26.805 1.00 94.88 777 LYS A O 1
ATOM 6174 N N . LYS A 1 778 ? -40.528 -0.090 27.065 1.00 96.19 778 LYS A N 1
ATOM 6175 C CA . LYS A 1 778 ? -39.709 -1.073 26.350 1.00 96.19 778 LYS A CA 1
ATOM 6176 C C . LYS A 1 778 ? -40.055 -1.005 24.863 1.00 96.19 778 LYS A C 1
ATOM 6178 O O . LYS A 1 778 ? -41.217 -1.169 24.503 1.00 96.19 778 LYS A O 1
ATOM 6183 N N . VAL A 1 779 ? -39.070 -0.734 24.011 1.00 95.50 779 VAL A N 1
ATOM 6184 C CA . VAL A 1 779 ? -39.275 -0.527 22.570 1.00 95.50 779 VAL A CA 1
ATOM 6185 C C . VAL A 1 779 ? -38.261 -1.301 21.736 1.00 95.50 779 VAL A C 1
ATOM 6187 O O . VAL A 1 779 ? -37.137 -1.568 22.170 1.00 95.50 779 VAL A O 1
ATOM 6190 N N . THR A 1 780 ? -38.642 -1.612 20.498 1.00 96.19 780 THR A N 1
ATOM 6191 C CA . THR A 1 780 ? -37.722 -2.105 19.470 1.00 96.19 780 THR A CA 1
ATOM 6192 C C . THR A 1 780 ? -37.386 -0.973 18.508 1.00 96.19 780 THR A C 1
ATOM 6194 O O . THR A 1 780 ? -38.269 -0.392 17.876 1.00 96.19 780 THR A O 1
ATOM 6197 N N . LEU A 1 781 ? -36.098 -0.658 18.408 1.00 96.69 781 LEU A N 1
ATOM 6198 C CA . LEU A 1 781 ? -35.549 0.358 17.520 1.00 96.69 781 LEU A CA 1
ATOM 6199 C C . LEU A 1 781 ? -35.014 -0.310 16.253 1.00 96.69 781 LEU A C 1
ATOM 6201 O O . LEU A 1 781 ? -34.210 -1.240 16.343 1.00 96.69 781 LEU A O 1
ATOM 6205 N N . HIS A 1 782 ? -35.399 0.196 15.083 1.00 96.75 782 HIS A N 1
ATOM 6206 C CA . HIS A 1 782 ? -34.892 -0.242 13.783 1.00 96.75 782 HIS A CA 1
ATOM 6207 C C . HIS A 1 782 ? -34.285 0.931 13.015 1.00 96.75 782 HIS A C 1
ATOM 6209 O O . HIS A 1 782 ? -34.998 1.809 12.535 1.00 96.75 782 HIS A O 1
ATOM 6215 N N . LEU A 1 783 ? -32.963 0.919 12.853 1.00 96.62 783 LEU A N 1
ATOM 6216 C CA . LEU A 1 783 ? -32.246 1.838 11.977 1.00 96.62 783 LEU A CA 1
ATOM 6217 C C . LEU A 1 783 ? -32.066 1.197 10.606 1.00 96.62 783 LEU A C 1
ATOM 6219 O O . LEU A 1 783 ? -31.536 0.089 10.506 1.00 96.62 783 LEU A O 1
ATOM 6223 N N . THR A 1 784 ? -32.479 1.893 9.550 1.00 94.88 784 THR A N 1
ATOM 6224 C CA . THR A 1 784 ? -32.461 1.360 8.185 1.00 94.88 784 THR A CA 1
ATOM 6225 C C . THR A 1 784 ? -31.692 2.277 7.243 1.00 94.88 784 THR A C 1
ATOM 6227 O O . THR A 1 784 ? -32.079 3.429 7.060 1.00 94.88 784 THR A O 1
ATOM 6230 N N . GLN A 1 785 ? -30.643 1.752 6.601 1.00 94.56 785 GLN A N 1
ATOM 6231 C CA . GLN A 1 785 ? -30.066 2.361 5.398 1.00 94.56 785 GLN A CA 1
ATOM 6232 C C . GLN A 1 785 ? -30.846 1.854 4.178 1.00 94.56 785 GLN A C 1
ATOM 6234 O O . GLN A 1 785 ? -30.880 0.634 3.958 1.00 94.56 785 GLN A O 1
ATOM 6239 N N . PRO A 1 786 ? -31.456 2.743 3.377 1.00 92.69 786 PRO A N 1
ATOM 6240 C CA . PRO A 1 786 ? -32.244 2.342 2.219 1.00 92.69 786 PRO A CA 1
ATOM 6241 C C . PRO A 1 786 ? -31.378 1.692 1.132 1.00 92.69 786 PRO A C 1
ATOM 6243 O O . PRO A 1 786 ? -30.190 1.998 0.973 1.00 92.69 786 PRO A O 1
ATOM 6246 N N . ALA A 1 787 ? -31.991 0.795 0.359 1.00 92.00 787 ALA A N 1
ATOM 6247 C CA . ALA A 1 787 ? -31.366 0.221 -0.827 1.00 92.00 787 ALA A CA 1
ATOM 6248 C C . ALA A 1 787 ? -31.169 1.300 -1.905 1.00 92.00 787 ALA A C 1
ATOM 6250 O O . ALA A 1 787 ? -32.019 2.165 -2.084 1.00 92.00 787 ALA A O 1
ATOM 6251 N N . GLY A 1 788 ? -30.045 1.260 -2.622 1.00 86.50 788 GLY A N 1
ATOM 6252 C CA . GLY A 1 788 ? -29.718 2.243 -3.664 1.00 86.50 788 GLY A CA 1
ATOM 6253 C C . GLY A 1 788 ? -29.199 3.586 -3.135 1.00 86.50 788 GLY A C 1
ATOM 6254 O O . GLY A 1 788 ? -28.749 4.412 -3.926 1.00 86.50 788 GLY A O 1
ATOM 6255 N N . GLY A 1 789 ? -29.184 3.790 -1.812 1.00 83.50 789 GLY A N 1
ATOM 6256 C CA . GLY A 1 789 ? -28.618 4.984 -1.184 1.00 83.50 789 GLY A CA 1
ATOM 6257 C C . GLY A 1 789 ? -27.105 5.130 -1.398 1.00 83.50 789 GLY A C 1
ATOM 6258 O O . GLY A 1 789 ? -26.418 4.218 -1.871 1.00 83.50 789 GLY A O 1
ATOM 6259 N N . LYS A 1 790 ? -26.555 6.293 -1.023 1.00 89.00 790 LYS A N 1
ATOM 6260 C CA . LYS A 1 790 ? -25.101 6.538 -1.047 1.00 89.00 790 LYS A CA 1
ATOM 6261 C C . LYS A 1 790 ? -24.369 5.590 -0.074 1.00 89.00 790 LYS A C 1
ATOM 6263 O O . LYS A 1 790 ? -24.951 5.175 0.931 1.00 89.00 790 LYS A O 1
ATOM 6268 N N . PRO A 1 791 ? -23.094 5.243 -0.334 1.00 91.50 791 PRO A N 1
ATOM 6269 C CA . PRO A 1 791 ? -22.299 4.482 0.622 1.00 91.50 791 PRO A CA 1
ATOM 6270 C C . PRO A 1 791 ? -22.090 5.281 1.916 1.00 91.50 791 PRO A C 1
ATOM 6272 O O . PRO A 1 791 ? -21.727 6.456 1.864 1.00 91.50 791 PRO A O 1
ATOM 6275 N N . LEU A 1 792 ? -22.266 4.632 3.066 1.00 91.69 792 LEU A N 1
ATOM 6276 C CA . LEU A 1 792 ? -22.138 5.240 4.391 1.00 91.69 792 LEU A CA 1
ATOM 6277 C C . LEU A 1 792 ? -21.035 4.563 5.202 1.00 91.69 792 LEU A C 1
ATOM 6279 O O . LEU A 1 792 ? -20.877 3.343 5.169 1.00 91.69 792 LEU A O 1
ATOM 6283 N N . HIS A 1 793 ? -20.292 5.356 5.967 1.00 89.31 793 HIS A N 1
ATOM 6284 C CA . HIS A 1 793 ? -19.468 4.862 7.065 1.00 89.31 793 HIS A CA 1
ATOM 6285 C C . HIS A 1 793 ? -20.296 4.885 8.352 1.00 89.31 793 HIS A C 1
ATOM 6287 O O . HIS A 1 793 ? -20.692 5.963 8.797 1.00 89.31 793 HIS A O 1
ATOM 6293 N N . TRP A 1 794 ? -20.535 3.717 8.941 1.00 89.38 794 TRP A N 1
ATOM 6294 C CA . TRP A 1 794 ? -21.265 3.557 10.198 1.00 89.38 794 TRP A CA 1
ATOM 6295 C C . TRP A 1 794 ? -20.304 3.570 11.387 1.00 89.38 794 TRP A C 1
ATOM 6297 O O . TRP A 1 794 ? -19.549 2.619 11.579 1.00 89.38 794 TRP A O 1
ATOM 6307 N N . GLN A 1 795 ? -20.330 4.646 12.173 1.00 84.12 795 GLN A N 1
ATOM 6308 C CA . GLN A 1 795 ? -19.336 4.897 13.221 1.00 84.12 795 GLN A CA 1
ATOM 6309 C C . GLN A 1 795 ? -19.846 4.481 14.595 1.00 84.12 795 GLN A C 1
ATOM 6311 O O . GLN A 1 795 ? -19.226 3.662 15.257 1.00 84.12 795 GLN A O 1
ATOM 6316 N N . ALA A 1 796 ? -20.981 5.025 15.022 1.00 86.31 796 ALA A N 1
ATOM 6317 C CA . ALA A 1 796 ? -21.530 4.763 16.344 1.00 86.31 796 ALA A CA 1
ATOM 6318 C C . ALA A 1 796 ? -23.037 5.020 16.368 1.00 86.31 796 ALA A C 1
ATOM 6320 O O . ALA A 1 796 ? -23.554 5.834 15.600 1.00 86.31 796 ALA A O 1
ATOM 6321 N N . VAL A 1 797 ? -23.730 4.355 17.287 1.00 90.56 797 VAL A N 1
ATOM 6322 C CA . VAL A 1 797 ? -25.117 4.657 17.643 1.00 90.56 797 VAL A CA 1
ATOM 6323 C C . VAL A 1 797 ? -25.177 4.742 19.161 1.00 90.56 797 VAL A C 1
ATOM 6325 O O . VAL A 1 797 ? -24.953 3.740 19.836 1.00 90.56 797 VAL A O 1
ATOM 6328 N N . LYS A 1 798 ? -25.433 5.941 19.690 1.00 89.06 798 LYS A N 1
ATOM 6329 C CA . LYS A 1 798 ? -25.377 6.238 21.129 1.00 89.06 798 LYS A CA 1
ATOM 6330 C C . LYS A 1 798 ? -26.679 6.899 21.579 1.00 89.06 798 LYS A C 1
ATOM 6332 O O . LYS A 1 798 ? -27.221 7.735 20.854 1.00 89.06 798 LYS A O 1
ATOM 6337 N N . THR A 1 799 ? -27.164 6.560 22.769 1.00 91.38 799 THR A N 1
ATOM 6338 C CA . THR A 1 799 ? -28.210 7.343 23.437 1.00 91.38 799 THR A CA 1
ATOM 6339 C C . THR A 1 799 ? -27.589 8.458 24.278 1.00 91.38 799 THR A C 1
ATOM 6341 O O . THR A 1 799 ? -26.422 8.389 24.668 1.00 91.38 799 THR A O 1
ATOM 6344 N N . SER A 1 800 ? -28.331 9.540 24.511 1.00 87.88 800 SER A N 1
ATOM 6345 C CA . SER A 1 800 ? -27.855 10.656 25.329 1.00 87.88 800 SER A CA 1
ATOM 6346 C C . SER A 1 800 ? -28.992 11.432 25.982 1.00 87.88 800 SER A C 1
ATOM 6348 O O . SER A 1 800 ? -30.020 11.716 25.368 1.00 87.88 800 SER A O 1
ATOM 6350 N N . LYS A 1 801 ? -28.747 11.896 27.212 1.00 88.50 801 LYS A N 1
ATOM 6351 C CA . LYS A 1 801 ? -29.660 12.776 27.955 1.00 88.50 801 LYS A CA 1
ATOM 6352 C C . LYS A 1 801 ? -29.668 14.189 27.376 1.00 88.50 801 LYS A C 1
ATOM 6354 O O . LYS A 1 801 ? -30.672 14.897 27.432 1.00 88.50 801 LYS A O 1
ATOM 6359 N N . LYS A 1 802 ? -28.521 14.619 26.847 1.00 83.69 802 LYS A N 1
ATOM 6360 C CA . LYS A 1 802 ? -28.285 15.971 26.331 1.00 83.69 802 LYS A CA 1
ATOM 6361 C C . LYS A 1 802 ? -28.125 15.943 24.817 1.00 83.69 802 LYS A C 1
ATOM 6363 O O . LYS A 1 802 ? -27.652 14.958 24.255 1.00 83.69 802 LYS A O 1
ATOM 6368 N N . LEU A 1 803 ? -28.487 17.047 24.172 1.00 81.31 803 LEU A N 1
ATOM 6369 C CA . LEU A 1 803 ? -28.199 17.242 22.755 1.00 81.31 803 LEU A CA 1
ATOM 6370 C C . LEU A 1 803 ? -26.690 17.090 22.505 1.00 81.31 803 LEU A C 1
ATOM 6372 O O . LEU A 1 803 ? -25.903 17.658 23.272 1.00 81.31 803 LEU A O 1
ATOM 6376 N N . PRO A 1 804 ? -26.272 16.371 21.446 1.00 79.38 804 PRO A N 1
ATOM 6377 C CA . PRO A 1 804 ? -24.879 16.358 21.033 1.00 79.38 804 PRO A CA 1
ATOM 6378 C C . PRO A 1 804 ? -24.372 17.779 20.800 1.00 79.38 804 PRO A C 1
ATOM 6380 O O . PRO A 1 804 ? -25.122 18.665 20.382 1.00 79.38 804 PRO A O 1
ATOM 6383 N N . GLN A 1 805 ? -23.077 17.983 21.026 1.00 71.81 805 GLN A N 1
ATOM 6384 C CA . GLN A 1 805 ? -22.445 19.300 20.970 1.00 71.81 805 GLN A CA 1
ATOM 6385 C C . GLN A 1 805 ? -22.754 20.051 19.660 1.00 71.81 805 GLN A C 1
ATOM 6387 O O . GLN A 1 805 ? -23.127 21.221 19.703 1.00 71.81 805 GLN A O 1
ATOM 6392 N N . ALA A 1 806 ? -22.724 19.361 18.514 1.00 74.38 806 ALA A N 1
ATOM 6393 C CA . ALA A 1 806 ? -23.052 19.941 17.208 1.00 74.38 806 ALA A CA 1
ATOM 6394 C C . ALA A 1 806 ? -24.449 20.598 17.149 1.00 74.38 806 ALA A C 1
ATOM 6396 O O . ALA A 1 806 ? -24.622 21.612 16.479 1.00 74.38 806 ALA A O 1
ATOM 6397 N N . TYR A 1 807 ? -25.431 20.061 17.878 1.00 79.56 807 TYR A N 1
ATOM 6398 C CA . TYR A 1 807 ? -26.798 20.588 17.939 1.00 79.56 807 TYR A CA 1
ATOM 6399 C C . TYR A 1 807 ? -26.970 21.663 19.018 1.00 79.56 807 TYR A C 1
ATOM 6401 O O . TYR A 1 807 ? -27.794 22.561 18.860 1.00 79.56 807 TYR A O 1
ATOM 6409 N N . HIS A 1 808 ? -26.175 21.618 20.094 1.00 73.19 808 HIS A N 1
ATOM 6410 C CA . HIS A 1 808 ? -26.161 22.686 21.096 1.00 73.19 808 HIS A CA 1
ATOM 6411 C C . HIS A 1 808 ? -25.758 24.026 20.468 1.00 73.19 808 HIS A C 1
ATOM 6413 O O . HIS A 1 808 ? -26.366 25.054 20.746 1.00 73.19 808 HIS A O 1
ATOM 6419 N N . PHE A 1 809 ? -24.763 24.004 19.581 1.00 73.31 809 PHE A N 1
ATOM 6420 C CA . PHE A 1 809 ? -24.335 25.178 18.824 1.00 73.31 809 PHE A CA 1
ATOM 6421 C C . PHE A 1 809 ? -25.440 25.732 17.912 1.00 73.31 809 PHE A C 1
ATOM 6423 O O . PHE A 1 809 ? -25.686 26.936 17.914 1.00 73.31 809 PHE A O 1
ATOM 6430 N N . VAL A 1 810 ? -26.154 24.860 17.192 1.00 73.56 810 VAL A N 1
ATOM 6431 C CA . VAL A 1 810 ? -27.255 25.278 16.306 1.00 73.56 810 VAL A CA 1
ATOM 6432 C C . VAL A 1 810 ? -28.378 25.949 17.065 1.00 73.56 810 VAL A C 1
ATOM 6434 O O . VAL A 1 810 ? -28.848 26.984 16.615 1.00 73.56 810 VAL A O 1
ATOM 6437 N N . ARG A 1 811 ? -28.758 25.427 18.234 1.00 78.19 811 ARG A N 1
ATOM 6438 C CA . ARG A 1 811 ? -29.794 26.058 19.058 1.00 78.19 811 ARG A CA 1
ATOM 6439 C C . ARG A 1 811 ? -29.454 27.519 19.361 1.00 78.19 811 ARG A C 1
ATOM 6441 O O . ARG A 1 811 ? -30.314 28.383 19.260 1.00 78.19 811 ARG A O 1
ATOM 6448 N N . ILE A 1 812 ? -28.199 27.802 19.705 1.00 79.19 812 ILE A N 1
ATOM 6449 C CA . ILE A 1 812 ? -27.747 29.165 20.006 1.00 79.19 812 ILE A CA 1
ATOM 6450 C C . ILE A 1 812 ? -27.742 30.042 18.743 1.00 79.19 812 ILE A C 1
ATOM 6452 O O . ILE A 1 812 ? -28.181 31.189 18.795 1.00 79.19 812 ILE A O 1
ATOM 6456 N N . LEU A 1 813 ? -27.304 29.507 17.599 1.00 80.44 813 LEU A N 1
ATOM 6457 C CA . LEU A 1 813 ? -27.394 30.213 16.318 1.00 80.44 813 LEU A CA 1
ATOM 6458 C C . LEU A 1 813 ? -28.844 30.512 15.911 1.00 80.44 813 LEU A C 1
ATOM 6460 O O . LEU A 1 813 ? -29.126 31.601 15.421 1.00 80.44 813 LEU A O 1
ATOM 6464 N N . GLU A 1 814 ? -29.761 29.567 16.109 1.00 80.69 814 GLU A N 1
ATOM 6465 C CA . GLU A 1 814 ? -31.192 29.726 15.835 1.00 80.69 814 GLU A CA 1
ATOM 6466 C C . GLU A 1 814 ? -31.809 30.811 16.718 1.00 80.69 814 GLU A C 1
ATOM 6468 O O . GLU A 1 814 ? -32.499 31.684 16.197 1.00 80.69 814 GLU A O 1
ATOM 6473 N N . LEU A 1 815 ? -31.490 30.827 18.017 1.00 80.62 815 LEU A N 1
ATOM 6474 C CA . LEU A 1 815 ? -31.918 31.890 18.934 1.00 80.62 815 LEU A CA 1
ATOM 6475 C C . LEU A 1 815 ? -31.379 33.272 18.529 1.00 80.62 815 LEU A C 1
ATOM 6477 O O . LEU A 1 815 ? -32.033 34.282 18.772 1.00 80.62 815 LEU A O 1
ATOM 6481 N N . ALA A 1 816 ? -30.216 33.328 17.876 1.00 80.38 816 ALA A N 1
ATOM 6482 C CA . ALA A 1 816 ? -29.667 34.556 17.301 1.00 80.38 816 ALA A CA 1
ATOM 6483 C C . ALA A 1 816 ? -30.226 34.892 15.897 1.00 80.38 816 ALA A C 1
ATOM 6485 O O . ALA A 1 816 ? -29.827 35.895 15.301 1.00 80.38 816 ALA A O 1
ATOM 6486 N N . GLY A 1 817 ? -31.107 34.059 15.330 1.00 80.56 817 GLY A N 1
ATOM 6487 C CA . GLY A 1 817 ? -31.626 34.203 13.965 1.00 80.56 817 GLY A CA 1
ATOM 6488 C C . GLY A 1 817 ? -30.582 33.951 12.868 1.00 80.56 817 GLY A C 1
ATOM 6489 O O . GLY A 1 817 ? -30.724 34.452 11.757 1.00 80.56 817 GLY A O 1
ATOM 6490 N N . GLN A 1 818 ? -29.503 33.224 13.174 1.00 82.00 818 GLN A N 1
ATOM 6491 C CA . GLN A 1 818 ? -28.322 33.016 12.323 1.00 82.00 818 GLN A CA 1
ATOM 6492 C C . GLN A 1 818 ? -28.022 31.527 12.087 1.00 82.00 818 GLN A C 1
ATOM 6494 O O . GLN A 1 818 ? -26.868 31.101 12.114 1.00 82.00 818 GLN A O 1
ATOM 6499 N N . SER A 1 819 ? -29.052 30.717 11.837 1.00 72.38 819 SER A N 1
ATOM 6500 C CA . SER A 1 819 ? -28.940 29.253 11.696 1.00 72.38 819 SER A CA 1
ATOM 6501 C C . SER A 1 819 ? -27.946 28.775 10.622 1.00 72.38 819 SER A C 1
ATOM 6503 O O . SER A 1 819 ? -27.487 27.635 10.693 1.00 72.38 819 SER A O 1
ATOM 6505 N N . ASN A 1 820 ? -27.559 29.649 9.680 1.00 78.06 820 ASN A N 1
ATOM 6506 C CA . ASN A 1 820 ? -26.616 29.350 8.600 1.00 78.06 820 ASN A CA 1
ATOM 6507 C C . ASN A 1 820 ? -25.205 29.943 8.757 1.00 78.06 820 ASN A C 1
ATOM 6509 O O . ASN A 1 820 ? -24.417 29.914 7.811 1.00 78.06 820 ASN A O 1
ATOM 6513 N N . LEU A 1 821 ? -24.863 30.479 9.928 1.00 82.31 821 LEU A N 1
ATOM 6514 C CA . LEU A 1 821 ? -23.583 31.149 10.141 1.00 82.31 821 LEU A CA 1
ATOM 6515 C C . LEU A 1 821 ? -22.424 30.153 10.324 1.00 82.31 821 LEU A C 1
ATOM 6517 O O . LEU A 1 821 ? -22.487 29.228 11.139 1.00 82.31 821 LEU A O 1
ATOM 6521 N N . GLN A 1 822 ? -21.330 30.378 9.592 1.00 82.00 822 GLN A N 1
ATOM 6522 C CA . GLN A 1 822 ? -20.041 29.749 9.879 1.00 82.00 822 GLN A CA 1
ATOM 6523 C C . GLN A 1 822 ? -19.268 30.612 10.873 1.00 82.00 822 GLN A C 1
ATOM 6525 O O . GLN A 1 822 ? -19.092 31.808 10.653 1.00 82.00 822 GLN A O 1
ATOM 6530 N N . VAL A 1 823 ? -18.790 30.003 11.954 1.00 77.06 823 VAL A N 1
ATOM 6531 C CA . VAL A 1 823 ? -18.012 30.686 12.993 1.00 77.06 823 VAL A CA 1
ATOM 6532 C C . VAL A 1 823 ? -16.604 30.097 13.081 1.00 77.06 823 VAL A C 1
ATOM 6534 O O . VAL A 1 823 ? -16.424 28.911 12.799 1.00 77.06 823 VAL A O 1
ATOM 6537 N N . PRO A 1 824 ? -15.583 30.862 13.499 1.00 75.75 824 PRO A N 1
ATOM 6538 C CA . PRO A 1 824 ? -14.269 30.308 13.802 1.00 75.75 824 PRO A CA 1
ATOM 6539 C C . PRO A 1 824 ? -14.340 29.384 15.026 1.00 75.75 824 PRO A C 1
ATOM 6541 O O . PRO A 1 824 ? -15.168 29.585 15.916 1.00 75.75 824 PRO A O 1
ATOM 6544 N N . GLN A 1 825 ? -13.428 28.406 15.106 1.00 73.44 825 GLN A N 1
ATOM 6545 C CA . GLN A 1 825 ? -13.352 27.446 16.222 1.00 73.44 825 GLN A CA 1
ATOM 6546 C C . GLN A 1 825 ? -13.311 28.150 17.584 1.00 73.44 825 GLN A C 1
ATOM 6548 O O . GLN A 1 825 ? -13.903 27.695 18.553 1.00 73.44 825 GLN A O 1
ATOM 6553 N N . VAL A 1 826 ? -12.641 29.297 17.621 1.00 71.00 826 VAL A N 1
ATOM 6554 C CA . VAL A 1 826 ? -12.477 30.151 18.793 1.00 71.00 826 VAL A CA 1
ATOM 6555 C C . VAL A 1 826 ? -13.824 30.657 19.333 1.00 71.00 826 VAL A C 1
ATOM 6557 O O . VAL A 1 826 ? -14.123 30.479 20.511 1.00 71.00 826 VAL A O 1
ATOM 6560 N N . LEU A 1 827 ? -14.680 31.210 18.467 1.00 78.12 827 LEU A N 1
ATOM 6561 C CA . LEU A 1 827 ? -16.041 31.603 18.846 1.00 78.12 827 LEU A CA 1
ATOM 6562 C C . LEU A 1 827 ? -16.873 30.369 19.220 1.00 78.12 827 LEU A C 1
ATOM 6564 O O . LEU A 1 827 ? -17.588 30.393 20.216 1.00 78.12 827 LEU A O 1
ATOM 6568 N N . ALA A 1 828 ? -16.740 29.263 18.485 1.00 77.25 828 ALA A N 1
ATOM 6569 C CA . ALA A 1 828 ? -17.454 28.033 18.819 1.00 77.25 828 ALA A CA 1
ATOM 6570 C C . ALA A 1 828 ? -17.143 27.537 20.243 1.00 77.25 828 ALA A C 1
ATOM 6572 O O . ALA A 1 828 ? -18.069 27.202 20.976 1.00 77.25 828 ALA A O 1
ATOM 6573 N N . SER A 1 829 ? -15.874 27.556 20.668 1.00 74.56 829 SER A N 1
ATOM 6574 C CA . SER A 1 829 ? -15.471 27.217 22.042 1.00 74.56 829 SER A CA 1
ATOM 6575 C C . SER A 1 829 ? -16.163 28.096 23.087 1.00 74.56 829 SER A C 1
ATOM 6577 O O . SER A 1 829 ? -16.653 27.575 24.088 1.00 74.56 829 SER A O 1
ATOM 6579 N N . ALA A 1 830 ? -16.295 29.403 22.826 1.00 76.44 830 ALA A N 1
ATOM 6580 C CA . ALA A 1 830 ? -17.072 30.310 23.676 1.00 76.44 830 ALA A CA 1
ATOM 6581 C C . ALA A 1 830 ? -18.540 29.893 23.771 1.00 76.44 830 ALA A C 1
ATOM 6583 O O . ALA A 1 830 ? -19.103 29.777 24.856 1.00 76.44 830 ALA A O 1
ATOM 6584 N N . LEU A 1 831 ? -19.156 29.617 22.622 1.00 78.75 831 LEU A N 1
ATOM 6585 C CA . LEU A 1 831 ? -20.564 29.237 22.539 1.00 78.75 831 LEU A CA 1
ATOM 6586 C C . LEU A 1 831 ? -20.837 27.883 23.221 1.00 78.75 831 LEU A C 1
ATOM 6588 O O . LEU A 1 831 ? -21.953 27.636 23.684 1.00 78.75 831 LEU A O 1
ATOM 6592 N N . TYR A 1 832 ? -19.816 27.031 23.350 1.00 74.31 832 TYR A N 1
ATOM 6593 C CA . TYR A 1 832 ? -19.859 25.801 24.145 1.00 74.31 832 TYR A CA 1
ATOM 6594 C C . TYR A 1 832 ? -19.581 25.997 25.637 1.00 74.31 832 TYR A C 1
ATOM 6596 O O . TYR A 1 832 ? -19.821 25.071 26.417 1.00 74.31 832 TYR A O 1
ATOM 6604 N N . SER A 1 833 ? -19.105 27.171 26.057 1.00 74.12 833 SER A N 1
ATOM 6605 C CA . SER A 1 833 ? -18.794 27.438 27.457 1.00 74.12 833 SER A CA 1
ATOM 6606 C C . SER A 1 833 ? -20.040 27.292 28.325 1.00 74.12 833 SER A C 1
ATOM 6608 O O . SER A 1 833 ? -21.110 27.836 28.035 1.00 74.12 833 SER A O 1
ATOM 6610 N N . ARG A 1 834 ? -19.894 26.545 29.424 1.00 73.38 834 ARG A N 1
ATOM 6611 C CA . ARG A 1 834 ? -20.923 26.441 30.469 1.00 73.38 834 ARG A CA 1
ATOM 6612 C C . ARG A 1 834 ? -20.955 27.666 31.379 1.00 73.38 834 ARG A C 1
ATOM 6614 O O . ARG A 1 834 ? -21.910 27.810 32.127 1.00 73.38 834 ARG A O 1
ATOM 6621 N N . ARG A 1 835 ? -19.915 28.506 31.331 1.00 75.38 835 ARG A N 1
ATOM 6622 C CA . ARG A 1 835 ? -19.834 29.745 32.115 1.00 75.38 835 ARG A CA 1
ATOM 6623 C C . ARG A 1 835 ? -20.675 30.864 31.507 1.00 75.38 835 ARG A C 1
ATOM 6625 O O . ARG A 1 835 ? -21.095 31.741 32.242 1.00 75.38 835 ARG A O 1
ATOM 6632 N N . MET A 1 836 ? -20.938 30.799 30.199 1.00 80.56 836 MET A N 1
ATOM 6633 C CA . MET A 1 836 ? -21.756 31.784 29.496 1.00 80.56 836 MET A CA 1
ATOM 6634 C C . MET A 1 836 ? -23.211 31.339 29.404 1.00 80.56 836 MET A C 1
ATOM 6636 O O . MET A 1 836 ? -23.503 30.207 28.994 1.00 80.56 836 MET A O 1
ATOM 6640 N N . ASN A 1 837 ? -24.121 32.249 29.736 1.00 85.44 837 ASN A N 1
ATOM 6641 C CA . ASN A 1 837 ? -25.553 32.045 29.537 1.00 85.44 837 ASN A CA 1
ATOM 6642 C C . ASN A 1 837 ? -25.951 32.242 28.055 1.00 85.44 837 ASN A C 1
ATOM 6644 O O . ASN A 1 837 ? -25.141 32.642 27.216 1.00 85.44 837 ASN A O 1
ATOM 6648 N N . ASP A 1 838 ? -27.200 31.926 27.708 1.00 85.19 838 ASP A N 1
ATOM 6649 C CA . ASP A 1 838 ? -27.668 32.002 26.318 1.00 85.19 838 ASP A CA 1
ATOM 6650 C C . ASP A 1 838 ? -27.696 33.455 25.787 1.00 85.19 838 ASP A C 1
ATOM 6652 O O . ASP A 1 838 ? -27.410 33.668 24.609 1.00 85.19 838 ASP A O 1
ATOM 6656 N N . GLN A 1 839 ? -27.949 34.464 26.634 1.00 86.00 839 GLN A N 1
ATOM 6657 C CA . GLN A 1 839 ? -27.948 35.880 26.225 1.00 86.00 839 GLN A CA 1
ATOM 6658 C C . GLN A 1 839 ? -26.544 36.380 25.865 1.00 86.00 839 GLN A C 1
ATOM 6660 O O . GLN A 1 839 ? -26.375 37.029 24.830 1.00 86.00 839 GLN A O 1
ATOM 6665 N N . GLU A 1 840 ? -25.539 36.022 26.665 1.00 87.44 840 GLU A N 1
ATOM 6666 C CA . GLU A 1 840 ? -24.127 36.302 26.388 1.00 87.44 840 GLU A CA 1
ATOM 6667 C C . GLU A 1 840 ? -23.709 35.718 25.042 1.00 87.44 840 GLU A C 1
ATOM 6669 O O . GLU A 1 840 ? -23.137 36.399 24.191 1.00 87.44 840 GLU A O 1
ATOM 6674 N N . LYS A 1 841 ? -24.070 34.457 24.801 1.00 87.69 841 LYS A N 1
ATOM 6675 C CA . LYS A 1 841 ? -23.761 33.752 23.554 1.00 87.69 841 LYS A CA 1
ATOM 6676 C C . LYS A 1 841 ? -24.411 34.399 22.331 1.00 87.69 841 LYS A C 1
ATOM 6678 O O . LYS A 1 841 ? -23.768 34.514 21.288 1.00 87.69 841 LYS A O 1
ATOM 6683 N N . ILE A 1 842 ? -25.660 34.850 22.453 1.00 88.50 842 ILE A N 1
ATOM 6684 C CA . ILE A 1 842 ? -26.361 35.571 21.381 1.00 88.50 842 ILE A CA 1
ATOM 6685 C C . ILE A 1 842 ? -25.669 36.910 21.092 1.00 88.50 842 ILE A C 1
ATOM 6687 O O . ILE A 1 842 ? -25.439 37.236 19.925 1.00 88.50 842 ILE A O 1
ATOM 6691 N N . ALA A 1 843 ? -25.285 37.662 22.127 1.00 88.69 843 ALA A N 1
ATOM 6692 C CA . ALA A 1 843 ? -24.575 38.931 21.965 1.00 88.69 843 ALA A CA 1
ATOM 6693 C C . ALA A 1 843 ? -23.227 38.742 21.251 1.00 88.69 843 ALA A C 1
ATOM 6695 O O . ALA A 1 843 ? -22.894 39.492 20.335 1.00 88.69 843 ALA A O 1
ATOM 6696 N N . LEU A 1 844 ? -22.491 37.680 21.583 1.00 88.31 844 LEU A N 1
ATOM 6697 C CA . LEU A 1 844 ? -21.243 37.318 20.911 1.00 88.31 844 LEU A CA 1
ATOM 6698 C C . LEU A 1 844 ? -21.431 37.019 19.420 1.00 88.31 844 LEU A C 1
ATOM 6700 O O . LEU A 1 844 ? -20.627 37.455 18.597 1.00 88.31 844 LEU A O 1
ATOM 6704 N N . ILE A 1 845 ? -22.506 36.323 19.048 1.00 88.69 845 ILE A N 1
ATOM 6705 C CA . ILE A 1 845 ? -22.835 36.081 17.636 1.00 88.69 845 ILE A CA 1
ATOM 6706 C C . ILE A 1 845 ? -23.112 37.400 16.907 1.00 88.69 845 ILE A C 1
ATOM 6708 O O . ILE A 1 845 ? -22.633 37.587 15.788 1.00 88.69 845 ILE A O 1
ATOM 6712 N N . GLN A 1 846 ? -23.844 38.325 17.538 1.00 88.50 846 GLN A N 1
ATOM 6713 C CA . GLN A 1 846 ? -24.111 39.650 16.971 1.00 88.50 846 GLN A CA 1
ATOM 6714 C C . GLN A 1 846 ? -22.815 40.445 16.775 1.00 88.50 846 GLN A C 1
ATOM 6716 O O . GLN A 1 846 ? -22.566 40.950 15.683 1.00 88.50 846 GLN A O 1
ATOM 6721 N N . ILE A 1 847 ? -21.953 40.484 17.793 1.00 88.94 847 ILE A N 1
ATOM 6722 C CA . ILE A 1 847 ? -20.639 41.134 17.731 1.00 88.94 847 ILE A CA 1
ATOM 6723 C C . ILE A 1 847 ? -19.804 40.550 16.583 1.00 88.94 847 ILE A C 1
ATOM 6725 O O . ILE A 1 847 ? -19.276 41.293 15.757 1.00 88.94 847 ILE A O 1
ATOM 6729 N N . TYR A 1 848 ? -19.724 39.223 16.475 1.00 88.25 848 TYR A N 1
ATOM 6730 C CA . TYR A 1 848 ? -18.969 38.572 15.406 1.00 88.25 848 TYR A CA 1
ATOM 6731 C C . TYR A 1 848 ? -19.506 38.905 14.011 1.00 88.25 848 TYR A C 1
ATOM 6733 O O . TYR A 1 848 ? -18.734 39.249 13.116 1.00 88.25 848 TYR A O 1
ATOM 6741 N N . ARG A 1 849 ? -20.831 38.865 13.828 1.00 87.69 849 ARG A N 1
ATOM 6742 C CA . ARG A 1 849 ? -21.484 39.187 12.550 1.00 87.69 849 ARG A CA 1
ATOM 6743 C C . ARG A 1 849 ? -21.145 40.597 12.062 1.00 87.69 849 ARG A C 1
ATOM 6745 O O . ARG A 1 849 ? -21.043 40.810 10.858 1.00 87.69 849 ARG A O 1
ATOM 6752 N N . HIS A 1 850 ? -20.968 41.535 12.984 1.00 88.56 850 HIS A N 1
ATOM 6753 C CA . HIS A 1 850 ? -20.647 42.922 12.671 1.00 88.56 850 HIS A CA 1
ATOM 6754 C C . HIS A 1 850 ? -19.145 43.210 12.577 1.00 88.56 850 HIS A C 1
ATOM 6756 O O . HIS A 1 850 ? -18.774 44.374 12.500 1.00 88.56 850 HIS A O 1
ATOM 6762 N N . GLY A 1 851 ? -18.286 42.186 12.530 1.00 81.94 851 GLY A N 1
ATOM 6763 C CA . GLY A 1 851 ? -16.840 42.341 12.329 1.00 81.94 851 GLY A CA 1
ATOM 6764 C C . GLY A 1 851 ? -16.009 42.298 13.614 1.00 81.94 851 GLY A C 1
ATOM 6765 O O . GLY A 1 851 ? -14.797 42.501 13.565 1.00 81.94 851 GLY A O 1
ATOM 6766 N N . GLY A 1 852 ? -16.626 42.007 14.764 1.00 84.12 852 GLY A N 1
ATOM 6767 C CA . GLY A 1 852 ? -15.908 41.776 16.015 1.00 84.12 852 GLY A CA 1
ATOM 6768 C C . GLY A 1 852 ? -15.104 40.474 15.970 1.00 84.12 852 GLY A C 1
ATOM 6769 O O . GLY A 1 852 ? -15.628 39.405 15.658 1.00 84.12 852 GLY A O 1
ATOM 6770 N N . ILE A 1 853 ? -13.817 40.537 16.300 1.00 77.88 853 ILE A N 1
ATOM 6771 C CA . ILE A 1 853 ? -12.908 39.388 16.280 1.00 77.88 853 ILE A CA 1
ATOM 6772 C C . ILE A 1 853 ? -12.635 38.947 17.714 1.00 77.88 853 ILE A C 1
ATOM 6774 O O . ILE A 1 853 ? -12.145 39.719 18.531 1.00 77.88 853 ILE A O 1
ATOM 6778 N N . MET A 1 854 ? -12.915 37.686 18.026 1.00 76.88 854 MET A N 1
ATOM 6779 C CA . MET A 1 854 ? -12.687 37.134 19.364 1.00 76.88 854 MET A CA 1
ATOM 6780 C C . MET A 1 854 ? -11.327 36.457 19.431 1.00 76.88 854 MET A C 1
ATOM 6782 O O . MET A 1 854 ? -11.029 35.602 18.596 1.00 76.88 854 MET A O 1
ATOM 6786 N N . ASN A 1 855 ? -10.528 36.801 20.440 1.00 66.38 855 ASN A N 1
ATOM 6787 C CA . ASN A 1 855 ? -9.206 36.223 20.653 1.00 66.38 855 ASN A CA 1
ATOM 6788 C C . ASN A 1 855 ? -9.123 35.569 22.037 1.00 66.38 855 ASN A C 1
ATOM 6790 O O . ASN A 1 855 ? -9.483 36.160 23.052 1.00 66.38 855 ASN A O 1
ATOM 6794 N N . PHE A 1 856 ? -8.608 34.340 22.076 1.00 56.19 856 PHE A N 1
ATOM 6795 C CA . PHE A 1 856 ? -8.440 33.553 23.298 1.00 56.19 856 PHE A CA 1
ATOM 6796 C C . PHE A 1 856 ? -6.964 33.193 23.473 1.00 56.19 856 PHE A C 1
ATOM 6798 O O . PHE A 1 856 ? -6.574 32.039 23.304 1.00 56.19 856 PHE A O 1
ATOM 6805 N N . ARG A 1 857 ? -6.109 34.173 23.786 1.00 51.22 857 ARG A N 1
ATOM 6806 C CA . ARG A 1 857 ? -4.811 33.865 24.401 1.00 51.22 857 ARG A CA 1
ATOM 6807 C C . ARG A 1 857 ? -4.209 35.045 25.157 1.00 51.22 857 ARG A C 1
ATOM 6809 O O . ARG A 1 857 ? -4.297 36.184 24.719 1.00 51.22 857 ARG A O 1
ATOM 6816 N N . SER A 1 858 ? -3.603 34.708 26.292 1.00 40.19 858 SER A N 1
ATOM 6817 C CA . SER A 1 858 ? -2.861 35.574 27.212 1.00 40.19 858 SER A CA 1
ATOM 6818 C C . SER A 1 858 ? -1.409 35.763 26.747 1.00 40.19 858 SER A C 1
ATOM 6820 O O . SER A 1 858 ? -0.829 34.804 26.231 1.00 40.19 858 SER A O 1
ATOM 6822 N N . PRO A 1 859 ? -0.781 36.930 26.974 1.00 37.25 859 PRO A N 1
ATOM 6823 C CA . PRO A 1 859 ? 0.661 37.082 26.876 1.00 37.25 859 PRO A CA 1
ATOM 6824 C C . PRO A 1 859 ? 1.309 36.665 28.205 1.00 37.25 859 PRO A C 1
ATOM 6826 O O . PRO A 1 859 ? 1.763 37.523 28.943 1.00 37.25 859 PRO A O 1
ATOM 6829 N N . THR A 1 860 ? 1.275 35.376 28.566 1.00 33.16 860 THR A N 1
ATOM 6830 C CA . THR A 1 860 ? 2.175 34.704 29.539 1.00 33.16 860 THR A CA 1
ATOM 6831 C C . THR A 1 860 ? 1.724 33.255 29.777 1.00 33.16 860 THR A C 1
ATOM 6833 O O . THR A 1 860 ? 0.602 32.859 29.468 1.00 33.16 860 THR A O 1
ATOM 6836 N N . LEU A 1 861 ? 2.657 32.417 30.220 1.00 36.12 861 LEU A N 1
ATOM 6837 C CA . LEU A 1 861 ? 2.583 30.958 30.264 1.00 36.12 861 LEU A CA 1
ATOM 6838 C C . LEU A 1 861 ? 1.410 30.376 31.083 1.00 36.12 861 LEU A C 1
ATOM 6840 O O . LEU A 1 861 ? 1.095 30.852 32.161 1.00 36.12 861 LEU A O 1
ATOM 6844 N N . GLY A 1 862 ? 0.848 29.276 30.558 1.00 42.25 862 GLY A N 1
ATOM 6845 C CA . GLY A 1 862 ? 0.246 28.147 31.285 1.00 42.25 862 GLY A CA 1
ATOM 6846 C C . GLY A 1 862 ? -0.826 28.440 32.339 1.00 42.25 862 GLY A C 1
ATOM 6847 O O . GLY A 1 862 ? -0.474 28.734 33.468 1.00 42.25 862 GLY A O 1
ATOM 6848 N N . THR A 1 863 ? -2.112 28.251 31.985 1.00 37.19 863 THR A N 1
ATOM 6849 C CA . THR A 1 863 ? -3.212 27.676 32.826 1.00 37.19 863 THR A CA 1
ATOM 6850 C C . THR A 1 863 ? -4.633 28.092 32.400 1.00 37.19 863 THR A C 1
ATOM 6852 O O . THR A 1 863 ? -5.598 27.541 32.926 1.00 37.19 863 THR A O 1
ATOM 6855 N N . SER A 1 864 ? -4.842 28.999 31.433 1.00 39.88 864 SER A N 1
ATOM 6856 C CA . SER A 1 864 ? -6.225 29.410 31.099 1.00 39.88 864 SER A CA 1
ATOM 6857 C C . SER A 1 864 ? -6.988 28.306 30.354 1.00 39.88 864 SER A C 1
ATOM 6859 O O . SER A 1 864 ? -6.552 27.851 29.295 1.00 39.88 864 SER A O 1
ATOM 6861 N N . GLN A 1 865 ? -8.148 27.896 30.878 1.00 46.00 865 GLN A N 1
ATOM 6862 C CA . GLN A 1 865 ? -9.045 26.978 30.177 1.00 46.00 865 GLN A CA 1
ATOM 6863 C C . GLN A 1 865 ? -9.635 27.655 28.920 1.00 46.00 865 GLN A C 1
ATOM 6865 O O . GLN A 1 865 ? -9.974 28.835 28.981 1.00 46.00 865 GLN A O 1
ATOM 6870 N N . PRO A 1 866 ? -9.827 26.937 27.798 1.00 51.28 866 PRO A N 1
ATOM 6871 C CA . PRO A 1 866 ? -10.318 27.478 26.516 1.00 51.28 866 PRO A CA 1
ATOM 6872 C C . PRO A 1 866 ? -11.769 28.022 26.518 1.00 51.28 866 PRO A C 1
ATOM 6874 O O . PRO A 1 866 ? -12.332 28.268 25.455 1.00 51.28 866 PRO A O 1
ATOM 6877 N N . ASN A 1 867 ? -12.378 28.225 27.691 1.00 54.38 867 ASN A N 1
ATOM 6878 C CA . ASN A 1 867 ? -13.807 28.495 27.876 1.00 54.38 867 ASN A CA 1
ATOM 6879 C C . ASN A 1 867 ? -14.126 29.944 28.314 1.00 54.38 867 ASN A C 1
ATOM 6881 O O . ASN A 1 867 ? -15.266 30.215 28.695 1.00 54.38 867 ASN A O 1
ATOM 6885 N N . GLU A 1 868 ? -13.154 30.864 28.280 1.00 60.31 868 GLU A N 1
ATOM 6886 C CA . GLU A 1 868 ? -13.316 32.274 28.681 1.00 60.31 868 GLU A CA 1
ATOM 6887 C C . GLU A 1 868 ? -12.890 33.237 27.571 1.00 60.31 868 GLU A C 1
ATOM 6889 O O . GLU A 1 868 ? -11.744 33.192 27.121 1.00 60.31 868 GLU A O 1
ATOM 6894 N N . ILE A 1 869 ? -13.786 34.141 27.159 1.00 66.75 869 ILE A N 1
ATOM 6895 C CA . ILE A 1 869 ? -13.423 35.246 26.264 1.00 66.75 869 ILE A CA 1
ATOM 6896 C C . ILE A 1 869 ? -12.659 36.271 27.083 1.00 66.75 869 ILE A C 1
ATOM 6898 O O . ILE A 1 869 ? -13.245 36.979 27.897 1.00 66.75 869 ILE A O 1
ATOM 6902 N N . LYS A 1 870 ? -11.352 36.359 26.847 1.00 66.12 870 LYS A N 1
ATOM 6903 C CA . LYS A 1 870 ? -10.524 37.387 27.479 1.00 66.12 870 LYS A CA 1
ATOM 6904 C C . LYS A 1 870 ? -10.696 38.725 26.776 1.00 66.12 870 LYS A C 1
ATOM 6906 O O . LYS A 1 870 ? -11.087 39.696 27.417 1.00 66.12 870 LYS A O 1
ATOM 6911 N N . ASN A 1 871 ? -10.467 38.735 25.458 1.00 76.12 871 ASN A N 1
ATOM 6912 C CA . ASN A 1 871 ? -10.414 39.963 24.679 1.00 76.12 871 ASN A CA 1
ATOM 6913 C C . ASN A 1 871 ? -11.298 39.854 23.432 1.00 76.12 871 ASN A C 1
ATOM 6915 O O . ASN A 1 871 ? -11.241 38.859 22.696 1.00 76.12 871 ASN A O 1
ATOM 6919 N N . VAL A 1 872 ? -12.053 40.909 23.144 1.00 82.44 872 VAL A N 1
ATOM 6920 C CA . VAL A 1 872 ? -12.681 41.100 21.831 1.00 82.44 872 VAL A CA 1
ATOM 6921 C C . VAL A 1 872 ? -12.024 42.281 21.144 1.00 82.44 872 VAL A C 1
ATOM 6923 O O . VAL A 1 872 ? -11.746 43.292 21.772 1.00 82.44 872 VAL A O 1
ATOM 6926 N N . LEU A 1 873 ? -11.747 42.144 19.854 1.00 83.25 873 LEU A N 1
ATOM 6927 C CA . LEU A 1 873 ? -11.211 43.201 19.020 1.00 83.25 873 LEU A CA 1
ATOM 6928 C C . LEU A 1 873 ? -12.311 43.755 18.122 1.00 83.25 873 LEU A C 1
ATOM 6930 O O . LEU A 1 873 ? -12.969 43.006 17.398 1.00 83.25 873 LEU A O 1
ATOM 6934 N N . VAL A 1 874 ? -12.458 45.074 18.130 1.00 86.38 874 VAL A N 1
ATOM 6935 C CA . VAL A 1 874 ? -13.301 45.832 17.209 1.00 86.38 874 VAL A CA 1
ATOM 6936 C C . VAL A 1 874 ? -12.375 46.697 16.362 1.00 86.38 874 VAL A C 1
ATOM 6938 O O . VAL A 1 874 ? -11.791 47.674 16.832 1.00 86.38 874 VAL A O 1
ATOM 6941 N N . GLY A 1 875 ? -12.165 46.249 15.127 1.00 81.38 875 GLY A N 1
ATOM 6942 C CA . GLY A 1 875 ? -11.254 46.876 14.175 1.00 81.38 875 GLY A CA 1
ATOM 6943 C C . GLY A 1 875 ? -11.979 47.731 13.143 1.00 81.38 875 GLY A C 1
ATOM 6944 O O . GLY A 1 875 ? -13.183 47.939 13.228 1.00 81.38 875 GLY A O 1
ATOM 6945 N N . GLU A 1 876 ? -11.243 48.151 12.117 1.00 77.75 876 GLU A N 1
ATOM 6946 C CA . GLU A 1 876 ? -11.772 48.881 10.950 1.00 77.75 876 GLU A CA 1
ATOM 6947 C C . GLU A 1 876 ? -12.892 48.134 10.202 1.00 77.75 876 GLU A C 1
ATOM 6949 O O . GLU A 1 876 ? -13.675 48.741 9.484 1.00 77.75 876 GLU A O 1
ATOM 6954 N N . ASP A 1 877 ? -12.954 46.805 10.333 1.00 78.81 877 ASP A N 1
ATOM 6955 C CA . ASP A 1 877 ? -13.965 45.970 9.671 1.00 78.81 877 ASP A CA 1
ATOM 6956 C C . ASP A 1 877 ? -15.301 45.944 10.451 1.00 78.81 877 ASP A C 1
ATOM 6958 O O . ASP A 1 877 ? -16.220 45.200 10.097 1.00 78.81 877 ASP A O 1
ATOM 6962 N N . TRP A 1 878 ? -15.412 46.726 11.532 1.00 86.69 878 TRP A N 1
ATOM 6963 C CA . TRP A 1 878 ? -16.630 46.844 12.322 1.00 86.69 878 TRP A CA 1
ATOM 6964 C C . TRP A 1 878 ? -17.715 4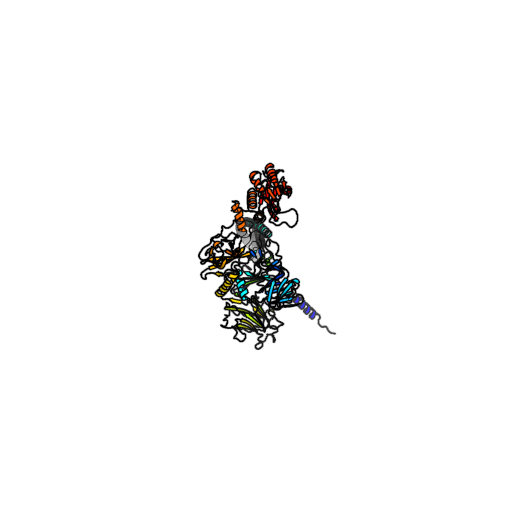7.619 11.573 1.00 86.69 878 TRP A C 1
ATOM 6966 O O . TRP A 1 878 ? -17.547 48.773 11.197 1.00 86.69 878 TRP A O 1
ATOM 6976 N N . THR A 1 879 ? -18.876 46.991 11.411 1.00 89.12 879 THR A N 1
ATOM 6977 C CA . THR A 1 879 ? -20.042 47.560 10.708 1.00 89.12 879 THR A CA 1
ATOM 6978 C C . THR A 1 879 ? -21.229 47.811 11.633 1.00 89.12 879 THR A C 1
ATOM 6980 O O . THR A 1 879 ? -22.280 48.267 11.194 1.00 89.12 879 THR A O 1
ATOM 6983 N N . GLY A 1 880 ? -21.100 47.482 12.919 1.00 86.00 880 GLY A N 1
ATOM 6984 C CA . GLY A 1 880 ? -22.212 47.538 13.867 1.00 86.00 880 GLY A CA 1
ATOM 6985 C C . GLY A 1 880 ? -22.569 48.950 14.344 1.00 86.00 880 GLY A C 1
ATOM 6986 O O . GLY A 1 880 ? -23.667 49.151 14.872 1.00 86.00 880 GLY A O 1
ATOM 6987 N N . GLY A 1 881 ? -21.655 49.913 14.187 1.00 90.19 881 GLY A N 1
ATOM 6988 C CA . GLY A 1 881 ? -21.764 51.256 14.765 1.00 90.19 881 GLY A CA 1
ATOM 6989 C C . GLY A 1 881 ? -21.963 51.243 16.287 1.00 90.19 881 GLY A C 1
ATOM 6990 O O . GLY A 1 881 ? -21.865 50.199 16.940 1.00 90.19 881 GLY A O 1
ATOM 6991 N N . ASP A 1 882 ? -22.288 52.403 16.854 1.00 90.62 882 ASP A N 1
ATOM 6992 C CA . ASP A 1 882 ? -22.468 52.576 18.303 1.00 90.62 882 ASP A CA 1
ATOM 6993 C C . ASP A 1 882 ? -23.635 51.753 18.873 1.00 90.62 882 ASP A C 1
ATOM 6995 O O . ASP A 1 882 ? -23.551 51.217 19.978 1.00 90.62 882 ASP A O 1
ATOM 6999 N N . LYS A 1 883 ? -24.730 51.602 18.115 1.00 88.12 883 LYS A N 1
ATOM 7000 C CA . LYS A 1 883 ? -25.925 50.872 18.574 1.00 88.12 883 LYS A CA 1
ATOM 7001 C C . LYS A 1 883 ? -25.629 49.393 18.817 1.00 88.12 883 LYS A C 1
ATOM 7003 O O . LYS A 1 883 ? -26.009 48.851 19.852 1.00 88.12 883 LYS A O 1
ATOM 7008 N N . THR A 1 884 ? -24.951 48.742 17.875 1.00 87.25 884 THR A N 1
ATOM 7009 C CA . THR A 1 884 ? -24.567 47.330 18.019 1.00 87.25 884 THR A CA 1
ATOM 7010 C C . THR A 1 884 ? -23.411 47.181 18.999 1.00 87.25 884 THR A C 1
ATOM 7012 O O . THR A 1 884 ? -23.319 46.165 19.679 1.00 87.25 884 THR A O 1
ATOM 7015 N N . PHE A 1 885 ? -22.552 48.197 19.125 1.00 90.94 885 PHE A N 1
ATOM 7016 C CA . PHE A 1 885 ? -21.464 48.194 20.098 1.00 90.94 885 PHE A CA 1
ATOM 7017 C C . PHE A 1 885 ? -21.985 48.044 21.535 1.00 90.94 885 PHE A C 1
ATOM 7019 O O . PHE A 1 885 ? -21.418 47.306 22.333 1.00 90.94 885 PHE A O 1
ATOM 7026 N N . MET A 1 886 ? -23.152 48.606 21.852 1.00 92.31 886 MET A N 1
ATOM 7027 C CA . MET A 1 886 ? -23.778 48.391 23.162 1.00 92.31 886 MET A CA 1
ATOM 7028 C C . MET A 1 886 ? -24.196 46.934 23.435 1.00 92.31 886 MET A C 1
ATOM 7030 O O . MET A 1 886 ? -24.542 46.615 24.568 1.00 92.31 886 MET A O 1
ATOM 7034 N N . ALA A 1 887 ? -24.136 46.012 22.465 1.00 89.31 887 ALA A N 1
ATOM 7035 C CA . ALA A 1 887 ? -24.334 44.583 22.725 1.00 89.31 887 ALA A CA 1
ATOM 7036 C C . ALA A 1 887 ? -23.265 43.995 23.667 1.00 89.31 887 ALA A C 1
ATOM 7038 O O . ALA A 1 887 ? -23.552 43.011 24.346 1.00 89.31 887 ALA A O 1
ATOM 7039 N N . PHE A 1 888 ? -22.081 44.616 23.773 1.00 90.19 888 PHE A N 1
ATOM 7040 C CA . PHE A 1 888 ? -21.028 44.200 24.707 1.00 90.19 888 PHE A CA 1
ATOM 7041 C C . PHE A 1 888 ? -21.479 44.205 26.173 1.00 90.19 888 PHE A C 1
ATOM 7043 O O . PHE A 1 888 ? -21.046 43.337 26.924 1.00 90.19 888 PHE A O 1
ATOM 7050 N N . GLN A 1 889 ? -22.423 45.075 26.559 1.00 91.06 889 GLN A N 1
ATOM 7051 C CA . GLN A 1 889 ? -22.970 45.114 27.925 1.00 91.06 889 GLN A CA 1
ATOM 7052 C C . GLN A 1 889 ? -23.673 43.805 28.325 1.00 91.06 889 GLN A C 1
ATOM 7054 O O . GLN A 1 889 ? -23.835 43.507 29.502 1.00 91.06 889 GLN A O 1
ATOM 7059 N N . LYS A 1 890 ? -24.096 43.010 27.332 1.00 89.88 890 LYS A N 1
ATOM 7060 C CA . LYS A 1 890 ? -24.723 41.699 27.528 1.00 89.88 890 LYS A CA 1
ATOM 7061 C C . LYS A 1 890 ? -23.696 40.571 27.645 1.00 89.88 890 LYS A C 1
ATOM 7063 O O . LYS A 1 890 ? -24.094 39.414 27.653 1.00 89.88 890 LYS A O 1
ATOM 7068 N N . VAL A 1 891 ? -22.400 40.889 27.695 1.00 87.19 891 VAL A N 1
ATOM 7069 C CA . VAL A 1 891 ? -21.289 39.940 27.842 1.00 87.19 891 VAL A CA 1
ATOM 7070 C C . VAL A 1 891 ? -20.474 40.298 29.097 1.00 87.19 891 VAL A C 1
ATOM 7072 O O . VAL A 1 891 ? -19.310 40.675 28.978 1.00 87.19 891 VAL A O 1
ATOM 7075 N N . PRO A 1 892 ? -21.037 40.185 30.318 1.00 82.44 892 PRO A N 1
ATOM 7076 C CA . PRO A 1 892 ? -20.347 40.558 31.559 1.00 82.44 892 PRO A CA 1
ATOM 7077 C C . PRO A 1 892 ? -19.070 39.744 31.820 1.00 82.44 892 PRO A C 1
ATOM 7079 O O . PRO A 1 892 ? -18.200 40.165 32.580 1.00 82.44 892 PRO A O 1
ATOM 7082 N N . SER A 1 893 ? -18.918 38.586 31.168 1.00 79.25 893 SER A N 1
ATOM 7083 C CA . SER A 1 893 ? -17.687 37.796 31.212 1.00 79.25 893 SER A CA 1
ATOM 7084 C C . SER A 1 893 ? -16.506 38.445 30.479 1.00 79.25 893 SER A C 1
ATOM 7086 O O . SER A 1 893 ? -15.377 37.988 30.643 1.00 79.25 893 SER A O 1
ATOM 7088 N N . LEU A 1 894 ? -16.747 39.441 29.619 1.00 84.88 894 LEU A N 1
ATOM 7089 C CA . LEU A 1 894 ? -15.695 40.111 28.863 1.00 84.88 894 LEU A CA 1
ATOM 7090 C C . LEU A 1 894 ? -14.856 40.988 29.796 1.00 84.88 894 LEU A C 1
ATOM 7092 O O . LEU A 1 894 ? -15.392 41.863 30.470 1.00 84.88 894 LEU A O 1
ATOM 7096 N N . LYS A 1 895 ? -13.540 40.762 29.813 1.00 83.19 895 LYS A N 1
ATOM 7097 C CA . LYS A 1 895 ? -12.609 41.503 30.678 1.00 83.19 895 LYS A CA 1
ATOM 7098 C C . LYS A 1 895 ? -11.785 42.547 29.946 1.00 83.19 895 LYS A C 1
ATOM 7100 O O . LYS A 1 895 ? -11.386 43.525 30.561 1.00 83.19 895 LYS A O 1
ATOM 7105 N N . SER A 1 896 ? -11.577 42.382 28.644 1.00 85.81 896 SER A N 1
ATOM 7106 C CA . SER A 1 896 ? -10.841 43.352 27.843 1.00 85.81 896 SER A CA 1
ATOM 7107 C C . SER A 1 896 ? -11.458 43.540 26.457 1.00 85.81 896 SER A C 1
ATOM 7109 O O . SER A 1 896 ? -11.958 42.604 25.826 1.00 85.81 896 SER A O 1
ATOM 7111 N N . LEU A 1 897 ? -11.423 44.771 25.965 1.00 87.12 897 LEU A N 1
ATOM 7112 C CA . LEU A 1 897 ? -11.910 45.176 24.660 1.00 87.12 897 LEU A CA 1
ATOM 7113 C C . LEU A 1 897 ? -10.832 45.996 23.953 1.00 87.12 897 LEU A C 1
ATOM 7115 O O . LEU A 1 897 ? -10.397 47.042 24.424 1.00 87.12 897 LEU A O 1
ATOM 7119 N N . ILE A 1 898 ? -10.419 45.523 22.787 1.00 86.25 898 ILE A N 1
ATOM 7120 C CA . ILE A 1 898 ? -9.426 46.174 21.944 1.00 86.25 898 ILE A CA 1
ATOM 7121 C C . ILE A 1 898 ? -10.170 46.967 20.876 1.00 86.25 898 ILE A C 1
ATOM 7123 O O . ILE A 1 898 ? -10.878 46.383 20.056 1.00 86.25 898 ILE A O 1
ATOM 7127 N N . LEU A 1 899 ? -9.993 48.284 20.860 1.00 87.00 899 LEU A N 1
ATOM 7128 C CA . LEU A 1 899 ? -10.597 49.170 19.868 1.00 87.00 899 LEU A CA 1
ATOM 7129 C C . LEU A 1 899 ? -9.526 49.754 18.961 1.00 87.00 899 LEU A C 1
ATOM 7131 O O . LEU A 1 899 ? -8.543 50.326 19.425 1.00 87.00 899 LEU A O 1
ATOM 7135 N N . VAL A 1 900 ? -9.735 49.663 17.656 1.00 84.94 900 VAL A N 1
ATOM 7136 C CA . VAL A 1 900 ? -8.912 50.404 16.699 1.00 84.94 900 VAL A CA 1
ATOM 7137 C C . VAL A 1 900 ? -9.518 51.789 16.515 1.00 84.94 900 VAL A C 1
ATOM 7139 O O . VAL A 1 900 ? -10.743 51.934 16.521 1.00 84.94 900 VAL A O 1
ATOM 7142 N N . LYS A 1 901 ? -8.678 52.815 16.377 1.00 81.00 901 LYS A N 1
ATOM 7143 C CA . LYS A 1 901 ? -9.108 54.214 16.211 1.00 81.00 901 LYS A CA 1
ATOM 7144 C C . LYS A 1 901 ? -10.175 54.386 15.126 1.00 81.00 901 LYS A C 1
ATOM 7146 O O . LYS A 1 901 ? -11.196 55.019 15.372 1.00 81.00 901 LYS A O 1
ATOM 7151 N N . ASP A 1 902 ? -9.992 53.699 14.004 1.00 81.69 902 ASP A N 1
ATOM 7152 C CA . ASP A 1 902 ? -10.877 53.746 12.836 1.00 81.69 902 ASP A CA 1
ATOM 7153 C C . ASP A 1 902 ? -11.999 52.687 12.873 1.00 81.69 902 ASP A C 1
ATOM 7155 O O . ASP A 1 902 ? -12.566 52.327 11.847 1.00 81.69 902 ASP A O 1
ATOM 7159 N N . SER A 1 903 ? -12.341 52.161 14.054 1.00 82.75 903 SER A N 1
ATOM 7160 C CA . SER A 1 903 ? -13.446 51.198 14.219 1.00 82.75 903 SER A CA 1
ATOM 7161 C C . SER A 1 903 ? -14.843 51.796 14.015 1.00 82.75 903 SER A C 1
ATOM 7163 O O . SER A 1 903 ? -15.829 51.062 14.002 1.00 82.75 903 SER A O 1
ATOM 7165 N N . GLY A 1 904 ? -14.956 53.124 13.912 1.00 84.06 904 GLY A N 1
ATOM 7166 C CA . GLY A 1 904 ? -16.243 53.817 13.805 1.00 84.06 904 GLY A CA 1
ATOM 7167 C C . GLY A 1 904 ? -17.073 53.815 15.096 1.00 84.06 904 GLY A C 1
ATOM 7168 O O . GLY A 1 904 ? -18.247 54.173 15.055 1.00 84.06 904 GLY A O 1
ATOM 7169 N N . VAL A 1 905 ? -16.486 53.414 16.231 1.00 89.44 905 VAL A N 1
ATOM 7170 C CA . VAL A 1 905 ? -17.123 53.453 17.558 1.00 89.44 905 VAL A CA 1
ATOM 7171 C C . VAL A 1 905 ? -16.776 54.760 18.270 1.00 89.44 905 VAL A C 1
ATOM 7173 O O . VAL A 1 905 ? -15.601 55.064 18.505 1.00 89.44 905 VAL A O 1
ATOM 7176 N N . SER A 1 906 ? -17.790 55.530 18.661 1.00 90.44 906 SER A N 1
ATOM 7177 C CA . SER A 1 906 ? -17.588 56.823 19.314 1.00 90.44 906 SER A CA 1
ATOM 7178 C C . SER A 1 906 ? -17.077 56.687 20.752 1.00 90.44 906 SER A C 1
ATOM 7180 O O . SER A 1 906 ? -17.382 55.741 21.484 1.00 90.44 906 SER A O 1
ATOM 7182 N N . SER A 1 907 ? -16.329 57.690 21.221 1.00 88.88 907 SER A N 1
ATOM 7183 C CA . SER A 1 907 ? -15.912 57.774 22.630 1.00 88.88 907 SER A CA 1
ATOM 7184 C C . SER A 1 907 ? -17.103 57.824 23.596 1.00 88.88 907 SER A C 1
ATOM 7186 O O . SER A 1 907 ? -16.999 57.325 24.716 1.00 88.88 907 SER A O 1
ATOM 7188 N N . ALA A 1 908 ? -18.248 58.361 23.158 1.00 90.31 908 ALA A N 1
ATOM 7189 C CA . ALA A 1 908 ? -19.479 58.380 23.942 1.00 90.31 908 ALA A CA 1
ATOM 7190 C C . ALA A 1 908 ? -20.050 56.968 24.152 1.00 90.31 908 ALA A C 1
ATOM 7192 O O . ALA A 1 908 ? -20.458 56.638 25.266 1.00 90.31 908 ALA A O 1
ATOM 7193 N N . ALA A 1 909 ? -20.040 56.118 23.119 1.00 91.44 909 ALA A N 1
ATOM 7194 C CA . ALA A 1 909 ? -20.464 54.724 23.235 1.00 91.44 909 ALA A CA 1
ATOM 7195 C C . ALA A 1 909 ? -19.549 53.923 24.175 1.00 91.44 909 ALA A C 1
ATOM 7197 O O . ALA A 1 909 ? -20.039 53.181 25.023 1.00 91.44 909 ALA A O 1
ATOM 7198 N N . VAL A 1 910 ? -18.229 54.140 24.106 1.00 91.88 910 VAL A N 1
ATOM 7199 C CA . VAL A 1 910 ? -17.265 53.515 25.032 1.00 91.88 910 VAL A CA 1
ATOM 7200 C C . VAL A 1 910 ? -17.506 53.950 26.477 1.00 91.88 910 VAL A C 1
ATOM 7202 O O . VAL A 1 910 ? -17.569 53.101 27.362 1.00 91.88 910 VAL A O 1
ATOM 7205 N N . LYS A 1 911 ? -17.707 55.252 26.725 1.00 91.94 911 LYS A N 1
ATOM 7206 C CA . LYS A 1 911 ? -18.001 55.771 28.071 1.00 91.94 911 LYS A CA 1
ATOM 7207 C C . LYS A 1 911 ? -19.295 55.176 28.638 1.00 91.94 911 LYS A C 1
ATOM 7209 O O . LYS A 1 911 ? -19.329 54.800 29.804 1.00 91.94 911 LYS A O 1
ATOM 7214 N N . LYS A 1 912 ? -20.341 55.052 27.810 1.00 93.56 912 LYS A N 1
ATOM 7215 C CA . LYS A 1 912 ? -21.605 54.401 28.194 1.00 93.56 912 LYS A CA 1
ATOM 7216 C C . LYS A 1 912 ? -21.413 52.922 28.531 1.00 93.56 912 LYS A C 1
ATOM 7218 O O . LYS A 1 912 ? -21.988 52.458 29.506 1.00 93.56 912 LYS A O 1
ATOM 7223 N N . LEU A 1 913 ? -20.602 52.195 27.760 1.00 92.56 913 LEU A N 1
ATOM 7224 C CA . LEU A 1 913 ? -20.309 50.786 28.028 1.00 92.56 913 LEU A CA 1
ATOM 7225 C C . LEU A 1 913 ? -19.542 50.605 29.349 1.00 92.56 913 LEU A C 1
ATOM 7227 O O . LEU A 1 913 ? -19.936 49.774 30.159 1.00 92.56 913 LEU A O 1
ATOM 7231 N N . LEU A 1 914 ? -18.505 51.414 29.593 1.00 93.19 914 LEU A N 1
ATOM 7232 C CA . LEU A 1 914 ? -17.711 51.379 30.830 1.00 93.19 914 LEU A CA 1
ATOM 7233 C C . LEU A 1 914 ? -18.529 51.727 32.080 1.00 93.19 914 LEU A C 1
ATOM 7235 O O . LEU A 1 914 ? -18.272 51.183 33.146 1.00 93.19 914 LEU A O 1
ATOM 7239 N N . ALA A 1 915 ? -19.547 52.584 31.958 1.00 92.25 915 ALA A N 1
ATOM 7240 C CA . ALA A 1 915 ? -20.453 52.882 33.070 1.00 92.25 915 ALA A CA 1
ATOM 7241 C C . ALA A 1 915 ? -21.274 51.655 33.515 1.00 92.25 915 ALA A C 1
ATOM 7243 O O . ALA A 1 915 ? -21.622 51.542 34.685 1.00 92.25 915 ALA A O 1
ATOM 7244 N N . VAL A 1 916 ? -21.577 50.739 32.588 1.00 92.31 916 VAL A N 1
ATOM 7245 C CA . VAL A 1 916 ? -22.307 49.489 32.864 1.00 92.31 916 VAL A CA 1
ATOM 7246 C C . VAL A 1 916 ? -21.345 48.332 33.170 1.00 92.31 916 VAL A C 1
ATOM 7248 O O . VAL A 1 916 ? -21.719 47.378 33.847 1.00 92.31 916 VAL A O 1
ATOM 7251 N N . MET A 1 917 ? -20.100 48.410 32.694 1.00 91.50 917 MET A N 1
ATOM 7252 C CA . MET A 1 917 ? -19.051 47.407 32.883 1.00 91.50 917 MET A CA 1
ATOM 7253 C C . MET A 1 917 ? -17.760 48.069 33.403 1.00 91.50 917 MET A C 1
ATOM 7255 O O . MET A 1 917 ? -16.813 48.233 32.631 1.00 91.50 917 MET A O 1
ATOM 7259 N N . PRO A 1 918 ? -17.698 48.453 34.692 1.00 87.94 918 PRO A N 1
ATOM 7260 C CA . PRO A 1 918 ? -16.567 49.207 35.245 1.00 87.94 918 PRO A CA 1
ATOM 7261 C C . PRO A 1 918 ? -15.253 48.407 35.233 1.00 87.94 918 PRO A C 1
ATOM 7263 O O . PRO A 1 918 ? -14.184 48.991 35.088 1.00 87.94 918 PRO A O 1
ATOM 7266 N N . ASP A 1 919 ? -15.329 47.073 35.301 1.00 86.25 919 ASP A N 1
ATOM 7267 C CA . ASP A 1 919 ? -14.165 46.175 35.280 1.00 86.25 919 ASP A CA 1
ATOM 7268 C C . ASP A 1 919 ? -13.667 45.861 33.855 1.00 86.25 919 ASP A C 1
ATOM 7270 O O . ASP A 1 919 ? -12.780 45.021 33.686 1.00 86.25 919 ASP A O 1
ATOM 7274 N N . LEU A 1 920 ? -14.269 46.448 32.811 1.00 88.75 920 LEU A N 1
ATOM 7275 C CA . LEU A 1 920 ? -13.873 46.198 31.425 1.00 88.75 920 LEU A CA 1
ATOM 7276 C C . LEU A 1 920 ? -12.666 47.062 31.048 1.00 88.75 920 LEU A C 1
ATOM 7278 O O . LEU A 1 920 ? -12.767 48.281 30.934 1.00 88.75 920 LEU A O 1
ATOM 7282 N N . GLU A 1 921 ? -11.536 46.430 30.748 1.00 88.69 921 GLU A N 1
ATOM 7283 C CA . GLU A 1 921 ? -10.363 47.137 30.240 1.00 88.69 921 GLU A CA 1
ATOM 7284 C C . GLU A 1 921 ? -10.540 47.464 28.750 1.00 88.69 921 GLU A C 1
ATOM 7286 O O . GLU A 1 921 ? -10.640 46.562 27.919 1.00 88.69 921 GLU A O 1
ATOM 7291 N N . VAL A 1 922 ? -10.560 48.746 28.377 1.00 88.31 922 VAL A N 1
ATOM 7292 C CA . VAL A 1 922 ? -10.635 49.159 26.967 1.00 88.31 922 VAL A CA 1
ATOM 7293 C C . VAL A 1 922 ? -9.290 49.715 26.513 1.00 88.31 922 VAL A C 1
ATOM 7295 O O . VAL A 1 922 ? -8.909 50.822 26.888 1.00 88.31 922 VAL A O 1
ATOM 7298 N N . THR A 1 923 ? -8.595 48.982 25.647 1.00 86.19 923 THR A N 1
ATOM 7299 C CA . THR A 1 923 ? -7.312 49.410 25.073 1.00 86.19 923 THR A CA 1
ATOM 7300 C C . THR A 1 923 ? -7.519 49.911 23.649 1.00 86.19 923 THR A C 1
ATOM 7302 O O . THR A 1 923 ? -8.122 49.224 22.820 1.00 86.19 923 THR A O 1
ATOM 7305 N N . ARG A 1 924 ? -7.003 51.104 23.335 1.00 85.06 924 ARG A N 1
ATOM 7306 C CA . ARG A 1 924 ? -7.061 51.672 21.982 1.00 85.06 924 ARG A CA 1
ATOM 7307 C C . ARG A 1 924 ? -5.741 51.486 21.247 1.00 85.06 924 ARG A C 1
ATOM 7309 O O . ARG A 1 924 ? -4.685 51.761 21.804 1.00 85.06 924 ARG A O 1
ATOM 7316 N N . PHE A 1 925 ? -5.818 51.080 19.984 1.00 82.69 925 PHE A N 1
ATOM 7317 C CA . PHE A 1 925 ? -4.670 50.988 19.085 1.00 82.69 925 PHE A CA 1
ATOM 7318 C C . PHE A 1 925 ? -4.890 51.826 17.829 1.00 82.69 925 PHE A C 1
ATOM 7320 O O . PHE A 1 925 ? -6.010 51.957 17.333 1.00 82.69 925 PHE A O 1
ATOM 7327 N N . GLU A 1 926 ? -3.798 52.348 17.275 1.00 81.06 926 GLU A N 1
ATOM 7328 C CA . GLU A 1 926 ? -3.820 53.032 15.978 1.00 81.06 926 GLU A CA 1
ATOM 7329 C C . GLU A 1 926 ? -4.090 52.048 14.826 1.00 81.06 926 GLU A C 1
ATOM 7331 O O . GLU A 1 926 ? -4.777 52.393 13.872 1.00 81.06 926 GLU A O 1
ATOM 7336 N N . ARG A 1 927 ? -3.613 50.795 14.912 1.00 80.81 927 ARG A N 1
ATOM 7337 C CA . ARG A 1 927 ? -3.856 49.746 13.902 1.00 80.81 927 ARG A CA 1
ATOM 7338 C C . ARG A 1 927 ? -4.307 48.442 14.538 1.00 80.81 927 ARG A C 1
ATOM 7340 O O . ARG A 1 927 ? -4.013 48.169 15.694 1.00 80.81 927 ARG A O 1
ATOM 7347 N N . THR A 1 928 ? -4.978 47.605 13.746 1.00 76.75 928 THR A N 1
ATOM 7348 C CA . THR A 1 928 ? -5.423 46.267 14.171 1.00 76.75 928 THR A CA 1
ATOM 7349 C C . THR A 1 928 ? -4.211 45.352 14.419 1.00 76.75 928 THR A C 1
ATOM 7351 O O . THR A 1 928 ? -3.566 44.965 13.440 1.00 76.75 928 THR A O 1
ATOM 7354 N N . PRO A 1 929 ? -3.891 44.957 15.668 1.00 78.50 929 PRO A N 1
ATOM 7355 C CA . PRO A 1 929 ? -2.738 44.100 15.945 1.00 78.50 929 PRO A CA 1
ATOM 7356 C C . PRO A 1 929 ? -2.866 42.703 15.318 1.00 78.50 929 PRO A C 1
ATOM 7358 O O . PRO A 1 929 ? -3.967 42.177 15.117 1.00 78.50 929 PRO A O 1
ATOM 7361 N N . SER A 1 930 ? -1.727 42.066 15.025 1.00 78.19 930 SER A N 1
ATOM 7362 C CA . SER A 1 930 ? -1.707 40.660 14.588 1.00 78.19 930 SER A CA 1
ATOM 7363 C C . SER A 1 930 ? -2.153 39.706 15.695 1.00 78.19 930 SER A C 1
ATOM 7365 O O . SER A 1 930 ? -1.703 39.821 16.833 1.00 78.19 930 SER A O 1
ATOM 7367 N N . SER A 1 931 ? -2.953 38.693 15.342 1.00 66.94 931 SER A N 1
ATOM 7368 C CA . SER A 1 931 ? -3.291 37.598 16.259 1.00 66.94 931 SER A CA 1
ATOM 7369 C C . SER A 1 931 ? -2.224 36.499 16.267 1.00 66.94 931 SER A C 1
ATOM 7371 O O . SER A 1 931 ? -1.421 36.365 15.341 1.00 66.94 931 SER A O 1
ATOM 7373 N N . GLU A 1 932 ? -2.246 35.661 17.302 1.00 59.62 932 GLU A N 1
ATOM 7374 C CA . GLU A 1 932 ? -1.544 34.377 17.287 1.00 59.62 932 GLU A CA 1
ATOM 7375 C C . GLU A 1 932 ? -2.346 33.317 16.516 1.00 59.62 932 GLU A C 1
ATOM 7377 O O . GLU A 1 932 ? -3.570 33.393 16.424 1.00 59.62 932 GLU A O 1
ATOM 7382 N N . GLY A 1 933 ? -1.665 32.302 15.983 1.00 56.16 933 GLY A N 1
ATOM 7383 C CA . GLY A 1 933 ? -2.310 31.207 15.262 1.00 56.16 933 GLY A CA 1
ATOM 7384 C C . GLY A 1 933 ? -1.339 30.094 14.881 1.00 56.16 933 GLY A C 1
ATOM 7385 O O . GLY A 1 933 ? -0.144 30.156 15.173 1.00 56.16 933 GLY A O 1
ATOM 7386 N N . GLN A 1 934 ? -1.846 29.060 14.209 1.00 54.97 934 GLN A N 1
ATOM 7387 C CA . GLN A 1 934 ? -0.999 27.991 13.684 1.00 54.97 934 GLN A CA 1
ATOM 7388 C C . GLN A 1 934 ? -0.064 28.550 12.603 1.00 54.97 934 GLN A C 1
ATOM 7390 O O . GLN A 1 934 ? -0.489 29.336 11.753 1.00 54.97 934 GLN A O 1
ATOM 7395 N N . GLY A 1 935 ? 1.204 28.134 12.619 1.00 62.75 935 GLY A N 1
ATOM 7396 C CA . GLY A 1 935 ? 2.148 28.470 11.556 1.00 62.75 935 GLY A CA 1
ATOM 7397 C C . GLY A 1 935 ? 1.629 27.985 10.201 1.00 62.75 935 GLY A C 1
ATOM 7398 O O . GLY A 1 935 ? 1.255 26.823 10.046 1.00 62.75 935 GLY A O 1
ATOM 7399 N N . CYS A 1 936 ? 1.595 28.871 9.215 1.00 62.47 936 CYS A N 1
ATOM 7400 C CA . CYS A 1 936 ? 1.152 28.568 7.866 1.00 62.47 936 CYS A CA 1
ATOM 7401 C C . CYS A 1 936 ? 2.017 29.282 6.823 1.00 62.47 936 CYS A C 1
ATOM 7403 O O . CYS A 1 936 ? 2.782 30.207 7.111 1.00 62.47 936 CYS A O 1
ATOM 7405 N N . ILE A 1 937 ? 1.898 28.805 5.587 1.00 75.25 937 ILE A N 1
ATOM 7406 C CA . ILE A 1 937 ? 2.537 29.401 4.421 1.00 75.25 937 ILE A CA 1
ATOM 7407 C C . ILE A 1 937 ? 1.461 30.106 3.605 1.00 75.25 937 ILE A C 1
ATOM 7409 O O . ILE A 1 937 ? 0.398 29.536 3.339 1.00 75.25 937 ILE A O 1
ATOM 7413 N N . PHE A 1 938 ? 1.773 31.316 3.160 1.00 81.31 938 PHE A N 1
ATOM 7414 C CA . PHE A 1 938 ? 0.960 32.067 2.215 1.00 81.31 938 PHE A CA 1
ATOM 7415 C C . PHE A 1 938 ? 1.855 32.757 1.183 1.00 81.31 938 PHE A C 1
ATOM 7417 O O . PHE A 1 938 ? 3.086 32.773 1.301 1.00 81.31 938 PHE A O 1
ATOM 7424 N N . TRP A 1 939 ? 1.236 33.276 0.129 1.00 87.00 939 TRP A N 1
ATOM 7425 C CA . TRP A 1 939 ? 1.943 33.949 -0.955 1.00 87.00 939 TRP A CA 1
ATOM 7426 C C . TRP A 1 939 ? 1.487 35.393 -1.054 1.00 87.00 939 TRP A C 1
ATOM 7428 O O . TRP A 1 939 ? 0.304 35.669 -0.891 1.00 87.00 939 TRP A O 1
ATOM 7438 N N . MET A 1 940 ? 2.409 36.285 -1.388 1.00 91.44 940 MET A N 1
ATOM 7439 C CA . MET A 1 940 ? 2.099 37.665 -1.749 1.00 91.44 940 MET A CA 1
ATOM 7440 C C . MET A 1 940 ? 2.474 37.886 -3.206 1.00 91.44 940 MET A C 1
ATOM 7442 O O . MET A 1 940 ? 3.477 37.335 -3.665 1.00 91.44 940 MET A O 1
ATOM 7446 N N . GLN A 1 941 ? 1.671 38.654 -3.934 1.00 91.94 941 GLN A N 1
ATOM 7447 C CA . GLN A 1 941 ? 1.942 39.009 -5.320 1.00 91.94 941 GLN A CA 1
ATOM 7448 C C . GLN A 1 941 ? 1.681 40.494 -5.556 1.00 91.94 941 GLN A C 1
ATOM 7450 O O . GLN A 1 941 ? 0.561 40.969 -5.373 1.00 91.94 941 GLN A O 1
ATOM 7455 N N . ASN A 1 942 ? 2.702 41.204 -6.027 1.00 91.75 942 ASN A N 1
ATOM 7456 C CA . ASN A 1 942 ? 2.587 42.604 -6.411 1.00 91.75 942 ASN A CA 1
ATOM 7457 C C . ASN A 1 942 ? 1.835 42.727 -7.756 1.00 91.75 942 ASN A C 1
ATOM 7459 O O . ASN A 1 942 ? 2.238 42.138 -8.762 1.00 91.75 942 ASN A O 1
ATOM 7463 N N . ARG A 1 943 ? 0.735 43.491 -7.798 1.00 90.12 943 ARG A N 1
ATOM 7464 C CA . ARG A 1 943 ? 0.002 43.866 -9.024 1.00 90.12 943 ARG A CA 1
ATOM 7465 C C . ARG A 1 943 ? -0.013 45.384 -9.280 1.00 90.12 943 ARG A C 1
ATOM 7467 O O . ARG A 1 943 ? -0.671 45.800 -10.231 1.00 90.12 943 ARG A O 1
ATOM 7474 N N . THR A 1 944 ? 0.687 46.189 -8.481 1.00 82.94 944 THR A N 1
ATOM 7475 C CA . THR A 1 944 ? 0.601 47.662 -8.458 1.00 82.94 944 THR A CA 1
ATOM 7476 C C . THR A 1 944 ? 1.497 48.358 -9.484 1.00 82.94 944 THR A C 1
ATOM 7478 O O . THR A 1 944 ? 1.242 49.511 -9.810 1.00 82.94 944 THR A O 1
ATOM 7481 N N . GLY A 1 945 ? 2.516 47.673 -10.022 1.00 82.25 945 GLY A N 1
ATOM 7482 C CA . GLY A 1 945 ? 3.469 48.261 -10.980 1.00 82.25 945 GLY A CA 1
ATOM 7483 C C . GLY A 1 945 ? 4.568 49.124 -10.357 1.00 82.25 945 GLY A C 1
ATOM 7484 O O . GLY A 1 945 ? 5.423 49.599 -11.095 1.00 82.25 945 GLY A O 1
ATOM 7485 N N . LYS A 1 946 ? 4.564 49.283 -9.031 1.00 87.25 946 LYS A N 1
ATOM 7486 C CA . LYS A 1 946 ? 5.560 50.004 -8.227 1.00 87.25 946 LYS A CA 1
ATOM 7487 C C . LYS A 1 946 ? 6.112 49.085 -7.137 1.00 87.25 946 LYS A C 1
ATOM 7489 O O . LYS A 1 946 ? 5.440 48.104 -6.809 1.00 87.25 946 LYS A O 1
ATOM 7494 N N . GLU A 1 947 ? 7.259 49.428 -6.548 1.00 91.62 947 GLU A N 1
ATOM 7495 C CA . GLU A 1 947 ? 7.764 48.734 -5.356 1.00 91.62 947 GLU A CA 1
ATOM 7496 C C . GLU A 1 947 ? 6.718 48.804 -4.238 1.00 91.62 947 GLU A C 1
ATOM 7498 O O . GLU A 1 947 ? 6.155 49.863 -3.959 1.00 91.62 947 GLU A O 1
ATOM 7503 N N . VAL A 1 948 ? 6.434 47.656 -3.624 1.00 92.88 948 VAL A N 1
ATOM 7504 C CA . VAL A 1 948 ? 5.523 47.554 -2.485 1.00 92.88 948 VAL A CA 1
ATOM 7505 C C . VAL A 1 948 ? 6.309 47.170 -1.243 1.00 92.88 948 VAL A C 1
ATOM 7507 O O . VAL A 1 948 ? 6.898 46.089 -1.188 1.00 92.88 948 VAL A O 1
ATOM 7510 N N . GLU A 1 949 ? 6.233 48.006 -0.217 1.00 94.94 949 GLU A N 1
ATOM 7511 C CA . GLU A 1 949 ? 6.732 47.705 1.119 1.00 94.94 949 GLU A CA 1
ATOM 7512 C C . GLU A 1 949 ? 5.677 46.931 1.908 1.00 94.94 949 GLU A C 1
ATOM 7514 O O . GLU A 1 949 ? 4.508 47.315 1.989 1.00 94.94 949 GLU A O 1
ATOM 7519 N N . ILE A 1 950 ? 6.083 45.806 2.482 1.00 93.62 950 ILE A N 1
ATOM 7520 C CA . ILE A 1 950 ? 5.213 44.914 3.234 1.00 93.62 950 ILE A CA 1
ATOM 7521 C C . ILE A 1 950 ? 5.541 45.045 4.707 1.00 93.62 950 ILE A C 1
ATOM 7523 O O . ILE A 1 950 ? 6.597 44.606 5.171 1.00 93.62 950 ILE A O 1
ATOM 7527 N N . TYR A 1 951 ? 4.590 45.569 5.460 1.00 94.25 951 TYR A N 1
ATOM 7528 C CA . TYR A 1 951 ? 4.680 45.688 6.900 1.00 94.25 951 TYR A CA 1
ATOM 7529 C C . TYR A 1 951 ? 3.878 44.582 7.566 1.00 94.25 951 TYR A C 1
ATOM 7531 O O . TYR A 1 951 ? 2.737 44.304 7.203 1.00 94.25 951 TYR A O 1
ATOM 7539 N N . TRP A 1 952 ? 4.470 43.956 8.573 1.00 91.12 952 TRP A N 1
ATOM 7540 C CA . TRP A 1 952 ? 3.729 43.171 9.548 1.00 91.12 952 TRP A CA 1
ATOM 7541 C C . TRP A 1 952 ? 3.281 44.102 10.666 1.00 91.12 952 TRP A C 1
ATOM 7543 O O . TRP A 1 952 ? 4.106 44.828 11.220 1.00 91.12 952 TRP A O 1
ATOM 7553 N N . ILE A 1 953 ? 1.992 44.082 10.996 1.00 87.44 953 ILE A N 1
ATOM 7554 C CA . ILE A 1 953 ? 1.500 44.781 12.181 1.00 87.44 953 ILE A CA 1
ATOM 7555 C C . ILE A 1 953 ? 1.803 43.878 13.371 1.00 87.44 953 ILE A C 1
ATOM 7557 O O . ILE A 1 953 ? 1.271 42.770 13.445 1.00 87.44 953 ILE A O 1
ATOM 7561 N N . ASN A 1 954 ? 2.680 44.298 14.274 1.00 83.25 954 ASN A N 1
ATOM 7562 C CA . ASN A 1 954 ? 3.053 43.499 15.434 1.00 83.25 954 ASN A CA 1
ATOM 7563 C C . ASN A 1 954 ? 1.901 43.415 16.463 1.00 83.25 954 ASN A C 1
ATOM 7565 O O . ASN A 1 954 ? 0.750 43.770 16.184 1.00 83.25 954 ASN A O 1
ATOM 7569 N N . ARG A 1 955 ? 2.179 42.861 17.643 1.00 73.81 955 ARG A N 1
ATOM 7570 C CA . ARG A 1 955 ? 1.147 42.618 18.666 1.00 73.81 955 ARG A CA 1
ATOM 7571 C C . ARG A 1 955 ? 0.707 43.900 19.363 1.00 73.81 955 ARG A C 1
ATOM 7573 O O . ARG A 1 955 ? -0.409 43.967 19.858 1.00 73.81 955 ARG A O 1
ATOM 7580 N N . GLU A 1 956 ? 1.559 44.911 19.333 1.00 78.25 956 GLU A N 1
ATOM 7581 C CA . GLU A 1 956 ? 1.344 46.237 19.892 1.00 78.25 956 GLU A CA 1
ATOM 7582 C C . GLU A 1 956 ? 0.705 47.194 18.867 1.00 78.25 956 GLU A C 1
ATOM 7584 O O . GLU A 1 956 ? 0.592 48.387 19.123 1.00 78.25 956 GLU A O 1
ATOM 7589 N N . GLY A 1 957 ? 0.298 46.699 17.689 1.00 74.19 957 GLY A N 1
ATOM 7590 C CA . GLY A 1 957 ? -0.299 47.521 16.630 1.00 74.19 957 GLY A CA 1
ATOM 7591 C C . GLY A 1 957 ? 0.711 48.361 15.834 1.00 74.19 957 GLY A C 1
ATOM 7592 O O . GLY A 1 957 ? 0.312 49.174 15.000 1.00 74.19 957 GLY A O 1
ATOM 7593 N N . ASN A 1 958 ? 2.012 48.155 16.042 1.00 84.88 958 ASN A N 1
ATOM 7594 C CA . ASN A 1 958 ? 3.079 48.893 15.371 1.00 84.88 958 ASN A CA 1
ATOM 7595 C C . ASN A 1 958 ? 3.496 48.213 14.063 1.00 84.88 958 ASN A C 1
ATOM 7597 O O . ASN A 1 958 ? 3.512 46.984 13.951 1.00 84.88 958 ASN A O 1
ATOM 7601 N N . LEU A 1 959 ? 3.867 49.011 13.061 1.00 89.31 959 LEU A N 1
ATOM 7602 C CA . LEU A 1 959 ? 4.370 48.490 11.794 1.00 89.31 959 LEU A CA 1
ATOM 7603 C C . LEU A 1 959 ? 5.828 48.060 11.935 1.00 89.31 959 LEU A C 1
ATOM 7605 O O . LEU A 1 959 ? 6.676 48.801 12.417 1.00 89.31 959 LEU A O 1
ATOM 7609 N N . SER A 1 960 ? 6.129 46.856 11.467 1.00 89.56 960 SER A N 1
ATOM 7610 C CA . SER A 1 960 ? 7.490 46.354 11.312 1.00 89.56 960 SER A CA 1
ATOM 7611 C C . SER A 1 960 ? 7.690 45.951 9.860 1.00 89.56 960 SER A C 1
ATOM 7613 O O . SER A 1 960 ? 6.999 45.050 9.373 1.00 89.56 960 SER A O 1
ATOM 7615 N N . LEU A 1 961 ? 8.613 46.615 9.158 1.00 91.19 961 LEU A N 1
ATOM 7616 C CA . LEU A 1 961 ? 8.921 46.279 7.769 1.00 91.19 961 LEU A CA 1
ATOM 7617 C C . LEU A 1 961 ? 9.393 44.825 7.708 1.00 91.19 961 LEU A C 1
ATOM 7619 O O . LEU A 1 961 ? 10.322 44.421 8.408 1.00 91.19 961 LEU A O 1
ATOM 7623 N N . ARG A 1 962 ? 8.714 44.019 6.897 1.00 88.25 962 ARG A N 1
ATOM 7624 C CA . ARG A 1 962 ? 9.033 42.603 6.716 1.00 88.25 962 ARG A CA 1
ATOM 7625 C C . ARG A 1 962 ? 9.645 42.306 5.374 1.00 88.25 962 ARG A C 1
ATOM 7627 O O . ARG A 1 962 ? 10.469 41.399 5.306 1.00 88.25 962 ARG A O 1
ATOM 7634 N N . ASP A 1 963 ? 9.198 42.987 4.328 1.00 89.94 963 ASP A N 1
ATOM 7635 C CA . ASP A 1 963 ? 9.658 42.687 2.981 1.00 89.94 963 ASP A CA 1
ATOM 7636 C C . ASP A 1 963 ? 9.408 43.826 1.992 1.00 89.94 963 ASP A C 1
ATOM 7638 O O . ASP A 1 963 ? 8.676 44.767 2.295 1.00 89.94 963 ASP A O 1
ATOM 7642 N N . LYS A 1 964 ? 9.987 43.689 0.798 1.00 91.88 964 LYS A N 1
ATOM 7643 C CA . LYS A 1 964 ? 9.773 44.551 -0.366 1.00 91.88 964 LYS A CA 1
ATOM 7644 C C . LYS A 1 964 ? 9.491 43.694 -1.602 1.00 91.88 964 LYS A C 1
ATOM 7646 O O . LYS A 1 964 ? 10.114 42.649 -1.800 1.00 91.88 964 LYS A O 1
ATOM 7651 N N . LEU A 1 965 ? 8.515 44.103 -2.411 1.00 90.19 965 LEU A N 1
ATOM 7652 C CA . LEU A 1 965 ? 8.151 43.446 -3.668 1.00 90.19 965 LEU A CA 1
ATOM 7653 C C . LEU A 1 965 ? 8.292 44.435 -4.826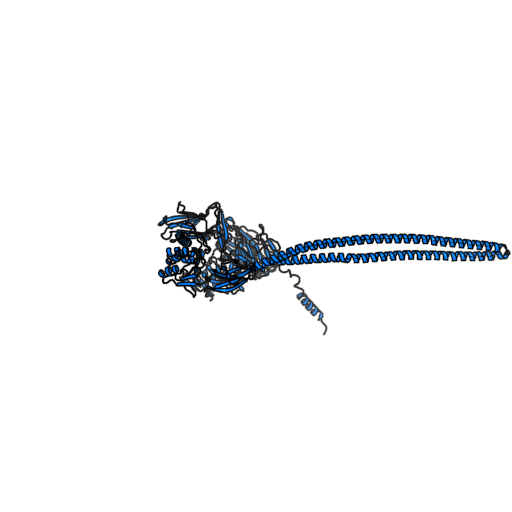 1.00 90.19 965 LEU A C 1
ATOM 7655 O O . LEU A 1 965 ? 7.436 45.299 -4.982 1.00 90.19 965 LEU A O 1
ATOM 7659 N N . ASP A 1 966 ? 9.317 44.264 -5.659 1.00 86.69 966 ASP A N 1
ATOM 7660 C CA . ASP A 1 966 ? 9.707 45.250 -6.684 1.00 86.69 966 ASP A CA 1
ATOM 7661 C C . ASP A 1 966 ? 8.633 45.494 -7.765 1.00 86.69 966 ASP A C 1
ATOM 7663 O O . ASP A 1 966 ? 7.944 46.508 -7.760 1.00 86.69 966 ASP A O 1
ATOM 7667 N N . ASN A 1 967 ? 8.454 44.554 -8.703 1.00 81.75 967 ASN A N 1
ATOM 7668 C CA . ASN A 1 967 ? 7.729 44.813 -9.953 1.00 81.75 967 ASN A CA 1
ATOM 7669 C C . ASN A 1 967 ? 6.396 44.057 -10.052 1.00 81.75 967 ASN A C 1
ATOM 7671 O O . ASN A 1 967 ? 6.153 43.054 -9.371 1.00 81.75 967 ASN A O 1
ATOM 7675 N N . ARG A 1 968 ? 5.533 44.490 -10.985 1.00 82.75 968 ARG A N 1
ATOM 7676 C CA . ARG A 1 968 ? 4.261 43.814 -11.295 1.00 82.75 968 ARG A CA 1
ATOM 7677 C C . ARG A 1 968 ? 4.506 42.342 -11.637 1.00 82.75 968 ARG A C 1
ATOM 7679 O O . ARG A 1 968 ? 5.211 42.014 -12.583 1.00 82.75 968 ARG A O 1
ATOM 7686 N N . GLY A 1 969 ? 3.871 41.451 -10.888 1.00 78.25 969 GLY A N 1
ATOM 7687 C CA . GLY A 1 969 ? 4.002 40.005 -11.031 1.00 78.25 969 GLY A CA 1
ATOM 7688 C C . GLY A 1 969 ? 4.999 39.361 -10.066 1.00 78.25 969 GLY A C 1
ATOM 7689 O O . GLY A 1 969 ? 4.936 38.137 -9.928 1.00 78.25 969 GLY A O 1
ATOM 7690 N N . HIS A 1 970 ? 5.838 40.133 -9.356 1.00 87.19 970 HIS A N 1
ATOM 7691 C CA . HIS A 1 970 ? 6.734 39.603 -8.324 1.00 87.19 970 HIS A CA 1
ATOM 7692 C C . HIS A 1 970 ? 5.895 38.897 -7.250 1.00 87.19 970 HIS A C 1
ATOM 7694 O O . HIS A 1 970 ? 5.017 39.493 -6.622 1.00 87.19 970 HIS A O 1
ATOM 7700 N N . ARG A 1 971 ? 6.135 37.591 -7.093 1.00 89.44 971 ARG A N 1
ATOM 7701 C CA . ARG A 1 971 ? 5.454 36.720 -6.138 1.00 89.44 971 ARG A CA 1
ATOM 7702 C C . ARG A 1 971 ? 6.453 36.115 -5.157 1.00 89.44 971 ARG A C 1
ATOM 7704 O O . ARG A 1 971 ? 7.396 35.453 -5.583 1.00 89.44 971 ARG A O 1
ATOM 7711 N N . LYS A 1 972 ? 6.191 36.254 -3.857 1.00 87.94 972 LYS A N 1
ATOM 7712 C CA . LYS A 1 972 ? 7.065 35.757 -2.785 1.00 87.94 972 LYS A CA 1
ATOM 7713 C C . LYS A 1 972 ? 6.308 34.879 -1.791 1.00 87.94 972 LYS A C 1
ATOM 7715 O O . LYS A 1 972 ? 5.107 35.049 -1.566 1.00 87.94 972 LYS A O 1
ATOM 7720 N N . ARG A 1 973 ? 7.005 33.879 -1.244 1.00 87.94 973 ARG A N 1
ATOM 7721 C CA . ARG A 1 973 ? 6.478 32.928 -0.254 1.00 87.94 973 ARG A CA 1
ATOM 7722 C C . ARG A 1 973 ? 6.834 33.404 1.149 1.00 87.94 973 ARG A C 1
ATOM 7724 O O . ARG A 1 973 ? 8.015 33.580 1.427 1.00 87.94 973 ARG A O 1
ATOM 7731 N N . HIS A 1 974 ? 5.846 33.480 2.034 1.00 84.44 974 HIS A N 1
ATOM 7732 C CA . HIS A 1 974 ? 6.036 33.875 3.429 1.00 84.44 974 HIS A CA 1
ATOM 7733 C C . HIS A 1 974 ? 5.530 32.809 4.397 1.00 84.44 974 HIS A C 1
ATOM 7735 O O . HIS A 1 974 ? 4.588 32.069 4.104 1.00 84.44 974 HIS A O 1
ATOM 7741 N N . THR A 1 975 ? 6.162 32.756 5.566 1.00 80.38 975 THR A N 1
ATOM 7742 C CA . THR A 1 975 ? 5.710 31.989 6.729 1.00 80.38 975 THR A CA 1
ATOM 7743 C C . THR A 1 975 ? 5.243 32.956 7.802 1.00 80.38 975 THR A C 1
ATOM 7745 O O . THR A 1 975 ? 5.984 33.861 8.180 1.00 80.38 975 THR A O 1
ATOM 7748 N N . SER A 1 976 ? 4.024 32.770 8.293 1.00 85.38 976 SER A N 1
ATOM 7749 C CA . SER A 1 976 ? 3.487 33.512 9.435 1.00 85.38 976 SER A CA 1
ATOM 7750 C C . SER A 1 976 ? 2.447 32.650 10.149 1.00 85.38 976 SER A C 1
ATOM 7752 O O . SER A 1 976 ? 2.319 31.464 9.853 1.00 85.38 976 SER A O 1
ATOM 7754 N N . VAL A 1 977 ? 1.707 33.213 11.091 1.00 74.62 977 VAL A N 1
ATOM 7755 C CA . VAL A 1 977 ? 0.613 32.531 11.786 1.00 74.62 977 VAL A CA 1
ATOM 7756 C C . VAL A 1 977 ? -0.735 32.907 11.175 1.00 74.62 977 VAL A C 1
ATOM 7758 O O . VAL A 1 977 ? -0.903 34.022 10.682 1.00 74.62 977 VAL A O 1
ATOM 7761 N N . VAL A 1 978 ? -1.701 31.985 11.182 1.00 65.81 978 VAL A N 1
ATOM 7762 C CA . VAL A 1 978 ? -3.081 32.288 10.762 1.00 65.81 978 VAL A CA 1
ATOM 7763 C C . VAL A 1 978 ? -3.627 33.455 11.590 1.00 65.81 978 VAL A C 1
ATOM 7765 O O . VAL A 1 978 ? -3.529 33.442 12.813 1.00 65.81 978 VAL A O 1
ATOM 7768 N N . GLY A 1 979 ? -4.187 34.461 10.916 1.00 70.50 979 GLY A N 1
ATOM 7769 C CA . GLY A 1 979 ? -4.717 35.676 11.539 1.00 70.50 979 GLY A CA 1
ATOM 7770 C C . GLY A 1 979 ? -3.710 36.822 11.725 1.00 70.50 979 GLY A C 1
ATOM 7771 O O . GLY A 1 979 ? -4.129 37.935 12.060 1.00 70.50 979 GLY A O 1
ATOM 7772 N N . ALA A 1 980 ? -2.420 36.612 11.422 1.00 81.38 980 ALA A N 1
ATOM 7773 C CA . ALA A 1 980 ? -1.450 37.705 11.335 1.00 81.38 980 ALA A CA 1
ATOM 7774 C C . ALA A 1 980 ? -1.888 38.751 10.298 1.00 81.38 980 ALA A C 1
ATOM 7776 O O . ALA A 1 980 ? -2.435 38.407 9.245 1.00 81.38 980 ALA A O 1
ATOM 7777 N N . ARG A 1 981 ? -1.643 40.027 10.597 1.00 86.69 981 ARG A N 1
ATOM 7778 C CA . ARG A 1 981 ? -2.071 41.174 9.797 1.00 86.69 981 ARG A CA 1
ATOM 7779 C C . ARG A 1 981 ? -0.875 41.830 9.124 1.00 86.69 981 ARG A C 1
ATOM 7781 O O . ARG A 1 981 ? 0.171 42.040 9.740 1.00 86.69 981 ARG A O 1
ATOM 7788 N N . PHE A 1 982 ? -1.044 42.127 7.845 1.00 91.12 982 PHE A N 1
ATOM 7789 C CA . PHE A 1 982 ? -0.043 42.783 7.023 1.00 91.12 982 PHE A CA 1
ATOM 7790 C C . PHE A 1 982 ? -0.646 43.991 6.321 1.00 91.12 982 PHE A C 1
ATOM 7792 O O . PHE A 1 982 ? -1.817 43.970 5.939 1.00 91.12 982 PHE A O 1
ATOM 7799 N N . GLU A 1 983 ? 0.179 45.006 6.107 1.00 92.25 983 GLU A N 1
ATOM 7800 C CA . GLU A 1 983 ? -0.135 46.159 5.274 1.00 92.25 983 GLU A CA 1
ATOM 7801 C C . GLU A 1 983 ? 0.851 46.231 4.118 1.00 92.25 983 GLU A C 1
ATOM 7803 O O . GLU A 1 983 ? 2.046 45.993 4.283 1.00 92.25 983 GLU A O 1
ATOM 7808 N N . ALA A 1 984 ? 0.329 46.553 2.945 1.00 91.56 984 ALA A N 1
ATOM 7809 C CA . ALA A 1 984 ? 1.122 46.878 1.780 1.00 91.56 984 ALA A CA 1
ATOM 7810 C C . ALA A 1 984 ? 1.107 48.390 1.608 1.00 91.56 984 ALA A C 1
ATOM 7812 O O . ALA A 1 984 ? 0.034 49.005 1.585 1.00 91.56 984 ALA A O 1
ATOM 7813 N N . HIS A 1 985 ? 2.291 48.968 1.488 1.00 93.62 985 HIS A N 1
ATOM 7814 C CA . HIS A 1 985 ? 2.501 50.391 1.304 1.00 93.62 985 HIS A CA 1
ATOM 7815 C C . HIS A 1 985 ? 3.215 50.638 -0.019 1.00 93.62 985 HIS A C 1
ATOM 7817 O O . HIS A 1 985 ? 4.068 49.857 -0.434 1.00 93.62 985 HIS A O 1
ATOM 7823 N N . VAL A 1 986 ? 2.835 51.715 -0.694 1.00 90.81 986 VAL A N 1
ATOM 7824 C CA . VAL A 1 986 ? 3.526 52.242 -1.876 1.00 90.81 986 VAL A CA 1
ATOM 7825 C C . VAL A 1 986 ? 3.760 53.716 -1.610 1.00 90.81 986 VAL A C 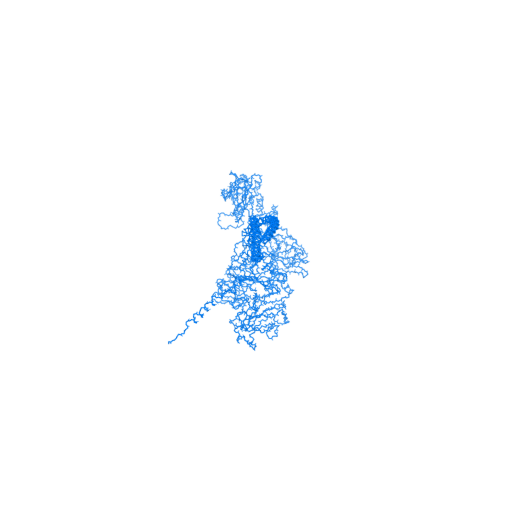1
ATOM 7827 O O . VAL A 1 986 ? 2.828 54.412 -1.206 1.00 90.81 986 VAL A O 1
ATOM 7830 N N . ASP A 1 987 ? 4.994 54.177 -1.806 1.00 88.06 987 ASP A N 1
ATOM 7831 C CA . ASP A 1 987 ? 5.395 55.568 -1.565 1.00 88.06 987 ASP A CA 1
ATOM 7832 C C . ASP A 1 987 ? 4.994 56.051 -0.146 1.00 88.06 987 ASP A C 1
ATOM 7834 O O . ASP A 1 987 ? 4.456 57.143 0.036 1.00 88.06 987 ASP A O 1
ATOM 7838 N N . GLY A 1 988 ? 5.169 55.185 0.864 1.00 84.69 988 GLY A N 1
ATOM 7839 C CA . GLY A 1 988 ? 4.831 55.461 2.269 1.00 84.69 988 GLY A CA 1
ATOM 7840 C C . GLY A 1 988 ? 3.332 55.501 2.603 1.00 84.69 988 GLY A C 1
ATOM 7841 O O . GLY A 1 988 ? 2.966 55.816 3.735 1.00 84.69 988 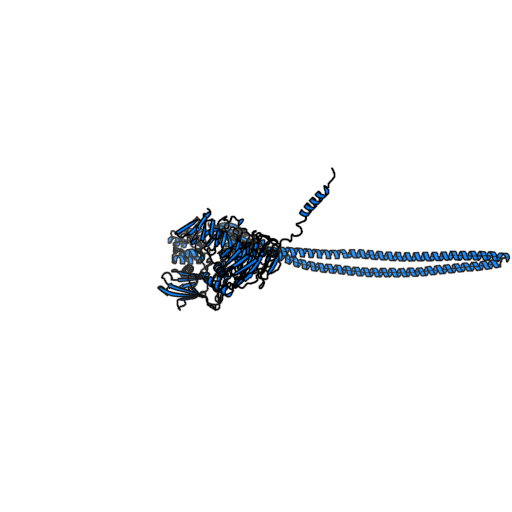GLY A O 1
ATOM 7842 N N . LYS A 1 989 ? 2.444 55.191 1.647 1.00 88.69 989 LYS A N 1
ATOM 7843 C CA . LYS A 1 989 ? 0.986 55.173 1.850 1.00 88.69 989 LYS A CA 1
ATOM 7844 C C . LYS A 1 989 ? 0.436 53.752 1.831 1.00 88.69 989 LYS A C 1
ATOM 7846 O O . LYS A 1 989 ? 0.702 52.990 0.902 1.00 88.69 989 LYS A O 1
ATOM 7851 N N . ARG A 1 990 ? -0.413 53.419 2.810 1.00 90.31 990 ARG A N 1
ATOM 7852 C CA . ARG A 1 990 ? -1.134 52.138 2.870 1.00 90.31 990 ARG A CA 1
ATOM 7853 C C . ARG A 1 990 ? -2.086 52.006 1.680 1.00 90.31 990 ARG A C 1
ATOM 7855 O O . ARG A 1 990 ? -3.006 52.804 1.538 1.00 90.31 990 ARG A O 1
ATOM 7862 N N . ILE A 1 991 ? -1.904 50.965 0.871 1.00 90.75 991 ILE A N 1
ATOM 7863 C CA . ILE A 1 991 ? -2.746 50.674 -0.304 1.00 90.75 991 ILE A CA 1
ATOM 7864 C C . ILE A 1 991 ? -3.556 49.381 -0.172 1.00 90.75 991 ILE A C 1
ATOM 7866 O O . ILE A 1 991 ? -4.552 49.202 -0.866 1.00 90.75 991 ILE A O 1
ATOM 7870 N N . SER A 1 992 ? -3.142 48.457 0.698 1.00 87.56 992 SER A N 1
ATOM 7871 C CA . SER A 1 992 ? -3.860 47.204 0.932 1.00 87.56 992 SER A CA 1
ATOM 7872 C C . SER A 1 992 ? -3.569 46.664 2.329 1.00 87.56 992 SER A C 1
ATOM 7874 O O . SER A 1 992 ? -2.509 46.923 2.899 1.00 87.56 992 SER A O 1
ATOM 7876 N N . LYS A 1 993 ? -4.503 45.872 2.859 1.00 89.12 993 LYS A N 1
ATOM 7877 C CA . LYS A 1 993 ? -4.364 45.122 4.110 1.00 89.12 993 LYS A CA 1
ATOM 7878 C C . LYS A 1 993 ? -4.672 43.651 3.874 1.00 89.12 993 LYS A C 1
ATOM 7880 O O . LYS A 1 993 ? -5.478 43.308 3.008 1.00 89.12 993 LYS A O 1
ATOM 7885 N N . PHE A 1 994 ? -4.062 42.777 4.663 1.00 84.44 994 PHE A N 1
ATOM 7886 C CA . PHE A 1 994 ? -4.293 41.344 4.559 1.00 84.44 994 PHE A CA 1
ATOM 7887 C C . PHE A 1 994 ? -4.237 40.631 5.887 1.00 84.44 994 PHE A C 1
ATOM 7889 O O . PHE A 1 994 ? -3.492 40.988 6.794 1.00 84.44 994 PHE A O 1
ATOM 7896 N N . THR A 1 995 ? -5.031 39.569 5.951 1.00 83.69 995 THR A N 1
ATOM 7897 C CA . THR A 1 995 ? -5.098 38.660 7.085 1.00 83.69 995 THR A CA 1
ATOM 7898 C C . THR A 1 995 ? -4.685 37.285 6.627 1.00 83.69 995 THR A C 1
ATOM 7900 O O . THR A 1 995 ? -5.296 36.706 5.725 1.00 83.69 995 THR A O 1
ATOM 7903 N N . VAL A 1 996 ? -3.643 36.762 7.256 1.00 76.94 996 VAL A N 1
ATOM 7904 C CA . VAL A 1 996 ? -3.051 35.493 6.864 1.00 76.94 996 VAL A CA 1
ATOM 7905 C C . VAL A 1 996 ? -4.063 34.364 7.014 1.00 76.94 996 VAL A C 1
ATOM 7907 O O . VAL A 1 996 ? -4.585 34.098 8.095 1.00 76.94 996 VAL A O 1
ATOM 7910 N N . THR A 1 997 ? -4.295 33.673 5.903 1.00 70.00 997 THR A N 1
ATOM 7911 C CA . THR A 1 997 ? -5.108 32.459 5.802 1.00 70.00 997 THR A CA 1
ATOM 7912 C C . THR A 1 997 ? -4.296 31.387 5.066 1.00 70.00 997 THR A C 1
ATOM 7914 O O . THR A 1 997 ? -3.603 31.720 4.096 1.00 70.00 997 THR A O 1
ATOM 7917 N N . PRO A 1 998 ? -4.325 30.112 5.504 1.00 66.38 998 PRO A N 1
ATOM 7918 C CA . PRO A 1 998 ? -3.507 29.066 4.897 1.00 66.38 998 PRO A CA 1
ATOM 7919 C C . PRO A 1 998 ? -3.767 28.924 3.395 1.00 66.38 998 PRO A C 1
ATOM 7921 O O . PRO A 1 998 ? -4.913 28.847 2.959 1.00 66.38 998 PRO A O 1
ATOM 7924 N N . GLY A 1 999 ? -2.700 28.874 2.594 1.00 60.84 999 GLY A N 1
ATOM 7925 C CA . GLY A 1 999 ? -2.794 28.561 1.165 1.00 60.84 999 GLY A CA 1
ATOM 7926 C C . GLY A 1 999 ? -3.368 29.662 0.264 1.00 60.84 999 GLY A C 1
ATOM 7927 O O . GLY A 1 999 ? -3.378 29.474 -0.953 1.00 60.84 999 GLY A O 1
ATOM 7928 N N . ARG A 1 1000 ? -3.791 30.817 0.802 1.00 74.44 1000 ARG A N 1
ATOM 7929 C CA . ARG A 1 1000 ? -4.226 31.960 -0.018 1.00 74.44 1000 ARG A CA 1
ATOM 7930 C C . ARG A 1 1000 ? -3.048 32.731 -0.620 1.00 74.44 1000 ARG A C 1
ATOM 7932 O O . ARG A 1 1000 ? -1.941 32.773 -0.077 1.00 74.44 1000 ARG A O 1
ATOM 7939 N N . ILE A 1 1001 ? -3.321 33.355 -1.765 1.00 85.44 1001 ILE A N 1
ATOM 7940 C CA . ILE A 1 1001 ? -2.454 34.346 -2.403 1.00 85.44 1001 ILE A CA 1
ATOM 7941 C C . ILE A 1 1001 ? -3.049 35.720 -2.095 1.00 85.44 1001 ILE A C 1
ATOM 7943 O O . ILE A 1 1001 ? -4.207 35.972 -2.425 1.00 85.44 1001 ILE A O 1
ATOM 7947 N N . TRP A 1 1002 ? -2.272 36.594 -1.466 1.00 90.31 1002 TRP A N 1
ATOM 7948 C CA . TRP A 1 1002 ? -2.605 38.005 -1.334 1.00 90.31 1002 TRP A CA 1
ATOM 7949 C C . TRP A 1 1002 ? -2.128 38.751 -2.579 1.00 90.31 1002 TRP A C 1
ATOM 7951 O O . TRP A 1 1002 ? -0.927 38.942 -2.778 1.00 90.31 1002 TRP A O 1
ATOM 7961 N N . GLU A 1 1003 ? -3.065 39.134 -3.444 1.00 90.19 1003 GLU A N 1
ATOM 7962 C CA . GLU A 1 1003 ? -2.781 40.019 -4.573 1.00 90.19 1003 GLU A CA 1
ATOM 7963 C C . GLU A 1 1003 ? -2.873 41.479 -4.120 1.00 90.19 1003 GLU A C 1
ATOM 7965 O O . GLU A 1 1003 ? -3.944 41.947 -3.742 1.00 90.19 1003 GLU A O 1
ATOM 7970 N N . ILE A 1 1004 ? -1.758 42.203 -4.180 1.00 89.94 1004 ILE A N 1
ATOM 7971 C CA . ILE A 1 1004 ? -1.696 43.614 -3.793 1.00 89.94 1004 ILE A CA 1
ATOM 7972 C C . ILE A 1 1004 ? -1.983 44.451 -5.033 1.00 89.94 1004 ILE A C 1
ATOM 7974 O O . ILE A 1 1004 ? -1.194 44.448 -5.979 1.00 89.94 1004 ILE A O 1
ATOM 7978 N N . ARG A 1 1005 ? -3.125 45.136 -5.044 1.00 86.50 1005 ARG A N 1
ATOM 7979 C CA . ARG A 1 1005 ? -3.620 45.928 -6.176 1.00 86.50 1005 ARG A CA 1
ATOM 7980 C C . ARG A 1 1005 ? -3.567 47.431 -5.867 1.00 86.50 1005 ARG A C 1
ATOM 7982 O O . ARG A 1 1005 ? -3.482 47.792 -4.695 1.00 86.50 1005 ARG A O 1
ATOM 7989 N N . PRO A 1 1006 ? -3.575 48.303 -6.895 1.00 77.56 1006 PRO A N 1
ATOM 7990 C CA . PRO A 1 1006 ? -3.706 49.745 -6.695 1.00 77.56 1006 PRO A CA 1
ATOM 7991 C C . PRO A 1 1006 ? -4.996 50.092 -5.930 1.00 77.56 1006 PRO A C 1
ATOM 7993 O O . PRO A 1 1006 ? -5.982 49.366 -6.079 1.00 77.56 1006 PRO A O 1
ATOM 7996 N N . PRO A 1 1007 ? -5.023 51.191 -5.157 1.00 67.88 1007 PRO A N 1
ATOM 7997 C CA . PRO A 1 1007 ? -6.220 51.615 -4.432 1.00 67.88 1007 PRO A CA 1
ATOM 7998 C C . PRO A 1 1007 ? -7.410 51.831 -5.391 1.00 67.88 1007 PRO A C 1
ATOM 8000 O O . PRO A 1 1007 ? -7.262 52.488 -6.420 1.00 67.88 1007 PRO A O 1
ATOM 8003 N N . GLY A 1 1008 ? -8.577 51.255 -5.061 1.00 56.41 1008 GLY A N 1
ATOM 8004 C CA . GLY A 1 1008 ? -9.833 51.393 -5.823 1.00 56.41 1008 GLY A CA 1
ATOM 8005 C C . GLY A 1 1008 ? -10.215 50.237 -6.770 1.00 56.41 1008 GLY A C 1
ATOM 8006 O O . GLY A 1 1008 ? -11.143 50.411 -7.558 1.00 56.41 1008 GLY A O 1
ATOM 8007 N N . LYS A 1 1009 ? -9.533 49.078 -6.730 1.00 42.91 1009 LYS A N 1
ATOM 8008 C CA . LYS A 1 1009 ? -9.809 47.901 -7.589 1.00 42.91 1009 LYS A CA 1
ATOM 8009 C C . LYS A 1 1009 ? -9.732 46.548 -6.888 1.00 42.91 1009 LYS A C 1
ATOM 8011 O O . LYS A 1 1009 ? -8.934 46.417 -5.935 1.00 42.91 1009 LYS A O 1
#